Protein AF-A0AA36IZS8-F1 (afdb_monomer_lite)

Radius of gyration: 39.95 Å; chains: 1; bounding box: 108×77×142 Å

Structure (mmCIF, N/CA/C/O backbone):
data_AF-A0AA36IZS8-F1
#
_entry.id   AF-A0AA36IZS8-F1
#
loop_
_atom_site.group_PDB
_atom_site.id
_atom_site.type_symbol
_atom_site.label_atom_id
_atom_site.label_alt_id
_atom_site.label_comp_id
_atom_site.label_asym_id
_atom_site.label_entity_id
_atom_site.label_seq_id
_atom_site.pdbx_PDB_ins_code
_atom_site.Cartn_x
_atom_site.Cartn_y
_atom_site.Cartn_z
_atom_site.occupancy
_atom_site.B_iso_or_equiv
_atom_site.auth_seq_id
_atom_site.auth_comp_id
_atom_site.auth_asym_id
_atom_site.auth_atom_id
_atom_site.pdbx_PDB_model_num
ATOM 1 N N . MET A 1 1 ? 31.706 15.001 -74.867 1.00 32.16 1 MET A N 1
ATOM 2 C CA . MET A 1 1 ? 33.181 14.890 -74.951 1.00 32.16 1 MET A CA 1
ATOM 3 C C . MET A 1 1 ? 33.645 14.423 -73.574 1.00 32.16 1 MET A C 1
ATOM 5 O O . MET A 1 1 ? 33.332 15.117 -72.627 1.00 32.16 1 MET A O 1
ATOM 9 N N . GLY A 1 2 ? 34.191 13.241 -73.301 1.00 31.08 2 GLY A N 1
ATOM 10 C CA . GLY A 1 2 ? 35.023 12.336 -74.088 1.00 31.08 2 GLY A CA 1
ATOM 11 C C . GLY A 1 2 ? 36.421 12.265 -73.445 1.00 31.08 2 GLY A C 1
ATOM 12 O O . GLY A 1 2 ? 37.133 13.256 -73.522 1.00 31.08 2 GLY A O 1
ATOM 13 N N . ALA A 1 3 ? 36.779 11.087 -72.896 1.00 32.62 3 ALA A N 1
ATOM 14 C CA . ALA A 1 3 ? 38.117 10.622 -72.456 1.00 32.62 3 ALA A CA 1
ATOM 15 C C . ALA A 1 3 ? 38.653 11.139 -71.087 1.00 32.62 3 ALA A C 1
ATOM 17 O O . ALA A 1 3 ? 38.407 12.273 -70.712 1.00 32.62 3 ALA A O 1
ATOM 18 N N . ASN A 1 4 ? 39.419 10.398 -70.271 1.00 30.56 4 ASN A N 1
ATOM 19 C CA . ASN A 1 4 ? 39.889 9.011 -70.324 1.00 30.56 4 ASN A CA 1
ATOM 20 C C . ASN A 1 4 ? 40.361 8.542 -68.929 1.00 30.56 4 ASN A C 1
ATOM 22 O O . ASN A 1 4 ? 40.730 9.344 -68.073 1.00 30.56 4 ASN A O 1
ATOM 26 N N . CYS A 1 5 ? 40.387 7.224 -68.744 1.00 33.47 5 CYS A N 1
ATOM 27 C CA . CYS A 1 5 ? 40.813 6.503 -67.546 1.00 33.47 5 CYS A CA 1
ATOM 28 C C . CYS A 1 5 ? 42.289 6.703 -67.147 1.00 33.47 5 CYS A C 1
ATOM 30 O O . CYS A 1 5 ? 43.181 6.692 -67.989 1.00 33.47 5 CYS A O 1
ATOM 32 N N . GLY A 1 6 ? 42.549 6.674 -65.834 1.00 26.92 6 GLY A N 1
ATOM 33 C CA . GLY A 1 6 ? 43.857 6.374 -65.249 1.00 26.92 6 GLY A CA 1
ATOM 34 C C . GLY A 1 6 ? 43.703 5.468 -64.026 1.00 26.92 6 GLY A C 1
ATOM 35 O O . GLY A 1 6 ? 43.386 5.934 -62.935 1.00 26.92 6 GLY A O 1
ATOM 36 N N . ARG A 1 7 ? 43.907 4.157 -64.212 1.00 37.50 7 ARG A N 1
ATOM 37 C CA . ARG A 1 7 ? 43.951 3.149 -63.141 1.00 37.50 7 ARG A CA 1
ATOM 38 C C . ARG A 1 7 ? 45.074 3.490 -62.150 1.00 37.50 7 ARG A C 1
ATOM 40 O O . ARG A 1 7 ? 46.242 3.477 -62.527 1.00 37.50 7 ARG A O 1
ATOM 47 N N . ARG A 1 8 ? 44.749 3.706 -60.872 1.00 28.70 8 ARG A N 1
ATOM 48 C CA . ARG A 1 8 ? 45.696 3.545 -59.755 1.00 28.70 8 ARG A CA 1
ATOM 49 C C . ARG A 1 8 ? 45.214 2.400 -58.873 1.00 28.70 8 ARG A C 1
ATOM 51 O O . ARG A 1 8 ? 44.081 2.410 -58.408 1.00 28.70 8 ARG A O 1
ATOM 58 N N . ALA A 1 9 ? 46.081 1.406 -58.691 1.00 29.70 9 ALA A N 1
ATOM 59 C CA . ALA A 1 9 ? 45.880 0.298 -57.766 1.00 29.70 9 ALA A CA 1
ATOM 60 C C . ALA A 1 9 ? 45.554 0.818 -56.350 1.00 29.70 9 ALA A C 1
ATOM 62 O O . ALA A 1 9 ? 46.098 1.859 -55.959 1.00 29.70 9 ALA A O 1
ATOM 63 N N . PRO A 1 10 ? 44.723 0.115 -55.558 1.00 32.25 10 PRO A N 1
ATOM 64 C CA . PRO A 1 10 ? 44.497 0.498 -54.174 1.00 32.25 10 PRO A CA 1
ATOM 65 C C . PRO A 1 10 ? 45.826 0.381 -53.419 1.00 32.25 10 PRO A C 1
ATOM 67 O O . PRO A 1 10 ? 46.424 -0.694 -53.327 1.00 32.25 10 PRO A O 1
ATOM 70 N N . ARG A 1 11 ? 46.316 1.514 -52.901 1.00 31.38 11 ARG A N 1
ATOM 71 C CA . ARG A 1 11 ? 47.393 1.529 -51.908 1.00 31.38 11 ARG A CA 1
ATOM 72 C C . ARG A 1 11 ? 46.936 0.640 -50.753 1.00 31.38 11 ARG A C 1
ATOM 74 O O . ARG A 1 11 ? 45.888 0.899 -50.174 1.00 31.38 11 ARG A O 1
ATOM 81 N N . ARG A 1 12 ? 47.711 -0.402 -50.435 1.00 34.09 12 ARG A N 1
ATOM 82 C CA . ARG A 1 12 ? 47.542 -1.177 -49.200 1.00 34.09 12 ARG A CA 1
ATOM 83 C C . ARG A 1 12 ? 47.548 -0.194 -48.029 1.00 34.09 12 ARG A C 1
ATOM 85 O O . ARG A 1 12 ? 48.597 0.370 -47.720 1.00 34.09 12 ARG A O 1
ATOM 92 N N . GLU A 1 13 ? 46.388 0.023 -47.417 1.00 34.03 13 GLU A N 1
ATOM 93 C CA . GLU A 1 13 ? 46.297 0.712 -46.136 1.00 34.03 13 GLU A CA 1
ATOM 94 C C . GLU A 1 13 ? 47.170 -0.032 -45.116 1.00 34.03 13 GLU A C 1
ATOM 96 O O . GLU A 1 13 ? 47.173 -1.272 -45.086 1.00 34.03 13 GLU A O 1
ATOM 101 N N . PRO A 1 14 ? 47.942 0.678 -44.280 1.00 32.94 14 PRO A N 1
ATOM 102 C CA . PRO A 1 14 ? 48.601 0.034 -43.161 1.00 32.94 14 PRO A CA 1
ATOM 103 C C . PRO A 1 14 ? 47.511 -0.551 -42.257 1.00 32.94 14 PRO A C 1
ATOM 105 O O . PRO A 1 14 ? 46.580 0.152 -41.874 1.00 32.94 14 PRO A O 1
ATOM 108 N N . ARG A 1 15 ? 47.608 -1.851 -41.933 1.00 38.50 15 ARG A N 1
ATOM 109 C CA . ARG A 1 15 ? 46.692 -2.528 -41.000 1.00 38.50 15 ARG A CA 1
ATOM 110 C C . ARG A 1 15 ? 46.533 -1.655 -39.750 1.00 38.50 15 ARG A C 1
ATOM 112 O O . ARG A 1 15 ? 47.497 -1.514 -38.999 1.00 38.50 15 ARG A O 1
ATOM 119 N N . LEU A 1 16 ? 45.334 -1.099 -39.540 1.00 36.84 16 LEU A N 1
ATOM 120 C CA . LEU A 1 16 ? 44.967 -0.263 -38.385 1.00 36.84 16 LEU A CA 1
ATOM 121 C C . LEU A 1 16 ? 45.429 -0.883 -37.051 1.00 36.84 16 LEU A C 1
ATOM 123 O O . LEU A 1 16 ? 45.872 -0.170 -36.160 1.00 36.84 16 LEU A O 1
ATOM 127 N N . GLU A 1 17 ? 45.465 -2.215 -36.960 1.00 34.28 17 GLU A N 1
ATOM 128 C CA . GLU A 1 17 ? 46.008 -2.979 -35.825 1.00 34.28 17 GLU A CA 1
ATOM 129 C C . GLU A 1 17 ? 47.439 -2.591 -35.407 1.00 34.28 17 GLU A C 1
ATOM 131 O O . GLU A 1 17 ? 47.755 -2.653 -34.222 1.00 34.28 17 GLU A O 1
ATOM 136 N N . LYS A 1 18 ? 48.306 -2.165 -36.338 1.00 33.09 18 LYS A N 1
ATOM 137 C CA . LYS A 1 18 ? 49.697 -1.777 -36.032 1.00 33.09 18 LYS A CA 1
ATOM 138 C C . LYS A 1 18 ? 49.861 -0.306 -35.653 1.00 33.09 18 LYS A C 1
ATOM 140 O O . LYS A 1 18 ? 50.819 0.020 -34.962 1.00 33.09 18 LYS A O 1
ATOM 145 N N . VAL A 1 19 ? 48.946 0.567 -36.076 1.00 36.81 19 VAL A N 1
ATOM 146 C CA . VAL A 1 19 ? 48.970 1.996 -35.705 1.00 36.81 19 VAL A CA 1
ATOM 147 C C . VAL A 1 19 ? 48.491 2.179 -34.264 1.00 36.81 19 VAL A C 1
ATOM 149 O O . VAL A 1 19 ? 49.001 3.030 -33.547 1.00 36.81 19 VAL A O 1
ATOM 152 N N . PHE A 1 20 ? 47.585 1.316 -33.805 1.00 37.41 20 PHE A N 1
ATOM 153 C CA . PHE A 1 20 ? 47.040 1.387 -32.453 1.00 37.41 20 PHE A CA 1
ATOM 154 C C . PHE A 1 20 ? 47.960 0.813 -31.366 1.00 37.41 20 PHE A C 1
ATOM 156 O O . PHE A 1 20 ? 47.842 1.219 -30.224 1.00 37.41 20 PHE A O 1
ATOM 163 N N . GLN A 1 21 ? 48.915 -0.074 -31.668 1.00 34.69 21 GLN A N 1
ATOM 164 C CA . GLN A 1 21 ? 49.734 -0.731 -30.632 1.00 34.69 21 GLN A CA 1
ATOM 165 C C . GLN A 1 21 ? 50.731 0.178 -29.893 1.00 34.69 21 GLN A C 1
ATOM 167 O O . GLN A 1 21 ? 51.247 -0.244 -28.858 1.00 34.69 21 GLN A O 1
ATOM 172 N N . ARG A 1 22 ? 51.034 1.381 -30.402 1.00 33.78 22 ARG A N 1
ATOM 173 C CA . ARG A 1 22 ? 52.177 2.165 -29.906 1.00 33.78 22 ARG A CA 1
ATOM 174 C C . ARG A 1 22 ? 51.836 3.261 -28.896 1.00 33.78 22 ARG A C 1
ATOM 176 O O . ARG A 1 22 ? 52.710 3.591 -28.108 1.00 33.78 22 ARG A O 1
ATOM 183 N N . ASP A 1 23 ? 50.596 3.744 -28.849 1.00 37.88 23 ASP A N 1
ATOM 184 C CA . ASP A 1 23 ? 50.209 4.876 -27.999 1.00 37.88 23 ASP A CA 1
ATOM 185 C C . ASP A 1 23 ? 48.797 4.665 -27.421 1.00 37.88 23 ASP A C 1
ATOM 187 O O . ASP A 1 23 ? 47.795 4.961 -28.068 1.00 37.88 23 ASP A O 1
ATOM 191 N N . PHE A 1 24 ? 48.688 4.153 -26.191 1.00 38.44 24 PHE A N 1
ATOM 192 C CA . PHE A 1 24 ? 47.400 4.056 -25.488 1.00 38.44 24 PHE A CA 1
ATOM 193 C C . PHE A 1 24 ? 47.429 4.819 -24.152 1.00 38.44 24 PHE A C 1
ATOM 195 O O . PHE A 1 24 ? 47.865 4.268 -23.138 1.00 38.44 24 PHE A O 1
ATOM 202 N N . PRO A 1 25 ? 46.930 6.069 -24.107 1.00 35.88 25 PRO A N 1
ATOM 203 C CA . PRO A 1 25 ? 46.651 6.764 -22.858 1.00 35.88 25 PRO A CA 1
ATOM 204 C C . PRO A 1 25 ? 45.385 6.209 -22.182 1.00 35.88 25 PRO A C 1
ATOM 206 O O . PRO A 1 25 ? 44.412 5.837 -22.837 1.00 35.88 25 PRO A O 1
ATOM 209 N N . LYS A 1 26 ? 45.378 6.205 -20.843 1.00 38.06 26 LYS A N 1
ATOM 210 C CA . LYS A 1 26 ? 44.315 5.693 -19.949 1.00 38.06 26 LYS A CA 1
ATOM 211 C C . LYS A 1 26 ? 42.982 6.479 -19.978 1.00 38.06 26 LYS A C 1
ATOM 213 O O . LYS A 1 26 ? 42.130 6.247 -19.125 1.00 38.06 26 LYS A O 1
ATOM 218 N N . GLU A 1 27 ? 42.771 7.385 -20.930 1.00 39.78 27 GLU A N 1
ATOM 219 C CA . GLU A 1 27 ? 41.760 8.456 -20.842 1.00 39.78 27 GLU A CA 1
ATOM 220 C C . GLU A 1 27 ? 40.675 8.429 -21.931 1.00 39.78 27 GLU A C 1
ATOM 222 O O . GLU A 1 27 ? 40.246 9.470 -22.417 1.00 39.78 27 GLU A O 1
ATOM 227 N N . TRP A 1 28 ? 40.159 7.261 -22.311 1.00 43.78 28 TRP A N 1
ATOM 228 C CA . TRP A 1 28 ? 38.992 7.217 -23.204 1.00 43.78 28 TRP A CA 1
ATOM 229 C C . TRP A 1 28 ? 37.712 6.984 -22.395 1.00 43.78 28 TRP A C 1
ATOM 231 O O . TRP A 1 28 ? 37.311 5.854 -22.123 1.00 43.78 28 TRP A O 1
ATOM 241 N N . SER A 1 29 ? 37.067 8.081 -21.988 1.00 43.88 29 SER A N 1
ATOM 242 C CA . SER A 1 29 ? 35.691 8.088 -21.462 1.00 43.88 29 SER A CA 1
ATOM 243 C C . SER A 1 29 ? 34.650 7.987 -22.583 1.00 43.88 29 SER A C 1
ATOM 245 O O . SER A 1 29 ? 33.541 7.498 -22.358 1.00 43.88 29 SER A O 1
ATOM 247 N N . THR A 1 30 ? 35.027 8.399 -23.797 1.00 42.28 30 THR A N 1
ATOM 248 C CA . THR A 1 30 ? 34.149 8.476 -24.964 1.00 42.28 30 THR A CA 1
ATOM 249 C C . THR A 1 30 ? 34.961 8.224 -26.235 1.00 42.28 30 THR A C 1
ATOM 251 O O . THR A 1 30 ? 36.016 8.831 -26.398 1.00 42.28 30 THR A O 1
ATOM 254 N N . VAL A 1 31 ? 34.503 7.344 -27.129 1.00 50.31 31 VAL A N 1
ATOM 255 C CA . VAL A 1 31 ? 35.154 7.100 -28.430 1.00 50.31 31 VAL A CA 1
ATOM 256 C C . VAL A 1 31 ? 34.247 7.593 -29.551 1.00 50.31 31 VAL A C 1
ATOM 258 O O . VAL A 1 31 ? 33.058 7.274 -29.563 1.00 50.31 31 VAL A O 1
ATOM 261 N N . SER A 1 32 ? 34.803 8.388 -30.463 1.00 43.22 32 SER A N 1
ATOM 262 C CA . SER A 1 32 ? 34.081 8.936 -31.612 1.00 43.22 32 SER A CA 1
ATOM 263 C C . SER A 1 32 ? 34.189 7.994 -32.807 1.00 43.22 32 SER A C 1
ATOM 265 O O . SER A 1 32 ? 35.280 7.573 -33.194 1.00 43.22 32 SER A O 1
ATOM 267 N N . THR A 1 33 ? 33.048 7.664 -33.389 1.00 48.00 33 THR A N 1
ATOM 268 C CA . THR A 1 33 ? 32.937 6.926 -34.649 1.00 48.00 33 THR A CA 1
ATOM 269 C C . THR A 1 33 ? 33.244 7.845 -35.848 1.00 48.00 33 THR A C 1
ATOM 271 O O . THR A 1 33 ? 33.152 9.069 -35.710 1.00 48.00 33 THR A O 1
ATOM 274 N N . PRO A 1 34 ? 33.605 7.301 -37.029 1.00 38.28 34 PRO A N 1
ATOM 275 C CA . PRO A 1 34 ? 33.823 8.098 -38.246 1.00 38.28 34 PRO A CA 1
ATOM 276 C C . PRO A 1 34 ? 32.603 8.930 -38.679 1.00 38.28 34 PRO A C 1
ATOM 278 O O . PRO A 1 34 ? 32.760 9.953 -39.336 1.00 38.28 34 PRO A O 1
ATOM 281 N N . ASP A 1 35 ? 31.399 8.511 -38.284 1.00 40.25 35 ASP A N 1
ATOM 282 C CA . ASP A 1 35 ? 30.113 9.187 -38.484 1.00 40.25 35 ASP A CA 1
ATOM 283 C C . ASP A 1 35 ? 29.749 10.178 -37.357 1.00 40.25 35 ASP A C 1
ATOM 285 O O . ASP A 1 35 ? 28.647 10.722 -37.335 1.00 40.25 35 ASP A O 1
ATOM 289 N N . GLY A 1 36 ? 30.666 10.449 -36.421 1.00 40.22 36 GLY A N 1
ATOM 290 C CA . GLY A 1 36 ? 30.502 11.472 -35.383 1.00 40.22 36 GLY A CA 1
ATOM 291 C C . GLY A 1 36 ? 29.693 11.038 -34.154 1.00 40.22 36 GLY A C 1
ATOM 292 O O . GLY A 1 36 ? 29.443 11.853 -33.269 1.00 40.22 36 GLY A O 1
ATOM 293 N N . GLN A 1 37 ? 29.300 9.765 -34.041 1.00 44.38 37 GLN A N 1
ATOM 294 C CA . GLN A 1 37 ? 28.669 9.228 -32.827 1.00 44.38 37 GLN A CA 1
ATOM 295 C C . GLN A 1 37 ? 29.697 9.014 -31.716 1.00 44.38 37 GLN A C 1
ATOM 297 O O . GLN A 1 37 ? 30.767 8.456 -31.954 1.00 44.38 37 GLN A O 1
ATOM 302 N N . HIS A 1 38 ? 29.337 9.393 -30.493 1.00 48.69 38 HIS A N 1
ATOM 303 C CA . HIS A 1 38 ? 30.169 9.279 -29.300 1.00 48.69 38 HIS A CA 1
ATOM 304 C C . HIS A 1 38 ? 29.701 8.113 -28.421 1.00 48.69 38 HIS A C 1
ATOM 306 O O . HIS A 1 38 ? 28.565 8.111 -27.949 1.00 48.69 38 HIS A O 1
ATOM 312 N N . ILE A 1 39 ? 30.567 7.129 -28.172 1.00 50.41 39 ILE A N 1
ATOM 313 C CA . ILE A 1 39 ? 30.231 5.923 -27.399 1.00 50.41 39 ILE A CA 1
ATOM 314 C C . ILE A 1 39 ? 30.945 5.952 -26.056 1.00 50.41 39 ILE A C 1
ATOM 316 O O . ILE A 1 39 ? 32.174 6.031 -25.997 1.00 50.41 39 ILE A O 1
ATOM 320 N N . GLN A 1 40 ? 30.184 5.828 -24.969 1.00 53.88 40 GLN A N 1
ATOM 321 C CA . GLN A 1 40 ? 30.744 5.721 -23.625 1.00 53.88 40 GLN A CA 1
ATOM 322 C C . GLN A 1 40 ? 31.152 4.279 -23.315 1.00 53.88 40 GLN A C 1
ATOM 324 O O . GLN A 1 40 ? 30.314 3.419 -23.040 1.00 53.88 40 GLN A O 1
ATOM 329 N N . VAL A 1 41 ? 32.461 4.022 -23.290 1.00 53.22 41 VAL A N 1
ATOM 330 C CA . VAL A 1 41 ? 33.046 2.687 -23.046 1.00 53.22 41 VAL A CA 1
ATOM 331 C C . VAL A 1 41 ? 32.582 2.091 -21.709 1.00 53.22 41 VAL A C 1
ATOM 333 O O . VAL A 1 41 ? 32.346 0.888 -21.608 1.00 53.22 41 VAL A O 1
ATOM 336 N N . ARG A 1 42 ? 32.367 2.933 -20.691 1.00 51.94 42 ARG A N 1
ATOM 337 C CA . ARG A 1 42 ? 31.856 2.505 -19.378 1.00 51.94 42 ARG A CA 1
ATOM 338 C C . ARG A 1 42 ? 30.401 2.030 -19.414 1.00 51.94 42 ARG A C 1
ATOM 340 O O . ARG A 1 42 ? 30.081 1.071 -18.725 1.00 51.94 42 ARG A O 1
ATOM 347 N N . ALA A 1 43 ? 29.530 2.652 -20.212 1.00 49.62 43 ALA A N 1
ATOM 348 C CA . ALA A 1 43 ? 28.119 2.259 -20.298 1.00 49.62 43 ALA A CA 1
ATOM 349 C C . ALA A 1 43 ? 27.969 0.848 -20.890 1.00 49.62 43 ALA A C 1
ATOM 351 O O . ALA A 1 43 ? 27.213 0.020 -20.383 1.00 49.62 43 ALA A O 1
ATOM 352 N N . LEU A 1 44 ? 28.777 0.554 -21.907 1.00 51.47 44 LEU A N 1
ATOM 353 C CA . LEU A 1 44 ? 28.880 -0.755 -22.539 1.00 51.47 44 LEU A CA 1
ATOM 354 C C . LEU A 1 44 ? 29.411 -1.826 -21.564 1.00 51.47 44 LEU A C 1
ATOM 356 O O . LEU A 1 44 ? 28.835 -2.906 -21.452 1.00 51.47 44 LEU A O 1
ATOM 360 N N . GLN A 1 45 ? 30.465 -1.509 -20.803 1.00 54.94 45 GLN A N 1
ATOM 361 C CA . GLN A 1 45 ? 31.016 -2.396 -19.768 1.00 54.94 45 GLN A CA 1
ATOM 362 C C . GLN A 1 45 ? 30.012 -2.682 -18.642 1.00 54.94 45 GLN A C 1
ATOM 364 O O . GLN A 1 45 ? 29.893 -3.825 -18.199 1.00 54.94 45 GLN A O 1
ATOM 369 N N . SER A 1 46 ? 29.267 -1.671 -18.192 1.00 51.47 46 SER A N 1
ATOM 370 C CA . SER A 1 46 ? 28.218 -1.832 -17.181 1.00 51.47 46 SER A CA 1
ATOM 371 C C . SER A 1 46 ? 27.076 -2.719 -17.677 1.00 51.47 46 SER A C 1
ATOM 373 O O . SER A 1 46 ? 26.633 -3.603 -16.947 1.00 51.47 46 SER A O 1
ATOM 375 N N . GLN A 1 47 ? 26.634 -2.555 -18.929 1.00 49.06 47 GLN A N 1
ATOM 376 C CA . GLN A 1 47 ? 25.591 -3.410 -19.504 1.00 49.06 47 GLN A CA 1
ATOM 377 C C . GLN A 1 47 ? 26.034 -4.867 -19.682 1.00 49.06 47 GLN A C 1
ATOM 379 O O . GLN A 1 47 ? 25.253 -5.773 -19.394 1.00 49.06 47 GLN A O 1
ATOM 384 N N . LEU A 1 48 ? 27.282 -5.107 -20.100 1.00 51.75 48 LEU A N 1
ATOM 385 C CA . LEU A 1 48 ? 27.847 -6.459 -20.189 1.00 51.75 48 LEU A CA 1
ATOM 386 C C . LEU A 1 48 ? 27.863 -7.148 -18.815 1.00 51.75 48 LEU A C 1
ATOM 388 O O . LEU A 1 48 ? 27.444 -8.300 -18.698 1.00 51.75 48 LEU A O 1
ATOM 392 N N . ARG A 1 49 ? 28.243 -6.428 -17.750 1.00 51.44 49 ARG A N 1
ATOM 393 C CA . ARG A 1 49 ? 28.204 -6.951 -16.371 1.00 51.44 49 ARG A CA 1
ATOM 394 C C . ARG A 1 49 ? 26.786 -7.255 -15.888 1.00 51.44 49 ARG A C 1
ATOM 396 O O . ARG A 1 49 ? 26.560 -8.340 -15.363 1.00 51.44 49 ARG A O 1
ATOM 403 N N . LEU A 1 50 ? 25.833 -6.343 -16.097 1.00 44.84 50 LEU A N 1
ATOM 404 C CA . LEU A 1 50 ? 24.426 -6.527 -15.698 1.00 44.84 50 LEU A CA 1
ATOM 405 C C . LEU A 1 50 ? 23.772 -7.747 -16.360 1.00 44.84 50 LEU A C 1
ATOM 407 O O . LEU A 1 50 ? 22.840 -8.326 -15.815 1.00 44.84 50 LEU A O 1
ATOM 411 N N . GLN A 1 51 ? 24.264 -8.143 -17.531 1.00 44.31 51 GLN A N 1
ATOM 412 C CA . GLN A 1 51 ? 23.746 -9.266 -18.308 1.00 44.31 51 GLN A CA 1
ATOM 413 C C . GLN A 1 51 ? 24.507 -10.573 -18.039 1.00 44.31 51 GLN A C 1
ATOM 415 O O . GLN A 1 51 ? 24.382 -11.519 -18.816 1.00 44.31 51 GLN A O 1
ATOM 420 N N . GLY A 1 52 ? 25.320 -10.642 -16.979 1.00 39.88 52 GLY A N 1
ATOM 421 C CA . GLY A 1 52 ? 26.093 -11.839 -16.630 1.00 39.88 52 GLY A CA 1
ATOM 422 C C . GLY A 1 52 ? 27.191 -12.182 -17.642 1.00 39.88 52 GLY A C 1
ATOM 423 O O . GLY A 1 52 ? 27.658 -13.311 -17.679 1.00 39.88 52 GLY A O 1
ATOM 424 N N . LEU A 1 53 ? 27.595 -11.223 -18.481 1.00 45.28 53 LEU A N 1
ATOM 425 C CA . LEU A 1 53 ? 28.673 -11.355 -19.466 1.00 45.28 53 LEU A CA 1
ATOM 426 C C . LEU A 1 53 ? 29.959 -10.671 -18.979 1.00 45.28 53 LEU A C 1
ATOM 428 O O . LEU A 1 53 ? 30.715 -10.099 -19.760 1.00 45.28 53 LEU A O 1
ATOM 432 N N . ALA A 1 54 ? 30.211 -10.691 -17.669 1.00 46.16 54 ALA A N 1
ATOM 433 C CA . ALA A 1 54 ? 31.395 -10.062 -17.084 1.00 46.16 54 ALA A CA 1
ATOM 434 C C . ALA A 1 54 ? 32.714 -10.706 -17.564 1.00 46.16 54 ALA A C 1
ATOM 436 O O . ALA A 1 54 ? 33.748 -10.044 -17.562 1.00 46.16 54 ALA A O 1
ATOM 437 N N . GLU A 1 55 ? 32.667 -11.958 -18.031 1.00 43.81 55 GLU A N 1
ATOM 438 C CA . GLU A 1 55 ? 33.813 -12.700 -18.576 1.00 43.81 55 GLU A CA 1
ATOM 439 C C . GLU A 1 55 ? 34.200 -12.290 -20.007 1.00 43.81 55 GLU A C 1
ATOM 441 O O . GLU A 1 55 ? 35.218 -12.751 -20.523 1.00 43.81 55 GLU A O 1
ATOM 446 N N . VAL A 1 56 ? 33.451 -11.371 -20.637 1.00 46.78 56 VAL A N 1
ATOM 447 C CA . VAL A 1 56 ? 33.767 -10.775 -21.948 1.00 46.78 56 VAL A CA 1
ATOM 448 C C . VAL A 1 56 ? 34.946 -9.812 -21.810 1.00 46.78 56 VAL A C 1
ATOM 450 O O . VAL A 1 56 ? 34.817 -8.593 -21.851 1.00 46.78 56 VAL A O 1
ATOM 453 N N . SER A 1 57 ? 36.122 -10.393 -21.575 1.00 49.00 57 SER A N 1
ATOM 454 C CA . SER A 1 57 ? 37.452 -9.790 -21.610 1.00 49.00 57 SER A CA 1
ATOM 455 C C . SER A 1 57 ? 37.580 -8.432 -20.902 1.00 49.00 57 SER A C 1
ATOM 457 O O . SER A 1 57 ? 37.983 -7.433 -21.503 1.00 49.00 57 SER A O 1
ATOM 459 N N . THR A 1 58 ? 37.351 -8.382 -19.590 1.00 44.44 58 THR A N 1
ATOM 460 C CA . THR A 1 58 ? 37.667 -7.185 -18.786 1.00 44.44 58 THR A CA 1
ATOM 461 C C . THR A 1 58 ? 39.090 -7.156 -18.208 1.00 44.44 58 THR A C 1
ATOM 463 O O . THR A 1 58 ? 39.340 -6.384 -17.287 1.00 44.44 58 THR A O 1
ATOM 466 N N . ALA A 1 59 ? 40.044 -7.929 -18.747 1.00 41.88 59 ALA A N 1
ATOM 467 C CA . ALA A 1 59 ? 41.451 -7.869 -18.317 1.00 41.88 59 ALA A CA 1
ATOM 468 C C . ALA A 1 59 ? 42.453 -7.427 -19.405 1.00 41.88 59 ALA A C 1
ATOM 470 O O . ALA A 1 59 ? 43.506 -6.896 -19.057 1.00 41.88 59 ALA A O 1
ATOM 471 N N . HIS A 1 60 ? 42.151 -7.576 -20.705 1.00 45.66 60 HIS A N 1
ATOM 472 C CA . HIS A 1 60 ? 43.137 -7.331 -21.768 1.00 45.66 60 HIS A CA 1
ATOM 473 C C . HIS A 1 60 ? 42.707 -6.206 -22.740 1.00 45.66 60 HIS A C 1
ATOM 475 O O . HIS A 1 60 ? 41.660 -6.323 -23.381 1.00 45.66 60 HIS A O 1
ATOM 481 N N . PRO A 1 61 ? 43.524 -5.145 -22.938 1.00 45.22 61 PRO A N 1
ATOM 482 C CA . PRO A 1 61 ? 43.246 -4.045 -23.878 1.00 45.22 61 PRO A CA 1
ATOM 483 C C . PRO A 1 61 ? 42.949 -4.479 -25.323 1.00 45.22 61 PRO A C 1
ATOM 485 O O . PRO A 1 61 ? 42.207 -3.809 -26.035 1.00 45.22 61 PRO A O 1
ATOM 488 N N . GLN A 1 62 ? 43.490 -5.625 -25.747 1.00 46.66 62 GLN A N 1
ATOM 489 C CA . GLN A 1 62 ? 43.283 -6.189 -27.082 1.00 46.66 62 GLN A CA 1
ATOM 490 C C . GLN A 1 62 ? 41.854 -6.713 -27.284 1.00 46.66 62 GLN A C 1
ATOM 492 O O . GLN A 1 62 ? 41.306 -6.551 -28.370 1.00 46.66 62 GLN A O 1
ATOM 497 N N . GLY A 1 63 ? 41.222 -7.271 -26.245 1.00 55.50 63 GLY A N 1
ATOM 498 C CA . GLY A 1 63 ? 39.838 -7.748 -26.320 1.00 55.50 63 GLY A CA 1
ATOM 499 C C . GLY A 1 63 ? 38.829 -6.603 -26.402 1.00 55.50 63 GLY A C 1
ATOM 500 O O . GLY A 1 63 ? 37.893 -6.667 -27.194 1.00 55.50 63 GLY A O 1
ATOM 501 N N . LEU A 1 64 ? 39.065 -5.505 -25.673 1.00 55.62 64 LEU A N 1
ATOM 502 C CA . LEU A 1 64 ? 38.263 -4.279 -25.791 1.00 55.62 64 LEU A CA 1
ATOM 503 C C . LEU A 1 64 ? 38.442 -3.602 -27.154 1.00 55.62 64 LEU A C 1
ATOM 505 O O . LEU A 1 64 ? 37.461 -3.149 -27.739 1.00 55.62 64 LEU A O 1
ATOM 509 N N . LEU A 1 65 ? 39.670 -3.564 -27.681 1.00 52.25 65 LEU A N 1
ATOM 510 C CA . LEU A 1 65 ? 39.935 -3.050 -29.024 1.00 52.25 65 LEU A CA 1
ATOM 511 C C . LEU A 1 65 ? 39.253 -3.909 -30.095 1.00 52.25 65 LEU A C 1
ATOM 513 O O . LEU A 1 65 ? 38.638 -3.360 -31.001 1.00 52.25 65 LEU A O 1
ATOM 517 N N . HIS A 1 66 ? 39.318 -5.238 -29.981 1.00 58.06 66 HIS A N 1
ATOM 518 C CA . HIS A 1 66 ? 38.642 -6.149 -30.903 1.00 58.06 66 HIS A CA 1
ATOM 519 C C . HIS A 1 66 ? 37.122 -5.971 -30.844 1.00 58.06 66 HIS A C 1
ATOM 521 O O . HIS A 1 66 ? 36.495 -5.756 -31.875 1.00 58.06 66 HIS A O 1
ATOM 527 N N . PHE A 1 67 ? 36.540 -5.937 -29.642 1.00 64.25 67 PHE A N 1
ATOM 528 C CA . PHE A 1 67 ? 35.120 -5.645 -29.437 1.00 64.25 67 PHE A CA 1
ATOM 529 C C . PHE A 1 67 ? 34.721 -4.304 -30.068 1.00 64.25 67 PHE A C 1
ATOM 531 O O . PHE A 1 67 ? 33.701 -4.209 -30.749 1.00 64.25 67 PHE A O 1
ATOM 538 N N . TYR A 1 68 ? 35.534 -3.265 -29.875 1.00 60.22 68 TYR A N 1
ATOM 539 C CA . TYR A 1 68 ? 35.281 -1.934 -30.418 1.00 60.22 68 TYR A CA 1
ATOM 540 C C . TYR A 1 68 ? 35.381 -1.889 -31.948 1.00 60.22 68 TYR A C 1
ATOM 542 O O . TYR A 1 68 ? 34.505 -1.337 -32.610 1.00 60.22 68 TYR A O 1
ATOM 550 N N . LEU A 1 69 ? 36.412 -2.504 -32.531 1.00 59.06 69 LEU A N 1
ATOM 551 C CA . LEU A 1 69 ? 36.568 -2.595 -33.984 1.00 59.06 69 LEU A CA 1
ATOM 552 C C . LEU A 1 69 ? 35.426 -3.391 -34.617 1.00 59.06 69 LEU A C 1
ATOM 554 O O . LEU A 1 69 ? 34.906 -2.977 -35.650 1.00 59.06 69 LEU A O 1
ATOM 558 N N . THR A 1 70 ? 34.998 -4.479 -33.981 1.00 66.25 70 THR A N 1
ATOM 559 C CA . THR A 1 70 ? 33.813 -5.251 -34.370 1.00 66.25 70 THR A CA 1
ATOM 560 C C . THR A 1 70 ? 32.547 -4.402 -34.301 1.00 66.25 70 THR A C 1
ATOM 562 O O . THR A 1 70 ? 31.757 -4.395 -35.241 1.00 66.25 70 THR A O 1
ATOM 565 N N . TYR A 1 71 ? 32.361 -3.632 -33.227 1.00 67.69 71 TYR A N 1
ATOM 566 C CA . TYR A 1 71 ? 31.228 -2.718 -33.093 1.00 67.69 71 TYR A CA 1
ATOM 567 C C . TYR A 1 71 ? 31.196 -1.671 -34.220 1.00 67.69 71 TYR A C 1
ATOM 569 O O . TYR A 1 71 ? 30.136 -1.410 -34.789 1.00 67.69 71 TYR A O 1
ATOM 577 N N . LEU A 1 72 ? 32.351 -1.083 -34.556 1.00 62.09 72 LEU A N 1
ATOM 578 C CA . LEU A 1 72 ? 32.475 -0.089 -35.627 1.00 62.09 72 LEU A CA 1
ATOM 579 C C . LEU A 1 72 ? 32.225 -0.685 -37.014 1.00 62.09 72 LEU A C 1
ATOM 581 O O . LEU A 1 72 ? 31.496 -0.101 -37.815 1.00 62.09 72 LEU A O 1
ATOM 585 N N . ARG A 1 73 ? 32.833 -1.841 -37.301 1.00 69.81 73 ARG A N 1
ATOM 586 C CA . ARG A 1 73 ? 32.683 -2.541 -38.586 1.00 69.81 73 ARG A CA 1
ATOM 587 C C . ARG A 1 73 ? 31.256 -3.056 -38.774 1.00 69.81 73 ARG A C 1
ATOM 589 O O . ARG A 1 73 ? 30.727 -3.003 -39.878 1.00 69.81 73 ARG A O 1
ATOM 596 N N . GLY A 1 74 ? 30.615 -3.465 -37.682 1.00 71.44 74 GLY A N 1
ATOM 597 C CA . GLY A 1 74 ? 29.295 -4.089 -37.665 1.00 71.44 74 GLY A CA 1
ATOM 598 C C . GLY A 1 74 ? 29.357 -5.613 -37.545 1.00 71.44 74 GLY A C 1
ATOM 599 O O . GLY A 1 74 ? 28.343 -6.225 -37.214 1.00 71.44 74 GLY A O 1
ATOM 600 N N . ASP A 1 75 ? 30.528 -6.220 -37.739 1.00 82.00 75 ASP A N 1
ATOM 601 C CA . ASP A 1 75 ? 30.779 -7.648 -37.560 1.00 82.00 75 ASP A CA 1
ATOM 602 C C . ASP A 1 75 ? 32.250 -7.948 -37.225 1.00 82.00 75 ASP A C 1
ATOM 604 O O . ASP A 1 75 ? 33.150 -7.128 -37.436 1.00 82.00 75 ASP A O 1
ATOM 608 N N . ALA A 1 76 ? 32.481 -9.128 -36.651 1.00 79.75 76 ALA A N 1
ATOM 609 C CA . ALA A 1 76 ? 33.782 -9.576 -36.158 1.00 79.75 76 ALA A CA 1
ATOM 610 C C . ALA A 1 76 ? 34.595 -10.351 -37.204 1.00 79.75 76 ALA A C 1
ATOM 612 O O . ALA A 1 76 ? 35.659 -10.894 -36.881 1.00 79.75 76 ALA A O 1
ATOM 613 N N . GLY A 1 77 ? 34.089 -10.462 -38.434 1.00 82.06 77 GLY A N 1
ATOM 614 C CA . GLY A 1 77 ? 34.573 -11.386 -39.445 1.00 82.06 77 GLY A CA 1
ATOM 615 C C . GLY A 1 77 ? 34.331 -12.851 -39.074 1.00 82.06 77 GLY A C 1
ATOM 616 O O . GLY A 1 77 ? 34.208 -13.231 -37.908 1.00 82.06 77 GLY A O 1
ATOM 617 N N . GLY A 1 78 ? 34.307 -13.716 -40.086 1.00 89.25 78 GLY A N 1
ATOM 618 C CA . GLY A 1 78 ? 34.104 -15.149 -39.874 1.00 89.25 78 GLY A CA 1
ATOM 619 C C . GLY A 1 78 ? 32.633 -15.550 -39.713 1.00 89.25 78 GLY A C 1
ATOM 620 O O . GLY A 1 78 ? 32.319 -16.485 -38.977 1.00 89.25 78 GLY A O 1
ATOM 621 N N . LEU A 1 79 ? 31.743 -14.832 -40.396 1.00 93.81 79 LEU A N 1
ATOM 622 C CA . LEU A 1 79 ? 30.311 -15.098 -40.486 1.00 93.81 79 LEU A CA 1
ATOM 623 C C . LEU A 1 79 ? 29.915 -15.226 -41.960 1.00 93.81 79 LEU A C 1
ATOM 625 O O . LEU A 1 79 ? 30.498 -14.561 -42.817 1.00 93.81 79 LEU A O 1
ATOM 629 N N . ALA A 1 80 ? 28.940 -16.075 -42.266 1.00 94.19 80 ALA A N 1
ATOM 630 C CA . ALA A 1 80 ? 28.408 -16.235 -43.616 1.00 94.19 80 ALA A CA 1
ATOM 631 C C . ALA A 1 80 ? 26.897 -16.458 -43.587 1.00 94.19 80 ALA A C 1
ATOM 633 O O . ALA A 1 80 ? 26.395 -17.240 -42.782 1.00 94.19 80 ALA A O 1
ATOM 634 N N . VAL A 1 81 ? 26.184 -15.806 -44.502 1.00 95.31 81 VAL A N 1
ATOM 635 C CA . VAL A 1 81 ? 24.749 -16.029 -44.708 1.00 95.31 81 VAL A CA 1
ATOM 636 C C . VAL A 1 81 ? 24.569 -17.229 -45.635 1.00 95.31 81 VAL A C 1
ATOM 638 O O . VAL A 1 81 ? 25.221 -17.314 -46.677 1.00 95.31 81 VAL A O 1
ATOM 641 N N . ARG A 1 82 ? 23.725 -18.183 -45.244 1.00 95.00 82 ARG A N 1
ATOM 642 C CA . ARG A 1 82 ? 23.397 -19.403 -46.008 1.00 95.00 82 ARG A CA 1
ATOM 643 C C . ARG A 1 82 ? 21.920 -19.752 -45.794 1.00 95.00 82 ARG A C 1
ATOM 645 O O . ARG A 1 82 ? 21.318 -19.173 -44.896 1.00 95.00 82 ARG A O 1
ATOM 652 N N . PRO A 1 83 ? 21.321 -20.685 -46.553 1.00 94.75 83 PRO A N 1
ATOM 653 C CA . PRO A 1 83 ? 19.985 -21.187 -46.231 1.00 94.75 83 PRO A CA 1
ATOM 654 C C . PRO A 1 83 ? 19.908 -21.680 -44.779 1.00 94.75 83 PRO A C 1
ATOM 656 O O . PRO A 1 83 ? 20.796 -22.407 -44.324 1.00 94.75 83 PRO A O 1
ATOM 659 N N . SER A 1 84 ? 18.883 -21.234 -44.053 1.00 92.75 84 SER A N 1
ATOM 660 C CA . SER A 1 84 ? 18.667 -21.585 -42.649 1.00 92.75 84 SER A CA 1
ATOM 661 C C . SER A 1 84 ? 18.359 -23.075 -42.499 1.00 92.75 84 SER A C 1
ATOM 663 O O . SER A 1 84 ? 17.726 -23.684 -43.363 1.00 92.75 84 SER A O 1
ATOM 665 N N . LYS A 1 85 ? 18.778 -23.670 -41.380 1.00 90.00 85 LYS A N 1
ATOM 666 C CA . LYS A 1 85 ? 18.342 -25.008 -40.955 1.00 90.00 85 LYS A CA 1
ATOM 667 C C . LYS A 1 85 ? 16.969 -24.975 -40.279 1.00 90.00 85 LYS A C 1
ATOM 669 O O . LYS A 1 85 ? 16.409 -26.040 -40.029 1.00 90.00 85 LYS A O 1
ATOM 674 N N . VAL A 1 86 ? 16.434 -23.792 -39.974 1.00 85.56 86 VAL A N 1
ATOM 675 C CA . VAL A 1 86 ? 15.066 -23.625 -39.475 1.00 85.56 86 VAL A CA 1
ATOM 676 C C . VAL A 1 86 ? 14.108 -23.655 -40.672 1.00 85.56 86 VAL A C 1
ATOM 678 O O . VAL A 1 86 ? 14.278 -22.858 -41.599 1.00 85.56 86 VAL A O 1
ATOM 681 N N . PRO A 1 87 ? 13.106 -24.556 -40.683 1.00 81.50 87 PRO A N 1
ATOM 682 C CA . PRO A 1 87 ? 12.127 -24.625 -41.766 1.00 81.50 87 PRO A CA 1
ATOM 683 C C . PRO A 1 87 ? 11.430 -23.279 -41.990 1.00 81.50 87 PRO A C 1
ATOM 685 O O . PRO A 1 87 ? 11.089 -22.590 -41.031 1.00 81.50 87 PRO A O 1
ATOM 688 N N . ASP A 1 88 ? 11.228 -22.911 -43.256 1.00 81.94 88 ASP A N 1
ATOM 689 C CA . ASP A 1 88 ? 10.565 -21.674 -43.699 1.00 81.94 88 ASP A CA 1
ATOM 690 C C . ASP A 1 88 ? 11.199 -20.347 -43.224 1.00 81.94 88 ASP A C 1
ATOM 692 O O . ASP A 1 88 ? 10.637 -19.281 -43.469 1.00 81.94 88 ASP A O 1
ATOM 696 N N . ALA A 1 89 ? 12.370 -20.366 -42.576 1.00 79.62 89 ALA A N 1
ATOM 697 C CA . ALA A 1 89 ? 13.029 -19.151 -42.078 1.00 79.62 89 ALA A CA 1
ATOM 698 C C . ALA A 1 89 ? 13.843 -18.400 -43.151 1.00 79.62 89 ALA A C 1
ATOM 700 O O . ALA A 1 89 ? 14.339 -17.300 -42.912 1.00 79.62 89 ALA A O 1
ATOM 701 N N . GLY A 1 90 ? 13.998 -18.981 -44.345 1.00 89.38 90 GLY A N 1
ATOM 702 C CA . GLY A 1 90 ? 14.787 -18.400 -45.428 1.00 89.38 90 GLY A CA 1
ATOM 703 C C . GLY A 1 90 ? 16.290 -18.503 -45.162 1.00 89.38 90 GLY A C 1
ATOM 704 O O . GLY A 1 90 ? 16.863 -19.591 -45.218 1.00 89.38 90 GLY A O 1
ATOM 705 N N . SER A 1 91 ? 16.945 -17.372 -44.906 1.00 92.62 91 SER A N 1
ATOM 706 C CA . SER A 1 91 ? 18.397 -17.295 -44.694 1.00 92.62 91 SER A CA 1
ATOM 707 C C . SER A 1 91 ? 18.762 -17.331 -43.208 1.00 92.62 91 SER A C 1
ATOM 709 O O . SER A 1 91 ? 18.097 -16.719 -42.379 1.00 92.62 91 SER A O 1
ATOM 711 N N . GLY A 1 92 ? 19.852 -18.018 -42.880 1.00 93.50 92 GLY A N 1
ATOM 712 C CA . GLY A 1 92 ? 20.454 -18.103 -41.553 1.00 93.50 92 GLY A CA 1
ATOM 713 C C . GLY A 1 92 ? 21.894 -17.594 -41.537 1.00 93.50 92 GLY A C 1
ATOM 714 O O . GLY A 1 92 ? 22.588 -17.585 -42.561 1.00 93.50 92 GLY A O 1
ATOM 715 N N . LEU A 1 93 ? 22.358 -17.173 -40.362 1.00 96.56 93 LEU A N 1
ATOM 716 C CA . LEU A 1 93 ? 23.734 -16.737 -40.141 1.00 96.56 93 LEU A CA 1
ATOM 717 C C . LEU A 1 93 ? 24.581 -17.883 -39.576 1.00 96.56 93 LEU A C 1
ATOM 719 O O . LEU A 1 93 ? 24.235 -18.467 -38.556 1.00 96.56 93 LEU A O 1
ATOM 723 N N . PHE A 1 94 ? 25.716 -18.178 -40.206 1.00 96.88 94 PHE A N 1
ATOM 724 C CA . PHE A 1 94 ? 26.600 -19.281 -39.829 1.00 96.88 94 PHE A CA 1
ATOM 725 C C . PHE A 1 94 ? 27.989 -18.789 -39.445 1.00 96.88 94 PHE A C 1
ATOM 727 O O . PHE A 1 94 ? 28.547 -17.898 -40.090 1.00 96.88 94 PHE A O 1
ATOM 734 N N . ALA A 1 95 ? 28.588 -19.430 -38.447 1.00 95.75 95 ALA A N 1
ATOM 735 C CA . ALA A 1 95 ? 29.985 -19.219 -38.100 1.00 95.75 95 ALA A CA 1
ATOM 736 C C . ALA A 1 95 ? 30.906 -19.880 -39.141 1.00 95.75 95 ALA A C 1
ATOM 738 O O . ALA A 1 95 ? 30.711 -21.034 -39.519 1.00 95.75 95 ALA A O 1
ATOM 739 N N . THR A 1 96 ? 31.939 -19.183 -39.609 1.00 94.25 96 THR A N 1
ATOM 740 C CA . THR A 1 96 ? 33.020 -19.757 -40.441 1.00 94.25 96 THR A CA 1
ATOM 741 C C . THR A 1 96 ? 34.349 -19.850 -39.695 1.00 94.25 96 THR A C 1
ATOM 743 O O . THR A 1 96 ? 35.294 -20.464 -40.186 1.00 94.25 96 THR A O 1
ATOM 746 N N . ARG A 1 97 ? 34.399 -19.307 -38.476 1.00 93.31 97 ARG A N 1
ATOM 747 C CA . ARG A 1 97 ? 35.478 -19.481 -37.501 1.00 93.31 97 ARG A CA 1
ATOM 748 C C . ARG A 1 97 ? 34.900 -19.821 -36.128 1.00 93.31 97 ARG A C 1
ATOM 750 O O . ARG A 1 97 ? 33.691 -19.779 -35.932 1.00 93.31 97 ARG A O 1
ATOM 757 N N . ARG A 1 98 ? 35.778 -20.143 -35.181 1.00 91.19 98 ARG A N 1
ATOM 758 C CA . ARG A 1 98 ? 35.406 -20.334 -33.777 1.00 91.19 98 ARG A CA 1
ATOM 759 C C . ARG A 1 98 ? 35.163 -18.974 -33.104 1.00 91.19 98 ARG A C 1
ATOM 761 O O . ARG A 1 98 ? 35.941 -18.045 -33.341 1.00 91.19 98 ARG A O 1
ATOM 768 N N . PHE A 1 99 ? 34.120 -18.883 -32.282 1.00 88.44 99 PHE A N 1
ATOM 769 C CA . PHE A 1 99 ? 33.835 -17.742 -31.404 1.00 88.44 99 PHE A CA 1
ATOM 770 C C . PHE A 1 99 ? 33.837 -18.201 -29.948 1.00 88.44 99 PHE A C 1
ATOM 772 O O . PHE A 1 99 ? 33.235 -19.228 -29.620 1.00 88.44 99 PHE A O 1
ATOM 779 N N . ALA A 1 100 ? 34.517 -17.453 -29.084 1.00 83.31 100 ALA A N 1
ATOM 780 C CA . ALA A 1 100 ? 34.575 -17.743 -27.656 1.00 83.31 100 ALA A CA 1
ATOM 781 C C . ALA A 1 100 ? 33.268 -17.333 -26.946 1.00 83.31 100 ALA A C 1
ATOM 783 O O . ALA A 1 100 ? 32.582 -16.418 -27.415 1.00 83.31 100 ALA A O 1
ATOM 784 N N . PRO A 1 101 ? 32.923 -17.953 -25.798 1.00 81.38 101 PRO A N 1
ATOM 785 C CA . PRO A 1 101 ? 31.831 -17.479 -24.956 1.00 81.38 101 PRO A CA 1
ATOM 786 C C . PRO A 1 101 ? 31.967 -15.981 -24.679 1.00 81.38 101 PRO A C 1
ATOM 788 O O . PRO A 1 101 ? 33.023 -15.498 -24.270 1.00 81.38 101 PRO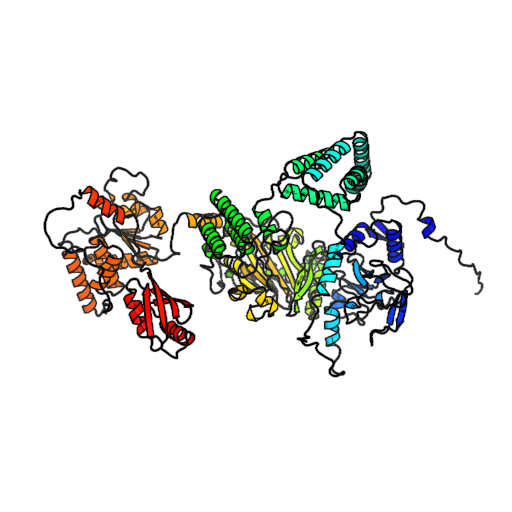 A O 1
ATOM 791 N N . GLY A 1 102 ? 30.892 -15.243 -24.936 1.00 72.69 102 GLY A N 1
ATOM 792 C CA . GLY A 1 102 ? 30.837 -13.816 -24.700 1.00 72.69 102 GLY A CA 1
ATOM 793 C C . GLY A 1 102 ? 31.509 -12.930 -25.766 1.00 72.69 102 GLY A C 1
ATOM 794 O O . GLY A 1 102 ? 31.449 -11.705 -25.675 1.00 72.69 102 GLY A O 1
ATOM 795 N N . GLU A 1 103 ? 32.097 -13.494 -26.820 1.00 80.81 103 GLU A N 1
ATOM 796 C CA . GLU A 1 103 ? 32.603 -12.711 -27.954 1.00 80.81 103 GLU A CA 1
ATOM 797 C C . GLU A 1 103 ? 31.459 -11.976 -28.687 1.00 80.81 103 GLU A C 1
ATOM 799 O O . GLU A 1 103 ? 30.345 -12.493 -28.802 1.00 80.81 103 GLU A O 1
ATOM 804 N N . LEU A 1 104 ? 31.716 -10.757 -29.181 1.00 82.12 104 LEU A N 1
ATOM 805 C CA . LEU A 1 104 ? 30.779 -10.008 -30.029 1.00 82.12 104 LEU A CA 1
ATOM 806 C C . LEU A 1 104 ? 30.883 -10.517 -31.468 1.00 82.12 104 LEU A C 1
ATOM 808 O O . LEU A 1 104 ? 31.956 -10.431 -32.054 1.00 82.12 104 LEU A O 1
ATOM 812 N N . LEU A 1 105 ? 29.780 -10.993 -32.048 1.00 90.12 105 LEU A N 1
ATOM 813 C CA . LEU A 1 105 ? 29.751 -11.502 -33.423 1.00 90.12 105 LEU A CA 1
ATOM 814 C C . LEU A 1 105 ? 29.437 -10.392 -34.426 1.00 90.12 105 LEU A C 1
ATOM 816 O O . LEU A 1 105 ? 30.172 -10.189 -35.388 1.00 90.12 105 LEU A O 1
ATOM 820 N N . CYS A 1 106 ? 28.325 -9.689 -34.217 1.00 90.38 106 CYS A N 1
ATOM 821 C CA . CYS A 1 106 ? 27.842 -8.645 -35.116 1.00 90.38 106 CYS A CA 1
ATOM 822 C C . CYS A 1 106 ? 26.847 -7.703 -34.430 1.00 90.38 106 CYS A C 1
ATOM 824 O O . CYS A 1 106 ? 26.353 -7.968 -33.331 1.00 90.38 106 CYS A O 1
ATOM 826 N N . VAL A 1 107 ? 26.555 -6.583 -35.085 1.00 87.31 107 VAL A N 1
ATOM 827 C CA . VAL A 1 107 ? 25.684 -5.519 -34.585 1.00 87.31 107 VAL A CA 1
ATOM 828 C C . VAL A 1 107 ? 24.424 -5.436 -35.438 1.00 87.31 107 VAL A C 1
ATOM 830 O O . VAL A 1 107 ? 24.487 -5.246 -36.648 1.00 87.31 107 VAL A O 1
ATOM 833 N N . TYR A 1 108 ? 23.271 -5.528 -34.788 1.00 91.19 108 TYR A N 1
ATOM 834 C CA . TYR A 1 108 ? 21.971 -5.220 -35.363 1.00 91.19 108 TYR A CA 1
ATOM 835 C C . TYR A 1 108 ? 21.758 -3.706 -35.379 1.00 91.19 108 TYR A C 1
ATOM 837 O O . TYR A 1 108 ? 21.780 -3.049 -34.332 1.00 91.19 108 TYR A O 1
ATOM 845 N N . ARG A 1 109 ? 21.554 -3.154 -36.573 1.00 88.62 109 ARG A N 1
ATOM 846 C CA . ARG A 1 109 ? 21.329 -1.729 -36.844 1.00 88.62 109 ARG A CA 1
ATOM 847 C C . ARG A 1 109 ? 20.405 -1.582 -38.052 1.00 88.62 109 ARG A C 1
ATOM 849 O O . ARG A 1 109 ? 20.208 -2.543 -38.784 1.00 88.62 109 ARG A O 1
ATOM 856 N N . GLY A 1 110 ? 19.866 -0.389 -38.257 1.00 88.19 110 GLY A N 1
ATOM 857 C CA . GLY A 1 110 ? 18.948 -0.117 -39.356 1.00 88.19 110 GLY A CA 1
ATOM 858 C C . GLY A 1 110 ? 18.225 1.209 -39.167 1.00 88.19 110 GLY A C 1
ATOM 859 O O . GLY A 1 110 ? 18.657 2.063 -38.383 1.00 88.19 110 GLY A O 1
ATOM 860 N N . LYS A 1 111 ? 17.107 1.379 -39.865 1.00 88.00 111 LYS A N 1
ATOM 861 C CA . LYS A 1 111 ? 16.271 2.573 -39.786 1.00 88.00 111 LYS A CA 1
ATOM 862 C C . LYS A 1 111 ? 15.564 2.615 -38.435 1.00 88.00 111 LYS A C 1
ATOM 864 O O . LYS A 1 111 ? 14.887 1.678 -38.028 1.00 88.00 111 LYS A O 1
ATOM 869 N N . SER A 1 112 ? 15.718 3.726 -37.726 1.00 84.94 112 SER A N 1
ATOM 870 C CA . SER A 1 112 ? 15.029 3.949 -36.457 1.00 84.94 112 SER A CA 1
ATOM 871 C C . SER A 1 112 ? 13.572 4.325 -36.718 1.00 84.94 112 SER A C 1
ATOM 873 O O . SER A 1 112 ? 13.299 5.443 -37.152 1.00 84.94 112 SER A O 1
ATOM 875 N N . ILE A 1 113 ? 12.643 3.434 -36.390 1.00 83.06 113 ILE A N 1
ATOM 876 C CA . ILE A 1 113 ? 11.203 3.652 -36.539 1.00 83.06 113 ILE A CA 1
ATOM 877 C C . ILE A 1 113 ? 10.600 4.015 -35.176 1.00 83.06 113 ILE A C 1
ATOM 879 O O . ILE A 1 113 ? 10.760 3.249 -34.220 1.00 83.06 113 ILE A O 1
ATOM 883 N N . PRO A 1 114 ? 9.910 5.161 -35.037 1.00 79.94 114 PRO A N 1
ATOM 884 C CA . PRO A 1 114 ? 9.165 5.480 -33.826 1.00 79.94 114 PRO A CA 1
ATOM 885 C C . PRO A 1 114 ? 8.125 4.400 -33.516 1.00 79.94 114 PRO A C 1
ATOM 887 O O . PRO A 1 114 ? 7.383 3.960 -34.392 1.00 79.94 114 PRO A O 1
ATOM 890 N N . LEU A 1 115 ? 8.031 4.002 -32.252 1.00 74.19 115 LEU A N 1
ATOM 891 C CA . LEU A 1 115 ? 7.105 2.980 -31.779 1.00 74.19 115 LEU A CA 1
ATOM 892 C C . LEU A 1 115 ? 5.653 3.318 -32.141 1.00 74.19 115 LEU A C 1
ATOM 894 O O . LEU A 1 115 ? 4.928 2.424 -32.553 1.00 74.19 115 LEU A O 1
ATOM 898 N N . ALA A 1 116 ? 5.245 4.587 -32.059 1.00 71.44 116 ALA A N 1
ATOM 899 C CA . ALA A 1 116 ? 3.908 5.015 -32.470 1.00 71.44 116 ALA A CA 1
ATOM 900 C C . ALA A 1 116 ? 3.597 4.627 -33.932 1.00 71.44 116 ALA A C 1
ATOM 902 O O . ALA A 1 116 ? 2.519 4.118 -34.217 1.00 71.44 116 ALA A O 1
ATOM 903 N N . GLN A 1 117 ? 4.560 4.760 -34.853 1.00 78.31 117 GLN A N 1
ATOM 904 C CA . GLN A 1 117 ? 4.379 4.342 -36.251 1.00 78.31 117 GLN A CA 1
ATOM 905 C C . GLN A 1 117 ? 4.281 2.817 -36.387 1.00 78.31 117 GLN A C 1
ATOM 907 O O . GLN A 1 117 ? 3.459 2.315 -37.154 1.00 78.31 117 GLN A O 1
ATOM 912 N N . VAL A 1 118 ? 5.078 2.076 -35.607 1.00 75.00 118 VAL A N 1
ATOM 913 C CA . VAL A 1 118 ? 4.982 0.609 -35.538 1.00 75.00 118 VAL A CA 1
ATOM 914 C C . VAL A 1 118 ? 3.589 0.195 -35.061 1.00 75.00 118 VAL A C 1
ATOM 916 O O . VAL A 1 118 ? 2.968 -0.678 -35.672 1.00 75.00 118 VAL A O 1
ATOM 919 N N . LEU A 1 119 ? 3.082 0.833 -34.002 1.00 68.94 119 LEU A N 1
ATOM 920 C CA . LEU A 1 119 ? 1.779 0.567 -33.390 1.00 68.94 119 LEU A CA 1
ATOM 921 C C . LEU A 1 119 ? 0.609 0.893 -34.326 1.00 68.94 119 LEU A C 1
ATOM 923 O O . LEU A 1 119 ? -0.296 0.072 -34.437 1.00 68.94 119 LEU A O 1
ATOM 927 N N . LYS A 1 120 ? 0.678 1.985 -35.098 1.00 69.31 120 LYS A N 1
ATOM 928 C CA . LYS A 1 120 ? -0.324 2.311 -36.134 1.00 69.31 120 LYS A CA 1
ATOM 929 C C . LYS A 1 120 ? -0.307 1.355 -37.335 1.00 69.31 120 LYS A C 1
ATOM 931 O O . LYS A 1 120 ? -1.214 1.370 -38.152 1.00 69.31 120 LYS A O 1
ATOM 936 N N . GLY A 1 121 ? 0.691 0.469 -37.430 1.00 65.88 121 GLY A N 1
ATOM 937 C CA . GLY A 1 121 ? 0.785 -0.513 -38.513 1.00 65.88 121 GLY A CA 1
ATOM 938 C C . GLY A 1 121 ? 1.427 0.014 -39.795 1.00 65.88 121 GLY A C 1
ATOM 939 O O . GLY A 1 121 ? 1.379 -0.677 -40.803 1.00 65.88 121 GLY A O 1
ATOM 940 N N . ASN A 1 122 ? 2.110 1.159 -39.744 1.00 64.56 122 ASN A N 1
ATOM 941 C CA . ASN A 1 122 ? 2.757 1.795 -40.900 1.00 64.56 122 ASN A CA 1
ATOM 942 C C . ASN A 1 122 ? 4.067 1.105 -41.341 1.00 64.56 122 ASN A C 1
ATOM 944 O O . ASN A 1 122 ? 4.866 1.696 -42.062 1.00 64.56 122 ASN A O 1
ATOM 948 N N . VAL A 1 123 ? 4.315 -0.123 -40.878 1.00 67.06 123 VAL A N 1
ATOM 949 C CA . VAL A 1 123 ? 5.482 -0.940 -41.229 1.00 67.06 123 VAL A CA 1
ATOM 950 C C . VAL A 1 123 ? 4.969 -2.192 -41.933 1.00 67.06 123 VAL A C 1
ATOM 952 O O . VAL A 1 123 ? 4.316 -3.029 -41.302 1.00 67.06 123 VAL A O 1
ATOM 955 N N . THR A 1 124 ? 5.233 -2.270 -43.237 1.00 54.44 124 THR A N 1
ATOM 956 C CA . THR A 1 124 ? 4.712 -3.281 -44.170 1.00 54.44 124 THR A CA 1
ATOM 957 C C . THR A 1 124 ? 5.398 -4.641 -44.032 1.00 54.44 124 THR A C 1
ATOM 959 O O . THR A 1 124 ? 4.720 -5.659 -44.125 1.00 54.44 124 THR A O 1
ATOM 962 N N . GLU A 1 125 ? 6.699 -4.680 -43.725 1.00 66.62 125 GLU A N 1
ATOM 963 C CA . GLU A 1 125 ? 7.459 -5.909 -43.448 1.00 66.62 125 GLU A CA 1
ATOM 964 C C . GLU A 1 125 ? 8.008 -5.886 -42.017 1.00 66.62 125 GLU A C 1
ATOM 966 O O . GLU A 1 125 ? 8.794 -5.019 -41.648 1.00 66.62 125 GLU A O 1
ATOM 971 N N . ARG A 1 126 ? 7.582 -6.835 -41.175 1.00 72.94 126 ARG A N 1
ATOM 972 C CA . ARG A 1 126 ? 7.980 -6.885 -39.751 1.00 72.94 126 ARG A CA 1
ATOM 973 C C . ARG A 1 126 ? 9.099 -7.876 -39.455 1.00 72.94 126 ARG A C 1
ATOM 975 O O . ARG A 1 126 ? 9.564 -7.941 -38.320 1.00 72.94 126 ARG A O 1
ATOM 982 N N . ASP A 1 127 ? 9.534 -8.627 -40.459 1.00 77.81 127 ASP A N 1
ATOM 983 C CA . ASP A 1 127 ? 10.472 -9.740 -40.297 1.00 77.81 127 ASP A CA 1
ATOM 984 C C . ASP A 1 127 ? 11.871 -9.278 -39.868 1.00 77.81 127 ASP A C 1
ATOM 986 O O . ASP A 1 127 ? 12.601 -10.022 -39.218 1.00 77.81 127 ASP A O 1
ATOM 990 N N . TYR A 1 128 ? 12.206 -8.016 -40.150 1.00 84.94 128 TYR A N 1
ATOM 991 C CA . TYR A 1 128 ? 13.463 -7.374 -39.767 1.00 84.94 128 TYR A CA 1
ATOM 992 C C . TYR A 1 128 ? 13.264 -6.223 -38.773 1.00 84.94 128 TYR A C 1
ATOM 994 O O . TYR A 1 128 ? 14.121 -5.348 -38.648 1.00 84.94 128 TYR A O 1
ATOM 1002 N N . LEU A 1 129 ? 12.135 -6.208 -38.058 1.00 84.56 129 LEU A N 1
ATOM 1003 C CA . LEU A 1 129 ? 11.839 -5.189 -37.060 1.00 84.56 129 LEU A CA 1
ATOM 1004 C C . LEU A 1 129 ? 12.216 -5.677 -35.656 1.00 84.56 129 LEU A C 1
ATOM 1006 O O . LEU A 1 129 ? 11.584 -6.570 -35.092 1.00 84.56 129 LEU A O 1
ATOM 1010 N N . MET A 1 130 ? 13.203 -5.033 -35.038 1.00 83.69 130 MET A N 1
ATOM 1011 C CA . MET A 1 130 ? 13.610 -5.309 -33.662 1.00 83.69 130 MET A CA 1
ATOM 1012 C C . MET A 1 130 ? 13.080 -4.245 -32.694 1.00 83.69 130 MET A C 1
ATOM 1014 O O . MET A 1 130 ? 13.474 -3.078 -32.740 1.00 83.69 130 MET A O 1
ATOM 1018 N N . GLY A 1 131 ? 12.218 -4.662 -31.763 1.00 77.00 131 GLY A N 1
ATOM 1019 C CA . GLY A 1 131 ? 11.712 -3.814 -30.677 1.00 77.00 131 GLY A CA 1
ATOM 1020 C C . GLY A 1 131 ? 12.631 -3.758 -29.448 1.00 77.00 131 GLY A C 1
ATOM 1021 O O . GLY A 1 131 ? 13.629 -4.474 -29.350 1.00 77.00 131 GLY A O 1
ATOM 1022 N N . GLY A 1 132 ? 12.263 -2.953 -28.446 1.00 71.31 132 GLY A N 1
ATOM 1023 C CA . GLY A 1 132 ? 12.946 -2.897 -27.142 1.00 71.31 132 GLY A CA 1
ATOM 1024 C C . GLY A 1 132 ? 14.018 -1.809 -26.992 1.00 71.31 132 GLY A C 1
ATOM 1025 O O . GLY A 1 132 ? 14.873 -1.929 -26.113 1.00 71.31 132 GLY A O 1
ATOM 1026 N N . PHE A 1 133 ? 13.969 -0.747 -27.805 1.00 72.94 133 PHE A N 1
ATOM 1027 C CA . PHE A 1 133 ? 14.875 0.413 -27.740 1.00 72.94 133 PHE A CA 1
ATOM 1028 C C . PHE A 1 133 ? 14.178 1.685 -27.222 1.00 72.94 133 PHE A C 1
ATOM 1030 O O . PHE A 1 133 ? 14.381 2.779 -27.745 1.00 72.94 133 PHE A O 1
ATOM 1037 N N . GLY A 1 134 ? 13.324 1.574 -26.199 1.00 70.38 134 GLY A N 1
ATOM 1038 C CA . GLY A 1 134 ? 12.491 2.708 -25.778 1.00 70.38 134 GLY A CA 1
ATOM 1039 C C . GLY A 1 134 ? 11.300 2.897 -26.728 1.00 70.38 134 GLY A C 1
ATOM 1040 O O . GLY A 1 134 ? 10.720 1.921 -27.208 1.00 70.38 134 GLY A O 1
ATOM 1041 N N . LEU A 1 135 ? 10.952 4.147 -27.042 1.00 69.56 135 LEU A N 1
ATOM 1042 C CA . LEU A 1 135 ? 9.911 4.495 -28.025 1.00 69.56 135 LEU A CA 1
ATOM 1043 C C . LEU A 1 135 ? 10.351 4.296 -29.481 1.00 69.56 135 LEU A C 1
ATOM 1045 O O . LEU A 1 135 ? 9.821 4.943 -30.378 1.00 69.56 135 LEU A O 1
ATOM 1049 N N . TYR A 1 136 ? 11.333 3.438 -29.731 1.00 77.44 136 TYR A N 1
ATOM 1050 C CA . TYR A 1 136 ? 11.840 3.171 -31.066 1.00 77.44 136 TYR A CA 1
ATOM 1051 C C . TYR A 1 136 ? 12.023 1.670 -31.266 1.00 77.44 136 TYR A C 1
ATOM 1053 O O . TYR A 1 136 ? 12.354 0.926 -30.337 1.00 77.44 136 TYR A O 1
ATOM 1061 N N . SER A 1 137 ? 11.811 1.248 -32.504 1.00 84.12 137 SER A N 1
ATOM 1062 C CA . SER A 1 137 ? 12.235 -0.041 -33.038 1.00 84.12 137 SER A CA 1
ATOM 1063 C C . SER A 1 137 ? 13.273 0.203 -34.130 1.00 84.12 137 SER A C 1
ATOM 1065 O O . SER A 1 137 ? 13.345 1.298 -34.692 1.00 84.12 137 SER A O 1
ATOM 1067 N N . ILE A 1 138 ? 14.099 -0.794 -34.410 1.00 86.12 138 ILE A N 1
ATOM 1068 C CA . ILE A 1 138 ? 15.074 -0.744 -35.500 1.00 86.12 138 ILE A CA 1
ATOM 1069 C C . ILE A 1 138 ? 14.573 -1.661 -36.599 1.00 86.12 138 ILE A C 1
ATOM 1071 O O . ILE A 1 138 ? 14.362 -2.842 -36.341 1.00 86.12 138 ILE A O 1
ATOM 1075 N N . ASP A 1 139 ? 14.414 -1.123 -37.796 1.00 88.94 139 ASP A N 1
ATOM 1076 C CA . ASP A 1 139 ? 14.080 -1.888 -38.988 1.00 88.94 139 ASP A CA 1
ATOM 1077 C C . ASP A 1 139 ? 15.327 -2.077 -39.858 1.00 88.94 139 ASP A C 1
ATOM 1079 O O . ASP A 1 139 ? 15.927 -1.104 -40.327 1.00 88.94 139 ASP A O 1
ATOM 1083 N N . ALA A 1 140 ? 15.744 -3.328 -40.034 1.00 89.56 140 ALA A N 1
ATOM 1084 C CA . ALA A 1 140 ? 16.892 -3.701 -40.852 1.00 89.56 140 ALA A CA 1
ATOM 1085 C C . ALA A 1 140 ? 16.506 -4.191 -42.263 1.00 89.56 140 ALA A C 1
ATOM 1087 O O . ALA A 1 140 ? 17.382 -4.689 -42.972 1.00 89.56 140 ALA A O 1
ATOM 1088 N N . ALA A 1 141 ? 15.241 -4.063 -42.691 1.00 86.69 141 ALA A N 1
ATOM 1089 C CA . ALA A 1 141 ? 14.750 -4.587 -43.972 1.00 86.69 141 ALA A CA 1
ATOM 1090 C C . ALA A 1 141 ? 15.576 -4.107 -45.181 1.00 86.69 141 ALA A C 1
ATOM 1092 O O . ALA A 1 141 ? 16.041 -4.924 -45.982 1.00 86.69 141 ALA A O 1
ATOM 1093 N N . ASP A 1 142 ? 15.877 -2.809 -45.237 1.00 86.12 142 ASP A N 1
ATOM 1094 C CA . ASP A 1 142 ? 16.638 -2.180 -46.328 1.00 86.12 142 ASP A CA 1
ATOM 1095 C C . ASP A 1 142 ? 18.169 -2.310 -46.185 1.00 86.12 142 ASP A C 1
ATOM 1097 O O . ASP A 1 142 ? 18.915 -1.751 -46.986 1.00 86.12 142 ASP A O 1
ATOM 1101 N N . PHE A 1 143 ? 18.658 -3.037 -45.172 1.00 88.25 143 PHE A N 1
ATOM 1102 C CA . PHE A 1 143 ? 20.085 -3.120 -44.825 1.00 88.25 143 PHE A CA 1
ATOM 1103 C C . PHE A 1 143 ? 20.600 -4.568 -44.934 1.00 88.25 143 PHE A C 1
ATOM 1105 O O . PHE A 1 143 ? 20.804 -5.241 -43.916 1.00 88.25 143 PHE A O 1
ATOM 1112 N N . PRO A 1 144 ? 20.732 -5.140 -46.147 1.00 88.06 144 PRO A N 1
ATOM 1113 C CA . PRO A 1 144 ? 21.147 -6.536 -46.349 1.00 88.06 144 PRO A CA 1
ATOM 1114 C C . PRO A 1 144 ? 22.558 -6.843 -45.837 1.00 88.06 144 PRO A C 1
ATOM 1116 O O . PRO A 1 144 ? 22.857 -8.001 -45.542 1.00 88.06 144 PRO A O 1
ATOM 1119 N N . GLU A 1 145 ? 23.403 -5.828 -45.685 1.00 86.31 145 GLU A N 1
ATOM 1120 C CA . GLU A 1 145 ? 24.746 -5.912 -45.114 1.00 86.31 145 GLU A CA 1
ATOM 1121 C C . GLU A 1 145 ? 24.760 -6.123 -43.591 1.00 86.31 145 GLU A C 1
ATOM 1123 O O . GLU A 1 145 ? 25.788 -6.495 -43.024 1.00 86.31 145 GLU A O 1
ATOM 1128 N N . VAL A 1 146 ? 23.637 -5.907 -42.899 1.00 90.25 146 VAL A N 1
ATOM 1129 C CA . VAL A 1 146 ? 23.532 -6.106 -41.447 1.00 90.25 146 VAL A CA 1
ATOM 1130 C C . VAL A 1 146 ? 23.379 -7.593 -41.154 1.00 90.25 146 VAL A C 1
ATOM 1132 O O . VAL A 1 146 ? 22.273 -8.106 -41.041 1.00 90.25 146 VAL A O 1
ATOM 1135 N N . LEU A 1 147 ? 24.500 -8.297 -40.985 1.00 92.50 147 LEU A N 1
ATOM 1136 C CA . LEU A 1 147 ? 24.524 -9.755 -40.785 1.00 92.50 147 LEU A CA 1
ATOM 1137 C C . LEU A 1 147 ? 23.625 -10.246 -39.640 1.00 92.50 147 LEU A C 1
ATOM 1139 O O . LEU A 1 147 ? 23.022 -11.313 -39.735 1.00 92.50 147 LEU A O 1
ATOM 1143 N N . ALA A 1 148 ? 23.484 -9.444 -38.581 1.00 92.44 148 ALA A N 1
ATOM 1144 C CA . ALA A 1 148 ? 22.643 -9.766 -37.433 1.00 92.44 148 ALA A CA 1
ATOM 1145 C C . ALA A 1 148 ? 21.154 -9.960 -37.790 1.00 92.44 148 ALA A C 1
ATOM 1147 O O . ALA A 1 148 ? 20.434 -10.589 -37.017 1.00 92.44 148 ALA A O 1
ATOM 1148 N N . ARG A 1 149 ? 20.688 -9.451 -38.943 1.00 91.69 149 ARG A N 1
ATOM 1149 C CA . ARG A 1 149 ? 19.304 -9.614 -39.420 1.00 91.69 149 ARG A CA 1
ATOM 1150 C C . ARG A 1 149 ? 18.956 -11.044 -39.835 1.00 91.69 149 ARG A C 1
ATOM 1152 O O . ARG A 1 149 ? 17.779 -11.358 -39.933 1.00 91.69 149 ARG A O 1
ATOM 1159 N N . TYR A 1 150 ? 19.966 -11.877 -40.089 1.00 93.38 150 TYR A N 1
ATOM 1160 C CA . TYR A 1 150 ? 19.809 -13.278 -40.494 1.00 93.38 150 TYR A CA 1
ATOM 1161 C C . TYR A 1 150 ? 19.979 -14.257 -39.319 1.00 93.38 150 TYR A C 1
ATOM 1163 O O . TYR A 1 150 ? 20.044 -15.465 -39.524 1.00 93.38 150 TYR A O 1
ATOM 1171 N N . ILE A 1 151 ? 20.122 -13.759 -38.085 1.00 94.12 151 ILE A N 1
ATOM 1172 C CA . ILE A 1 151 ? 20.137 -14.607 -36.887 1.00 94.12 151 ILE A CA 1
ATOM 1173 C C . ILE A 1 151 ? 18.701 -15.006 -36.591 1.00 94.12 151 ILE A C 1
ATOM 1175 O O . ILE A 1 151 ? 17.923 -14.131 -36.228 1.00 94.12 151 ILE A O 1
ATOM 1179 N N . ASN A 1 152 ? 18.373 -16.290 -36.698 1.00 91.00 152 ASN A N 1
ATOM 1180 C CA . ASN A 1 152 ? 17.023 -16.807 -36.471 1.00 91.00 152 ASN A CA 1
ATOM 1181 C C . ASN A 1 152 ? 16.774 -17.166 -35.001 1.00 91.00 152 ASN A C 1
ATOM 1183 O O . ASN A 1 152 ? 17.710 -17.360 -34.222 1.00 91.00 152 ASN A O 1
ATOM 1187 N N . ASP A 1 153 ? 15.504 -17.301 -34.633 1.00 86.88 153 ASP A N 1
ATOM 1188 C CA . ASP A 1 153 ? 15.109 -17.980 -33.399 1.00 86.88 153 ASP A CA 1
ATOM 1189 C C . ASP A 1 153 ? 14.856 -19.469 -33.681 1.00 86.88 153 ASP A C 1
ATOM 1191 O O . ASP A 1 153 ? 14.388 -19.848 -34.755 1.00 86.88 153 ASP A O 1
ATOM 1195 N N . HIS A 1 154 ? 15.187 -20.315 -32.712 1.00 83.81 154 HIS A N 1
ATOM 1196 C CA . HIS A 1 154 ? 15.015 -21.758 -32.764 1.00 83.81 154 HIS A CA 1
ATOM 1197 C C . HIS A 1 154 ? 14.051 -22.203 -31.656 1.00 83.81 154 HIS A C 1
ATOM 1199 O O . HIS A 1 154 ? 14.211 -21.815 -30.502 1.00 83.81 154 HIS A O 1
ATOM 1205 N N . ALA A 1 155 ? 13.076 -23.058 -31.987 1.00 73.25 155 ALA A N 1
ATOM 1206 C CA . ALA A 1 155 ? 12.047 -23.517 -31.041 1.00 73.25 155 ALA A CA 1
ATOM 1207 C C . ALA A 1 155 ? 12.626 -24.240 -29.807 1.00 73.25 155 ALA A C 1
ATOM 1209 O O . ALA A 1 155 ? 12.086 -24.164 -28.706 1.00 73.25 155 ALA A O 1
ATOM 1210 N N . GLU A 1 156 ? 13.743 -24.941 -29.989 1.00 76.50 156 GLU A N 1
ATOM 1211 C CA . GLU A 1 156 ? 14.477 -25.594 -28.907 1.00 76.50 156 GLU A CA 1
ATOM 1212 C C . GLU A 1 156 ? 15.451 -24.612 -28.225 1.00 76.50 156 GLU A C 1
ATOM 1214 O O . GLU A 1 156 ? 16.489 -24.271 -28.796 1.00 76.50 156 GLU A O 1
ATOM 1219 N N . ALA A 1 157 ? 15.144 -24.196 -26.991 1.00 73.56 157 ALA A N 1
ATOM 1220 C CA . ALA A 1 157 ? 15.937 -23.211 -26.240 1.00 73.56 157 ALA A CA 1
ATOM 1221 C C . ALA A 1 157 ? 17.398 -23.635 -25.985 1.00 73.56 157 ALA A C 1
ATOM 1223 O O . ALA A 1 157 ? 18.284 -22.794 -25.858 1.00 73.56 157 ALA A O 1
ATOM 1224 N N . SER A 1 158 ? 17.674 -24.943 -25.953 1.00 79.00 158 SER A N 1
ATOM 1225 C CA . SER A 1 158 ? 19.032 -25.498 -25.819 1.00 79.00 158 SER A CA 1
ATOM 1226 C C . SER A 1 158 ? 19.950 -25.127 -26.994 1.00 79.00 158 SER A C 1
ATOM 1228 O O . SER A 1 158 ? 21.175 -25.173 -26.862 1.00 79.00 158 SER A O 1
ATOM 1230 N N . ARG A 1 159 ? 19.376 -24.754 -28.148 1.00 84.81 159 ARG A N 1
ATOM 1231 C CA . ARG A 1 159 ? 20.128 -24.405 -29.359 1.00 84.81 159 ARG A CA 1
ATOM 1232 C C . ARG A 1 159 ? 20.513 -22.939 -29.446 1.00 84.81 159 ARG A C 1
ATOM 1234 O O . ARG A 1 159 ? 21.370 -22.612 -30.267 1.00 84.81 159 ARG A O 1
ATOM 1241 N N . HIS A 1 160 ? 19.938 -22.069 -28.616 1.00 88.50 160 HIS A N 1
ATOM 1242 C CA . HIS A 1 160 ? 20.334 -20.664 -28.562 1.00 88.50 160 HIS A CA 1
ATOM 1243 C C . HIS A 1 160 ? 21.803 -20.557 -28.156 1.00 88.50 160 HIS A C 1
ATOM 1245 O O . HIS A 1 160 ? 22.216 -21.001 -27.087 1.00 88.50 160 HIS A O 1
ATOM 1251 N N . ASN A 1 161 ? 22.610 -19.975 -29.035 1.00 92.31 161 ASN A N 1
ATOM 1252 C CA . ASN A 1 161 ? 24.049 -19.820 -28.839 1.00 92.31 161 ASN A CA 1
ATOM 1253 C C . ASN A 1 161 ? 24.478 -18.349 -28.821 1.00 92.31 161 ASN A C 1
ATOM 1255 O O . ASN A 1 161 ? 25.624 -18.058 -28.482 1.00 92.31 161 ASN A O 1
ATOM 1259 N N . VAL A 1 162 ? 23.554 -17.424 -29.089 1.00 91.50 162 VAL A N 1
ATOM 1260 C CA . VAL A 1 162 ? 23.749 -15.975 -29.024 1.00 91.50 162 VAL A CA 1
ATOM 1261 C C . VAL A 1 162 ? 22.610 -15.308 -28.255 1.00 91.50 162 VAL A C 1
ATOM 1263 O O . VAL A 1 162 ? 21.471 -15.771 -28.259 1.00 91.50 162 VAL A O 1
ATOM 1266 N N . LYS A 1 163 ? 22.905 -14.166 -27.626 1.00 86.12 163 LYS A N 1
ATOM 1267 C CA . LYS A 1 163 ? 21.893 -13.225 -27.132 1.00 86.12 163 LYS A CA 1
ATOM 1268 C C . LYS A 1 163 ? 22.102 -11.816 -27.668 1.00 86.12 163 LYS A C 1
ATOM 1270 O O . LYS A 1 163 ? 23.231 -11.394 -27.913 1.00 86.12 163 LYS A O 1
ATOM 1275 N N . PHE A 1 164 ? 21.005 -11.071 -27.779 1.00 85.31 164 PHE A N 1
ATOM 1276 C CA . PHE A 1 164 ? 21.033 -9.657 -28.135 1.00 85.31 164 PHE A CA 1
ATOM 1277 C C . PHE A 1 164 ? 21.146 -8.762 -26.899 1.00 85.31 164 PHE A C 1
ATOM 1279 O O . PHE A 1 164 ? 20.275 -8.771 -26.030 1.00 85.31 164 PHE A O 1
ATOM 1286 N N . LEU A 1 165 ? 22.181 -7.925 -26.853 1.00 71.69 165 LEU A N 1
ATOM 1287 C CA . LEU A 1 165 ? 22.309 -6.839 -25.879 1.00 71.69 165 LEU A CA 1
ATOM 1288 C C . LEU A 1 165 ? 21.841 -5.532 -26.508 1.00 71.69 165 LEU A C 1
ATOM 1290 O O . LEU A 1 165 ? 22.448 -5.052 -27.463 1.00 71.69 165 LEU A O 1
ATOM 1294 N N . LYS A 1 166 ? 20.757 -4.954 -25.992 1.00 75.56 166 LYS A N 1
ATOM 1295 C CA . LYS A 1 166 ? 20.139 -3.757 -26.576 1.00 75.56 166 LYS A CA 1
ATOM 1296 C C . LYS A 1 166 ? 20.752 -2.480 -26.002 1.00 75.56 166 LYS A C 1
ATOM 1298 O O . LYS A 1 166 ? 20.510 -2.119 -24.850 1.00 75.56 166 LYS A O 1
ATOM 1303 N N . LEU A 1 167 ? 21.471 -1.749 -26.847 1.00 68.81 167 LEU A N 1
ATOM 1304 C CA . LEU A 1 167 ? 21.959 -0.402 -26.574 1.00 68.81 167 LEU A CA 1
ATOM 1305 C C . LEU A 1 167 ? 20.834 0.599 -26.872 1.00 68.81 167 LEU A C 1
ATOM 1307 O O . LEU A 1 167 ? 20.675 1.080 -27.996 1.00 68.81 167 LEU A O 1
ATOM 1311 N N . LYS A 1 168 ? 19.979 0.852 -25.871 1.00 68.19 168 LYS A N 1
ATOM 1312 C CA . LYS A 1 168 ? 18.741 1.642 -26.026 1.00 68.19 168 LYS A CA 1
ATOM 1313 C C . LYS A 1 168 ? 18.991 3.069 -26.542 1.00 68.19 168 LYS A C 1
ATOM 1315 O O . LYS A 1 168 ? 18.190 3.564 -27.329 1.00 68.19 168 LYS A O 1
ATOM 1320 N N . ARG A 1 169 ? 20.075 3.735 -26.115 1.00 63.19 169 ARG A N 1
ATOM 1321 C CA . ARG A 1 169 ? 20.385 5.124 -26.519 1.00 63.19 169 ARG A CA 1
ATOM 1322 C C . ARG A 1 169 ? 20.922 5.190 -27.945 1.00 63.19 169 ARG A C 1
ATOM 1324 O O . ARG A 1 169 ? 20.525 6.061 -28.711 1.00 63.19 169 ARG A O 1
ATOM 1331 N N . GLU A 1 170 ? 21.779 4.242 -28.290 1.00 68.62 170 GLU A N 1
ATOM 1332 C CA . GLU A 1 170 ? 22.456 4.121 -29.578 1.00 68.62 170 GLU A CA 1
ATOM 1333 C C . GLU A 1 170 ? 21.560 3.500 -30.654 1.00 68.62 170 GLU A C 1
ATOM 1335 O O . GLU A 1 170 ? 21.923 3.530 -31.827 1.00 68.62 170 GLU A O 1
ATOM 1340 N N . ARG A 1 171 ? 20.406 2.936 -30.261 1.00 76.94 171 ARG A N 1
ATOM 1341 C CA . ARG A 1 171 ? 19.458 2.230 -31.138 1.00 76.94 171 ARG A CA 1
ATOM 1342 C C . ARG A 1 171 ? 20.184 1.175 -31.973 1.00 76.94 171 ARG A C 1
ATOM 1344 O O . ARG A 1 171 ? 20.108 1.173 -33.198 1.00 76.94 171 ARG A O 1
ATOM 1351 N N . LYS A 1 172 ? 20.916 0.293 -31.283 1.00 83.06 172 LYS A N 1
ATOM 1352 C CA . LYS A 1 172 ? 21.646 -0.856 -31.848 1.00 83.06 172 LYS A CA 1
ATOM 1353 C C . LYS A 1 172 ? 21.553 -2.048 -30.897 1.00 83.06 172 LYS A C 1
ATOM 1355 O O . LYS A 1 172 ? 21.540 -1.849 -29.683 1.00 83.06 172 LYS A O 1
ATOM 1360 N N . ALA A 1 173 ? 21.543 -3.277 -31.407 1.00 84.81 173 ALA A N 1
ATOM 1361 C CA . ALA A 1 173 ? 21.704 -4.473 -30.574 1.00 84.81 173 ALA A CA 1
ATOM 1362 C C . ALA A 1 173 ? 22.975 -5.244 -30.920 1.00 84.81 173 ALA A C 1
ATOM 1364 O O . ALA A 1 173 ? 23.373 -5.325 -32.073 1.00 84.81 173 ALA A O 1
ATOM 1365 N N . LEU A 1 174 ? 23.614 -5.817 -29.910 1.00 86.06 174 LEU A N 1
ATOM 1366 C CA . LEU A 1 174 ? 24.859 -6.562 -30.046 1.00 86.06 174 LEU A CA 1
ATOM 1367 C C . LEU A 1 174 ? 24.569 -8.057 -29.953 1.00 86.06 174 LEU A C 1
ATOM 1369 O O . LEU A 1 174 ? 24.009 -8.491 -28.950 1.00 86.06 174 LEU A O 1
ATOM 1373 N N . ALA A 1 175 ? 24.949 -8.831 -30.964 1.00 89.31 175 ALA A N 1
ATOM 1374 C CA . ALA A 1 175 ? 24.859 -10.287 -30.950 1.00 89.31 175 ALA A CA 1
ATOM 1375 C C . ALA A 1 175 ? 26.095 -10.866 -30.249 1.00 89.31 175 ALA A C 1
ATOM 1377 O O . ALA A 1 175 ? 27.193 -10.837 -30.807 1.00 89.31 175 ALA A O 1
ATOM 1378 N N . VAL A 1 176 ? 25.925 -11.358 -29.023 1.00 85.88 176 VAL A N 1
ATOM 1379 C CA . VAL A 1 176 ? 27.021 -11.858 -28.181 1.00 85.88 176 VAL A CA 1
ATOM 1380 C C . VAL A 1 176 ? 26.874 -13.355 -27.927 1.00 85.88 176 VAL A C 1
ATOM 1382 O O . VAL A 1 176 ? 25.784 -13.812 -27.577 1.00 85.88 176 VAL A O 1
ATOM 1385 N N . ALA A 1 177 ? 27.965 -14.108 -28.086 1.00 87.25 177 ALA A N 1
ATOM 1386 C CA . ALA A 1 177 ? 28.001 -15.551 -27.856 1.00 87.25 177 ALA A CA 1
ATOM 1387 C C . ALA A 1 177 ? 27.642 -15.904 -26.402 1.00 87.25 177 ALA A C 1
ATOM 1389 O O . ALA A 1 177 ? 28.153 -15.306 -25.459 1.00 87.25 177 ALA A O 1
ATOM 1390 N N . LEU A 1 178 ? 26.787 -16.904 -26.202 1.00 82.31 178 LEU A N 1
ATOM 1391 C CA . LEU A 1 178 ? 26.454 -17.459 -24.882 1.00 82.31 178 LEU A CA 1
ATOM 1392 C C . LEU A 1 178 ? 27.397 -18.589 -24.470 1.00 82.31 178 LEU A C 1
ATOM 1394 O O . LEU A 1 178 ? 27.642 -18.810 -23.289 1.00 82.31 178 LEU A O 1
ATOM 1398 N N . ARG A 1 179 ? 27.908 -19.306 -25.465 1.00 86.31 179 ARG A N 1
ATOM 1399 C CA . ARG A 1 179 ? 28.833 -20.428 -25.344 1.00 86.31 179 ARG A CA 1
ATOM 1400 C C . ARG A 1 179 ? 29.805 -20.384 -26.512 1.00 86.31 179 ARG A C 1
ATOM 1402 O O . ARG A 1 179 ? 29.672 -19.550 -27.402 1.00 86.31 179 ARG A O 1
ATOM 1409 N N . GLU A 1 180 ? 30.754 -21.304 -26.524 1.00 90.31 180 GLU A N 1
ATOM 1410 C CA . GLU A 1 180 ? 31.609 -21.494 -27.685 1.00 90.31 180 GLU A CA 1
ATOM 1411 C C . GLU A 1 180 ? 30.771 -21.880 -28.918 1.00 90.31 180 GLU A C 1
ATOM 1413 O O . GLU A 1 180 ? 29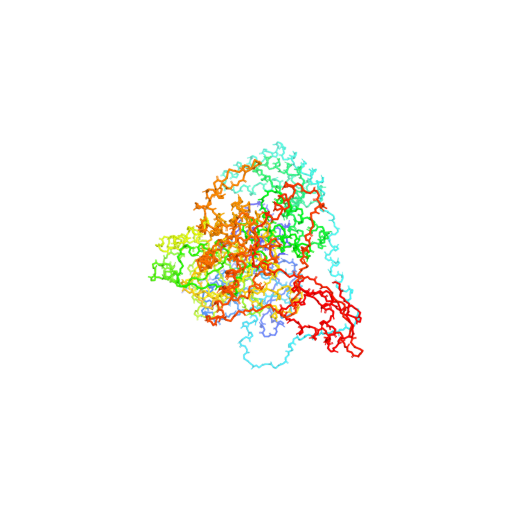.865 -22.715 -28.818 1.00 90.31 180 GLU A O 1
ATOM 1418 N N . ILE A 1 181 ? 31.068 -21.259 -30.064 1.00 93.38 181 ILE A N 1
ATOM 1419 C CA . ILE A 1 181 ? 30.424 -21.524 -31.361 1.00 93.38 181 ILE A CA 1
ATOM 1420 C C . ILE A 1 181 ? 31.507 -21.983 -32.332 1.00 93.38 181 ILE A C 1
ATOM 1422 O O . ILE A 1 181 ? 32.488 -21.264 -32.543 1.00 93.38 181 ILE A O 1
ATOM 1426 N N . VAL A 1 182 ? 31.350 -23.167 -32.928 1.00 94.12 182 VAL A N 1
ATOM 1427 C CA . VAL A 1 182 ? 32.346 -23.718 -33.861 1.00 94.12 182 VAL A CA 1
ATOM 1428 C C . VAL A 1 182 ? 32.002 -23.414 -35.330 1.00 94.12 182 VAL A C 1
ATOM 1430 O O . VAL A 1 182 ? 30.844 -23.135 -35.653 1.00 94.12 182 VAL A O 1
ATOM 1433 N N . PRO A 1 183 ? 32.982 -23.472 -36.256 1.00 95.38 183 PRO A N 1
ATOM 1434 C CA . PRO A 1 183 ? 32.717 -23.289 -37.681 1.00 95.38 183 PRO A CA 1
ATOM 1435 C C . PRO A 1 183 ? 31.641 -24.254 -38.204 1.00 95.38 183 PRO A C 1
ATOM 1437 O O . PRO A 1 183 ? 31.693 -25.454 -37.948 1.00 95.38 183 PRO A O 1
ATOM 1440 N N . GLY A 1 184 ? 30.688 -23.739 -38.977 1.00 91.75 184 GLY A N 1
ATOM 1441 C CA . GLY A 1 184 ? 29.567 -24.485 -39.551 1.00 91.75 184 GLY A CA 1
ATOM 1442 C C . GLY A 1 184 ? 28.302 -24.522 -38.685 1.00 91.75 184 GLY A C 1
ATOM 1443 O O . GLY A 1 184 ? 27.249 -24.928 -39.189 1.00 91.75 184 GLY A O 1
ATOM 1444 N N . GLU A 1 185 ? 28.364 -24.080 -37.423 1.00 94.56 185 GLU A N 1
ATOM 1445 C CA . GLU A 1 185 ? 27.166 -23.871 -36.601 1.00 94.56 185 GLU A CA 1
ATOM 1446 C C . GLU A 1 185 ? 26.339 -22.682 -37.117 1.00 94.56 185 GLU A C 1
ATOM 1448 O O . GLU A 1 185 ? 26.889 -21.656 -37.525 1.00 94.56 185 GLU A O 1
ATOM 1453 N N . GLU A 1 186 ? 25.011 -22.833 -37.091 1.00 95.81 186 GLU A N 1
ATOM 1454 C CA . GLU A 1 186 ? 24.078 -21.718 -37.297 1.00 95.81 186 GLU A CA 1
ATOM 1455 C C . GLU A 1 186 ? 23.913 -20.955 -35.986 1.00 95.81 186 GLU A C 1
ATOM 1457 O O . GLU A 1 186 ? 23.962 -21.535 -34.897 1.00 95.81 186 GLU A O 1
ATOM 1462 N N . ILE A 1 187 ? 23.740 -19.647 -36.095 1.00 96.31 187 ILE A N 1
ATOM 1463 C CA . ILE A 1 187 ? 23.609 -18.739 -34.972 1.00 96.31 187 ILE A CA 1
ATOM 1464 C C . ILE A 1 187 ? 22.129 -18.530 -34.682 1.00 96.31 187 ILE A C 1
ATOM 1466 O O . ILE A 1 187 ? 21.380 -18.057 -35.539 1.00 96.31 187 ILE A O 1
ATOM 1470 N N . TYR A 1 188 ? 21.742 -18.841 -33.448 1.00 94.38 188 TYR A N 1
ATOM 1471 C CA . TYR A 1 188 ? 20.379 -18.727 -32.956 1.00 94.38 188 TYR A CA 1
ATOM 1472 C C . TYR A 1 188 ? 20.305 -17.829 -31.730 1.00 94.38 188 TYR A C 1
ATOM 1474 O O . TYR A 1 188 ? 21.113 -17.956 -30.802 1.00 94.38 188 TYR A O 1
ATOM 1482 N N . ALA A 1 189 ? 19.287 -16.974 -31.699 1.00 89.31 189 ALA A N 1
ATOM 1483 C CA . ALA A 1 189 ? 18.985 -16.112 -30.567 1.00 89.31 189 ALA A CA 1
ATOM 1484 C C . ALA A 1 189 ? 17.497 -16.160 -30.228 1.00 89.31 189 ALA A C 1
ATOM 1486 O O . ALA A 1 189 ? 16.651 -16.206 -31.114 1.00 89.31 189 ALA A O 1
ATOM 1487 N N . PHE A 1 190 ? 17.180 -16.081 -28.939 1.00 81.50 190 PHE A N 1
ATOM 1488 C CA . PHE A 1 190 ? 15.797 -16.008 -28.490 1.00 81.50 190 PHE A CA 1
ATOM 1489 C C . PHE A 1 190 ? 15.179 -14.645 -28.829 1.00 81.50 190 PHE A C 1
ATOM 1491 O O . PHE A 1 190 ? 15.690 -13.603 -28.402 1.00 81.50 190 PHE A O 1
ATOM 1498 N N . TYR A 1 191 ? 14.065 -14.637 -29.560 1.00 76.25 191 TYR A N 1
ATOM 1499 C CA . TYR A 1 191 ? 13.342 -13.413 -29.924 1.00 76.25 191 TYR A CA 1
ATOM 1500 C C . TYR A 1 191 ? 12.352 -12.955 -28.845 1.00 76.25 191 TYR A C 1
ATOM 1502 O O . TYR A 1 191 ? 11.909 -11.803 -28.863 1.00 76.25 191 TYR A O 1
ATOM 1510 N N . GLY A 1 192 ? 12.034 -13.818 -27.876 1.00 63.03 192 GLY A N 1
ATOM 1511 C CA . GLY A 1 192 ? 11.039 -13.557 -26.836 1.00 63.03 192 GLY A CA 1
ATOM 1512 C C . GLY A 1 192 ? 9.692 -14.220 -27.125 1.00 63.03 192 GLY A C 1
ATOM 1513 O O . GLY A 1 192 ? 9.272 -14.343 -28.273 1.00 63.03 192 GLY A O 1
ATOM 1514 N N . GLU A 1 193 ? 8.965 -14.600 -26.070 1.00 55.00 193 GLU A N 1
ATOM 1515 C CA . GLU A 1 193 ? 7.659 -15.274 -26.196 1.00 55.00 193 GLU A CA 1
ATOM 1516 C C . GLU A 1 193 ? 6.621 -14.455 -26.982 1.00 55.00 193 GLU A C 1
ATOM 1518 O O . GLU A 1 193 ? 5.790 -15.012 -27.698 1.00 55.00 193 GLU A O 1
ATOM 1523 N N . GLY A 1 194 ? 6.680 -13.122 -26.886 1.00 50.00 194 GLY A N 1
ATOM 1524 C CA . GLY A 1 194 ? 5.751 -12.225 -27.577 1.00 50.00 194 GLY A CA 1
ATOM 1525 C C . GLY A 1 194 ? 5.846 -12.283 -29.107 1.00 50.00 194 GLY A C 1
ATOM 1526 O O . GLY A 1 194 ? 4.827 -12.138 -29.778 1.00 50.00 194 GLY A O 1
ATOM 1527 N N . PHE A 1 195 ? 7.034 -12.546 -29.665 1.00 62.00 195 PHE A N 1
ATOM 1528 C CA . PHE A 1 195 ? 7.226 -12.684 -31.114 1.00 62.00 195 PHE A CA 1
ATOM 1529 C C . PHE A 1 195 ? 6.476 -13.906 -31.662 1.00 62.00 195 PHE A C 1
ATOM 1531 O O . PHE A 1 195 ? 5.729 -13.804 -32.637 1.00 62.00 195 PHE A O 1
ATOM 1538 N N . TRP A 1 196 ? 6.617 -15.051 -30.989 1.00 58.50 196 TRP A N 1
ATOM 1539 C CA . TRP A 1 196 ? 5.970 -16.301 -31.388 1.00 58.50 196 TRP A CA 1
ATOM 1540 C C . TRP A 1 196 ? 4.449 -16.253 -31.223 1.00 58.50 196 TRP A C 1
ATOM 1542 O O . TRP A 1 196 ? 3.727 -16.725 -32.101 1.00 58.50 196 TRP A O 1
ATOM 1552 N N . ARG A 1 197 ? 3.945 -15.599 -30.165 1.00 51.41 197 ARG A N 1
ATOM 1553 C CA . ARG A 1 197 ? 2.498 -15.377 -29.983 1.00 51.41 197 ARG A CA 1
ATOM 1554 C C . ARG A 1 197 ? 1.895 -14.526 -31.106 1.00 51.41 197 ARG A C 1
ATOM 1556 O O . ARG A 1 197 ? 0.826 -14.859 -31.606 1.00 51.41 197 ARG A O 1
ATOM 1563 N N . ALA A 1 198 ? 2.587 -13.474 -31.548 1.00 50.12 198 ALA A N 1
ATOM 1564 C CA . ALA A 1 198 ? 2.104 -12.597 -32.618 1.00 50.12 198 ALA A CA 1
ATOM 1565 C C . ALA A 1 198 ? 2.033 -13.286 -33.997 1.00 50.12 198 ALA A C 1
ATOM 1567 O O . ALA A 1 198 ? 1.178 -12.936 -34.808 1.00 50.12 198 ALA A O 1
ATOM 1568 N N . ARG A 1 199 ? 2.900 -14.273 -34.269 1.00 50.66 199 ARG A N 1
ATOM 1569 C CA . ARG A 1 199 ? 2.898 -15.042 -35.530 1.00 50.66 199 ARG A CA 1
ATOM 1570 C C . ARG A 1 199 ? 1.951 -16.245 -35.523 1.00 50.66 199 ARG A C 1
ATOM 1572 O O . ARG A 1 199 ? 1.460 -16.609 -36.589 1.00 50.66 199 ARG A O 1
ATOM 1579 N N . ALA A 1 200 ? 1.645 -16.824 -34.361 1.00 44.00 200 ALA A N 1
ATOM 1580 C CA . ALA A 1 200 ? 0.656 -17.900 -34.246 1.00 44.00 200 ALA A CA 1
ATOM 1581 C C . ALA A 1 200 ? -0.759 -17.453 -34.669 1.00 44.00 200 ALA A C 1
ATOM 1583 O O . ALA A 1 200 ? -1.510 -18.251 -35.215 1.00 44.00 200 ALA A O 1
ATOM 1584 N N . GLY A 1 201 ? -1.097 -16.169 -34.496 1.00 34.72 201 GLY A N 1
ATOM 1585 C CA . GLY A 1 201 ? -2.379 -15.601 -34.930 1.00 34.72 201 GLY A CA 1
ATOM 1586 C C . GLY A 1 201 ? -2.506 -15.303 -36.434 1.00 34.72 201 GLY A C 1
ATOM 1587 O O . GLY A 1 201 ? -3.585 -14.919 -36.868 1.00 34.72 201 GLY A O 1
ATOM 1588 N N . LEU A 1 202 ? -1.436 -15.449 -37.231 1.00 34.16 202 LEU A N 1
ATOM 1589 C CA . LEU A 1 202 ? -1.418 -15.102 -38.665 1.00 34.16 202 LEU A CA 1
ATOM 1590 C C . LEU A 1 202 ? -1.518 -16.311 -39.610 1.00 34.16 202 LEU A C 1
ATOM 1592 O O . LEU A 1 202 ? -1.741 -16.123 -40.805 1.00 34.16 202 LEU A O 1
ATOM 1596 N N . ARG A 1 203 ? -1.371 -17.547 -39.115 1.00 28.06 203 ARG A N 1
ATOM 1597 C CA . ARG A 1 203 ? -1.596 -18.757 -39.921 1.00 28.06 203 ARG A CA 1
ATOM 1598 C C . ARG A 1 203 ? -2.994 -19.296 -39.631 1.00 28.06 203 ARG A C 1
ATOM 1600 O O . ARG A 1 203 ? -3.184 -20.052 -38.687 1.00 28.06 203 ARG A O 1
ATOM 1607 N N . GLY A 1 204 ? -3.956 -18.882 -40.454 1.00 28.22 204 GLY A N 1
ATOM 1608 C CA . GLY A 1 204 ? -5.213 -19.610 -40.600 1.00 28.22 204 GLY A CA 1
ATOM 1609 C C . GLY A 1 204 ? -4.930 -21.054 -41.023 1.00 28.22 204 GLY A C 1
ATOM 1610 O O . GLY A 1 204 ? -4.033 -21.303 -41.827 1.00 28.22 204 GLY A O 1
ATOM 1611 N N . ASP A 1 205 ? -5.660 -21.974 -40.405 1.00 31.12 205 ASP A N 1
ATOM 1612 C CA . ASP A 1 205 ? -5.680 -23.423 -40.599 1.00 31.12 205 ASP A CA 1
ATOM 1613 C C . ASP A 1 205 ? -5.094 -23.957 -41.919 1.00 31.12 205 ASP A C 1
ATOM 1615 O O . ASP A 1 205 ? -5.703 -23.813 -42.975 1.00 31.12 205 ASP A O 1
ATOM 1619 N N . ALA A 1 206 ? -3.950 -24.653 -41.828 1.00 28.52 206 ALA A N 1
ATOM 1620 C CA . ALA A 1 206 ? -3.602 -25.836 -42.632 1.00 28.52 206 ALA A CA 1
ATOM 1621 C C . ALA A 1 206 ? -2.192 -26.362 -42.282 1.00 28.52 206 ALA A C 1
ATOM 1623 O O . ALA A 1 206 ? -1.244 -26.200 -43.044 1.00 28.52 206 ALA A O 1
ATOM 1624 N N . CYS A 1 207 ? -2.037 -27.027 -41.134 1.00 25.16 207 CYS A N 1
ATOM 1625 C CA . CYS A 1 207 ? -1.160 -28.201 -41.021 1.00 25.16 207 CYS A CA 1
ATOM 1626 C C . CYS A 1 207 ? -1.562 -28.995 -39.774 1.00 25.16 207 CYS A C 1
ATOM 1628 O O . CYS A 1 207 ? -1.586 -28.466 -38.664 1.00 25.16 207 CYS A O 1
ATOM 1630 N N . GLY A 1 208 ? -1.974 -30.243 -39.983 1.00 25.31 208 GLY A N 1
ATOM 1631 C CA . GLY A 1 208 ? -2.585 -31.086 -38.966 1.00 25.31 208 GLY A CA 1
ATOM 1632 C C . GLY A 1 208 ? -1.653 -31.443 -37.806 1.00 25.31 208 GLY A C 1
ATOM 1633 O O . GLY A 1 208 ? -0.452 -31.607 -37.977 1.00 25.31 208 GLY A O 1
ATOM 1634 N N . LYS A 1 209 ? -2.275 -31.586 -36.629 1.00 34.09 209 LYS A N 1
ATOM 1635 C CA . LYS A 1 209 ? -1.859 -32.363 -35.447 1.00 34.09 209 LYS A CA 1
ATOM 1636 C C . LYS A 1 209 ? -0.372 -32.786 -35.393 1.00 34.09 209 LYS A C 1
ATOM 1638 O O . LYS A 1 209 ? 0.008 -33.814 -35.942 1.00 34.09 209 LYS A O 1
ATOM 1643 N N . GLY A 1 210 ? 0.406 -32.068 -34.582 1.00 21.47 210 GLY A N 1
ATOM 1644 C CA . GLY A 1 210 ? 1.680 -32.491 -33.979 1.00 21.47 210 GLY A CA 1
ATOM 1645 C C . GLY A 1 210 ? 1.803 -31.846 -32.587 1.00 21.47 210 GLY A C 1
ATOM 1646 O O . GLY A 1 210 ? 1.257 -30.763 -32.396 1.00 21.47 210 GLY A O 1
ATOM 1647 N N . PRO A 1 211 ? 2.368 -32.524 -31.575 1.00 23.78 211 PRO A N 1
ATOM 1648 C CA . PRO A 1 211 ? 1.751 -32.632 -30.257 1.00 23.78 211 PRO A CA 1
ATOM 1649 C C . PRO A 1 211 ? 1.870 -31.366 -29.404 1.00 23.78 211 PRO A C 1
ATOM 1651 O O . PRO A 1 211 ? 2.950 -30.812 -29.216 1.00 23.78 211 PRO A O 1
ATOM 1654 N N . MET A 1 212 ? 0.751 -31.010 -28.766 1.00 24.30 212 MET A N 1
ATOM 1655 C CA . MET A 1 212 ? 0.784 -30.462 -27.413 1.00 24.30 212 MET A CA 1
ATOM 1656 C C . MET A 1 212 ? 1.665 -31.393 -26.576 1.00 24.30 212 MET A C 1
ATOM 1658 O O . MET A 1 212 ? 1.310 -32.558 -26.387 1.00 24.30 212 MET A O 1
ATOM 1662 N N . LEU A 1 213 ? 2.820 -30.913 -26.114 1.00 25.09 213 LEU A N 1
ATOM 1663 C CA . LEU A 1 213 ? 3.617 -31.624 -25.117 1.00 25.09 213 LEU A CA 1
ATOM 1664 C C . LEU A 1 213 ? 2.835 -31.624 -23.802 1.00 25.09 213 LEU A C 1
ATOM 1666 O O . LEU A 1 213 ? 2.987 -30.756 -22.945 1.00 25.09 213 LEU A O 1
ATOM 1670 N N . GLY A 1 214 ? 1.945 -32.607 -23.701 1.00 21.67 214 GLY A N 1
ATOM 1671 C CA . GLY A 1 214 ? 1.373 -33.076 -22.463 1.00 21.67 214 GLY A CA 1
ATOM 1672 C C . GLY A 1 214 ? 2.447 -33.708 -21.585 1.00 21.67 214 GLY A C 1
ATOM 1673 O O . GLY A 1 214 ? 3.466 -34.223 -22.044 1.00 21.67 214 GLY A O 1
ATOM 1674 N N . THR A 1 215 ? 2.163 -33.642 -20.294 1.00 27.30 215 THR A N 1
ATOM 1675 C CA . THR A 1 215 ? 2.628 -34.538 -19.238 1.00 27.30 215 THR A CA 1
ATOM 1676 C C . THR A 1 215 ? 3.168 -35.884 -19.740 1.00 27.30 215 THR A C 1
ATOM 1678 O O . THR A 1 215 ? 2.415 -36.668 -20.315 1.00 27.30 215 THR A O 1
ATOM 1681 N N . CYS A 1 216 ? 4.422 -36.211 -19.420 1.00 21.72 216 CYS A N 1
ATOM 1682 C CA . CYS A 1 216 ? 4.850 -37.604 -19.307 1.00 21.72 216 CYS A CA 1
ATOM 1683 C C . CYS A 1 216 ? 5.278 -37.861 -17.863 1.00 21.72 216 CYS A C 1
ATOM 1685 O O . CYS A 1 216 ? 6.283 -37.328 -17.391 1.00 21.72 216 CYS A O 1
ATOM 1687 N N . GLY A 1 217 ? 4.461 -38.643 -17.159 1.00 21.75 217 GLY A N 1
ATOM 1688 C CA . GLY A 1 217 ? 4.847 -39.308 -15.927 1.00 21.75 217 GLY A CA 1
ATOM 1689 C C . GLY A 1 217 ? 5.710 -40.542 -16.203 1.00 21.75 217 GLY A C 1
ATOM 1690 O O . GLY A 1 217 ? 5.724 -41.068 -17.311 1.00 21.75 217 GLY A O 1
ATOM 1691 N N . GLN A 1 218 ? 6.395 -40.968 -15.141 1.00 24.16 218 GLN A N 1
ATOM 1692 C CA . GLN A 1 218 ? 6.909 -42.313 -14.866 1.00 24.16 218 GLN A CA 1
ATOM 1693 C C . GLN A 1 218 ? 7.753 -42.998 -15.957 1.00 24.16 218 GLN A C 1
ATOM 1695 O O . GLN A 1 218 ? 7.265 -43.791 -16.755 1.00 24.16 218 GLN A O 1
ATOM 1700 N N . LEU A 1 219 ? 9.073 -42.819 -15.844 1.00 22.91 219 LEU A N 1
ATOM 1701 C CA . LEU A 1 219 ? 10.018 -43.918 -16.031 1.00 22.91 219 LEU A CA 1
ATOM 1702 C C . LEU A 1 219 ? 10.630 -44.253 -14.669 1.00 22.91 219 LEU A C 1
ATOM 1704 O O . LEU A 1 219 ? 11.229 -43.418 -13.994 1.00 22.91 219 LEU A O 1
ATOM 1708 N N . SER A 1 220 ? 10.376 -45.486 -14.257 1.00 25.80 220 SER A N 1
ATOM 1709 C CA . SER A 1 220 ? 11.017 -46.212 -13.173 1.00 25.80 220 SER A CA 1
ATOM 1710 C C . SER A 1 220 ? 12.524 -46.347 -13.404 1.00 25.80 220 SER A C 1
ATOM 1712 O O . SER A 1 220 ? 12.936 -46.700 -14.505 1.00 25.80 220 SER A O 1
ATOM 1714 N N . GLY A 1 221 ? 13.310 -46.200 -12.336 1.00 27.17 221 GLY A N 1
ATOM 1715 C CA . GLY A 1 221 ? 14.682 -46.706 -12.268 1.00 27.17 221 GLY A CA 1
ATOM 1716 C C . GLY A 1 221 ? 15.772 -45.672 -12.549 1.00 27.17 221 GLY A C 1
ATOM 1717 O O . GLY A 1 221 ? 15.997 -45.279 -13.684 1.00 27.17 221 GLY A O 1
ATOM 1718 N N . SER A 1 222 ? 16.481 -45.311 -11.473 1.00 30.59 222 SER A N 1
ATOM 1719 C CA . SER A 1 222 ? 17.843 -44.754 -11.445 1.00 30.59 222 SER A CA 1
ATOM 1720 C C . SER A 1 222 ? 18.121 -43.508 -12.294 1.00 30.59 222 SER A C 1
ATOM 1722 O O . SER A 1 222 ? 18.744 -43.602 -13.344 1.00 30.59 222 SER A O 1
ATOM 1724 N N . ASP A 1 223 ? 17.780 -42.325 -11.772 1.00 25.03 223 ASP A N 1
ATOM 1725 C CA . ASP A 1 223 ? 18.358 -41.066 -12.275 1.00 25.03 223 ASP A CA 1
ATOM 1726 C C . ASP A 1 223 ? 18.575 -40.000 -11.175 1.00 25.03 223 ASP A C 1
ATOM 1728 O O . ASP A 1 223 ? 18.489 -38.789 -11.388 1.00 25.03 223 ASP A O 1
ATOM 1732 N N . GLU A 1 224 ? 18.904 -40.456 -9.957 1.00 27.47 224 GLU A N 1
ATOM 1733 C CA . GLU A 1 224 ? 19.422 -39.599 -8.873 1.00 27.47 224 GLU A CA 1
ATOM 1734 C C . GLU A 1 224 ? 20.907 -39.222 -9.055 1.00 27.47 224 GLU A C 1
ATOM 1736 O O . GLU A 1 224 ? 21.409 -38.315 -8.390 1.00 27.47 224 GLU A O 1
ATOM 1741 N N . ALA A 1 225 ? 21.619 -39.843 -10.001 1.00 27.62 225 ALA A N 1
ATOM 1742 C CA . ALA A 1 225 ? 23.044 -39.591 -10.210 1.00 27.62 225 ALA A CA 1
ATOM 1743 C C . ALA A 1 225 ? 23.323 -38.320 -11.041 1.00 27.62 225 ALA A C 1
ATOM 1745 O O . ALA A 1 225 ? 24.198 -37.532 -10.678 1.00 27.62 225 ALA A O 1
ATOM 1746 N N . CYS A 1 226 ? 22.544 -38.036 -12.094 1.00 26.06 226 CYS A N 1
ATOM 1747 C CA . CYS A 1 226 ? 22.895 -36.987 -13.065 1.00 26.06 226 CYS A CA 1
ATOM 1748 C C . CYS A 1 226 ? 22.566 -35.548 -12.597 1.00 26.06 226 CYS A C 1
ATOM 1750 O O . CYS A 1 226 ? 23.275 -34.596 -12.926 1.00 26.06 226 CYS A O 1
ATOM 1752 N N . LYS A 1 227 ? 21.560 -35.357 -11.727 1.00 28.50 227 LYS A N 1
ATOM 1753 C CA . LYS A 1 227 ? 21.244 -34.033 -11.137 1.00 28.50 227 LYS A CA 1
ATOM 1754 C C . LYS A 1 227 ? 22.186 -33.631 -9.993 1.00 28.50 227 LYS A C 1
ATOM 1756 O O . LYS A 1 227 ? 22.246 -32.453 -9.628 1.00 28.50 227 LYS A O 1
ATOM 1761 N N . SER A 1 228 ? 22.952 -34.584 -9.459 1.00 33.66 228 SER A N 1
ATOM 1762 C CA . SER A 1 228 ? 23.952 -34.344 -8.412 1.00 33.66 228 SER A CA 1
ATOM 1763 C C . SER A 1 228 ? 25.296 -33.847 -8.971 1.00 33.66 228 SER A C 1
ATOM 1765 O O . SER A 1 228 ? 26.041 -33.165 -8.266 1.00 33.66 228 SER A O 1
ATOM 1767 N N . GLU A 1 229 ? 25.586 -34.083 -10.255 1.00 28.00 229 GLU A N 1
ATOM 1768 C CA . GLU A 1 229 ? 26.902 -33.812 -10.847 1.00 28.00 229 GLU A CA 1
ATOM 1769 C C . GLU A 1 229 ? 26.999 -32.421 -11.498 1.00 28.00 229 GLU A C 1
ATOM 1771 O O . GLU A 1 229 ? 28.037 -31.765 -11.409 1.00 28.00 229 GLU A O 1
ATOM 1776 N N . SER A 1 230 ? 25.896 -31.882 -12.034 1.00 28.39 230 SER A N 1
ATOM 1777 C CA . SER A 1 230 ? 25.842 -30.496 -12.537 1.00 28.39 230 SER A CA 1
ATOM 1778 C C . SER A 1 230 ? 25.816 -29.460 -11.406 1.00 28.39 230 SER A C 1
ATOM 1780 O O . SER A 1 230 ? 26.400 -28.386 -11.540 1.00 28.39 230 SER A O 1
ATOM 1782 N N . ARG A 1 231 ? 25.212 -29.793 -10.252 1.00 30.78 231 ARG A N 1
ATOM 1783 C CA . ARG A 1 231 ? 25.319 -28.978 -9.026 1.00 30.78 231 ARG A CA 1
ATOM 1784 C C . ARG A 1 231 ? 26.690 -29.119 -8.366 1.00 30.78 231 ARG A C 1
ATOM 1786 O O . ARG A 1 231 ? 27.225 -28.114 -7.908 1.00 30.78 231 ARG A O 1
ATOM 1793 N N . ARG A 1 232 ? 27.307 -30.310 -8.386 1.00 27.45 232 ARG A N 1
ATOM 1794 C CA . ARG A 1 232 ? 28.685 -30.494 -7.898 1.00 27.45 232 ARG A CA 1
ATOM 1795 C C . ARG A 1 232 ? 29.728 -29.814 -8.784 1.00 27.45 232 ARG A C 1
ATOM 1797 O O . ARG A 1 232 ? 30.665 -29.280 -8.221 1.00 27.45 232 ARG A O 1
ATOM 1804 N N . ARG A 1 233 ? 29.576 -29.720 -10.112 1.00 27.30 233 ARG A N 1
ATOM 1805 C CA . ARG A 1 233 ? 30.546 -28.993 -10.966 1.00 27.30 233 ARG A CA 1
ATOM 1806 C C . ARG A 1 233 ? 30.490 -27.469 -10.823 1.00 27.30 233 ARG A C 1
ATOM 1808 O O . ARG A 1 233 ? 31.528 -26.834 -10.944 1.00 27.30 233 ARG A O 1
ATOM 1815 N N . VAL A 1 234 ? 29.327 -26.897 -10.497 1.00 30.00 234 VAL A N 1
ATOM 1816 C CA . VAL A 1 234 ? 29.196 -25.451 -10.213 1.00 30.00 234 VAL A CA 1
ATOM 1817 C C . VAL A 1 234 ? 29.606 -25.108 -8.771 1.00 30.00 234 VAL A C 1
ATOM 1819 O O . VAL A 1 234 ? 30.082 -24.008 -8.518 1.00 30.00 234 VAL A O 1
ATOM 1822 N N . LEU A 1 235 ? 29.507 -26.056 -7.831 1.00 26.83 235 LEU A N 1
ATOM 1823 C CA . LEU A 1 235 ? 29.988 -25.886 -6.450 1.00 26.83 235 LEU A CA 1
ATOM 1824 C C . LEU A 1 235 ? 31.450 -26.331 -6.238 1.00 26.83 235 LEU A C 1
ATOM 1826 O O . LEU A 1 235 ? 32.078 -25.899 -5.278 1.00 26.83 235 LEU A O 1
ATOM 1830 N N . ALA A 1 236 ? 32.030 -27.139 -7.131 1.00 25.42 236 ALA A N 1
ATOM 1831 C CA . ALA A 1 236 ? 33.417 -27.605 -7.029 1.00 25.42 236 ALA A CA 1
ATOM 1832 C C . ALA A 1 236 ? 34.445 -26.678 -7.702 1.00 25.42 236 ALA A C 1
ATOM 1834 O O . ALA A 1 236 ? 35.639 -26.865 -7.485 1.00 25.42 236 ALA A O 1
ATOM 1835 N N . SER A 1 237 ? 34.028 -25.652 -8.458 1.00 28.38 237 SER A N 1
ATOM 1836 C CA . SER A 1 237 ? 34.951 -24.620 -8.969 1.00 28.38 237 SER A CA 1
ATOM 1837 C C . SER A 1 237 ? 35.150 -23.437 -8.008 1.00 28.38 237 SER A C 1
ATOM 1839 O O . SER A 1 237 ? 35.832 -22.481 -8.361 1.00 28.38 237 SER A O 1
ATOM 1841 N N . GLN A 1 238 ? 34.571 -23.486 -6.801 1.00 33.72 238 GLN A N 1
ATOM 1842 C CA . GLN A 1 238 ? 34.717 -22.459 -5.757 1.00 33.72 238 GLN A CA 1
ATOM 1843 C C . GLN A 1 238 ? 35.466 -22.949 -4.508 1.00 33.72 238 GLN A C 1
ATOM 1845 O O . GLN A 1 238 ? 35.358 -22.345 -3.446 1.00 33.72 238 GLN A O 1
ATOM 1850 N N . ASN A 1 239 ? 36.288 -23.994 -4.620 1.00 32.00 239 ASN A N 1
ATOM 1851 C CA . ASN A 1 239 ? 37.287 -24.279 -3.588 1.00 32.00 239 ASN A CA 1
ATOM 1852 C C . ASN A 1 239 ? 38.614 -23.591 -3.913 1.00 32.00 239 ASN A C 1
ATOM 1854 O O . ASN A 1 239 ? 39.596 -24.203 -4.320 1.00 32.00 239 ASN A O 1
ATOM 1858 N N . GLY A 1 240 ? 38.602 -22.286 -3.664 1.00 30.05 240 GLY A N 1
ATOM 1859 C CA . GLY A 1 240 ? 39.761 -21.467 -3.348 1.00 30.05 240 GLY A CA 1
ATOM 1860 C C . GLY A 1 240 ? 39.297 -20.405 -2.355 1.00 30.05 240 GLY A C 1
ATOM 1861 O O . GLY A 1 240 ? 38.813 -19.365 -2.775 1.00 30.05 240 GLY A O 1
ATOM 1862 N N . ARG A 1 241 ? 39.345 -20.750 -1.061 1.00 36.66 241 ARG A N 1
ATOM 1863 C CA . ARG A 1 241 ? 39.205 -19.911 0.154 1.00 36.66 241 ARG A CA 1
ATOM 1864 C C . ARG A 1 241 ? 39.432 -18.395 -0.070 1.00 36.66 241 ARG A C 1
ATOM 1866 O O . ARG A 1 241 ? 40.328 -18.037 -0.818 1.00 36.66 241 ARG A O 1
ATOM 1873 N N . GLN A 1 242 ? 38.779 -17.456 0.617 1.00 46.75 242 GLN A N 1
ATOM 1874 C CA . GLN A 1 242 ? 37.960 -17.499 1.834 1.00 46.75 242 GLN A CA 1
ATOM 1875 C C . GLN A 1 242 ? 37.241 -16.145 1.966 1.00 46.75 242 GLN A C 1
ATOM 1877 O O . GLN A 1 242 ? 37.780 -15.111 1.578 1.00 46.75 242 GLN A O 1
ATOM 1882 N N . ASP A 1 243 ? 36.048 -16.139 2.547 1.00 54.16 243 ASP A N 1
ATOM 1883 C CA . ASP A 1 243 ? 35.503 -14.927 3.159 1.00 54.16 243 ASP A CA 1
ATOM 1884 C C . ASP A 1 243 ? 36.473 -14.529 4.286 1.00 54.16 243 ASP A C 1
ATOM 1886 O O . ASP A 1 243 ? 36.648 -15.308 5.226 1.00 54.16 243 ASP A O 1
ATOM 1890 N N . LEU A 1 244 ? 37.171 -13.396 4.154 1.00 68.44 244 LEU A N 1
ATOM 1891 C CA . LEU A 1 244 ? 38.193 -12.988 5.124 1.00 68.44 244 LEU A CA 1
ATOM 1892 C C . LEU A 1 244 ? 37.586 -12.861 6.531 1.00 68.44 244 LEU A C 1
ATOM 1894 O O . LEU A 1 244 ? 36.436 -12.416 6.702 1.00 68.44 244 LEU A O 1
ATOM 1898 N N . SER A 1 245 ? 38.346 -13.265 7.549 1.00 77.88 245 SER A N 1
ATOM 1899 C CA . SER A 1 245 ? 37.943 -13.086 8.945 1.00 77.88 245 SER A CA 1
ATOM 1900 C C . SER A 1 245 ? 37.877 -11.597 9.300 1.00 77.88 245 SER A C 1
ATOM 1902 O O . SER A 1 245 ? 38.418 -10.737 8.596 1.00 77.88 245 SER A O 1
ATOM 1904 N N . ALA A 1 246 ? 37.186 -11.270 10.395 1.00 72.69 246 ALA A N 1
ATOM 1905 C CA . ALA A 1 246 ? 37.179 -9.900 10.896 1.00 72.69 246 ALA A CA 1
ATOM 1906 C C . ALA A 1 246 ? 38.606 -9.438 11.244 1.00 72.69 246 ALA A C 1
ATOM 1908 O O . ALA A 1 246 ? 38.986 -8.336 10.855 1.00 72.69 246 ALA A O 1
ATOM 1909 N N . GLU A 1 247 ? 39.430 -10.295 11.862 1.00 81.31 247 GLU A N 1
ATOM 1910 C CA . GLU A 1 247 ? 40.823 -9.962 12.187 1.00 81.31 247 GLU A CA 1
ATOM 1911 C C . GLU A 1 247 ? 41.690 -9.758 10.935 1.00 81.31 247 GLU A C 1
ATOM 1913 O O . GLU A 1 247 ? 42.521 -8.849 10.892 1.00 81.31 247 GLU A O 1
ATOM 1918 N N . GLU A 1 248 ? 41.488 -10.565 9.890 1.00 82.62 248 GLU A N 1
ATOM 1919 C CA . GLU A 1 248 ? 42.216 -10.438 8.622 1.00 82.62 248 GLU A CA 1
ATOM 1920 C C . GLU A 1 248 ? 41.860 -9.138 7.893 1.00 82.62 248 GLU A C 1
ATOM 1922 O O . GLU A 1 248 ? 42.746 -8.439 7.398 1.00 82.62 248 GLU A O 1
ATOM 1927 N N . LEU A 1 249 ? 40.574 -8.775 7.871 1.00 79.06 249 LEU A N 1
ATOM 1928 C CA . LEU A 1 249 ? 40.115 -7.503 7.315 1.00 79.06 249 LEU A CA 1
ATOM 1929 C C . LEU A 1 249 ? 40.634 -6.312 8.127 1.00 79.06 249 LEU A C 1
ATOM 1931 O O . LEU A 1 249 ? 41.015 -5.303 7.534 1.00 79.06 249 LEU A O 1
ATOM 1935 N N . GLU A 1 250 ? 40.684 -6.415 9.457 1.00 84.31 250 GLU A N 1
ATOM 1936 C CA . GLU A 1 250 ? 41.219 -5.358 10.326 1.00 84.31 250 GLU A CA 1
ATOM 1937 C C . GLU A 1 250 ? 42.705 -5.125 10.073 1.00 84.31 250 GLU A C 1
ATOM 1939 O O . GLU A 1 250 ? 43.128 -3.981 9.888 1.00 84.31 250 GLU A O 1
ATOM 1944 N N . ALA A 1 251 ? 43.490 -6.200 9.995 1.00 86.19 251 ALA A N 1
ATOM 1945 C CA . ALA A 1 251 ? 44.909 -6.126 9.674 1.00 86.19 251 ALA A CA 1
ATOM 1946 C C . ALA A 1 251 ? 45.134 -5.529 8.273 1.00 86.19 251 ALA A C 1
ATOM 1948 O O . ALA A 1 251 ? 45.925 -4.597 8.110 1.00 86.19 251 ALA A O 1
ATOM 1949 N N . MET A 1 252 ? 44.364 -5.982 7.279 1.00 86.19 252 MET A N 1
ATOM 1950 C CA . MET A 1 252 ? 44.430 -5.467 5.911 1.00 86.19 252 MET A CA 1
ATOM 1951 C C . MET A 1 252 ? 44.089 -3.969 5.836 1.00 86.19 252 MET A C 1
ATOM 1953 O O . MET A 1 252 ? 44.756 -3.208 5.129 1.00 86.19 252 MET A O 1
ATOM 1957 N N . MET A 1 253 ? 43.069 -3.521 6.575 1.00 81.69 253 MET A N 1
ATOM 1958 C CA . MET A 1 253 ? 42.693 -2.107 6.671 1.00 81.69 253 MET A CA 1
ATOM 1959 C C . MET A 1 253 ? 43.763 -1.268 7.380 1.00 81.69 253 MET A C 1
ATOM 1961 O O . MET A 1 253 ? 44.045 -0.153 6.937 1.00 81.69 253 MET A O 1
ATOM 1965 N N . GLY A 1 254 ? 44.393 -1.803 8.428 1.00 85.00 254 GLY A N 1
ATOM 1966 C CA . GLY A 1 254 ? 45.533 -1.177 9.104 1.00 85.00 254 GLY A CA 1
ATOM 1967 C C . GLY A 1 254 ? 46.715 -0.928 8.162 1.00 85.00 254 GLY A C 1
ATOM 1968 O O . GLY A 1 254 ? 47.237 0.185 8.096 1.00 85.00 254 GLY A O 1
ATOM 1969 N N . GLU A 1 255 ? 47.082 -1.918 7.349 1.00 86.50 255 GLU A N 1
ATOM 1970 C CA . GLU A 1 255 ? 48.174 -1.788 6.371 1.00 86.50 255 GLU A CA 1
ATOM 1971 C C . GLU A 1 255 ? 47.855 -0.785 5.252 1.00 86.50 255 GLU A C 1
ATOM 1973 O O . GLU A 1 255 ? 48.722 -0.026 4.802 1.00 86.50 255 GLU A O 1
ATOM 1978 N N . LEU A 1 256 ? 46.594 -0.741 4.810 1.00 82.44 256 LEU A N 1
ATOM 1979 C CA . LEU A 1 256 ? 46.121 0.248 3.839 1.00 82.44 256 LEU A CA 1
ATOM 1980 C C . LEU A 1 256 ? 46.248 1.672 4.377 1.00 82.44 256 LEU A C 1
ATOM 1982 O O . LEU A 1 256 ? 46.715 2.561 3.665 1.00 82.44 256 LEU A O 1
ATOM 1986 N N . LEU A 1 257 ? 45.861 1.886 5.632 1.00 81.00 257 LEU A N 1
ATOM 1987 C CA . LEU A 1 257 ? 45.953 3.179 6.305 1.00 81.00 257 LEU A CA 1
ATOM 1988 C C . LEU A 1 257 ? 47.383 3.706 6.362 1.00 81.00 257 LEU A C 1
ATOM 1990 O O . LEU A 1 257 ? 47.624 4.863 6.013 1.00 81.00 257 LEU A O 1
ATOM 1994 N N . GLU A 1 258 ? 48.339 2.869 6.760 1.00 85.38 258 GLU A N 1
ATOM 1995 C CA . GLU A 1 258 ? 49.754 3.250 6.796 1.00 85.38 258 GLU A CA 1
ATOM 1996 C C . GLU A 1 258 ? 50.266 3.649 5.411 1.00 85.38 258 GLU A C 1
ATOM 1998 O O . GLU A 1 258 ? 50.956 4.660 5.249 1.00 85.38 258 GLU A O 1
ATOM 2003 N N . ARG A 1 259 ? 49.873 2.901 4.378 1.00 81.94 259 ARG A N 1
ATOM 2004 C CA . ARG A 1 259 ? 50.287 3.170 2.999 1.00 81.94 259 ARG A CA 1
ATOM 2005 C C . ARG A 1 259 ? 49.650 4.426 2.421 1.00 81.94 259 ARG A C 1
ATOM 2007 O O . ARG A 1 259 ? 50.325 5.151 1.693 1.00 81.94 259 ARG A O 1
ATOM 2014 N N . TYR A 1 260 ? 48.404 4.732 2.772 1.00 78.69 260 TYR A N 1
ATOM 2015 C CA . TYR A 1 260 ? 47.780 5.998 2.389 1.00 78.69 260 TYR A CA 1
ATOM 2016 C C . TYR A 1 260 ? 48.384 7.199 3.112 1.00 78.69 260 TYR A C 1
ATOM 2018 O O . TYR A 1 260 ? 48.406 8.289 2.546 1.00 78.69 260 TYR A O 1
ATOM 2026 N N . ARG A 1 261 ? 48.933 7.026 4.319 1.00 80.69 261 ARG A N 1
ATOM 2027 C CA . ARG A 1 261 ? 49.657 8.087 5.046 1.00 80.69 261 ARG A CA 1
ATOM 2028 C C . ARG A 1 261 ? 51.057 8.373 4.487 1.00 80.69 261 ARG A C 1
ATOM 2030 O O . ARG A 1 261 ? 51.689 9.339 4.907 1.00 80.69 261 ARG A O 1
ATOM 2037 N N . ASN A 1 262 ? 51.540 7.586 3.524 1.00 83.75 262 ASN A N 1
ATOM 2038 C CA . ASN A 1 262 ? 52.835 7.800 2.886 1.00 83.75 262 ASN A CA 1
ATOM 2039 C C . ASN A 1 262 ? 52.909 9.178 2.194 1.00 83.75 262 ASN A C 1
ATOM 2041 O O . ASN A 1 262 ? 52.067 9.527 1.364 1.00 83.75 262 ASN A O 1
ATOM 2045 N N . SER A 1 263 ? 53.957 9.947 2.498 1.00 80.00 263 SER A N 1
ATOM 2046 C CA . SER A 1 263 ? 54.146 11.319 2.010 1.00 80.00 263 SER A CA 1
ATOM 2047 C C . SER A 1 263 ? 54.258 11.424 0.484 1.00 80.00 263 SER A C 1
ATOM 2049 O O . SER A 1 263 ? 53.760 12.386 -0.102 1.00 80.00 263 SER A O 1
ATOM 2051 N N . THR A 1 264 ? 54.842 10.426 -0.183 1.00 84.00 264 THR A N 1
ATOM 2052 C CA . THR A 1 264 ? 54.933 10.352 -1.649 1.00 84.00 264 THR A CA 1
ATOM 2053 C C . THR A 1 264 ? 53.561 10.122 -2.278 1.00 84.00 264 THR A C 1
ATOM 2055 O O . THR A 1 264 ? 53.214 10.783 -3.258 1.00 84.00 264 THR A O 1
ATOM 2058 N N . PHE A 1 265 ? 52.746 9.241 -1.690 1.00 81.38 265 PHE A N 1
ATOM 2059 C CA . PHE A 1 265 ? 51.369 9.026 -2.137 1.00 81.38 265 PHE A CA 1
ATOM 2060 C C . PHE A 1 265 ? 50.509 10.275 -1.913 1.00 81.38 265 PHE A C 1
ATOM 2062 O O . PHE A 1 265 ? 49.792 10.696 -2.816 1.00 81.38 265 PHE A O 1
ATOM 2069 N N . GLN A 1 266 ? 50.640 10.927 -0.756 1.00 81.62 266 GLN A N 1
ATOM 2070 C CA . GLN A 1 266 ? 49.934 12.172 -0.438 1.00 81.62 266 GLN A CA 1
ATOM 2071 C C . GLN A 1 266 ? 50.314 13.322 -1.383 1.00 81.62 266 GLN A C 1
ATOM 2073 O O . GLN A 1 266 ? 49.455 14.103 -1.798 1.00 81.62 266 GLN A O 1
ATOM 2078 N N . ALA A 1 267 ? 51.583 13.414 -1.790 1.00 83.00 267 ALA A N 1
ATOM 2079 C CA . ALA A 1 267 ? 52.022 14.374 -2.800 1.00 83.00 267 ALA A CA 1
ATOM 2080 C C . ALA A 1 267 ? 51.418 14.073 -4.185 1.00 83.00 267 ALA A C 1
ATOM 2082 O O . ALA A 1 267 ? 50.899 14.983 -4.835 1.00 83.00 267 ALA A O 1
ATOM 2083 N N . ALA A 1 268 ? 51.419 12.805 -4.613 1.00 79.38 268 ALA A N 1
ATOM 2084 C CA . ALA A 1 268 ? 50.803 12.376 -5.872 1.00 79.38 268 ALA A CA 1
ATOM 2085 C C . ALA A 1 268 ? 49.282 12.606 -5.880 1.00 79.38 268 ALA A C 1
ATOM 2087 O O . ALA A 1 268 ? 48.719 13.058 -6.878 1.00 79.38 268 ALA A O 1
ATOM 2088 N N . LEU A 1 269 ? 48.624 12.373 -4.743 1.00 75.88 269 LEU A N 1
ATOM 2089 C CA . LEU A 1 269 ? 47.204 12.623 -4.538 1.00 75.88 269 LEU A CA 1
ATOM 2090 C C . LEU A 1 269 ? 46.886 14.118 -4.681 1.00 75.88 269 LEU A C 1
ATOM 2092 O O . LEU A 1 269 ? 46.021 14.485 -5.474 1.00 75.88 269 LEU A O 1
ATOM 2096 N N . LYS A 1 270 ? 47.637 14.998 -4.003 1.00 80.44 270 LYS A N 1
ATOM 2097 C CA . LYS A 1 270 ? 47.494 16.464 -4.130 1.00 80.44 270 LYS A CA 1
ATOM 2098 C C . LYS A 1 270 ? 47.708 16.951 -5.565 1.00 80.44 270 LYS A C 1
ATOM 2100 O O . LYS A 1 270 ? 46.961 17.806 -6.040 1.00 80.44 270 LYS A O 1
ATOM 2105 N N . GLN A 1 271 ? 48.687 16.393 -6.277 1.00 81.25 271 GLN A N 1
ATOM 2106 C CA . GLN A 1 271 ? 48.915 16.711 -7.690 1.00 81.25 271 GLN A CA 1
ATOM 2107 C C . GLN A 1 271 ? 47.746 16.260 -8.577 1.00 81.25 271 GLN A C 1
ATOM 2109 O O . GLN A 1 271 ? 47.323 17.025 -9.446 1.00 81.25 271 GLN A O 1
ATOM 2114 N N . ALA A 1 272 ? 47.180 15.075 -8.331 1.00 72.00 272 ALA A N 1
ATOM 2115 C CA . ALA A 1 272 ? 46.006 14.575 -9.046 1.00 72.00 272 ALA A CA 1
ATOM 2116 C C . ALA A 1 272 ? 44.761 15.446 -8.795 1.00 72.00 272 ALA A C 1
ATOM 2118 O O . ALA A 1 272 ? 44.059 15.789 -9.749 1.00 72.00 272 ALA A O 1
ATOM 2119 N N . TYR A 1 273 ? 44.530 15.885 -7.551 1.00 68.56 273 TYR A N 1
ATOM 2120 C CA . TYR A 1 273 ? 43.479 16.852 -7.201 1.00 68.56 273 TYR A CA 1
ATOM 2121 C C . TYR A 1 273 ? 43.657 18.181 -7.954 1.00 68.56 273 TYR A C 1
ATOM 2123 O O . TYR A 1 273 ? 42.728 18.659 -8.607 1.00 68.56 273 TYR A O 1
ATOM 2131 N N . ALA A 1 274 ? 44.865 18.752 -7.931 1.00 76.50 274 ALA A N 1
ATOM 2132 C CA . ALA A 1 274 ? 45.172 20.010 -8.614 1.00 76.50 274 ALA A CA 1
ATOM 2133 C C . ALA A 1 274 ? 45.088 19.902 -10.149 1.00 76.50 274 ALA A C 1
ATOM 2135 O O . ALA A 1 274 ? 44.776 20.882 -10.830 1.00 76.50 274 ALA A O 1
ATOM 2136 N N . ALA A 1 275 ? 45.381 18.733 -10.722 1.00 70.25 275 ALA A N 1
ATOM 2137 C CA . ALA A 1 275 ? 45.213 18.467 -12.149 1.00 70.25 275 ALA A CA 1
ATOM 2138 C C . ALA A 1 275 ? 43.729 18.354 -12.534 1.00 70.25 275 ALA A C 1
ATOM 2140 O O . ALA A 1 275 ? 43.301 19.015 -13.480 1.00 70.25 275 ALA A O 1
ATOM 2141 N N . CYS A 1 276 ? 42.925 17.615 -11.759 1.00 66.19 276 CYS A N 1
ATOM 2142 C CA . CYS A 1 276 ? 41.481 17.492 -11.989 1.00 66.19 276 CYS A CA 1
ATOM 2143 C C . CYS A 1 276 ? 40.761 18.840 -11.874 1.00 66.19 276 CYS A C 1
ATOM 2145 O O . CYS A 1 276 ? 39.928 19.155 -12.721 1.00 66.19 276 CYS A O 1
ATOM 2147 N N . ALA A 1 277 ? 41.122 19.662 -10.881 1.00 64.06 277 ALA A N 1
ATOM 2148 C CA . ALA A 1 277 ? 40.562 21.002 -10.701 1.00 64.06 277 ALA A CA 1
ATOM 2149 C C . ALA A 1 277 ? 40.881 21.932 -11.886 1.00 64.06 277 ALA A C 1
ATOM 2151 O O . ALA A 1 277 ? 39.998 22.637 -12.373 1.00 64.06 277 ALA A O 1
ATOM 2152 N N . ARG A 1 278 ? 42.118 21.892 -12.405 1.00 71.25 278 ARG A N 1
ATOM 2153 C CA . ARG A 1 278 ? 42.526 22.673 -13.589 1.00 71.25 278 ARG A CA 1
ATOM 2154 C C . ARG A 1 278 ? 41.837 22.216 -14.874 1.00 71.25 278 ARG A C 1
ATOM 2156 O O . ARG A 1 278 ? 41.530 23.046 -15.720 1.00 71.25 278 ARG A O 1
ATOM 2163 N N . GLN A 1 279 ? 41.593 20.916 -15.017 1.00 66.75 279 GLN A N 1
ATOM 2164 C CA . GLN A 1 279 ? 41.021 20.319 -16.228 1.00 66.75 279 GLN A CA 1
ATOM 2165 C C . GLN A 1 279 ? 39.495 20.133 -16.163 1.00 66.75 279 GLN A C 1
ATOM 2167 O O . GLN A 1 279 ? 38.903 19.648 -17.123 1.00 66.75 279 GLN A O 1
ATOM 2172 N N . ARG A 1 280 ? 38.847 20.512 -15.049 1.00 66.56 280 ARG A N 1
ATOM 2173 C CA . ARG A 1 280 ? 37.412 20.286 -14.774 1.00 66.56 280 ARG A CA 1
ATOM 2174 C C . ARG A 1 280 ? 36.975 18.828 -14.980 1.00 66.56 280 ARG A C 1
ATOM 2176 O O . ARG A 1 280 ? 35.847 18.559 -15.389 1.00 66.56 280 ARG A O 1
ATOM 2183 N N . LEU A 1 281 ? 37.870 17.882 -14.701 1.00 54.72 281 LEU A N 1
ATOM 2184 C CA . LEU A 1 281 ? 37.580 16.455 -14.811 1.00 54.72 281 LEU A CA 1
ATOM 2185 C C . LEU A 1 281 ? 36.983 15.924 -13.502 1.00 54.72 281 LEU A C 1
ATOM 2187 O O . LEU A 1 281 ? 37.378 16.371 -12.420 1.00 54.72 281 LEU A O 1
ATOM 2191 N N . PRO A 1 282 ? 36.059 14.948 -13.570 1.00 47.97 282 PRO A N 1
ATOM 2192 C CA . PRO A 1 282 ? 35.526 14.312 -12.376 1.00 47.97 282 PRO A CA 1
ATOM 2193 C C . PRO A 1 282 ? 36.651 13.608 -11.615 1.00 47.97 282 PRO A C 1
ATOM 2195 O O . PRO A 1 282 ? 37.382 12.785 -12.168 1.00 47.97 282 PRO A O 1
ATOM 2198 N N . LEU A 1 283 ? 36.750 13.908 -10.321 1.00 47.47 283 LEU A N 1
ATOM 2199 C CA . LEU A 1 283 ? 37.821 13.456 -9.433 1.00 47.47 283 LEU A CA 1
ATOM 2200 C C . LEU A 1 283 ? 38.036 11.930 -9.455 1.00 47.47 283 LEU A C 1
ATOM 2202 O O . LEU A 1 283 ? 39.166 11.446 -9.384 1.00 47.47 283 LEU A O 1
ATOM 2206 N N . GLN A 1 284 ? 36.955 11.158 -9.625 1.00 48.97 284 GLN A N 1
ATOM 2207 C CA . GLN A 1 284 ? 37.014 9.694 -9.678 1.00 48.97 284 GLN A CA 1
ATOM 2208 C C . GLN A 1 284 ? 37.828 9.151 -10.868 1.00 48.97 284 GLN A C 1
ATOM 2210 O O . GLN A 1 284 ? 38.255 7.997 -10.830 1.00 48.97 284 GLN A O 1
ATOM 2215 N N . ALA A 1 285 ? 38.051 9.944 -11.924 1.00 50.56 285 ALA A N 1
ATOM 2216 C CA . ALA A 1 285 ? 38.808 9.523 -13.102 1.00 50.56 285 ALA A CA 1
ATOM 2217 C C . ALA A 1 285 ? 40.320 9.412 -12.837 1.00 50.56 285 ALA A C 1
ATOM 2219 O O . ALA A 1 285 ? 40.947 8.478 -13.335 1.00 50.56 285 ALA A O 1
ATOM 2220 N N . ALA A 1 286 ? 40.886 10.302 -12.015 1.00 56.94 286 ALA A N 1
ATOM 2221 C CA . ALA A 1 286 ? 42.308 10.282 -11.656 1.00 56.94 286 ALA A CA 1
ATOM 2222 C C . ALA A 1 286 ? 42.586 9.530 -10.344 1.00 56.94 286 ALA A C 1
ATOM 2224 O O . ALA A 1 286 ? 43.642 8.917 -10.189 1.00 56.94 286 ALA A O 1
ATOM 2225 N N . LEU A 1 287 ? 41.626 9.536 -9.412 1.00 58.19 287 LEU A N 1
ATOM 2226 C CA . LEU A 1 287 ? 41.784 8.950 -8.080 1.00 58.19 287 LEU A CA 1
ATOM 2227 C C . LEU A 1 287 ? 41.835 7.413 -8.109 1.00 58.19 287 LEU A C 1
ATOM 2229 O O . LEU A 1 287 ? 42.685 6.811 -7.461 1.00 58.19 287 LEU A O 1
ATOM 2233 N N . GLY A 1 288 ? 40.961 6.768 -8.891 1.00 63.50 288 GLY A N 1
ATOM 2234 C CA . GLY A 1 288 ? 40.836 5.304 -8.927 1.00 63.50 288 GLY A CA 1
ATOM 2235 C C . GLY A 1 288 ? 42.139 4.562 -9.274 1.00 63.50 288 GLY A C 1
ATOM 2236 O O . GLY A 1 288 ? 42.538 3.673 -8.523 1.00 63.50 288 GLY A O 1
ATOM 2237 N N . PRO A 1 289 ? 42.841 4.920 -10.368 1.00 70.81 289 PRO A N 1
ATOM 2238 C CA . PRO A 1 289 ? 44.112 4.291 -10.728 1.00 70.81 289 PRO A CA 1
ATOM 2239 C C . PRO A 1 289 ? 45.233 4.512 -9.707 1.00 70.81 289 PRO A C 1
ATOM 2241 O O . PRO A 1 289 ? 46.048 3.614 -9.521 1.00 70.81 289 PRO A O 1
ATOM 2244 N N . LEU A 1 290 ? 45.284 5.685 -9.067 1.00 71.75 290 LEU A N 1
ATOM 2245 C CA . LEU A 1 290 ? 46.298 6.026 -8.066 1.00 71.75 290 LEU A CA 1
ATOM 2246 C C . LEU A 1 290 ? 46.073 5.238 -6.768 1.00 71.75 290 LEU A C 1
ATOM 2248 O O . LEU A 1 290 ? 46.992 4.618 -6.245 1.00 71.75 290 LEU A O 1
ATOM 2252 N N . VAL A 1 291 ? 44.830 5.197 -6.287 1.00 71.19 291 VAL A N 1
ATOM 2253 C CA . VAL A 1 291 ? 44.432 4.462 -5.077 1.00 71.19 291 VAL A CA 1
ATOM 2254 C C . VAL A 1 291 ? 44.619 2.950 -5.262 1.00 71.19 291 VAL A C 1
ATOM 2256 O O . VAL A 1 291 ? 45.156 2.282 -4.379 1.00 71.19 291 VAL A O 1
ATOM 2259 N N . LEU A 1 292 ? 44.288 2.406 -6.440 1.00 78.75 292 LEU A N 1
ATOM 2260 C CA . LEU A 1 292 ? 44.468 0.980 -6.726 1.00 78.75 292 LEU A CA 1
ATOM 2261 C C . LEU A 1 292 ? 45.946 0.545 -6.702 1.00 78.75 292 LEU A C 1
ATOM 2263 O O . LEU A 1 292 ? 46.220 -0.609 -6.390 1.00 78.75 292 LEU A O 1
ATOM 2267 N N . GLN A 1 293 ? 46.907 1.438 -6.976 1.00 80.31 293 GLN A N 1
ATOM 2268 C CA . GLN A 1 293 ? 48.340 1.118 -6.844 1.00 80.31 293 GLN A CA 1
ATOM 2269 C C . GLN A 1 293 ? 48.743 0.830 -5.396 1.00 80.31 293 GLN A C 1
ATOM 2271 O O . GLN A 1 293 ? 49.616 -0.002 -5.163 1.00 80.31 293 GLN A O 1
ATOM 2276 N N . VAL A 1 294 ? 48.096 1.494 -4.436 1.00 80.19 294 VAL A N 1
ATOM 2277 C CA . VAL A 1 294 ? 48.293 1.238 -3.006 1.00 80.19 294 VAL A CA 1
ATOM 2278 C C . VAL A 1 294 ? 47.531 -0.009 -2.564 1.00 80.19 294 VAL A C 1
ATOM 2280 O O . VAL A 1 294 ? 48.065 -0.807 -1.800 1.00 80.19 294 VAL A O 1
ATOM 2283 N N . GLN A 1 295 ? 46.310 -0.209 -3.070 1.00 78.50 295 GLN A N 1
ATOM 2284 C CA . GLN A 1 295 ? 45.459 -1.335 -2.671 1.00 78.50 295 GLN A CA 1
ATOM 2285 C C . GLN A 1 295 ? 45.938 -2.674 -3.214 1.00 78.50 295 GLN A C 1
ATOM 2287 O O . GLN A 1 295 ? 45.894 -3.670 -2.501 1.00 78.50 295 GLN A O 1
ATOM 2292 N N . LYS A 1 296 ? 46.391 -2.708 -4.468 1.00 85.44 296 LYS A N 1
ATOM 2293 C CA . LYS A 1 296 ? 46.697 -3.943 -5.191 1.00 85.44 296 LYS A CA 1
ATOM 2294 C C . LYS A 1 296 ? 47.658 -4.882 -4.437 1.00 85.44 296 LYS A C 1
ATOM 2296 O O . LYS A 1 296 ? 47.274 -6.033 -4.255 1.00 85.44 296 LYS A O 1
ATOM 2301 N N . PRO A 1 297 ? 48.836 -4.436 -3.955 1.00 86.88 297 PRO A N 1
ATOM 2302 C CA . PRO A 1 297 ? 49.778 -5.329 -3.275 1.00 86.88 297 PRO A CA 1
ATOM 2303 C C . PRO A 1 297 ? 49.225 -5.897 -1.964 1.00 86.88 297 PRO A C 1
ATOM 2305 O O . PRO A 1 297 ? 49.570 -7.005 -1.571 1.00 86.88 297 PRO A O 1
ATOM 2308 N N . ILE A 1 298 ? 48.371 -5.130 -1.283 1.00 84.50 298 ILE A N 1
ATOM 2309 C CA . ILE A 1 298 ? 47.767 -5.524 -0.010 1.00 84.50 298 ILE A CA 1
ATOM 2310 C C . ILE A 1 298 ? 46.617 -6.498 -0.266 1.00 84.50 298 ILE A C 1
ATOM 2312 O O . ILE A 1 298 ? 46.555 -7.542 0.362 1.00 84.50 298 ILE A O 1
ATOM 2316 N N . LEU A 1 299 ? 45.756 -6.224 -1.245 1.00 80.12 299 LEU A N 1
ATOM 2317 C CA . LEU A 1 299 ? 44.693 -7.150 -1.641 1.00 80.12 299 LEU A CA 1
ATOM 2318 C C . LEU A 1 299 ? 45.253 -8.521 -2.024 1.00 80.12 299 LEU A C 1
ATOM 2320 O O . LEU A 1 299 ? 44.786 -9.533 -1.511 1.00 80.12 299 LEU A O 1
ATOM 2324 N N . GLU A 1 300 ? 46.299 -8.544 -2.851 1.00 84.88 300 GLU A N 1
ATOM 2325 C CA . GLU A 1 300 ? 46.958 -9.785 -3.273 1.00 84.88 300 GLU A CA 1
ATOM 2326 C C . GLU A 1 300 ? 47.576 -10.541 -2.084 1.00 84.88 300 GLU A C 1
ATOM 2328 O O . GLU A 1 300 ? 47.504 -11.768 -2.040 1.00 84.88 300 GLU A O 1
ATOM 2333 N N . LYS A 1 301 ? 48.113 -9.827 -1.081 1.00 87.50 301 LYS A N 1
ATOM 2334 C CA . LYS A 1 301 ? 48.642 -10.418 0.161 1.00 87.50 301 LYS A CA 1
ATOM 2335 C C . LYS A 1 301 ? 47.568 -11.161 0.963 1.00 87.50 301 LYS A C 1
ATOM 2337 O O . LYS A 1 301 ? 47.862 -12.213 1.522 1.00 87.50 301 LYS A O 1
ATOM 2342 N N . TYR A 1 302 ? 46.344 -10.640 1.000 1.00 82.56 302 TYR A N 1
ATOM 2343 C CA . TYR A 1 302 ? 45.206 -11.252 1.696 1.00 82.56 302 TYR A CA 1
ATOM 2344 C C . TYR A 1 302 ? 44.368 -12.160 0.779 1.00 82.56 302 TYR A C 1
ATOM 2346 O O . TYR A 1 302 ? 43.214 -12.449 1.069 1.00 82.56 302 TYR A O 1
ATOM 2354 N N . GLY A 1 303 ? 44.914 -12.611 -0.355 1.00 75.94 303 GLY A N 1
ATOM 2355 C CA . GLY A 1 303 ? 44.224 -13.546 -1.250 1.00 75.94 303 GLY A CA 1
ATOM 2356 C C . GLY A 1 303 ? 43.047 -12.945 -2.028 1.00 75.94 303 GLY A C 1
ATOM 2357 O O . GLY A 1 303 ? 42.301 -13.680 -2.673 1.00 75.94 303 GLY A O 1
ATOM 2358 N N . LEU A 1 304 ? 42.882 -11.619 -2.016 1.00 74.12 304 LEU A N 1
ATOM 2359 C CA . LEU A 1 304 ? 41.898 -10.914 -2.834 1.00 74.12 304 LEU A CA 1
ATOM 2360 C C . LEU A 1 304 ? 42.492 -10.520 -4.199 1.00 74.12 304 LEU A C 1
ATOM 2362 O O . LEU A 1 304 ? 43.688 -10.246 -4.313 1.00 74.12 304 LEU A O 1
ATOM 2366 N N . PRO A 1 305 ? 41.671 -10.415 -5.262 1.00 72.88 305 PRO A N 1
ATOM 2367 C CA . PRO A 1 305 ? 42.153 -9.966 -6.564 1.00 72.88 305 PRO A CA 1
ATOM 2368 C C . PRO A 1 305 ? 42.757 -8.553 -6.504 1.00 72.88 305 PRO A C 1
ATOM 2370 O O . PRO A 1 305 ? 42.105 -7.613 -6.059 1.00 72.88 305 PRO A O 1
ATOM 2373 N N . GLY A 1 306 ? 43.958 -8.351 -7.050 1.00 76.69 306 GLY A N 1
ATOM 2374 C CA . GLY A 1 306 ? 44.620 -7.043 -7.182 1.00 76.69 306 GLY A CA 1
ATOM 2375 C C . GLY A 1 306 ? 43.981 -6.090 -8.207 1.00 76.69 306 GLY A C 1
ATOM 2376 O O . GLY A 1 306 ? 44.668 -5.446 -9.002 1.00 76.69 306 GLY A O 1
ATOM 2377 N N . SER A 1 307 ? 42.653 -6.051 -8.259 1.00 75.44 307 SER A N 1
ATOM 2378 C CA . SER A 1 307 ? 41.835 -5.389 -9.270 1.00 75.44 307 SER A CA 1
ATOM 2379 C C . SER A 1 307 ? 40.682 -4.624 -8.606 1.00 75.44 307 SER A C 1
ATOM 2381 O O . SER A 1 307 ? 40.412 -4.824 -7.419 1.00 75.44 307 SER A O 1
ATOM 2383 N N . PRO A 1 308 ? 39.937 -3.780 -9.347 1.00 66.75 308 PRO A N 1
ATOM 2384 C CA . PRO A 1 308 ? 38.728 -3.157 -8.812 1.00 66.75 308 PRO A CA 1
ATOM 2385 C C . PRO A 1 308 ? 37.740 -4.175 -8.227 1.00 66.75 308 PRO A C 1
ATOM 2387 O O . PRO A 1 308 ? 37.035 -3.859 -7.280 1.00 66.75 308 PRO A O 1
ATOM 2390 N N . GLN A 1 309 ? 37.721 -5.409 -8.742 1.00 57.19 309 GLN A N 1
ATOM 2391 C CA . GLN A 1 309 ? 36.893 -6.480 -8.198 1.00 57.19 309 GLN A CA 1
ATOM 2392 C C . GLN A 1 309 ? 37.322 -6.882 -6.782 1.00 57.19 309 GLN A C 1
ATOM 2394 O O . GLN A 1 309 ? 36.456 -7.043 -5.933 1.00 57.19 309 GLN A O 1
ATOM 2399 N N . GLY A 1 310 ? 38.621 -6.997 -6.486 1.00 65.44 310 GLY A N 1
ATOM 2400 C CA . GLY A 1 310 ? 39.062 -7.273 -5.114 1.00 65.44 310 GLY A CA 1
ATOM 2401 C C . GLY A 1 310 ? 38.885 -6.088 -4.175 1.00 65.44 310 GLY A C 1
ATOM 2402 O O . GLY A 1 310 ? 38.628 -6.291 -2.995 1.00 65.44 310 GLY A O 1
ATOM 2403 N N . VAL A 1 311 ? 38.903 -4.856 -4.697 1.00 60.38 311 VAL A N 1
ATOM 2404 C CA . VAL A 1 311 ? 38.489 -3.673 -3.927 1.00 60.38 311 VAL A CA 1
ATOM 2405 C C . VAL A 1 311 ? 37.013 -3.760 -3.544 1.00 60.38 311 VAL A C 1
ATOM 2407 O O . VAL A 1 311 ? 36.670 -3.475 -2.401 1.00 60.38 311 VAL A O 1
ATOM 2410 N N . GLU A 1 312 ? 36.140 -4.166 -4.466 1.00 52.34 312 GLU A N 1
ATOM 2411 C CA . GLU A 1 312 ? 34.716 -4.366 -4.175 1.00 52.34 312 GLU A CA 1
ATOM 2412 C C . GLU A 1 312 ? 34.476 -5.548 -3.229 1.00 52.34 312 GLU A C 1
ATOM 2414 O O . GLU A 1 312 ? 33.666 -5.429 -2.317 1.00 52.34 312 GLU A O 1
ATOM 2419 N N . LEU A 1 313 ? 35.222 -6.649 -3.367 1.00 57.78 313 LEU A N 1
ATOM 2420 C CA . LEU A 1 313 ? 35.159 -7.781 -2.435 1.00 57.78 313 LEU A CA 1
ATOM 2421 C C . LEU A 1 313 ? 35.615 -7.384 -1.026 1.00 57.78 313 LEU A C 1
ATOM 2423 O O . LEU A 1 313 ? 34.932 -7.701 -0.058 1.00 57.78 313 LEU A O 1
ATOM 2427 N N . MET A 1 314 ? 36.708 -6.626 -0.910 1.00 75.00 314 MET A N 1
ATOM 2428 C CA . MET A 1 314 ? 37.147 -6.031 0.354 1.00 75.00 314 MET A CA 1
ATOM 2429 C C . MET A 1 314 ? 36.073 -5.104 0.926 1.00 75.00 314 MET A C 1
ATOM 2431 O O . MET A 1 314 ? 35.747 -5.226 2.098 1.00 75.00 314 MET A O 1
ATOM 2435 N N . LYS A 1 315 ? 35.520 -4.174 0.135 1.00 60.75 315 LYS A N 1
ATOM 2436 C CA . LYS A 1 315 ? 34.472 -3.249 0.602 1.00 60.75 315 LYS A CA 1
ATOM 2437 C C . LYS A 1 315 ? 33.250 -4.004 1.100 1.00 60.75 315 LYS A C 1
ATOM 2439 O O . LYS A 1 315 ? 32.736 -3.675 2.160 1.00 60.75 315 LYS A O 1
ATOM 2444 N N . HIS A 1 316 ? 32.815 -5.013 0.352 1.00 51.78 316 HIS A N 1
ATOM 2445 C CA . HIS A 1 316 ? 31.708 -5.875 0.733 1.00 51.78 316 HIS A CA 1
ATOM 2446 C C . HIS A 1 316 ? 32.021 -6.637 2.025 1.00 51.78 316 HIS A C 1
ATOM 2448 O O . HIS A 1 316 ? 31.184 -6.666 2.918 1.00 51.78 316 HIS A O 1
ATOM 2454 N N . GLY A 1 317 ? 33.231 -7.191 2.163 1.00 63.00 317 GLY A N 1
ATOM 2455 C CA . GLY A 1 317 ? 33.693 -7.856 3.384 1.00 63.00 317 GLY A CA 1
ATOM 2456 C C . GLY A 1 317 ? 33.728 -6.915 4.590 1.00 63.00 317 GLY A C 1
ATOM 2457 O O . GLY A 1 317 ? 33.125 -7.213 5.613 1.00 63.00 317 GLY A O 1
ATOM 2458 N N . VAL A 1 318 ? 34.353 -5.742 4.455 1.00 61.94 318 VAL A N 1
ATOM 2459 C CA . VAL A 1 318 ? 34.415 -4.702 5.497 1.00 61.94 318 VAL A CA 1
ATOM 2460 C C . VAL A 1 318 ? 33.012 -4.245 5.887 1.00 61.94 318 VAL A C 1
ATOM 2462 O O . VAL A 1 318 ? 32.679 -4.241 7.067 1.00 61.94 318 VAL A O 1
ATOM 2465 N N . GLN A 1 319 ? 32.161 -3.914 4.914 1.00 54.38 319 GLN A N 1
ATOM 2466 C CA . GLN A 1 319 ? 30.794 -3.465 5.170 1.00 54.38 319 GLN A CA 1
ATOM 2467 C C . GLN A 1 319 ? 29.967 -4.559 5.843 1.00 54.38 319 GLN A C 1
ATOM 2469 O O . GLN A 1 319 ? 29.268 -4.281 6.810 1.00 54.38 319 GLN A O 1
ATOM 2474 N N . ARG A 1 320 ? 30.096 -5.808 5.394 1.00 54.91 320 ARG A N 1
ATOM 2475 C CA . ARG A 1 320 ? 29.454 -6.958 6.025 1.00 54.91 320 ARG A CA 1
ATOM 2476 C C . ARG A 1 320 ? 29.903 -7.140 7.474 1.00 54.91 320 ARG A C 1
ATOM 2478 O O . ARG A 1 320 ? 29.045 -7.264 8.337 1.00 54.91 320 ARG A O 1
ATOM 2485 N N . ARG A 1 321 ? 31.208 -7.109 7.767 1.00 67.31 321 ARG A N 1
ATOM 2486 C CA . ARG A 1 321 ? 31.714 -7.262 9.144 1.00 67.31 321 ARG A CA 1
ATOM 2487 C C . ARG A 1 321 ? 31.335 -6.089 10.049 1.00 67.31 321 ARG A C 1
ATOM 2489 O O . ARG A 1 321 ? 31.027 -6.302 11.215 1.00 67.31 321 ARG A O 1
ATOM 2496 N N . ILE A 1 322 ? 31.286 -4.867 9.516 1.00 60.62 322 ILE A N 1
ATOM 2497 C CA . ILE A 1 322 ? 30.725 -3.704 10.223 1.00 60.62 322 ILE A CA 1
ATOM 2498 C C . ILE A 1 322 ? 29.249 -3.958 10.563 1.00 60.62 322 ILE A C 1
ATOM 2500 O O . ILE A 1 322 ? 28.841 -3.740 11.701 1.00 60.62 322 ILE A O 1
ATOM 2504 N N . CYS A 1 323 ? 28.461 -4.479 9.614 1.00 50.72 323 CYS A N 1
ATOM 2505 C CA . CYS A 1 323 ? 27.064 -4.859 9.843 1.00 50.72 323 CYS A CA 1
ATOM 2506 C C . CYS A 1 323 ? 26.899 -6.001 10.864 1.00 50.72 323 CYS A C 1
ATOM 2508 O O . CYS A 1 323 ? 25.863 -6.071 11.523 1.00 50.72 323 CYS A O 1
ATOM 2510 N N . GLU A 1 324 ? 27.903 -6.869 10.998 1.00 55.97 324 GLU A N 1
ATOM 2511 C CA . GLU A 1 324 ? 27.997 -7.933 12.010 1.00 55.97 324 GLU A CA 1
ATOM 2512 C C . GLU A 1 324 ? 28.538 -7.422 13.369 1.00 55.97 324 GLU A C 1
ATOM 2514 O O . GLU A 1 324 ? 28.649 -8.200 14.312 1.00 55.97 324 GLU A O 1
ATOM 2519 N N . GLY A 1 325 ? 28.846 -6.123 13.507 1.00 54.88 325 GLY A N 1
ATOM 2520 C CA . GLY A 1 325 ? 29.219 -5.488 14.780 1.00 54.88 325 GLY A CA 1
ATOM 2521 C C . GLY A 1 325 ? 30.714 -5.205 14.986 1.00 54.88 325 GLY A C 1
ATOM 2522 O O . GLY A 1 325 ? 31.108 -4.799 16.082 1.00 54.88 325 GLY A O 1
ATOM 2523 N N . ALA A 1 326 ? 31.563 -5.364 13.965 1.00 66.75 326 ALA A N 1
ATOM 2524 C CA . ALA A 1 326 ? 33.002 -5.090 14.056 1.00 66.75 326 ALA A CA 1
ATOM 2525 C C . ALA A 1 326 ? 33.312 -3.575 14.090 1.00 66.75 326 ALA A C 1
ATOM 2527 O O . ALA A 1 326 ? 33.650 -2.961 13.074 1.00 66.75 326 ALA A O 1
ATOM 2528 N N . ARG A 1 327 ? 33.211 -2.958 15.277 1.00 70.25 327 ARG A N 1
ATOM 2529 C CA . ARG A 1 327 ? 33.394 -1.502 15.488 1.00 70.25 327 ARG A CA 1
ATOM 2530 C C . ARG A 1 327 ? 34.760 -0.987 15.024 1.00 70.25 327 ARG A C 1
ATOM 2532 O O . ARG A 1 327 ? 34.848 0.074 14.417 1.00 70.25 327 ARG A O 1
ATOM 2539 N N . ARG A 1 328 ? 35.820 -1.773 15.218 1.00 77.69 328 ARG A N 1
ATOM 2540 C CA . ARG A 1 328 ? 37.185 -1.385 14.838 1.00 77.69 328 ARG A CA 1
ATOM 2541 C C . ARG A 1 328 ? 37.375 -1.275 13.319 1.00 77.69 328 ARG A C 1
ATOM 2543 O O . ARG A 1 328 ? 38.115 -0.406 12.868 1.00 77.69 328 ARG A O 1
ATOM 2550 N N . LEU A 1 329 ? 36.663 -2.070 12.515 1.00 75.12 329 LEU A N 1
ATOM 2551 C CA . LEU A 1 329 ? 36.656 -1.920 11.052 1.00 75.12 329 LEU A CA 1
ATOM 2552 C C . LEU A 1 329 ? 35.996 -0.617 10.598 1.00 75.12 329 LEU A C 1
ATOM 2554 O O . LEU A 1 329 ? 36.459 -0.009 9.634 1.00 75.12 329 LEU A O 1
ATOM 2558 N N . GLN A 1 330 ? 34.953 -0.166 11.296 1.00 72.94 330 GLN A N 1
ATOM 2559 C CA . GLN A 1 330 ? 34.298 1.115 11.024 1.00 72.94 330 GLN A CA 1
ATOM 2560 C C . GLN A 1 330 ? 35.253 2.289 11.286 1.00 72.94 330 GLN A C 1
ATOM 2562 O O . GLN A 1 330 ? 35.345 3.200 10.458 1.00 72.94 330 GLN A O 1
ATOM 2567 N N . ASP A 1 331 ? 36.013 2.233 12.380 1.00 78.38 331 ASP A N 1
ATOM 2568 C CA . ASP A 1 331 ? 37.016 3.247 12.724 1.00 78.38 331 ASP A CA 1
ATOM 2569 C C . ASP A 1 331 ? 38.158 3.281 11.701 1.00 78.38 331 ASP A C 1
ATOM 2571 O O . ASP A 1 331 ? 38.523 4.347 11.198 1.00 78.38 331 ASP A O 1
ATOM 2575 N N . LEU A 1 332 ? 38.684 2.112 11.317 1.00 78.44 332 LEU A N 1
ATOM 2576 C CA . LEU A 1 332 ? 39.738 2.001 10.305 1.00 78.44 332 LEU A CA 1
ATOM 2577 C C . LEU A 1 332 ? 39.248 2.464 8.919 1.00 78.44 332 LEU A C 1
ATOM 2579 O O . LEU A 1 332 ? 39.977 3.147 8.195 1.00 78.44 332 LEU A O 1
ATOM 2583 N N . ALA A 1 333 ? 38.001 2.156 8.552 1.00 72.94 333 ALA A N 1
ATOM 2584 C CA . ALA A 1 333 ? 37.388 2.631 7.315 1.00 72.94 333 ALA A CA 1
ATOM 2585 C C . ALA A 1 333 ? 37.216 4.156 7.304 1.00 72.94 333 ALA A C 1
ATOM 2587 O O . ALA A 1 333 ? 37.519 4.798 6.295 1.00 72.94 333 ALA A O 1
ATOM 2588 N N . ASN A 1 334 ? 36.790 4.752 8.418 1.00 72.25 334 ASN A N 1
ATOM 2589 C CA . ASN A 1 334 ? 36.661 6.203 8.550 1.00 72.25 334 ASN A CA 1
ATOM 2590 C C . ASN A 1 334 ? 38.021 6.910 8.525 1.00 72.25 334 ASN A C 1
ATOM 2592 O O . ASN A 1 334 ? 38.170 7.890 7.796 1.00 72.25 334 ASN A O 1
ATOM 2596 N N . ALA A 1 335 ? 39.039 6.358 9.188 1.00 76.12 335 ALA A N 1
ATOM 2597 C CA . ALA A 1 335 ? 40.407 6.871 9.122 1.00 76.12 335 ALA A CA 1
ATOM 2598 C C . ALA A 1 335 ? 40.994 6.807 7.695 1.00 76.12 335 ALA A C 1
ATOM 2600 O O . ALA A 1 335 ? 41.777 7.671 7.293 1.00 76.12 335 ALA A O 1
ATOM 2601 N N . ALA A 1 336 ? 40.610 5.804 6.895 1.00 73.56 336 ALA A N 1
ATOM 2602 C CA . ALA A 1 336 ? 41.103 5.650 5.525 1.00 73.56 336 ALA A CA 1
ATOM 2603 C C . ALA A 1 336 ? 40.444 6.666 4.592 1.00 73.56 336 ALA A C 1
ATOM 2605 O O . ALA A 1 336 ? 41.086 7.197 3.688 1.00 73.56 336 ALA A O 1
ATOM 2606 N N . ARG A 1 337 ? 39.167 6.968 4.837 1.00 73.19 337 ARG A N 1
ATOM 2607 C CA . ARG A 1 337 ? 38.421 8.015 4.131 1.00 73.19 337 ARG A CA 1
ATOM 2608 C C . ARG A 1 337 ? 38.947 9.401 4.474 1.00 73.19 337 ARG A C 1
ATOM 2610 O O . ARG A 1 337 ? 39.161 10.194 3.561 1.00 73.19 337 ARG A O 1
ATOM 2617 N N . GLU A 1 338 ? 39.258 9.648 5.742 1.00 75.38 338 GLU A N 1
ATOM 2618 C CA . GLU A 1 338 ? 39.895 10.884 6.198 1.00 75.38 338 GLU A CA 1
ATOM 2619 C C . GLU A 1 338 ? 41.256 11.105 5.517 1.00 75.38 338 GLU A C 1
ATOM 2621 O O . GLU A 1 338 ? 41.494 12.168 4.947 1.00 75.38 338 GLU A O 1
ATOM 2626 N N . ALA A 1 339 ? 42.106 10.072 5.446 1.00 68.94 339 ALA A N 1
ATOM 2627 C CA . ALA A 1 339 ? 43.396 10.135 4.744 1.00 68.94 339 ALA A CA 1
ATOM 2628 C C . ALA A 1 339 ? 43.274 10.416 3.230 1.00 68.94 339 ALA A C 1
ATOM 2630 O O . ALA A 1 339 ? 44.247 10.836 2.597 1.00 68.94 339 ALA A O 1
ATOM 2631 N N . LEU A 1 340 ? 42.094 10.182 2.647 1.00 68.00 340 LEU A N 1
ATOM 2632 C CA . LEU A 1 340 ? 41.773 10.435 1.240 1.00 68.00 340 LEU A CA 1
ATOM 2633 C C . LEU A 1 340 ? 40.970 11.733 1.021 1.00 68.00 340 LEU A C 1
ATOM 2635 O O . LEU A 1 340 ? 40.694 12.079 -0.133 1.00 68.00 340 LEU A O 1
ATOM 2639 N N . GLY A 1 341 ? 40.615 12.456 2.092 1.00 61.28 341 GLY A N 1
ATOM 2640 C CA . GLY A 1 341 ? 39.798 13.674 2.042 1.00 61.28 341 GLY A CA 1
ATOM 2641 C C . GLY A 1 341 ? 38.327 13.422 1.694 1.00 61.28 341 GLY A C 1
ATOM 2642 O O . GLY A 1 341 ? 37.692 14.265 1.066 1.00 61.28 341 GLY A O 1
ATOM 2643 N N . ILE A 1 342 ? 37.801 12.245 2.036 1.00 60.19 342 ILE A N 1
ATOM 2644 C CA . ILE A 1 342 ? 36.422 11.822 1.769 1.00 60.19 342 ILE A CA 1
ATOM 2645 C C . ILE A 1 342 ? 35.619 11.923 3.070 1.00 60.19 342 ILE A C 1
ATOM 2647 O O . ILE A 1 342 ? 36.115 11.529 4.125 1.00 60.19 342 ILE A O 1
ATOM 2651 N N . GLU A 1 343 ? 34.370 12.394 2.991 1.00 53.69 343 GLU A N 1
ATOM 2652 C CA . GLU A 1 343 ? 33.450 12.410 4.136 1.00 53.69 343 GLU A CA 1
ATOM 2653 C C . GLU A 1 343 ? 33.376 11.035 4.808 1.00 53.69 343 GLU A C 1
ATOM 2655 O O . GLU A 1 343 ? 33.321 9.996 4.136 1.00 53.69 343 GLU A O 1
ATOM 2660 N N . GLN A 1 344 ? 33.388 11.021 6.139 1.00 57.03 344 GLN A N 1
ATOM 2661 C CA . GLN A 1 344 ? 33.310 9.793 6.925 1.00 57.03 344 GLN A CA 1
ATOM 2662 C C . GLN A 1 344 ? 32.015 9.035 6.613 1.00 57.03 344 GLN A C 1
ATOM 2664 O O . GLN A 1 344 ? 31.009 9.619 6.206 1.00 57.03 344 GLN A O 1
ATOM 2669 N N . LEU A 1 345 ? 32.041 7.709 6.758 1.00 50.72 345 LEU A N 1
ATOM 2670 C CA . LEU A 1 345 ? 30.799 6.950 6.706 1.00 50.72 345 LEU A CA 1
ATOM 2671 C C . LEU A 1 345 ? 29.947 7.372 7.909 1.00 50.72 345 LEU A C 1
ATOM 2673 O O . LEU A 1 345 ? 30.484 7.437 9.020 1.00 50.72 345 LEU A O 1
ATOM 2677 N N . PRO A 1 346 ? 28.644 7.642 7.711 1.00 46.91 346 PRO A N 1
ATOM 2678 C CA . PRO A 1 346 ? 27.750 7.883 8.830 1.00 46.91 346 PRO A CA 1
ATOM 2679 C C . PRO A 1 346 ? 27.838 6.683 9.773 1.00 46.91 346 PRO A C 1
ATOM 2681 O O . PRO A 1 346 ? 27.801 5.538 9.315 1.00 46.91 346 PRO A O 1
ATOM 2684 N N . SER A 1 347 ? 28.000 6.940 11.073 1.00 49.38 347 SER A N 1
ATOM 2685 C CA . SER A 1 347 ? 27.989 5.905 12.106 1.00 49.38 347 SER A CA 1
ATOM 2686 C C . SER A 1 347 ? 26.655 5.176 12.023 1.00 49.38 347 SER A C 1
ATOM 2688 O O . SER A 1 347 ? 25.632 5.699 12.464 1.00 49.38 347 SER A O 1
ATOM 2690 N N . ARG A 1 348 ? 26.636 4.010 11.383 1.00 50.50 348 ARG A N 1
ATOM 2691 C CA . ARG A 1 348 ? 25.405 3.262 11.198 1.00 50.50 348 ARG A CA 1
ATOM 2692 C C . ARG A 1 348 ? 25.531 1.908 11.857 1.00 50.50 348 ARG A C 1
ATOM 2694 O O . ARG A 1 348 ? 26.029 0.956 11.264 1.00 50.50 348 ARG A O 1
ATOM 2701 N N . GLU A 1 349 ? 25.029 1.843 13.079 1.00 51.88 349 GLU A N 1
ATOM 2702 C CA . GLU A 1 349 ? 24.623 0.578 13.668 1.00 51.88 349 GLU A CA 1
ATOM 2703 C C . GLU A 1 349 ? 23.494 0.002 12.802 1.00 51.88 349 GLU A C 1
ATOM 2705 O O . GLU A 1 349 ? 22.488 0.664 12.531 1.00 51.88 349 GLU A O 1
ATOM 2710 N N . VAL A 1 350 ? 23.698 -1.210 12.287 1.00 50.88 350 VAL A N 1
ATOM 2711 C CA . VAL A 1 350 ? 22.623 -1.986 11.663 1.00 50.88 350 VAL A CA 1
ATOM 2712 C C . VAL A 1 350 ? 21.665 -2.363 12.780 1.00 50.88 350 VAL A C 1
ATOM 2714 O O . VAL A 1 350 ? 22.086 -2.942 13.780 1.00 50.88 350 VAL A O 1
ATOM 2717 N N . SER A 1 351 ? 20.392 -2.000 12.643 1.00 53.97 351 SER A N 1
ATOM 2718 C CA . SER A 1 351 ? 19.405 -2.327 13.671 1.00 53.97 351 SER A CA 1
ATOM 2719 C C . SER A 1 351 ? 19.208 -3.847 13.761 1.00 53.97 351 SER A C 1
ATOM 2721 O O . SER A 1 351 ? 19.318 -4.553 12.757 1.00 53.97 351 SER A O 1
ATOM 2723 N N . ALA A 1 352 ? 18.883 -4.365 14.948 1.00 58.03 352 ALA A N 1
ATOM 2724 C CA . ALA A 1 352 ? 18.559 -5.786 15.137 1.00 58.03 352 ALA A CA 1
ATOM 2725 C C . ALA A 1 352 ? 17.457 -6.262 14.165 1.00 58.03 352 ALA A C 1
ATOM 2727 O O . ALA A 1 352 ? 17.492 -7.370 13.639 1.00 58.03 352 ALA A O 1
ATOM 2728 N N . GLU A 1 353 ? 16.529 -5.368 13.835 1.00 56.41 353 GLU A N 1
ATOM 2729 C CA . GLU A 1 353 ? 15.475 -5.586 12.852 1.00 56.41 353 GLU A CA 1
ATOM 2730 C C . GLU A 1 353 ? 15.991 -5.767 11.413 1.00 56.41 353 GLU A C 1
ATOM 2732 O O . GLU A 1 353 ? 15.475 -6.597 10.662 1.00 56.41 353 GLU A O 1
ATOM 2737 N N . GLU A 1 354 ? 17.027 -5.018 11.022 1.00 57.22 354 GLU A N 1
ATOM 2738 C CA . GLU A 1 354 ? 17.698 -5.176 9.728 1.00 57.22 354 GLU A CA 1
ATOM 2739 C C . GLU A 1 354 ? 18.427 -6.512 9.600 1.00 57.22 354 GLU A C 1
ATOM 2741 O O . GLU A 1 354 ? 18.453 -7.100 8.516 1.00 57.22 354 GLU A O 1
ATOM 2746 N N . GLN A 1 355 ? 18.997 -7.009 10.696 1.00 60.03 355 GLN A N 1
ATOM 2747 C CA . GLN A 1 355 ? 19.644 -8.321 10.739 1.00 60.03 355 GLN A CA 1
ATOM 2748 C C . GLN A 1 355 ? 18.610 -9.454 10.678 1.00 60.03 355 GLN A C 1
ATOM 2750 O O . GLN A 1 355 ? 18.786 -10.422 9.931 1.00 60.03 355 GLN A O 1
ATOM 2755 N N . LEU A 1 356 ? 17.504 -9.309 11.408 1.00 61.31 356 LEU A N 1
ATOM 2756 C CA . LEU A 1 356 ? 16.455 -10.320 11.490 1.00 61.31 356 LEU A CA 1
ATOM 2757 C C . LEU A 1 356 ? 15.712 -10.506 10.161 1.00 61.31 356 LEU A C 1
ATOM 2759 O O . LEU A 1 356 ? 15.540 -11.636 9.708 1.00 61.31 356 LEU A O 1
ATOM 2763 N N . ALA A 1 357 ? 15.338 -9.422 9.478 1.00 59.12 357 ALA A N 1
ATOM 2764 C CA . ALA A 1 357 ? 14.666 -9.515 8.178 1.00 59.12 357 ALA A CA 1
ATOM 2765 C C . ALA A 1 357 ? 15.521 -10.212 7.109 1.00 59.12 357 ALA A C 1
ATOM 2767 O O . ALA A 1 357 ? 15.014 -11.046 6.361 1.00 59.12 357 ALA A O 1
ATOM 2768 N N . LYS A 1 358 ? 16.831 -9.925 7.078 1.00 58.25 358 LYS A N 1
ATOM 2769 C CA . LYS A 1 358 ? 17.788 -10.592 6.178 1.00 58.25 358 LYS A CA 1
ATOM 2770 C C . LYS A 1 358 ? 17.916 -12.087 6.452 1.00 58.25 358 LYS A C 1
ATOM 2772 O O . LYS A 1 358 ? 18.216 -12.855 5.543 1.00 58.25 358 LYS A O 1
ATOM 2777 N N . SER A 1 359 ? 17.701 -12.486 7.702 1.00 54.44 359 SER A N 1
ATOM 2778 C CA . SER A 1 359 ? 17.779 -13.879 8.142 1.00 54.44 359 SER A CA 1
ATOM 2779 C C . SER A 1 359 ? 16.451 -14.627 7.933 1.00 54.44 359 SER A C 1
ATOM 2781 O O . SER A 1 359 ? 16.455 -15.851 7.800 1.00 54.44 359 SER A O 1
ATOM 2783 N N . ALA A 1 360 ? 15.331 -13.894 7.862 1.00 54.84 360 ALA A N 1
ATOM 2784 C CA . ALA A 1 360 ? 13.971 -14.407 7.693 1.00 54.84 360 ALA A CA 1
ATOM 2785 C C . ALA A 1 360 ? 13.512 -14.549 6.225 1.00 54.84 360 ALA A C 1
ATOM 2787 O O . ALA A 1 360 ? 12.702 -15.432 5.939 1.00 54.84 360 ALA A O 1
ATOM 2788 N N . ASP A 1 361 ? 14.016 -13.734 5.286 1.00 53.50 361 ASP A N 1
ATOM 2789 C CA . ASP A 1 361 ? 13.839 -13.979 3.843 1.00 53.50 361 ASP A CA 1
ATOM 2790 C C . ASP A 1 361 ? 14.477 -15.328 3.499 1.00 53.50 361 ASP A C 1
ATOM 2792 O O . ASP A 1 361 ? 15.645 -15.482 3.831 1.00 53.50 361 ASP A O 1
ATOM 2796 N N . ASP A 1 362 ? 13.729 -16.246 2.855 1.00 45.97 362 ASP A N 1
ATOM 2797 C CA . ASP A 1 362 ? 13.915 -17.686 2.485 1.00 45.97 362 ASP A CA 1
ATOM 2798 C C . ASP A 1 362 ? 15.355 -18.220 2.214 1.00 45.97 362 ASP A C 1
ATOM 2800 O O . ASP A 1 362 ? 15.674 -18.958 1.280 1.00 45.97 362 ASP A O 1
ATOM 2804 N N . THR A 1 363 ? 16.253 -17.830 3.098 1.00 41.06 363 THR A N 1
ATOM 2805 C CA . THR A 1 363 ? 17.713 -17.903 3.095 1.00 41.06 363 THR A CA 1
ATOM 2806 C C . THR A 1 363 ? 18.176 -18.378 4.477 1.00 41.06 363 THR A C 1
ATOM 2808 O O . THR A 1 363 ? 19.367 -18.587 4.682 1.00 41.06 363 THR A O 1
ATOM 2811 N N . ALA A 1 364 ? 17.247 -18.656 5.404 1.00 39.75 364 ALA A N 1
ATOM 2812 C CA . ALA A 1 364 ? 17.500 -19.338 6.674 1.00 39.75 364 ALA A CA 1
ATOM 2813 C C . ALA A 1 364 ? 18.208 -20.692 6.457 1.00 39.75 364 ALA A C 1
ATOM 2815 O O . ALA A 1 364 ? 19.135 -21.041 7.184 1.00 39.75 364 ALA A O 1
ATOM 2816 N N . ALA A 1 365 ? 17.892 -21.393 5.358 1.00 38.19 365 ALA A N 1
ATOM 2817 C CA . ALA A 1 365 ? 18.599 -22.611 4.952 1.00 38.19 365 ALA A CA 1
ATOM 2818 C C . ALA A 1 365 ? 20.066 -22.376 4.528 1.00 38.19 365 ALA A C 1
ATOM 2820 O O . ALA A 1 365 ? 20.866 -23.307 4.567 1.00 38.19 365 ALA A O 1
ATOM 2821 N N . ARG A 1 366 ? 20.440 -21.157 4.108 1.00 37.97 366 ARG A N 1
ATOM 2822 C CA . ARG A 1 366 ? 21.816 -20.809 3.698 1.00 37.97 366 ARG A CA 1
ATOM 2823 C C . ARG A 1 366 ? 22.656 -20.221 4.834 1.00 37.97 366 ARG A C 1
ATOM 2825 O O . ARG A 1 366 ? 23.875 -20.319 4.759 1.00 37.97 366 ARG A O 1
ATOM 2832 N N . PHE A 1 367 ? 22.030 -19.632 5.854 1.00 40.94 367 PHE A N 1
ATOM 2833 C CA . PHE A 1 367 ? 22.719 -18.974 6.974 1.00 40.94 367 PHE A CA 1
ATOM 2834 C C . PHE A 1 367 ? 22.713 -19.778 8.282 1.00 40.94 367 PHE A C 1
ATOM 2836 O O . PHE A 1 367 ? 23.253 -19.315 9.280 1.00 40.94 367 PHE A O 1
ATOM 2843 N N . GLY A 1 368 ? 22.145 -20.989 8.289 1.00 38.56 368 GLY A N 1
ATOM 2844 C CA . GLY A 1 368 ? 22.230 -21.907 9.431 1.00 38.56 368 GLY A CA 1
ATOM 2845 C C . GLY A 1 368 ? 21.383 -21.511 10.646 1.00 38.56 368 GLY A C 1
ATOM 2846 O O . GLY A 1 368 ? 21.507 -22.150 11.687 1.00 38.56 368 GLY A O 1
ATOM 2847 N N . ALA A 1 369 ? 20.521 -20.496 10.522 1.00 49.59 369 ALA A N 1
ATOM 2848 C CA . ALA A 1 369 ? 19.576 -20.120 11.566 1.00 49.59 369 ALA A CA 1
ATOM 2849 C C . ALA A 1 369 ? 18.382 -21.087 11.576 1.00 49.59 369 ALA A C 1
ATOM 2851 O O . ALA A 1 369 ? 17.727 -21.317 10.556 1.00 49.59 369 ALA A O 1
ATOM 2852 N N . THR A 1 370 ? 18.095 -21.659 12.740 1.00 60.78 370 THR A N 1
ATOM 2853 C CA . THR A 1 370 ? 16.907 -22.490 12.965 1.00 60.78 370 THR A CA 1
ATOM 2854 C C . THR A 1 370 ? 15.655 -21.615 13.089 1.00 60.78 370 THR A C 1
ATOM 2856 O O . THR A 1 370 ? 15.736 -20.449 13.478 1.00 60.78 370 THR A O 1
ATOM 2859 N N . LYS A 1 371 ? 14.471 -22.172 12.793 1.00 66.88 371 LYS A N 1
ATOM 2860 C CA . LYS A 1 371 ? 13.186 -21.464 12.973 1.00 66.88 371 LYS A CA 1
ATOM 2861 C C . LYS A 1 371 ? 13.019 -20.913 14.397 1.00 66.88 371 LYS A C 1
ATOM 2863 O O . LYS A 1 371 ? 12.528 -19.803 14.561 1.00 66.88 371 LYS A O 1
ATOM 2868 N N . THR A 1 372 ? 13.479 -21.663 15.399 1.00 73.38 372 THR A N 1
ATOM 2869 C CA . THR A 1 372 ? 13.458 -21.273 16.814 1.00 73.38 372 THR A CA 1
ATOM 2870 C C . THR A 1 372 ? 14.332 -20.049 17.080 1.00 73.38 372 THR A C 1
ATOM 2872 O O . THR A 1 372 ? 13.855 -19.083 17.654 1.00 73.38 372 THR A O 1
ATOM 2875 N N . GLN A 1 373 ? 15.563 -20.022 16.560 1.00 72.00 373 GLN A N 1
ATOM 2876 C CA . GLN A 1 373 ? 16.456 -18.866 16.725 1.00 72.00 373 GLN A CA 1
ATOM 2877 C C . GLN A 1 373 ? 15.875 -17.577 16.130 1.00 72.00 373 GLN A C 1
ATOM 2879 O O . GLN A 1 373 ? 16.013 -16.513 16.725 1.00 72.00 373 GLN A O 1
ATOM 2884 N N . LEU A 1 374 ? 15.211 -17.658 14.972 1.00 71.75 374 LEU A N 1
ATOM 2885 C CA . LEU A 1 374 ? 14.558 -16.493 14.361 1.00 71.75 374 LEU A CA 1
ATOM 2886 C C . LEU A 1 374 ? 13.338 -16.026 15.164 1.00 71.75 374 LEU A C 1
ATOM 2888 O O . LEU A 1 374 ? 13.106 -14.823 15.266 1.00 71.75 374 LEU A O 1
ATOM 2892 N N . ARG A 1 375 ? 12.572 -16.960 15.740 1.00 82.56 375 ARG A N 1
ATOM 2893 C CA . ARG A 1 375 ? 11.470 -16.641 16.658 1.00 82.56 375 ARG A CA 1
ATOM 2894 C C . ARG A 1 375 ? 11.991 -15.910 17.892 1.00 82.56 375 ARG A C 1
ATOM 2896 O O . ARG A 1 375 ? 11.478 -14.840 18.196 1.00 82.56 375 ARG A O 1
ATOM 2903 N N . ASP A 1 376 ? 13.026 -16.436 18.542 1.00 83.00 376 ASP A N 1
ATOM 2904 C CA . ASP A 1 376 ? 13.588 -15.863 19.772 1.00 83.00 376 ASP A CA 1
ATOM 2905 C C . ASP A 1 376 ? 14.141 -14.449 19.537 1.00 83.00 376 ASP A C 1
ATOM 2907 O O . ASP A 1 376 ? 13.849 -13.529 20.296 1.00 83.00 376 ASP A O 1
ATOM 2911 N N . GLN A 1 377 ? 14.861 -14.239 18.429 1.00 80.75 377 GLN A N 1
ATOM 2912 C CA . GLN A 1 377 ? 15.334 -12.907 18.033 1.00 80.75 377 GLN A CA 1
ATOM 2913 C C . GLN A 1 377 ? 14.181 -11.940 17.730 1.00 80.75 377 GLN A C 1
ATOM 2915 O O . GLN A 1 377 ? 14.283 -10.744 18.003 1.00 80.75 377 GLN A O 1
ATOM 2920 N N . CYS A 1 378 ? 13.081 -12.437 17.156 1.00 85.00 378 CYS A N 1
ATOM 2921 C CA . CYS A 1 378 ? 11.891 -11.627 16.921 1.00 85.00 378 CYS A CA 1
ATOM 2922 C C . CYS A 1 378 ? 11.213 -11.238 18.237 1.00 85.00 378 CYS A C 1
ATOM 2924 O O . CYS A 1 378 ? 10.848 -10.078 18.390 1.00 85.00 378 CYS A O 1
ATOM 2926 N N . LEU A 1 379 ? 11.085 -12.167 19.189 1.00 87.25 379 LEU A N 1
ATOM 2927 C CA . LEU A 1 379 ? 10.546 -11.890 20.524 1.00 87.25 379 LEU A CA 1
ATOM 2928 C C . LEU A 1 379 ? 11.379 -10.826 21.241 1.00 87.25 379 LEU A C 1
ATOM 2930 O O . LEU A 1 379 ? 10.828 -9.833 21.705 1.00 87.25 379 LEU A O 1
ATOM 2934 N N . GLU A 1 380 ? 12.706 -10.962 21.228 1.00 87.44 380 GLU A N 1
ATOM 2935 C CA . GLU A 1 380 ? 13.599 -9.977 21.842 1.00 87.44 380 GLU A CA 1
ATOM 2936 C C . GLU A 1 380 ? 13.425 -8.580 21.218 1.00 87.44 380 GLU A C 1
ATOM 2938 O O . GLU A 1 380 ? 13.386 -7.571 21.925 1.00 87.44 380 GLU A O 1
ATOM 2943 N N . LEU A 1 381 ? 13.265 -8.502 19.891 1.00 87.25 381 LEU A N 1
ATOM 2944 C CA . LEU A 1 381 ? 13.001 -7.242 19.194 1.00 87.25 381 LEU A CA 1
ATOM 2945 C C . LEU A 1 381 ? 11.668 -6.608 19.630 1.00 87.25 381 LEU A C 1
ATOM 2947 O O . LEU A 1 381 ? 11.613 -5.391 19.838 1.00 87.25 381 LEU A O 1
ATOM 2951 N N . LEU A 1 382 ? 10.608 -7.413 19.759 1.00 89.38 382 LEU A N 1
ATOM 2952 C CA . LEU A 1 382 ? 9.291 -6.958 20.215 1.00 89.38 382 LEU A CA 1
ATOM 2953 C C . LEU A 1 382 ? 9.368 -6.436 21.653 1.00 89.38 382 LEU A C 1
ATOM 2955 O O . LEU A 1 382 ? 8.967 -5.298 21.900 1.00 89.38 382 LEU A O 1
ATOM 2959 N N . ASP A 1 383 ? 9.975 -7.202 22.559 1.00 89.69 383 ASP A N 1
ATOM 2960 C CA . ASP A 1 383 ? 10.152 -6.837 23.967 1.00 89.69 383 ASP A CA 1
ATOM 2961 C C . ASP A 1 383 ? 10.941 -5.531 24.117 1.00 89.69 383 ASP A C 1
ATOM 2963 O O . ASP A 1 383 ? 10.538 -4.623 24.853 1.00 89.69 383 ASP A O 1
ATOM 2967 N N . GLN A 1 384 ? 12.036 -5.376 23.364 1.00 87.44 384 GLN A N 1
ATOM 2968 C CA . GLN A 1 384 ? 12.828 -4.144 23.356 1.00 87.44 384 GLN A CA 1
ATOM 2969 C C . GLN A 1 384 ? 12.024 -2.938 22.849 1.00 87.44 384 GLN A C 1
ATOM 2971 O O . GLN A 1 384 ? 12.162 -1.835 23.386 1.00 87.44 384 GLN A O 1
ATOM 2976 N N . ALA A 1 385 ? 11.203 -3.109 21.810 1.00 86.44 385 ALA A N 1
ATOM 2977 C CA . ALA A 1 385 ? 10.373 -2.036 21.265 1.00 86.44 385 ALA A CA 1
ATOM 2978 C C . ALA A 1 385 ? 9.238 -1.643 22.225 1.00 86.44 385 ALA A C 1
ATOM 2980 O O . ALA A 1 385 ? 8.975 -0.453 22.423 1.00 86.44 385 ALA A O 1
ATOM 2981 N N . THR A 1 386 ? 8.610 -2.622 22.878 1.00 87.81 386 THR A N 1
ATOM 2982 C CA . THR A 1 386 ? 7.602 -2.389 23.919 1.00 87.81 386 THR A CA 1
ATOM 2983 C C . THR A 1 386 ? 8.206 -1.680 25.127 1.00 87.81 386 THR A C 1
ATOM 2985 O O . THR A 1 386 ? 7.641 -0.691 25.592 1.00 87.81 386 THR A O 1
ATOM 2988 N N . ALA A 1 387 ? 9.387 -2.099 25.594 1.00 85.25 387 ALA A N 1
ATOM 2989 C CA . ALA A 1 387 ? 10.091 -1.449 26.701 1.00 85.25 387 ALA A CA 1
ATOM 2990 C C . ALA A 1 387 ? 10.480 0.008 26.386 1.00 85.25 387 ALA A C 1
ATOM 2992 O O . ALA A 1 387 ? 10.427 0.869 27.262 1.00 85.25 387 ALA A O 1
ATOM 2993 N N . LYS A 1 388 ? 10.826 0.306 25.126 1.00 86.38 388 LYS A N 1
ATOM 2994 C CA . LYS A 1 388 ? 11.119 1.668 24.641 1.00 86.38 388 LYS A CA 1
ATOM 2995 C C . LYS A 1 388 ? 9.867 2.520 24.392 1.00 86.38 388 LYS A C 1
ATOM 2997 O O . LYS A 1 388 ? 10.007 3.692 24.051 1.00 86.38 388 LYS A O 1
ATOM 3002 N N . GLY A 1 389 ? 8.664 1.954 24.516 1.00 81.06 389 GLY A N 1
ATOM 3003 C CA . GLY A 1 389 ? 7.405 2.647 24.229 1.00 81.06 389 GLY A CA 1
ATOM 3004 C C . GLY A 1 389 ? 7.197 2.971 22.746 1.00 81.06 389 GLY A C 1
ATOM 3005 O O . GLY A 1 389 ? 6.420 3.863 22.419 1.00 81.06 389 GLY A O 1
ATOM 3006 N N . THR A 1 390 ? 7.897 2.284 21.837 1.00 84.62 390 THR A N 1
ATOM 3007 C CA . THR A 1 390 ? 7.764 2.484 20.381 1.00 84.62 390 THR A CA 1
ATOM 3008 C C . THR A 1 390 ? 6.794 1.502 19.727 1.00 84.62 390 THR A C 1
ATOM 3010 O O . THR A 1 390 ? 6.422 1.700 18.570 1.00 84.62 390 THR A O 1
ATOM 3013 N N . LEU A 1 391 ? 6.356 0.479 20.465 1.00 87.00 391 LEU A N 1
ATOM 3014 C CA . LEU A 1 391 ? 5.343 -0.492 20.064 1.00 87.00 391 LEU A CA 1
ATOM 3015 C C . LEU A 1 391 ? 4.205 -0.513 21.100 1.00 87.00 391 LEU A C 1
ATOM 3017 O O . LEU A 1 391 ? 4.498 -0.729 22.281 1.00 87.00 391 LEU A O 1
ATOM 3021 N N . PRO A 1 392 ? 2.932 -0.350 20.690 1.00 85.12 392 PRO A N 1
ATOM 3022 C CA . PRO A 1 392 ? 1.807 -0.505 21.604 1.00 85.12 392 PRO A CA 1
ATOM 3023 C C . PRO A 1 392 ? 1.744 -1.916 22.220 1.00 85.12 392 PRO A C 1
ATOM 3025 O O . PRO A 1 392 ? 1.911 -2.908 21.511 1.00 85.12 392 PRO A O 1
ATOM 3028 N N . LYS A 1 393 ? 1.473 -2.046 23.521 1.00 83.50 393 LYS A N 1
ATOM 3029 C CA . LYS A 1 393 ? 1.365 -3.307 24.282 1.00 83.50 393 LYS A CA 1
ATOM 3030 C C . LYS A 1 393 ? 0.305 -4.270 23.736 1.00 83.50 393 LYS A C 1
ATOM 3032 O O . LYS A 1 393 ? 0.484 -5.479 23.820 1.00 83.50 393 LYS A O 1
ATOM 3037 N N . ALA A 1 394 ? -0.822 -3.784 23.229 1.00 81.94 394 ALA A N 1
ATOM 3038 C CA . ALA A 1 394 ? -1.893 -4.568 22.621 1.00 81.94 394 ALA A CA 1
ATOM 3039 C C . ALA A 1 394 ? -1.434 -5.161 21.286 1.00 81.94 394 ALA A C 1
ATOM 3041 O O . ALA A 1 394 ? -1.696 -6.333 21.009 1.00 81.94 394 ALA A O 1
ATOM 3042 N N . SER A 1 395 ? -0.675 -4.376 20.512 1.00 90.25 395 SER A N 1
ATOM 3043 C CA . SER A 1 395 ? 0.003 -4.850 19.304 1.00 90.25 395 SER A CA 1
ATOM 3044 C C . SER A 1 395 ? 1.112 -5.844 19.649 1.00 90.25 395 SER A C 1
ATOM 3046 O O . SER A 1 395 ? 1.196 -6.891 19.023 1.00 90.25 395 SER A O 1
ATOM 3048 N N . ALA A 1 396 ? 1.915 -5.577 20.683 1.00 89.19 396 ALA A N 1
ATOM 3049 C CA . ALA A 1 396 ? 2.950 -6.494 21.154 1.00 89.19 396 ALA A CA 1
ATOM 3050 C C . ALA A 1 396 ? 2.360 -7.849 21.565 1.00 89.19 396 ALA A C 1
ATOM 3052 O O . ALA A 1 396 ? 2.778 -8.870 21.035 1.00 89.19 396 ALA A O 1
ATOM 3053 N N . ARG A 1 397 ? 1.316 -7.860 22.407 1.00 88.31 397 ARG A N 1
ATOM 3054 C CA . ARG A 1 397 ? 0.592 -9.086 22.794 1.00 88.31 397 ARG A CA 1
ATOM 3055 C C . ARG A 1 397 ? 0.133 -9.893 21.579 1.00 88.31 397 ARG A C 1
ATOM 3057 O O . ARG A 1 397 ? 0.413 -11.080 21.504 1.00 88.31 397 ARG A O 1
ATOM 3064 N N . PHE A 1 398 ? -0.482 -9.235 20.596 1.00 89.94 398 PHE A N 1
ATOM 3065 C CA . PHE A 1 398 ? -0.894 -9.890 19.353 1.00 89.94 398 PHE A CA 1
ATOM 3066 C C . PHE A 1 398 ? 0.284 -10.488 18.565 1.00 89.94 398 PHE A C 1
ATOM 3068 O O . PHE A 1 398 ? 0.192 -11.597 18.049 1.00 89.94 398 PHE A O 1
ATOM 3075 N N . LEU A 1 399 ? 1.396 -9.762 18.454 1.00 91.50 399 LEU A N 1
ATOM 3076 C CA . LEU A 1 399 ? 2.574 -10.236 17.725 1.00 91.50 399 LEU A CA 1
ATOM 3077 C C . LEU A 1 399 ? 3.260 -11.409 18.445 1.00 91.50 399 LEU A C 1
ATOM 3079 O O . LEU A 1 399 ? 3.769 -12.300 17.769 1.00 91.50 399 LEU A O 1
ATOM 3083 N N . HIS A 1 400 ? 3.226 -11.444 19.783 1.00 89.94 400 HIS A N 1
ATOM 3084 C CA . HIS A 1 400 ? 3.645 -12.608 20.571 1.00 89.94 400 HIS A CA 1
ATOM 3085 C C . HIS A 1 400 ? 2.734 -13.814 20.310 1.00 89.94 400 HIS A C 1
ATOM 3087 O O . HIS A 1 400 ? 3.249 -14.871 19.962 1.00 89.94 400 HIS A O 1
ATOM 3093 N N . GLU A 1 401 ? 1.406 -13.640 20.376 1.00 89.25 401 GLU A N 1
ATOM 3094 C CA . GLU A 1 401 ? 0.426 -14.696 20.056 1.00 89.25 401 GLU A CA 1
ATOM 3095 C C . GLU A 1 401 ? 0.698 -15.303 18.665 1.00 89.25 401 GLU A C 1
ATOM 3097 O O . GLU A 1 401 ? 0.749 -16.519 18.511 1.00 89.25 401 GLU A O 1
ATOM 3102 N N . LEU A 1 402 ? 0.972 -14.466 17.655 1.00 86.44 402 LEU A N 1
ATOM 3103 C CA . LEU A 1 402 ? 1.315 -14.944 16.312 1.00 86.44 402 LEU A CA 1
ATOM 3104 C C . LEU A 1 402 ? 2.617 -15.755 16.269 1.00 86.44 402 LEU A C 1
ATOM 3106 O O . LEU A 1 402 ? 2.701 -16.732 15.528 1.00 86.44 402 LEU A O 1
ATOM 3110 N N . LEU A 1 403 ? 3.649 -15.344 17.008 1.00 85.62 403 LEU A N 1
ATOM 3111 C CA . LEU A 1 403 ? 4.908 -16.094 17.080 1.00 85.62 403 LEU A CA 1
ATOM 3112 C C . LEU A 1 403 ? 4.735 -17.428 17.814 1.00 85.62 403 LEU A C 1
ATOM 3114 O O . LEU A 1 403 ? 5.398 -18.405 17.455 1.00 85.62 403 LEU A O 1
ATOM 3118 N N . ASP A 1 404 ? 3.851 -17.473 18.810 1.00 84.38 404 ASP A N 1
ATOM 3119 C CA . ASP A 1 404 ? 3.492 -18.688 19.540 1.00 84.38 404 ASP A CA 1
ATOM 3120 C C . ASP A 1 404 ? 2.710 -19.671 18.656 1.00 84.38 404 ASP A C 1
ATOM 3122 O O . ASP A 1 404 ? 3.002 -20.867 18.688 1.00 84.38 404 ASP A O 1
ATOM 3126 N N . ASP A 1 405 ? 1.845 -19.160 17.777 1.00 80.81 405 ASP A N 1
ATOM 3127 C CA . ASP A 1 405 ? 1.119 -19.913 16.738 1.00 80.81 405 ASP A CA 1
ATOM 3128 C C . ASP A 1 405 ? 1.989 -20.275 15.510 1.00 80.81 405 ASP A C 1
ATOM 3130 O O . ASP A 1 405 ? 1.482 -20.640 14.446 1.00 80.81 405 ASP A O 1
ATOM 3134 N N . GLU A 1 406 ? 3.316 -20.162 15.627 1.00 81.06 406 GLU A N 1
ATOM 3135 C CA . GLU A 1 406 ? 4.298 -20.448 14.571 1.00 81.06 406 GLU A CA 1
ATOM 3136 C C . GLU A 1 406 ? 4.096 -19.648 13.266 1.00 81.06 406 GLU A C 1
ATOM 3138 O O . GLU A 1 406 ? 4.473 -20.098 12.174 1.00 81.06 406 GLU A O 1
ATOM 3143 N N . ALA A 1 407 ? 3.538 -18.434 13.345 1.00 81.62 407 ALA A N 1
ATOM 3144 C CA . ALA A 1 407 ? 3.401 -17.570 12.180 1.00 81.62 407 ALA A CA 1
ATOM 3145 C C . ALA A 1 407 ? 4.767 -17.261 11.545 1.00 81.62 407 ALA A C 1
ATOM 3147 O O . ALA A 1 407 ? 5.802 -17.128 12.205 1.00 81.62 407 ALA A O 1
ATOM 3148 N N . ALA A 1 408 ? 4.773 -17.101 10.221 1.00 80.62 408 ALA A N 1
ATOM 3149 C CA . ALA A 1 408 ? 5.996 -16.812 9.487 1.00 80.62 408 ALA A CA 1
ATOM 3150 C C . ALA A 1 408 ? 6.600 -15.465 9.929 1.00 80.62 408 ALA A C 1
ATOM 3152 O O . ALA A 1 408 ? 5.953 -14.422 9.807 1.00 80.62 408 ALA A O 1
ATOM 3153 N N . VAL A 1 409 ? 7.870 -15.477 10.349 1.00 80.38 409 VAL A N 1
ATOM 3154 C CA . VAL A 1 409 ? 8.610 -14.292 10.826 1.00 80.38 409 VAL A CA 1
ATOM 3155 C C . VAL A 1 409 ? 8.509 -13.080 9.881 1.00 80.38 409 VAL A C 1
ATOM 3157 O O . VAL A 1 409 ? 8.261 -11.985 10.382 1.00 80.38 409 VAL A O 1
ATOM 3160 N N . PRO A 1 410 ? 8.588 -13.209 8.535 1.00 79.44 410 PRO A N 1
ATOM 3161 C CA . PRO A 1 410 ? 8.375 -12.067 7.635 1.00 79.44 410 PRO A CA 1
ATOM 3162 C C . PRO A 1 410 ? 7.007 -11.387 7.793 1.00 79.44 410 PRO A C 1
ATOM 3164 O O . PRO A 1 410 ? 6.903 -10.169 7.670 1.00 79.44 410 PRO A O 1
ATOM 3167 N N . SER A 1 411 ? 5.957 -12.156 8.099 1.00 85.88 411 SER A N 1
ATOM 3168 C CA . SER A 1 411 ? 4.614 -11.612 8.338 1.00 85.88 411 SER A CA 1
ATOM 3169 C C . SER A 1 411 ? 4.548 -10.876 9.674 1.00 85.88 411 SER A C 1
ATOM 3171 O O . SER A 1 411 ? 3.982 -9.788 9.743 1.00 85.88 411 SER A O 1
ATOM 3173 N N . VAL A 1 412 ? 5.180 -11.427 10.715 1.00 88.62 412 VAL A N 1
ATOM 3174 C CA . VAL A 1 412 ? 5.264 -10.789 12.039 1.00 88.62 412 VAL A CA 1
ATOM 3175 C C . VAL A 1 412 ? 6.054 -9.483 11.964 1.00 88.62 412 VAL A C 1
ATOM 3177 O O . VAL A 1 412 ? 5.578 -8.465 12.454 1.00 88.62 412 VAL A O 1
ATOM 3180 N N . LEU A 1 413 ? 7.206 -9.463 11.285 1.00 86.25 413 LEU A N 1
ATOM 3181 C CA . LEU A 1 413 ? 7.999 -8.241 11.093 1.00 86.25 413 LEU A CA 1
ATOM 3182 C C . LEU A 1 413 ? 7.255 -7.186 10.272 1.00 86.25 413 LEU A C 1
ATOM 3184 O O . LEU A 1 413 ? 7.349 -5.991 10.550 1.00 86.25 413 LEU A O 1
ATOM 3188 N N . CYS A 1 414 ? 6.485 -7.620 9.276 1.00 88.19 414 CYS A N 1
ATOM 3189 C CA . CYS A 1 414 ? 5.628 -6.731 8.509 1.00 88.19 414 CYS A CA 1
ATOM 3190 C C . CYS A 1 414 ? 4.558 -6.069 9.398 1.00 88.19 414 CYS A C 1
ATOM 3192 O O . CYS A 1 414 ? 4.435 -4.843 9.401 1.00 88.19 414 CYS A O 1
ATOM 3194 N N . LEU A 1 415 ? 3.843 -6.852 10.211 1.00 92.12 415 LEU A N 1
ATOM 3195 C CA . LEU A 1 415 ? 2.830 -6.341 11.143 1.00 92.12 415 LEU A CA 1
ATOM 3196 C C . LEU A 1 415 ? 3.444 -5.486 12.263 1.00 92.12 415 LEU A C 1
ATOM 3198 O O . LEU A 1 415 ? 2.880 -4.456 12.627 1.00 92.12 415 LEU A O 1
ATOM 3202 N N . PHE A 1 416 ? 4.628 -5.851 12.756 1.00 91.69 416 PHE A N 1
ATOM 3203 C CA . PHE A 1 416 ? 5.415 -5.050 13.693 1.00 91.69 416 PHE A CA 1
ATOM 3204 C C . PHE A 1 416 ? 5.700 -3.652 13.137 1.00 91.69 416 PHE A C 1
ATOM 3206 O O . PHE A 1 416 ? 5.452 -2.652 13.813 1.00 91.69 416 PHE A O 1
ATOM 3213 N N . ARG A 1 417 ? 6.132 -3.555 11.873 1.00 88.25 417 ARG A N 1
ATOM 3214 C CA . ARG A 1 417 ? 6.335 -2.266 11.195 1.00 88.25 417 ARG A CA 1
ATOM 3215 C C . ARG A 1 417 ? 5.051 -1.450 11.090 1.00 88.25 417 ARG A C 1
ATOM 3217 O O . ARG A 1 417 ? 5.077 -0.246 11.338 1.00 88.25 417 ARG A O 1
ATOM 3224 N N . MET A 1 418 ? 3.933 -2.082 10.745 1.00 92.00 418 MET A N 1
ATOM 3225 C CA . MET A 1 418 ? 2.628 -1.410 10.693 1.00 92.00 418 MET A CA 1
ATOM 3226 C C . MET A 1 418 ? 2.219 -0.870 12.072 1.00 92.00 418 MET A C 1
ATOM 3228 O O . MET A 1 418 ? 1.790 0.279 12.182 1.00 92.00 418 MET A O 1
ATOM 3232 N N . ALA A 1 419 ? 2.434 -1.646 13.136 1.00 91.31 419 ALA A N 1
ATOM 3233 C CA . ALA A 1 419 ? 2.172 -1.220 14.509 1.00 91.31 419 ALA A CA 1
ATOM 3234 C C . ALA A 1 419 ? 3.034 -0.009 14.914 1.00 91.31 419 ALA A C 1
ATOM 3236 O O . ALA A 1 419 ? 2.516 0.966 15.455 1.00 91.31 419 ALA A O 1
ATOM 3237 N N . GLN A 1 420 ? 4.330 -0.005 14.574 1.00 87.38 420 GLN A N 1
ATOM 3238 C CA . GLN A 1 420 ? 5.230 1.137 14.820 1.00 87.38 420 GLN A CA 1
ATOM 3239 C C . GLN A 1 420 ? 4.815 2.417 14.072 1.00 87.38 420 GLN A C 1
ATOM 3241 O O . GLN A 1 420 ? 5.086 3.539 14.524 1.00 87.38 420 GLN A O 1
ATOM 3246 N N . LEU A 1 421 ? 4.164 2.273 12.915 1.00 87.38 421 LEU A N 1
ATOM 3247 C CA . LEU A 1 421 ? 3.601 3.401 12.172 1.00 87.38 421 LEU A CA 1
ATOM 3248 C C . LEU A 1 421 ? 2.354 3.975 12.862 1.00 87.38 421 LEU A C 1
ATOM 3250 O O . LEU A 1 421 ? 2.089 5.164 12.708 1.00 87.38 421 LEU A O 1
ATOM 3254 N N . GLY A 1 422 ? 1.665 3.197 13.698 1.00 85.81 422 GLY A N 1
ATOM 3255 C CA . GLY A 1 422 ? 0.447 3.606 14.402 1.00 85.81 422 GLY A CA 1
ATOM 3256 C C . GLY A 1 422 ? -0.826 2.984 13.834 1.00 85.81 422 GLY A C 1
ATOM 3257 O O . GLY A 1 422 ? -1.888 3.592 13.942 1.00 85.81 422 GLY A O 1
ATOM 3258 N N . VAL A 1 423 ? -0.727 1.814 13.195 1.00 89.94 423 VAL A N 1
ATOM 3259 C CA . VAL A 1 423 ? -1.902 0.993 12.871 1.00 89.94 423 VAL A CA 1
ATOM 3260 C C . VAL A 1 423 ? -2.420 0.349 14.160 1.00 89.94 423 VAL A C 1
ATOM 3262 O O . VAL A 1 423 ? -1.652 -0.275 14.888 1.00 89.94 423 VAL A O 1
ATOM 3265 N N . GLU A 1 424 ? -3.714 0.521 14.438 1.00 87.12 424 GLU A N 1
ATOM 3266 C CA . GLU A 1 424 ? -4.387 0.018 15.646 1.00 87.12 424 GLU A CA 1
ATOM 3267 C C . GLU A 1 424 ? -4.399 -1.517 15.709 1.00 87.12 424 GLU A C 1
ATOM 3269 O O . GLU A 1 424 ? -4.503 -2.197 14.678 1.00 87.12 424 GLU A O 1
ATOM 3274 N N . ALA A 1 425 ? -4.345 -2.079 16.921 1.00 85.62 425 ALA A N 1
ATOM 3275 C CA . ALA A 1 425 ? -4.223 -3.524 17.116 1.00 85.62 425 ALA A CA 1
ATOM 3276 C C . ALA A 1 425 ? -5.434 -4.283 16.551 1.00 85.62 425 ALA A C 1
ATOM 3278 O O . ALA A 1 425 ? -5.276 -5.388 16.027 1.00 85.62 425 ALA A O 1
ATOM 3279 N N . ARG A 1 426 ? -6.628 -3.674 16.580 1.00 86.75 426 ARG A N 1
ATOM 3280 C CA . ARG A 1 426 ? -7.844 -4.237 15.968 1.00 86.75 426 ARG A CA 1
ATOM 3281 C C . ARG A 1 426 ? -7.671 -4.523 14.468 1.00 86.75 426 ARG A C 1
ATOM 3283 O O . ARG A 1 426 ? -7.932 -5.634 14.012 1.00 86.75 426 ARG A O 1
ATOM 3290 N N . LEU A 1 427 ? -7.097 -3.586 13.708 1.00 89.12 427 LEU A N 1
ATOM 3291 C CA . LEU A 1 427 ? -6.874 -3.755 12.266 1.00 89.12 427 LEU A CA 1
ATOM 3292 C C . LEU A 1 427 ? -5.783 -4.789 11.970 1.00 89.12 427 LEU A C 1
ATOM 3294 O O . LEU A 1 427 ? -5.872 -5.503 10.970 1.00 89.12 427 LEU A O 1
ATOM 3298 N N . LEU A 1 428 ? -4.772 -4.898 12.839 1.00 90.75 428 LEU A N 1
ATOM 3299 C CA . LEU A 1 428 ? -3.737 -5.936 12.744 1.00 90.75 428 LEU A CA 1
ATOM 3300 C C . LEU A 1 428 ? -4.308 -7.336 13.020 1.00 90.75 428 LEU A C 1
ATOM 3302 O O . LEU A 1 428 ? -3.896 -8.303 12.383 1.00 90.75 428 LEU A O 1
ATOM 3306 N N . ARG A 1 429 ? -5.292 -7.452 13.922 1.00 88.19 429 ARG A N 1
ATOM 3307 C CA . ARG A 1 429 ? -6.025 -8.704 14.189 1.00 88.19 429 ARG A CA 1
ATOM 3308 C C . ARG A 1 429 ? -7.005 -9.062 13.063 1.00 88.19 429 ARG A C 1
ATOM 3310 O O . ARG A 1 429 ? -7.317 -10.242 12.872 1.00 88.19 429 ARG A O 1
ATOM 3317 N N . GLY A 1 430 ? -7.434 -8.063 12.291 1.00 83.31 430 GLY A N 1
ATOM 3318 C CA . GLY A 1 430 ? -8.465 -8.169 11.257 1.00 83.31 430 GLY A CA 1
ATOM 3319 C C . GLY A 1 430 ? -9.876 -7.855 11.768 1.00 83.31 430 GLY A C 1
ATOM 3320 O O . GLY A 1 430 ? -10.846 -8.134 11.066 1.00 83.31 430 GLY A O 1
ATOM 3321 N N . SER A 1 431 ? -10.015 -7.287 12.971 1.00 79.62 431 SER A N 1
ATOM 3322 C CA . SER A 1 431 ? -11.290 -6.787 13.493 1.00 79.62 431 SER A CA 1
ATOM 3323 C C . SER A 1 431 ? -11.562 -5.352 13.026 1.00 79.62 431 SER A C 1
ATOM 3325 O O . SER A 1 431 ? -10.651 -4.580 12.719 1.00 79.62 431 SER A O 1
ATOM 3327 N N . GLY A 1 432 ? -12.845 -5.003 12.899 1.00 74.19 432 GLY A N 1
ATOM 3328 C CA . GLY A 1 432 ? -13.275 -3.705 12.367 1.00 74.19 432 GLY A CA 1
ATOM 3329 C C . GLY A 1 432 ? -13.028 -3.508 10.864 1.00 74.19 432 GLY A C 1
ATOM 3330 O O . GLY A 1 432 ? -13.149 -2.388 10.374 1.00 74.19 432 GLY A O 1
ATOM 3331 N N . VAL A 1 433 ? -12.685 -4.572 10.128 1.00 85.62 433 VAL A N 1
ATOM 3332 C CA . VAL A 1 433 ? -12.590 -4.553 8.662 1.00 85.62 433 VAL A CA 1
ATOM 3333 C C . VAL A 1 433 ? -14.007 -4.630 8.083 1.00 85.62 433 VAL A C 1
ATOM 3335 O O . VAL A 1 433 ? -14.750 -5.557 8.422 1.00 85.62 433 VAL A O 1
ATOM 3338 N N . PRO A 1 434 ? -14.425 -3.682 7.227 1.00 86.38 434 PRO A N 1
ATOM 3339 C CA . PRO A 1 434 ? -15.760 -3.720 6.649 1.00 86.38 434 PRO A CA 1
ATOM 3340 C C . PRO A 1 434 ? -15.877 -4.873 5.640 1.00 86.38 434 PRO A C 1
ATOM 3342 O O . PRO A 1 434 ? -14.903 -5.243 4.988 1.00 86.38 434 PRO A O 1
ATOM 3345 N N . LYS A 1 435 ? -17.084 -5.432 5.484 1.00 87.44 435 LYS A N 1
ATOM 3346 C CA . LYS A 1 435 ? -17.344 -6.509 4.507 1.00 87.44 435 LYS A CA 1
ATOM 3347 C C . LYS A 1 435 ? -17.194 -6.046 3.056 1.00 87.44 435 LYS A C 1
ATOM 3349 O O . LYS A 1 435 ? -16.866 -6.848 2.191 1.00 87.44 435 LYS A O 1
ATOM 3354 N N . GLU A 1 436 ? -17.455 -4.767 2.811 1.00 92.56 436 GLU A N 1
ATOM 3355 C CA . GLU A 1 436 ? -17.336 -4.087 1.523 1.00 92.56 436 GLU A CA 1
ATOM 3356 C C . GLU A 1 436 ? -16.836 -2.664 1.778 1.00 92.56 436 GLU A C 1
ATOM 3358 O O . GLU A 1 436 ? -17.050 -2.120 2.861 1.00 92.56 436 GLU A O 1
ATOM 3363 N N . VAL A 1 437 ? -16.169 -2.045 0.804 1.00 96.00 437 VAL A N 1
ATOM 3364 C CA . VAL A 1 437 ? -15.693 -0.662 0.959 1.00 96.00 437 VAL A CA 1
ATOM 3365 C C . VAL A 1 437 ? -16.890 0.295 0.915 1.00 96.00 437 VAL A C 1
ATOM 3367 O O . VAL A 1 437 ? -17.597 0.306 -0.096 1.00 96.00 437 VAL A O 1
ATOM 3370 N N . PRO A 1 438 ? -17.115 1.117 1.958 1.00 95.19 438 PRO A N 1
ATOM 3371 C CA . PRO A 1 438 ? -18.185 2.107 1.967 1.00 95.19 438 PRO A CA 1
ATOM 3372 C C . PRO A 1 438 ? -18.105 3.065 0.773 1.00 95.19 438 PRO A C 1
ATOM 3374 O O . PRO A 1 438 ? -17.019 3.463 0.338 1.00 95.19 438 PRO A O 1
ATOM 3377 N N . VAL A 1 439 ? -19.273 3.446 0.254 1.00 96.50 439 VAL A N 1
ATOM 3378 C CA . VAL A 1 439 ? -19.412 4.365 -0.880 1.00 96.50 439 VAL A CA 1
ATOM 3379 C C . VAL A 1 439 ? -20.281 5.545 -0.463 1.00 96.50 439 VAL A C 1
ATOM 3381 O O . VAL A 1 439 ? -21.444 5.369 -0.106 1.00 96.50 439 VAL A O 1
ATOM 3384 N N . LEU A 1 440 ? -19.720 6.744 -0.552 1.00 94.19 440 LEU A N 1
ATOM 3385 C CA . LEU A 1 440 ? -20.367 8.011 -0.246 1.00 94.19 440 LEU A CA 1
ATOM 3386 C C . LEU A 1 440 ? -20.663 8.778 -1.539 1.00 94.19 440 LEU A C 1
ATOM 3388 O O . LEU A 1 440 ? -19.938 8.657 -2.528 1.00 94.19 440 LEU A O 1
ATOM 3392 N N . GLN A 1 441 ? -21.727 9.579 -1.532 1.00 91.94 441 GLN A N 1
ATOM 3393 C CA . GLN A 1 441 ? -22.017 10.527 -2.620 1.00 91.94 441 GLN A CA 1
ATOM 3394 C C . GLN A 1 441 ? -21.326 11.873 -2.385 1.00 91.94 441 GLN A C 1
ATOM 3396 O O . GLN A 1 441 ? -20.861 12.517 -3.319 1.00 91.94 441 GLN A O 1
ATOM 3401 N N . GLU A 1 442 ? -21.218 12.263 -1.120 1.00 87.00 442 GLU A N 1
ATOM 3402 C CA . GLU A 1 442 ? -20.486 13.430 -0.648 1.00 87.00 442 GLU A CA 1
ATOM 3403 C C . GLU A 1 442 ? -19.794 13.051 0.657 1.00 87.00 442 GLU A C 1
ATOM 3405 O O . GLU A 1 442 ? -20.271 12.174 1.375 1.00 87.00 442 GLU A O 1
ATOM 3410 N N . ALA A 1 443 ? -18.666 13.687 0.952 1.00 89.06 443 ALA A N 1
ATOM 3411 C CA . ALA A 1 443 ? -17.926 13.445 2.181 1.00 89.06 443 ALA A CA 1
ATOM 3412 C C . ALA A 1 443 ? -17.458 14.788 2.748 1.00 89.06 443 ALA A C 1
ATOM 3414 O O . ALA A 1 443 ? -16.456 15.327 2.271 1.00 89.06 443 ALA A O 1
ATOM 3415 N N . PRO A 1 444 ? -18.161 15.360 3.739 1.00 90.69 444 PRO A N 1
ATOM 3416 C CA . PRO A 1 444 ? -17.636 16.468 4.534 1.00 90.69 444 PRO A CA 1
ATOM 3417 C C . PRO A 1 444 ? -16.298 16.071 5.186 1.00 90.69 444 PRO A C 1
ATOM 3419 O O . PRO A 1 444 ? -16.126 14.903 5.537 1.00 90.69 444 PRO A O 1
ATOM 3422 N N . CYS A 1 445 ? -15.352 17.007 5.399 1.00 88.69 445 CYS A N 1
ATOM 3423 C CA . CYS A 1 445 ? -14.033 16.623 5.950 1.00 88.69 445 CYS A CA 1
ATOM 3424 C C . CYS A 1 445 ? -14.182 15.906 7.302 1.00 88.69 445 CYS A C 1
ATOM 3426 O O . CYS A 1 445 ? -13.550 14.883 7.488 1.00 88.69 445 CYS A O 1
ATOM 3428 N N . GLU A 1 446 ? -15.065 16.324 8.216 1.00 86.12 446 GLU A N 1
ATOM 3429 C CA . GLU A 1 446 ? -15.237 15.602 9.496 1.00 86.12 446 GLU A CA 1
ATOM 3430 C C . GLU A 1 446 ? -15.672 14.137 9.318 1.00 86.12 446 GLU A C 1
ATOM 3432 O O . GLU A 1 446 ? -15.182 13.249 10.021 1.00 86.12 446 GLU A O 1
ATOM 3437 N N . GLU A 1 447 ? -16.526 13.856 8.331 1.00 91.00 447 GLU A N 1
ATOM 3438 C CA . GLU A 1 447 ? -16.904 12.484 8.003 1.00 91.00 447 GLU A CA 1
ATOM 3439 C C . GLU A 1 447 ? -15.703 11.717 7.438 1.00 91.00 447 GLU A C 1
ATOM 3441 O O . GLU A 1 447 ? -15.357 10.659 7.965 1.00 91.00 447 GLU A O 1
ATOM 3446 N N . LEU A 1 448 ? -14.994 12.273 6.445 1.00 92.19 448 LEU A N 1
ATOM 3447 C CA . LEU A 1 448 ? -13.787 11.651 5.889 1.00 92.19 448 LEU A CA 1
ATOM 3448 C C . LEU A 1 448 ? -12.722 11.423 6.971 1.00 92.19 448 LEU A C 1
ATOM 3450 O O . LEU A 1 448 ? -12.101 10.363 7.016 1.00 92.19 448 LEU A O 1
ATOM 3454 N N . ARG A 1 449 ? -12.547 12.373 7.892 1.00 92.56 449 ARG A N 1
ATOM 3455 C CA . ARG A 1 449 ? -11.611 12.296 9.017 1.00 92.56 449 ARG A CA 1
ATOM 3456 C C . ARG A 1 449 ? -11.893 11.091 9.901 1.00 92.56 449 ARG A C 1
ATOM 3458 O O . ARG A 1 449 ? -10.950 10.462 10.373 1.00 92.56 449 ARG A O 1
ATOM 3465 N N . SER A 1 450 ? -13.159 10.729 10.103 1.00 90.44 450 SER A N 1
ATOM 3466 C CA . SER A 1 450 ? -13.521 9.528 10.864 1.00 90.44 450 SER A CA 1
ATOM 3467 C C . SER A 1 450 ? -13.031 8.238 10.183 1.00 90.44 450 SER A C 1
ATOM 3469 O O . SER A 1 450 ? -12.467 7.362 10.849 1.00 90.44 450 SER A O 1
ATOM 3471 N N . TYR A 1 451 ? -13.129 8.151 8.850 1.00 93.56 451 TYR A N 1
ATOM 3472 C CA . TYR A 1 451 ? -12.556 7.056 8.058 1.00 93.56 451 TYR A CA 1
ATOM 3473 C C . TYR A 1 451 ? -11.030 7.065 8.124 1.00 93.56 451 TYR A C 1
ATOM 3475 O O . TYR A 1 451 ? -10.419 6.012 8.317 1.00 93.56 451 TYR A O 1
ATOM 3483 N N . VAL A 1 452 ? -10.414 8.252 8.057 1.00 92.69 452 VAL A N 1
ATOM 3484 C CA . VAL A 1 452 ? -8.964 8.397 8.210 1.00 92.69 452 VAL A CA 1
ATOM 3485 C C . VAL A 1 452 ? -8.519 7.857 9.553 1.00 92.69 452 VAL A C 1
ATOM 3487 O O . VAL A 1 452 ? -7.704 6.942 9.589 1.00 92.69 452 VAL A O 1
ATOM 3490 N N . LEU A 1 453 ? -9.075 8.357 10.655 1.00 89.31 453 LEU A N 1
ATOM 3491 C CA . LEU A 1 453 ? -8.684 7.957 12.007 1.00 89.31 453 LEU A CA 1
ATOM 3492 C C . LEU A 1 453 ? -8.950 6.477 12.285 1.00 89.31 453 LEU A C 1
ATOM 3494 O O . LEU A 1 453 ? -8.134 5.847 12.945 1.00 89.31 453 LEU A O 1
ATOM 3498 N N . SER A 1 454 ? -10.036 5.913 11.751 1.00 86.62 454 SER A N 1
ATOM 3499 C CA . SER A 1 454 ? -10.325 4.478 11.869 1.00 86.62 454 SER A CA 1
ATOM 3500 C C . SER A 1 454 ? -9.510 3.600 10.912 1.00 86.62 454 SER A C 1
ATOM 3502 O O . SER A 1 454 ? -9.572 2.378 11.017 1.00 86.62 454 SER A O 1
ATOM 3504 N N . GLY A 1 455 ? -8.754 4.180 9.977 1.00 91.56 455 GLY A N 1
ATOM 3505 C CA . GLY A 1 455 ? -7.995 3.424 8.981 1.00 91.56 455 GLY A CA 1
ATOM 3506 C C . GLY A 1 455 ? -8.880 2.590 8.053 1.00 91.56 455 GLY A C 1
ATOM 3507 O O . GLY A 1 455 ? -8.455 1.520 7.619 1.00 91.56 455 GLY A O 1
ATOM 3508 N N . THR A 1 456 ? -10.092 3.068 7.763 1.00 93.81 456 THR A N 1
ATOM 3509 C CA . THR A 1 456 ? -11.083 2.376 6.928 1.00 93.81 456 THR A CA 1
ATOM 3510 C C . THR A 1 456 ? -11.110 2.999 5.528 1.00 93.81 456 THR A C 1
ATOM 3512 O O . THR A 1 456 ? -11.262 4.218 5.428 1.00 93.81 456 THR A O 1
ATOM 3515 N N . PRO A 1 457 ? -10.961 2.223 4.436 1.00 97.31 457 PRO A N 1
ATOM 3516 C CA . PRO A 1 457 ? -11.039 2.761 3.081 1.00 97.31 457 PRO A CA 1
ATOM 3517 C C . PRO A 1 457 ? -12.458 3.233 2.769 1.00 97.31 457 PRO A C 1
ATOM 3519 O O . PRO A 1 457 ? -13.422 2.637 3.240 1.00 97.31 457 PRO A O 1
ATOM 3522 N N . VAL A 1 458 ? -12.594 4.269 1.941 1.00 97.69 458 VAL A N 1
ATOM 3523 C CA . VAL A 1 458 ? -13.902 4.780 1.498 1.00 97.69 458 VAL A CA 1
ATOM 3524 C C . VAL A 1 458 ? -13.806 5.367 0.093 1.00 97.69 458 VAL A C 1
ATOM 3526 O O . VAL A 1 458 ? -12.798 5.980 -0.265 1.00 97.69 458 VAL A O 1
ATOM 3529 N N . VAL A 1 459 ? -14.852 5.174 -0.711 1.00 98.25 459 VAL A N 1
ATOM 3530 C CA . VAL A 1 459 ? -14.987 5.781 -2.043 1.00 98.25 459 VAL A CA 1
ATOM 3531 C C . VAL A 1 459 ? -16.002 6.916 -1.982 1.00 98.25 459 VAL A C 1
ATOM 3533 O O . VAL A 1 459 ? -17.109 6.714 -1.501 1.00 98.25 459 VAL A O 1
ATOM 3536 N N . VAL A 1 460 ? -15.665 8.082 -2.526 1.00 97.06 460 VAL A N 1
ATOM 3537 C CA . VAL A 1 460 ? -16.584 9.216 -2.700 1.00 97.06 460 VAL A CA 1
ATOM 3538 C C . VAL A 1 460 ? -16.838 9.403 -4.192 1.00 97.06 460 VAL A C 1
ATOM 3540 O O . VAL A 1 460 ? -15.910 9.675 -4.962 1.00 97.06 460 VAL A O 1
ATOM 3543 N N . ARG A 1 461 ? -18.085 9.204 -4.621 1.00 96.06 461 ARG A N 1
ATOM 3544 C CA . ARG A 1 461 ? -18.459 9.214 -6.040 1.00 96.06 461 ARG A CA 1
ATOM 3545 C C . ARG A 1 461 ? -18.533 10.632 -6.587 1.00 96.06 461 ARG A C 1
ATOM 3547 O O . ARG A 1 461 ? -19.129 11.507 -5.970 1.00 96.06 461 ARG A O 1
ATOM 3554 N N . GLY A 1 462 ? -17.938 10.856 -7.759 1.00 91.88 462 GLY A N 1
ATOM 3555 C CA . GLY A 1 462 ? -18.005 12.150 -8.451 1.00 91.88 462 GLY A CA 1
ATOM 3556 C C . GLY A 1 462 ? -17.567 13.348 -7.595 1.00 91.88 462 GLY A C 1
ATOM 3557 O O . GLY A 1 462 ? -18.136 14.438 -7.720 1.00 91.88 462 GLY A O 1
ATOM 3558 N N . ALA A 1 463 ? -16.599 13.147 -6.696 1.00 90.94 463 ALA A N 1
ATOM 3559 C CA . ALA A 1 463 ? -16.065 14.192 -5.828 1.00 90.94 463 ALA A CA 1
ATOM 3560 C C . ALA A 1 463 ? -15.303 15.255 -6.637 1.00 90.94 463 ALA A C 1
ATOM 3562 O O . ALA A 1 463 ? -15.520 16.449 -6.460 1.00 90.94 463 ALA A O 1
ATOM 3563 N N . PHE A 1 464 ? -14.485 14.824 -7.603 1.00 91.75 464 PHE A N 1
ATOM 3564 C CA . PHE A 1 464 ? -13.569 15.687 -8.353 1.00 91.75 464 PHE A CA 1
ATOM 3565 C C . PHE A 1 464 ? -13.849 15.651 -9.855 1.00 91.75 464 PHE A C 1
ATOM 3567 O O . PHE A 1 464 ? -13.046 15.173 -10.658 1.00 91.75 464 PHE A O 1
ATOM 3574 N N . VAL A 1 465 ? -15.011 16.178 -10.239 1.00 85.88 465 VAL A N 1
ATOM 3575 C CA . VAL A 1 465 ? -15.401 16.394 -11.642 1.00 85.88 465 VAL A CA 1
ATOM 3576 C C . VAL A 1 465 ? -15.179 17.848 -12.064 1.00 85.88 465 VAL A C 1
ATOM 3578 O O . VAL A 1 465 ? -15.165 18.757 -11.232 1.00 85.88 465 VAL A O 1
ATOM 3581 N N . ALA A 1 466 ? -15.033 18.083 -13.372 1.00 78.38 466 ALA A N 1
ATOM 3582 C CA . ALA A 1 466 ? -14.770 19.417 -13.918 1.00 78.38 466 ALA A CA 1
ATOM 3583 C C . ALA A 1 466 ? -15.850 20.443 -13.525 1.00 78.38 466 ALA A C 1
ATOM 3585 O O . ALA A 1 466 ? -15.522 21.572 -13.161 1.00 78.38 466 ALA A O 1
ATOM 3586 N N . ASP A 1 467 ? -17.117 20.024 -13.514 1.00 79.19 467 ASP A N 1
ATOM 3587 C CA . ASP A 1 467 ? -18.265 20.883 -13.193 1.00 79.19 467 ASP A CA 1
ATOM 3588 C C . ASP A 1 467 ? -18.323 21.292 -11.708 1.00 79.19 467 ASP A C 1
ATOM 3590 O O . ASP A 1 467 ? -18.983 22.268 -11.361 1.00 79.19 467 ASP A O 1
ATOM 3594 N N . LYS A 1 468 ? -17.578 20.601 -10.832 1.00 78.06 468 LYS A N 1
ATOM 3595 C CA . LYS A 1 468 ? -17.400 20.941 -9.407 1.00 78.06 468 LYS A CA 1
ATOM 3596 C C . LYS A 1 468 ? -16.135 21.779 -9.150 1.00 78.06 468 LYS A C 1
ATOM 3598 O O . LYS A 1 468 ? -15.611 21.819 -8.040 1.00 78.06 468 LYS A O 1
ATOM 3603 N N . GLY A 1 469 ? -15.601 22.440 -10.178 1.00 78.88 469 GLY A N 1
ATOM 3604 C CA . GLY A 1 469 ? -14.464 23.359 -10.052 1.00 78.88 469 GLY A CA 1
ATOM 3605 C C . GLY A 1 469 ? -13.082 22.700 -10.112 1.00 78.88 469 GLY A C 1
ATOM 3606 O O . GLY A 1 469 ? -12.074 23.408 -10.076 1.00 78.88 469 GLY A O 1
ATOM 3607 N N . PHE A 1 470 ? -13.000 21.372 -10.267 1.00 91.81 470 PHE A N 1
ATOM 3608 C CA . PHE A 1 470 ? -11.725 20.673 -10.431 1.00 91.81 470 PHE A CA 1
ATOM 3609 C C . PHE A 1 470 ? -11.330 20.602 -11.915 1.00 91.81 470 PHE A C 1
ATOM 3611 O O . PHE A 1 470 ? -11.413 19.561 -12.570 1.00 91.81 470 PHE A O 1
ATOM 3618 N N . GLY A 1 471 ? -10.875 21.739 -12.453 1.00 88.62 471 GLY A N 1
ATOM 3619 C CA . GLY A 1 471 ? -10.415 21.892 -13.844 1.00 88.62 471 GLY A CA 1
ATOM 3620 C C . GLY A 1 471 ? -9.460 20.800 -14.372 1.00 88.62 471 GLY A C 1
ATOM 3621 O O . GLY A 1 471 ? -9.631 20.380 -15.525 1.00 88.62 471 GLY A O 1
ATOM 3622 N N . PRO A 1 472 ? -8.521 20.255 -13.566 1.00 92.44 472 PRO A N 1
ATOM 3623 C CA . PRO A 1 472 ? -7.644 19.166 -13.996 1.00 92.44 472 PRO A CA 1
ATOM 3624 C C . PRO A 1 472 ? -8.369 17.914 -14.511 1.00 92.44 472 PRO A C 1
ATOM 3626 O O . PRO A 1 472 ? -7.821 17.226 -15.374 1.00 92.44 472 PRO A O 1
ATOM 3629 N N . ALA A 1 473 ? -9.600 17.635 -14.059 1.00 90.94 473 ALA A N 1
ATOM 3630 C CA . ALA A 1 473 ? -10.399 16.511 -14.559 1.00 90.94 473 ALA A CA 1
ATOM 3631 C C . ALA A 1 473 ? -10.723 16.616 -16.056 1.00 90.94 473 ALA A C 1
ATOM 3633 O O . ALA A 1 473 ? -10.882 15.593 -16.715 1.00 90.94 473 ALA A O 1
ATOM 3634 N N . LYS A 1 474 ? -10.780 17.833 -16.610 1.00 90.25 474 LYS A N 1
ATOM 3635 C CA . LYS A 1 474 ? -10.939 18.063 -18.053 1.00 90.25 474 LYS A CA 1
ATOM 3636 C C . LYS A 1 474 ? -9.596 18.229 -18.762 1.00 90.25 474 LYS A C 1
ATOM 3638 O O . LYS A 1 474 ? -9.434 17.748 -19.877 1.00 90.25 474 LYS A O 1
ATOM 3643 N N . ALA A 1 475 ? -8.642 18.905 -18.122 1.00 89.94 475 ALA A N 1
ATOM 3644 C CA . ALA A 1 475 ? -7.381 19.288 -18.752 1.00 89.94 475 ALA A CA 1
ATOM 3645 C C . ALA A 1 475 ? -6.406 18.114 -18.950 1.00 89.94 475 ALA A C 1
ATOM 3647 O O . ALA A 1 475 ? -5.785 18.000 -20.000 1.00 89.94 475 ALA A O 1
ATOM 3648 N N . LEU A 1 476 ? -6.254 17.225 -17.963 1.00 91.38 476 LEU A N 1
ATOM 3649 C CA . LEU A 1 476 ? -5.266 16.138 -18.037 1.00 91.38 476 LEU A CA 1
ATOM 3650 C C . LEU A 1 476 ? -5.635 15.028 -19.035 1.00 91.38 476 LEU A C 1
ATOM 3652 O O . LEU A 1 476 ? -4.722 14.472 -19.643 1.00 91.38 476 LEU A O 1
ATOM 3656 N N . PRO A 1 477 ? -6.918 14.680 -19.239 1.00 92.19 477 PRO A N 1
ATOM 3657 C CA . PRO A 1 477 ? -7.295 13.764 -20.314 1.00 92.19 477 PRO A CA 1
ATOM 3658 C C . PRO A 1 477 ? -7.109 14.329 -21.732 1.00 92.19 477 PRO A C 1
ATOM 3660 O O . PRO A 1 477 ? -7.057 13.539 -22.674 1.00 92.19 477 PRO A O 1
ATOM 3663 N N . ASP A 1 478 ? -6.983 15.650 -21.901 1.00 93.38 478 ASP A N 1
ATOM 3664 C CA . ASP A 1 478 ? -6.796 16.321 -23.193 1.00 93.38 478 ASP A CA 1
ATOM 3665 C C . ASP A 1 478 ? -5.313 16.329 -23.618 1.00 93.38 478 ASP A C 1
ATOM 3667 O O . ASP A 1 478 ? -4.461 17.005 -23.036 1.00 93.38 478 ASP A O 1
ATOM 3671 N N . PHE A 1 479 ? -4.978 15.573 -24.666 1.00 93.50 479 PHE A N 1
ATOM 3672 C CA . PHE A 1 479 ? -3.593 15.460 -25.128 1.00 93.50 479 PHE A CA 1
ATOM 3673 C C . PHE A 1 479 ? -3.096 16.709 -25.848 1.00 93.50 479 PHE A C 1
ATOM 3675 O O . PHE A 1 479 ? -1.892 16.969 -25.810 1.00 93.50 479 PHE A O 1
ATOM 3682 N N . ASP A 1 480 ? -3.971 17.514 -26.443 1.00 93.81 480 ASP A N 1
ATOM 3683 C CA . ASP A 1 480 ? -3.561 18.774 -27.062 1.00 93.81 480 ASP A CA 1
ATOM 3684 C C . ASP A 1 480 ? -3.172 19.786 -25.989 1.00 93.81 480 ASP A C 1
ATOM 3686 O O . ASP A 1 480 ? -2.138 20.458 -26.104 1.00 93.81 480 ASP A O 1
ATOM 3690 N N . PHE A 1 481 ? -3.918 19.812 -24.882 1.00 94.56 481 PHE A N 1
ATOM 3691 C CA . PHE A 1 481 ? -3.517 20.533 -23.679 1.00 94.56 481 PHE A CA 1
ATOM 3692 C C . PHE A 1 481 ? -2.152 20.051 -23.160 1.00 94.56 481 PHE A C 1
ATOM 3694 O O . PHE A 1 481 ? -1.240 20.866 -22.972 1.00 94.56 481 PHE A O 1
ATOM 3701 N N . LEU A 1 482 ? -1.961 18.737 -22.987 1.00 94.88 482 LEU A N 1
ATOM 3702 C CA . LEU A 1 482 ? -0.697 18.172 -22.494 1.00 94.88 482 LEU A CA 1
ATOM 3703 C C . LEU A 1 482 ? 0.488 18.457 -23.429 1.00 94.88 482 LEU A C 1
ATOM 3705 O O . LEU A 1 482 ? 1.582 18.783 -22.958 1.00 94.88 482 LEU A O 1
ATOM 3709 N N . ARG A 1 483 ? 0.292 18.381 -24.749 1.00 93.62 483 ARG A N 1
ATOM 3710 C CA . ARG A 1 483 ? 1.309 18.734 -25.752 1.00 93.62 483 ARG A CA 1
ATOM 3711 C C . ARG A 1 483 ? 1.671 20.207 -25.659 1.00 93.62 483 ARG A C 1
ATOM 3713 O O . ARG A 1 483 ? 2.856 20.542 -25.616 1.00 93.62 483 ARG A O 1
ATOM 3720 N N . LYS A 1 484 ? 0.675 21.088 -25.584 1.00 94.12 484 LYS A N 1
ATOM 3721 C CA . LYS A 1 484 ? 0.898 22.532 -25.474 1.00 94.12 484 LYS A CA 1
ATOM 3722 C C . LYS A 1 484 ? 1.669 22.888 -24.204 1.00 94.12 484 LYS A C 1
ATOM 3724 O O . LYS A 1 484 ? 2.556 23.735 -24.257 1.00 94.12 484 LYS A O 1
ATOM 3729 N N . LYS A 1 485 ? 1.354 22.238 -23.081 1.00 93.00 485 LYS A N 1
ATOM 3730 C CA . LYS A 1 485 ? 1.910 22.584 -21.767 1.00 93.00 485 LYS A CA 1
ATOM 3731 C C . LYS A 1 485 ? 3.256 21.908 -21.477 1.00 93.00 485 LYS A C 1
ATOM 3733 O O . LYS A 1 485 ? 4.172 22.563 -20.991 1.00 93.00 485 LYS A O 1
ATOM 3738 N N . CYS A 1 486 ? 3.418 20.630 -21.831 1.00 92.81 486 CYS A N 1
ATOM 3739 C CA . CYS A 1 486 ? 4.534 19.803 -21.351 1.00 92.81 486 CYS A CA 1
ATOM 3740 C C . CYS A 1 486 ? 5.287 19.009 -22.436 1.00 92.81 486 CYS A C 1
ATOM 3742 O O . CYS A 1 486 ? 6.142 18.194 -22.092 1.00 92.81 486 CYS A O 1
ATOM 3744 N N . SER A 1 487 ? 5.042 19.218 -23.737 1.00 87.00 487 SER A N 1
ATOM 3745 C CA . SER A 1 487 ? 5.725 18.458 -24.816 1.00 87.00 487 SER A CA 1
ATOM 3746 C C . SER A 1 487 ? 7.257 18.504 -24.758 1.00 87.00 487 SER A C 1
ATOM 3748 O O . SER A 1 487 ? 7.919 17.533 -25.127 1.00 87.00 487 SER A O 1
ATOM 3750 N N . HIS A 1 488 ? 7.813 19.612 -24.269 1.00 86.31 488 HIS A N 1
ATOM 3751 C CA . HIS A 1 488 ? 9.248 19.837 -24.121 1.00 86.31 488 HIS A CA 1
ATOM 3752 C C . HIS A 1 488 ? 9.886 19.020 -22.977 1.00 86.31 488 HIS A C 1
ATOM 3754 O O . HIS A 1 488 ? 11.113 18.915 -22.900 1.00 86.31 488 HIS A O 1
ATOM 3760 N N . ARG A 1 489 ? 9.077 18.437 -22.081 1.00 89.44 489 ARG A N 1
ATOM 3761 C CA . ARG A 1 489 ? 9.543 17.659 -20.927 1.00 89.44 489 ARG A CA 1
ATOM 3762 C C . ARG A 1 489 ? 9.909 16.230 -21.314 1.00 89.44 489 ARG A C 1
ATOM 3764 O O . ARG A 1 489 ? 9.503 15.688 -22.346 1.00 89.44 489 ARG A O 1
ATOM 3771 N N . ARG A 1 490 ? 10.683 15.590 -20.438 1.00 87.31 490 ARG A N 1
ATOM 3772 C CA . ARG A 1 490 ? 10.953 14.152 -20.487 1.00 87.31 490 ARG A CA 1
ATOM 3773 C C . ARG A 1 490 ? 10.444 13.518 -19.208 1.00 87.31 490 ARG A C 1
ATOM 3775 O O . ARG A 1 490 ? 10.785 13.994 -18.135 1.00 87.31 490 ARG A O 1
ATOM 3782 N N . VAL A 1 491 ? 9.692 12.436 -19.343 1.00 85.88 491 VAL A N 1
ATOM 3783 C CA . VAL A 1 491 ? 9.038 11.747 -18.232 1.00 85.88 491 VAL A CA 1
ATOM 3784 C C . VAL A 1 491 ? 9.685 10.400 -17.970 1.00 85.88 491 VAL A C 1
ATOM 3786 O O . VAL A 1 491 ? 10.082 9.689 -18.900 1.00 85.88 491 VAL A O 1
ATOM 3789 N N . LEU A 1 492 ? 9.790 10.047 -16.693 1.00 82.06 492 LEU A N 1
ATOM 3790 C CA . LEU A 1 492 ? 10.161 8.706 -16.265 1.00 82.06 492 LEU A CA 1
ATOM 3791 C C . LEU A 1 492 ? 9.058 7.709 -16.639 1.00 82.06 492 LEU A C 1
ATOM 3793 O O . LEU A 1 492 ? 7.882 7.937 -16.354 1.00 82.06 492 LEU A O 1
ATOM 3797 N N . VAL A 1 493 ? 9.443 6.580 -17.231 1.00 81.06 493 VAL A N 1
ATOM 3798 C CA . VAL A 1 493 ? 8.514 5.489 -17.544 1.00 81.06 493 VAL A CA 1
ATOM 3799 C C . VAL A 1 493 ? 9.029 4.150 -17.040 1.00 81.06 493 VAL A C 1
ATOM 3801 O O . VAL A 1 493 ? 10.229 3.926 -16.895 1.00 81.06 493 VAL A O 1
ATOM 3804 N N . LYS A 1 494 ? 8.105 3.221 -16.822 1.00 77.44 494 LYS A N 1
ATOM 3805 C CA . LYS A 1 494 ? 8.395 1.822 -16.515 1.00 77.44 494 LYS A CA 1
ATOM 3806 C C . LYS A 1 494 ? 8.178 0.983 -17.766 1.00 77.44 494 LYS A C 1
ATOM 3808 O O . LYS A 1 494 ? 7.204 1.207 -18.479 1.00 77.44 494 LYS A O 1
ATOM 3813 N N . SER A 1 495 ? 9.071 0.038 -18.047 1.00 69.00 495 SER A N 1
ATOM 3814 C CA . SER A 1 495 ? 8.930 -0.885 -19.182 1.00 69.00 495 SER A CA 1
ATOM 3815 C C . SER A 1 495 ? 8.158 -2.137 -18.780 1.00 69.00 495 SER A C 1
ATOM 3817 O O . SER A 1 495 ? 8.222 -2.549 -17.619 1.00 69.00 495 SER A O 1
ATOM 3819 N N . LEU A 1 496 ? 7.481 -2.778 -19.733 1.00 62.50 496 LEU A N 1
ATOM 3820 C CA . LEU A 1 496 ? 6.910 -4.112 -19.524 1.00 62.50 496 LEU A CA 1
ATOM 3821 C C . LEU A 1 496 ? 8.003 -5.083 -19.059 1.00 62.50 496 LEU A C 1
ATOM 3823 O O . LEU A 1 496 ? 9.003 -5.275 -19.749 1.00 62.50 496 LEU A O 1
ATOM 3827 N N . GLY A 1 497 ? 7.826 -5.649 -17.866 1.00 52.62 497 GLY A N 1
ATOM 3828 C CA . GLY A 1 497 ? 8.730 -6.645 -17.300 1.00 52.62 497 GLY A CA 1
ATOM 3829 C C . GLY A 1 497 ? 8.390 -8.048 -17.787 1.00 52.62 497 GLY A C 1
ATOM 3830 O O . GLY A 1 497 ? 9.256 -8.748 -18.301 1.00 52.62 497 GLY A O 1
ATOM 3831 N N . PHE A 1 498 ? 7.121 -8.439 -17.644 1.00 51.44 498 PHE A N 1
ATOM 3832 C CA . PHE A 1 498 ? 6.567 -9.716 -18.101 1.00 51.44 498 PHE A CA 1
ATOM 3833 C C . PHE A 1 498 ? 5.029 -9.656 -18.125 1.00 51.44 498 PHE A C 1
ATOM 3835 O O . PHE A 1 498 ? 4.424 -8.781 -17.498 1.00 51.44 498 PHE A O 1
ATOM 3842 N N . GLN A 1 499 ? 4.401 -10.575 -18.865 1.00 54.38 499 GLN A N 1
ATOM 3843 C CA . GLN A 1 499 ? 2.958 -10.810 -18.801 1.00 54.38 499 GLN A CA 1
ATOM 3844 C C . GLN A 1 499 ? 2.665 -11.972 -17.852 1.00 54.38 499 GLN A C 1
ATOM 3846 O O . GLN A 1 499 ? 3.383 -12.971 -17.870 1.00 54.38 499 GLN A O 1
ATOM 3851 N N . ASP A 1 500 ? 1.627 -11.855 -17.029 1.00 54.34 500 ASP A N 1
ATOM 3852 C CA . ASP A 1 500 ? 1.192 -12.965 -16.183 1.00 54.34 500 ASP A CA 1
ATOM 3853 C C . ASP A 1 500 ? 0.427 -14.047 -16.969 1.00 54.34 500 ASP A C 1
ATOM 3855 O O . ASP A 1 500 ? 0.223 -13.942 -18.180 1.00 54.34 500 ASP A O 1
ATOM 3859 N N . ALA A 1 501 ? -0.020 -15.099 -16.275 1.00 44.06 501 ALA A N 1
ATOM 3860 C CA . ALA A 1 501 ? -0.736 -16.226 -16.878 1.00 44.06 501 ALA A CA 1
ATOM 3861 C C . ALA A 1 501 ? -2.073 -15.849 -17.560 1.00 44.06 501 ALA A C 1
ATOM 3863 O O . ALA A 1 501 ? -2.583 -16.631 -18.353 1.00 44.06 501 ALA A O 1
ATOM 3864 N N . SER A 1 502 ? -2.636 -14.664 -17.287 1.00 50.09 502 SER A N 1
ATOM 3865 C CA . SER A 1 502 ? -3.800 -14.108 -18.011 1.00 50.09 502 SER A CA 1
ATOM 3866 C C . SER A 1 502 ? -3.426 -13.135 -19.129 1.00 50.09 502 SER A C 1
ATOM 3868 O O . SER A 1 502 ? -4.304 -12.499 -19.702 1.00 50.09 502 SER A O 1
ATOM 3870 N N . GLY A 1 503 ? -2.138 -12.971 -19.426 1.00 56.09 503 GLY A N 1
ATOM 3871 C CA . GLY A 1 503 ? -1.666 -12.000 -20.410 1.00 56.09 503 GLY A CA 1
ATOM 3872 C C . GLY A 1 503 ? -1.588 -10.564 -19.885 1.00 56.09 503 GLY A C 1
ATOM 3873 O O . GLY A 1 503 ? -1.385 -9.648 -20.681 1.00 56.09 503 GLY A O 1
ATOM 3874 N N . ARG A 1 504 ? -1.718 -10.331 -18.570 1.00 62.56 504 ARG A N 1
ATOM 3875 C CA . ARG A 1 504 ? -1.686 -8.972 -18.006 1.00 62.56 504 ARG A CA 1
ATOM 3876 C C . ARG A 1 504 ? -0.273 -8.454 -17.860 1.00 62.56 504 ARG A C 1
ATOM 3878 O O . ARG A 1 504 ? 0.612 -9.159 -17.385 1.00 62.56 504 ARG A O 1
ATOM 3885 N N . ALA A 1 505 ? -0.088 -7.193 -18.221 1.00 60.41 505 ALA A N 1
ATOM 3886 C CA . ALA A 1 505 ? 1.185 -6.498 -18.177 1.00 60.41 505 ALA A CA 1
ATOM 3887 C C . ALA A 1 505 ? 1.585 -6.107 -16.744 1.00 60.41 505 ALA A C 1
ATOM 3889 O O . ALA A 1 505 ? 0.911 -5.290 -16.112 1.00 60.41 505 ALA A O 1
ATOM 3890 N N . GLN A 1 506 ? 2.723 -6.623 -16.262 1.00 60.97 506 GLN A N 1
ATOM 3891 C CA . GLN A 1 506 ? 3.389 -6.104 -15.065 1.00 60.97 506 GLN A CA 1
ATOM 3892 C C . GLN A 1 506 ? 4.621 -5.281 -15.444 1.00 60.97 506 GLN A C 1
ATOM 3894 O O . GLN A 1 506 ? 5.486 -5.711 -16.213 1.00 60.97 506 GLN A O 1
ATOM 3899 N N . PHE A 1 507 ? 4.714 -4.078 -14.881 1.00 62.69 507 PHE A N 1
ATOM 3900 C CA . PHE A 1 507 ? 5.786 -3.139 -15.195 1.00 62.69 507 PHE A CA 1
ATOM 3901 C C . PHE A 1 507 ? 6.983 -3.302 -14.267 1.00 62.69 507 PHE A C 1
ATOM 3903 O O . PHE A 1 507 ? 6.857 -3.305 -13.041 1.00 62.69 507 PHE A O 1
ATOM 3910 N N . MET A 1 508 ? 8.171 -3.345 -14.862 1.00 55.97 508 MET A N 1
ATOM 3911 C CA . MET A 1 508 ? 9.434 -3.247 -14.145 1.00 55.97 508 MET A CA 1
ATOM 3912 C C . MET A 1 508 ? 9.938 -1.807 -14.158 1.00 55.97 508 MET A C 1
ATOM 3914 O O . MET A 1 508 ? 9.950 -1.130 -15.188 1.00 55.97 508 MET A O 1
ATOM 3918 N N . THR A 1 509 ? 10.372 -1.334 -12.992 1.00 52.34 509 THR A N 1
ATOM 3919 C CA . THR A 1 509 ? 10.991 -0.015 -12.863 1.00 52.34 509 THR A CA 1
ATOM 3920 C C . THR A 1 509 ? 12.398 -0.049 -13.456 1.00 52.34 509 THR A C 1
ATOM 3922 O O . THR A 1 509 ? 13.285 -0.673 -12.879 1.00 52.34 509 THR A O 1
ATOM 3925 N N . ASP A 1 510 ? 12.597 0.652 -14.571 1.00 53.72 510 ASP A N 1
ATOM 3926 C CA . ASP A 1 510 ? 13.912 1.022 -15.101 1.00 53.72 510 ASP A CA 1
ATOM 3927 C C . ASP A 1 510 ? 14.155 2.500 -14.733 1.00 53.72 510 ASP A C 1
ATOM 3929 O O . ASP A 1 510 ? 13.631 3.390 -15.407 1.00 53.72 510 ASP A O 1
ATOM 3933 N N . PRO A 1 511 ? 14.851 2.793 -13.616 1.00 48.09 511 PRO A N 1
ATOM 3934 C CA . PRO A 1 511 ? 14.971 4.154 -13.090 1.00 48.09 511 PRO A CA 1
ATOM 3935 C C . PRO A 1 511 ? 15.747 5.110 -14.012 1.00 48.09 511 PRO A C 1
ATOM 3937 O O . PRO A 1 511 ? 15.673 6.321 -13.823 1.00 48.09 511 PRO A O 1
ATOM 3940 N N . GLU A 1 512 ? 16.460 4.603 -15.022 1.00 49.84 512 GLU A N 1
ATOM 3941 C CA . GLU A 1 512 ? 17.216 5.428 -15.974 1.00 49.84 512 GLU A CA 1
ATOM 3942 C C . GLU A 1 512 ? 16.439 5.740 -17.267 1.00 49.84 512 GLU A C 1
ATOM 3944 O O . GLU A 1 512 ? 16.929 6.475 -18.136 1.00 49.84 512 GLU A O 1
ATOM 3949 N N . LEU A 1 513 ? 15.222 5.205 -17.425 1.00 67.56 513 LEU A N 1
ATOM 3950 C CA . LEU A 1 513 ? 14.455 5.320 -18.662 1.00 67.56 513 LEU A CA 1
ATOM 3951 C C . LEU A 1 513 ? 13.521 6.542 -18.657 1.00 67.56 513 LEU A C 1
ATOM 3953 O O . LEU A 1 513 ? 12.375 6.475 -18.214 1.00 67.56 513 LEU A O 1
ATOM 3957 N N . LYS A 1 514 ? 13.999 7.659 -19.227 1.00 78.75 514 LYS A N 1
ATOM 3958 C CA . LYS A 1 514 ? 13.189 8.865 -19.491 1.00 78.75 514 LYS A CA 1
ATOM 3959 C C . LYS A 1 514 ? 12.887 9.079 -20.977 1.00 78.75 514 LYS A C 1
ATOM 3961 O O . LYS A 1 514 ? 13.803 9.140 -21.810 1.00 78.75 514 LYS A O 1
ATOM 3966 N N . LEU A 1 515 ? 11.617 9.295 -21.307 1.00 78.69 515 LEU A N 1
ATOM 3967 C CA . LEU A 1 515 ? 11.117 9.494 -22.672 1.00 78.69 515 LEU A CA 1
ATOM 3968 C C . LEU A 1 515 ? 10.638 10.934 -22.896 1.00 78.69 515 LEU A C 1
ATOM 3970 O O . LEU A 1 515 ? 10.103 11.520 -21.961 1.00 78.69 515 LEU A O 1
ATOM 3974 N N . PRO A 1 516 ? 10.796 11.522 -24.099 1.00 86.75 516 PRO A N 1
ATOM 3975 C CA . PRO A 1 516 ? 10.105 12.765 -24.447 1.00 86.75 516 PRO A CA 1
ATOM 3976 C C . PRO A 1 516 ? 8.597 12.610 -24.246 1.00 86.75 516 PRO A C 1
ATOM 3978 O O . PRO A 1 516 ? 8.022 11.632 -24.728 1.00 86.75 516 PRO A O 1
ATOM 3981 N N . PHE A 1 517 ? 7.965 13.550 -23.542 1.00 90.50 517 PHE A N 1
ATOM 3982 C CA . PHE A 1 517 ? 6.561 13.415 -23.160 1.00 90.50 517 PHE A CA 1
ATOM 3983 C C . PHE A 1 517 ? 5.639 13.400 -24.381 1.00 90.50 517 PHE A C 1
ATOM 3985 O O . PHE A 1 517 ? 4.776 12.539 -24.468 1.00 90.50 517 PHE A O 1
ATOM 3992 N N . ALA A 1 518 ? 5.898 14.242 -25.386 1.00 88.75 518 ALA A N 1
ATOM 3993 C CA . ALA A 1 518 ? 5.147 14.222 -26.646 1.00 88.75 518 ALA A CA 1
ATOM 3994 C C . ALA A 1 518 ? 5.155 12.836 -27.318 1.00 88.75 518 ALA A C 1
ATOM 3996 O O . ALA A 1 518 ? 4.108 12.298 -27.654 1.00 88.75 518 ALA A O 1
ATOM 3997 N N . ALA A 1 519 ? 6.328 12.206 -27.413 1.00 84.00 519 ALA A N 1
ATOM 3998 C CA . ALA A 1 519 ? 6.448 10.883 -28.017 1.00 84.00 519 ALA A CA 1
ATOM 3999 C C . ALA A 1 519 ? 5.768 9.783 -27.176 1.00 84.00 519 ALA A C 1
ATOM 4001 O O . ALA A 1 519 ? 5.376 8.748 -27.713 1.00 84.00 519 ALA A O 1
ATOM 4002 N N . TYR A 1 520 ? 5.648 9.988 -25.860 1.00 88.31 520 TYR A N 1
ATOM 4003 C CA . TYR A 1 520 ? 4.864 9.114 -24.992 1.00 88.31 520 TYR A CA 1
ATOM 4004 C C . TYR A 1 520 ? 3.363 9.247 -25.280 1.00 88.31 520 TYR A C 1
ATOM 4006 O O . TYR A 1 520 ? 2.703 8.227 -25.456 1.00 88.31 520 TYR A O 1
ATOM 4014 N N . LEU A 1 521 ? 2.851 10.477 -25.402 1.00 91.25 521 LEU A N 1
ATOM 4015 C CA . LEU A 1 521 ? 1.453 10.748 -25.765 1.00 91.25 521 LEU A CA 1
ATOM 4016 C C . LEU A 1 521 ? 1.092 10.122 -27.117 1.00 91.25 521 LEU A C 1
ATOM 4018 O O . LEU A 1 521 ? 0.108 9.393 -27.208 1.00 91.25 521 LEU A O 1
ATOM 4022 N N . ASP A 1 522 ? 1.941 10.306 -28.132 1.00 87.19 522 ASP A N 1
ATOM 4023 C CA . ASP A 1 522 ? 1.725 9.733 -29.469 1.00 87.19 522 ASP A CA 1
ATOM 4024 C C . ASP A 1 522 ? 1.671 8.196 -29.441 1.00 87.19 522 ASP A C 1
ATOM 4026 O O . ASP A 1 522 ? 0.949 7.566 -30.214 1.00 87.19 522 ASP A O 1
ATOM 4030 N N . ALA A 1 523 ? 2.452 7.567 -28.556 1.00 83.38 523 ALA A N 1
ATOM 4031 C CA . ALA A 1 523 ? 2.434 6.120 -28.381 1.00 83.38 523 ALA A CA 1
ATOM 4032 C C . ALA A 1 523 ? 1.167 5.633 -27.661 1.00 83.38 523 ALA A C 1
ATOM 4034 O O . ALA A 1 523 ? 0.665 4.565 -28.012 1.00 83.38 523 ALA A O 1
ATOM 4035 N N . VAL A 1 524 ? 0.641 6.405 -26.703 1.00 87.88 524 VAL A N 1
ATOM 4036 C CA . VAL A 1 524 ? -0.631 6.105 -26.026 1.00 87.88 524 VAL A CA 1
ATOM 4037 C C . VAL A 1 524 ? -1.799 6.187 -27.012 1.00 87.88 524 VAL A C 1
ATOM 4039 O O . VAL A 1 524 ? -2.526 5.205 -27.143 1.00 87.88 524 VAL A O 1
ATOM 4042 N N . GLU A 1 525 ? -1.918 7.276 -27.780 1.00 88.12 525 GLU A N 1
ATOM 4043 C CA . GLU A 1 525 ? -2.946 7.419 -28.831 1.00 88.12 525 GLU A CA 1
ATOM 4044 C C . GLU A 1 525 ? -2.856 6.301 -29.875 1.00 88.12 525 GLU A C 1
ATOM 4046 O O . GLU A 1 525 ? -3.858 5.688 -30.228 1.00 88.12 525 GLU A O 1
ATOM 4051 N N . ALA A 1 526 ? -1.647 5.974 -30.343 1.00 82.88 526 ALA A N 1
ATOM 4052 C CA . ALA A 1 526 ? -1.458 4.891 -31.308 1.00 82.88 526 ALA A CA 1
ATOM 4053 C C . ALA A 1 526 ? -1.891 3.516 -30.766 1.00 82.88 526 ALA A C 1
ATOM 4055 O O . ALA A 1 526 ? -2.328 2.661 -31.538 1.00 82.88 526 ALA A O 1
ATOM 4056 N N . CYS A 1 527 ? -1.734 3.273 -29.462 1.00 81.50 527 CYS A N 1
ATOM 4057 C CA . CYS A 1 527 ? -2.206 2.043 -28.826 1.00 81.50 527 CYS A CA 1
ATOM 4058 C C . CYS A 1 527 ? -3.733 2.010 -28.716 1.00 81.50 527 CYS A C 1
ATOM 4060 O O . CYS A 1 527 ? -4.312 0.958 -28.973 1.00 81.50 527 CYS A O 1
ATOM 4062 N N . GLU A 1 528 ? -4.357 3.139 -28.372 1.00 82.31 528 GLU A N 1
ATOM 4063 C CA . GLU A 1 528 ? -5.817 3.289 -28.291 1.00 82.31 528 GLU A CA 1
ATOM 4064 C C . GLU A 1 528 ? -6.472 3.081 -29.662 1.00 82.31 528 GLU A C 1
ATOM 4066 O O . GLU A 1 528 ? -7.384 2.271 -29.791 1.00 82.31 528 GLU A O 1
ATOM 4071 N N . GLU A 1 529 ? -5.947 3.723 -30.711 1.00 80.69 529 GLU A N 1
ATOM 4072 C CA . GLU A 1 529 ? -6.423 3.555 -32.093 1.00 80.69 529 GLU A CA 1
ATOM 4073 C C . GLU A 1 529 ? -6.209 2.124 -32.618 1.00 80.69 529 GLU A C 1
ATOM 4075 O O . GLU A 1 529 ? -7.023 1.592 -33.371 1.00 80.69 529 GLU A O 1
ATOM 4080 N N . GLY A 1 530 ? -5.075 1.509 -32.265 1.00 69.25 530 GLY A N 1
ATOM 4081 C CA . GLY A 1 530 ? -4.634 0.231 -32.825 1.00 69.25 530 GLY A CA 1
ATOM 4082 C C . GLY A 1 530 ? -5.033 -1.014 -32.027 1.00 69.25 530 GLY A C 1
ATOM 4083 O O . GLY A 1 530 ? -4.719 -2.119 -32.478 1.00 69.25 530 GLY A O 1
ATOM 4084 N N . GLY A 1 531 ? -5.635 -0.864 -30.841 1.00 64.25 531 GLY A N 1
ATOM 4085 C CA . GLY A 1 531 ? -5.951 -1.966 -29.920 1.00 64.25 531 GLY A CA 1
ATOM 4086 C C . GLY A 1 531 ? -4.717 -2.738 -29.430 1.00 64.25 531 GLY A C 1
ATOM 4087 O O . GLY A 1 531 ? -4.782 -3.948 -29.208 1.00 64.25 531 GLY A O 1
ATOM 4088 N N . ARG A 1 532 ? -3.553 -2.081 -29.335 1.00 64.81 532 ARG A N 1
ATOM 4089 C CA . ARG A 1 532 ? -2.264 -2.734 -29.027 1.00 64.81 532 ARG A CA 1
ATOM 4090 C C . ARG A 1 532 ? -1.806 -2.455 -27.601 1.00 64.81 532 ARG A C 1
ATOM 4092 O O . ARG A 1 532 ? -2.052 -1.391 -27.051 1.00 64.81 532 ARG A O 1
ATOM 4099 N N . ALA A 1 533 ? -1.071 -3.405 -27.022 1.00 65.44 533 ALA A N 1
ATOM 4100 C CA . ALA A 1 533 ? -0.524 -3.264 -25.676 1.00 65.44 533 ALA A CA 1
ATOM 4101 C C . ALA A 1 533 ? 0.600 -2.214 -25.621 1.00 65.44 533 ALA A C 1
ATOM 4103 O O . ALA A 1 533 ? 1.593 -2.306 -26.351 1.00 65.44 533 ALA A O 1
ATOM 4104 N N . MET A 1 534 ? 0.464 -1.255 -24.704 1.00 74.25 534 MET A N 1
ATOM 4105 C CA . MET A 1 534 ? 1.451 -0.206 -24.473 1.00 74.25 534 MET A CA 1
ATOM 4106 C C . MET A 1 534 ? 2.708 -0.767 -23.784 1.00 74.25 534 MET A C 1
ATOM 4108 O O . MET A 1 534 ? 2.610 -1.381 -22.720 1.00 74.25 534 MET A O 1
ATOM 4112 N N . PRO A 1 535 ? 3.919 -0.545 -24.330 1.00 68.56 535 PRO A N 1
ATOM 4113 C CA . PRO A 1 535 ? 5.144 -1.089 -23.745 1.00 68.56 535 PRO A CA 1
ATOM 4114 C C . PRO A 1 535 ? 5.705 -0.283 -22.569 1.00 68.56 535 PRO A C 1
ATOM 4116 O O . PRO A 1 535 ? 6.631 -0.752 -21.898 1.00 68.56 535 PRO A O 1
ATOM 4119 N N . TYR A 1 536 ? 5.167 0.914 -22.323 1.00 78.06 536 TYR A N 1
ATOM 4120 C CA . TYR A 1 536 ? 5.611 1.814 -21.263 1.00 78.06 536 TYR A CA 1
ATOM 4121 C C . TYR A 1 536 ? 4.445 2.333 -20.435 1.00 78.06 536 TYR A C 1
ATOM 4123 O O . TYR A 1 536 ? 3.388 2.640 -20.969 1.00 78.06 536 TYR A O 1
ATOM 4131 N N . TYR A 1 537 ? 4.675 2.503 -19.141 1.00 84.31 537 TYR A N 1
ATOM 4132 C CA . TYR A 1 537 ? 3.691 3.065 -18.226 1.00 84.31 537 TYR A CA 1
ATOM 4133 C C . TYR A 1 537 ? 4.338 4.125 -17.348 1.00 84.31 537 TYR A C 1
ATOM 4135 O O . TYR A 1 537 ? 5.361 3.872 -16.701 1.00 84.31 537 TYR A O 1
ATOM 4143 N N . MET A 1 538 ? 3.748 5.314 -17.303 1.00 89.00 538 MET A N 1
ATOM 4144 C CA . MET A 1 538 ? 4.074 6.302 -16.282 1.00 89.00 538 MET A CA 1
ATOM 4145 C C . MET A 1 538 ? 3.409 5.843 -14.990 1.00 89.00 538 MET A C 1
ATOM 4147 O O . MET A 1 538 ? 2.193 5.895 -14.869 1.00 89.00 538 MET A O 1
ATOM 4151 N N . GLY A 1 539 ? 4.188 5.359 -14.025 1.00 86.69 539 GLY A N 1
ATOM 4152 C CA . GLY A 1 539 ? 3.637 4.919 -12.745 1.00 86.69 539 GLY A CA 1
ATOM 4153 C C . GLY A 1 539 ? 4.441 5.444 -11.573 1.00 86.69 539 GLY A C 1
ATOM 4154 O O . GLY A 1 539 ? 5.643 5.177 -11.512 1.00 86.69 539 GLY A O 1
ATOM 4155 N N . LYS A 1 540 ? 3.773 6.098 -10.615 1.00 87.38 540 LYS A N 1
ATOM 4156 C CA . LYS A 1 540 ? 4.400 6.802 -9.481 1.00 87.38 540 LYS A CA 1
ATOM 4157 C C . LYS A 1 540 ? 5.311 7.937 -9.971 1.00 87.38 540 LYS A C 1
ATOM 4159 O O . LYS A 1 540 ? 6.456 8.037 -9.546 1.00 87.38 540 LYS A O 1
ATOM 4164 N N . VAL A 1 541 ? 4.823 8.752 -10.910 1.00 90.00 541 VAL A N 1
ATOM 4165 C CA . VAL A 1 541 ? 5.563 9.910 -11.442 1.00 90.00 541 VAL A CA 1
ATOM 4166 C C . VAL A 1 541 ? 5.237 11.147 -10.595 1.00 90.00 541 VAL A C 1
ATOM 4168 O O . VAL A 1 541 ? 4.083 11.571 -10.621 1.00 90.00 541 VAL A O 1
ATOM 4171 N N . PRO A 1 542 ? 6.198 11.724 -9.849 1.00 91.56 542 PRO A N 1
ATOM 4172 C CA . PRO A 1 542 ? 5.969 12.944 -9.073 1.00 91.56 542 PRO A CA 1
ATOM 4173 C C . PRO A 1 542 ? 5.827 14.153 -10.005 1.00 91.56 542 PRO A C 1
ATOM 4175 O O . PRO A 1 542 ? 6.755 14.473 -10.756 1.00 91.56 542 PRO A O 1
ATOM 4178 N N . LEU A 1 543 ? 4.683 14.839 -9.960 1.00 93.06 543 LEU A N 1
ATOM 4179 C CA . LEU A 1 543 ? 4.405 15.961 -10.858 1.00 93.06 543 LEU A CA 1
ATOM 4180 C C . LEU A 1 543 ? 5.373 17.120 -10.622 1.00 93.06 543 LEU A C 1
ATOM 4182 O O . LEU A 1 543 ? 5.939 17.615 -11.588 1.00 93.06 543 LEU A O 1
ATOM 4186 N N . ARG A 1 544 ? 5.659 17.510 -9.372 1.00 91.94 544 ARG A N 1
ATOM 4187 C CA . ARG A 1 544 ? 6.557 18.651 -9.090 1.00 91.94 544 ARG A CA 1
ATOM 4188 C C . ARG A 1 544 ? 7.951 18.494 -9.703 1.00 91.94 544 ARG A C 1
ATOM 4190 O O . ARG A 1 544 ? 8.539 19.475 -10.146 1.00 91.94 544 ARG A O 1
ATOM 4197 N N . ALA A 1 545 ? 8.477 17.269 -9.740 1.00 87.75 545 ALA A N 1
ATOM 4198 C CA . ALA A 1 545 ? 9.817 17.000 -10.256 1.00 87.75 545 ALA A CA 1
ATOM 4199 C C . ALA A 1 545 ? 9.845 16.761 -11.775 1.00 87.75 545 ALA A C 1
ATOM 4201 O O . ALA A 1 545 ? 10.790 17.175 -12.446 1.00 87.75 545 ALA A O 1
ATOM 4202 N N . GLU A 1 546 ? 8.837 16.077 -12.325 1.00 87.50 546 GLU A N 1
ATOM 4203 C CA . GLU A 1 546 ? 8.860 15.625 -13.723 1.00 87.50 546 GLU A CA 1
ATOM 4204 C C . GLU A 1 546 ? 7.999 16.496 -14.658 1.00 87.50 546 GLU A C 1
ATOM 4206 O O . GLU A 1 546 ? 8.335 16.647 -15.834 1.00 87.50 546 GLU A O 1
ATOM 4211 N N . LEU A 1 547 ? 6.908 17.076 -14.148 1.00 92.88 547 LEU A N 1
ATOM 4212 C CA . LEU A 1 547 ? 5.895 17.849 -14.884 1.00 92.88 547 LEU A CA 1
ATOM 4213 C C . LEU A 1 547 ? 5.388 19.043 -14.034 1.00 92.88 547 LEU A C 1
ATOM 4215 O O . LEU A 1 547 ? 4.201 19.092 -13.691 1.00 92.88 547 LEU A O 1
ATOM 4219 N N . PRO A 1 548 ? 6.264 19.993 -13.645 1.00 93.50 548 PRO A N 1
ATOM 4220 C CA . PRO A 1 548 ? 5.925 21.063 -12.701 1.00 93.50 548 PRO A CA 1
ATOM 4221 C C . PRO A 1 548 ? 4.775 21.958 -13.179 1.00 93.50 548 PRO A C 1
ATOM 4223 O O . PRO A 1 548 ? 3.998 22.439 -12.363 1.00 93.50 548 PRO A O 1
ATOM 4226 N N . GLU A 1 549 ? 4.604 22.128 -14.491 1.00 93.75 549 GLU A N 1
ATOM 4227 C CA . GLU A 1 549 ? 3.499 22.901 -15.065 1.00 93.75 549 GLU A CA 1
ATOM 4228 C C . GLU A 1 549 ? 2.137 22.235 -14.813 1.00 93.75 549 GLU A C 1
ATOM 4230 O O . GLU A 1 549 ? 1.124 22.918 -14.671 1.00 93.75 549 GLU A O 1
ATOM 4235 N N . LEU A 1 550 ? 2.097 20.897 -14.764 1.00 93.56 550 LEU A N 1
ATOM 4236 C CA . LEU A 1 550 ? 0.891 20.163 -14.371 1.00 93.56 550 LEU A CA 1
ATOM 4237 C C . LEU A 1 550 ? 0.720 20.145 -12.856 1.00 93.56 550 LEU A C 1
ATOM 4239 O O . LEU A 1 550 ? -0.414 20.157 -12.390 1.00 93.56 550 LEU A O 1
ATOM 4243 N N . ALA A 1 551 ? 1.814 20.129 -12.089 1.00 94.06 551 ALA A N 1
ATOM 4244 C CA . ALA A 1 551 ? 1.736 20.263 -10.637 1.00 94.06 551 ALA A CA 1
ATOM 4245 C C . ALA A 1 551 ? 1.071 21.592 -10.251 1.00 94.06 551 ALA A C 1
ATOM 4247 O O . ALA A 1 551 ? 0.173 21.594 -9.420 1.00 94.06 551 ALA A O 1
ATOM 4248 N N . GLU A 1 552 ? 1.441 22.696 -10.906 1.00 93.00 552 GLU A N 1
ATOM 4249 C CA . GLU A 1 552 ? 0.814 24.006 -10.695 1.00 93.00 552 GLU A CA 1
ATOM 4250 C C . GLU A 1 552 ? -0.684 23.995 -11.040 1.00 93.00 552 GLU A C 1
ATOM 4252 O O . GLU A 1 552 ? -1.491 24.506 -10.270 1.00 93.00 552 GLU A O 1
ATOM 4257 N N . GLU A 1 553 ? -1.076 23.353 -12.145 1.00 92.31 553 GLU A N 1
ATOM 4258 C CA . GLU A 1 553 ? -2.488 23.211 -12.536 1.00 92.31 553 GLU A CA 1
ATOM 4259 C C . GLU A 1 553 ? -3.295 22.418 -11.496 1.00 92.31 553 GLU A C 1
ATOM 4261 O O . GLU A 1 553 ? -4.375 22.827 -11.071 1.00 92.31 553 GLU A O 1
ATOM 4266 N N . VAL A 1 554 ? -2.761 21.269 -11.078 1.00 94.44 554 VAL A N 1
ATOM 4267 C CA . VAL A 1 554 ? -3.433 20.342 -10.164 1.00 94.44 554 VAL A CA 1
ATOM 4268 C C . VAL A 1 554 ? -3.489 20.910 -8.753 1.00 94.44 554 VAL A C 1
ATOM 4270 O O . VAL A 1 554 ? -4.530 20.862 -8.100 1.00 94.44 554 VAL A O 1
ATOM 4273 N N . GLU A 1 555 ? -2.372 21.441 -8.264 1.00 93.12 555 GLU A N 1
ATOM 4274 C CA . GLU A 1 555 ? -2.277 21.929 -6.896 1.00 93.12 555 GLU A CA 1
ATOM 4275 C C . GLU A 1 555 ? -2.872 23.329 -6.725 1.00 93.12 555 GLU A C 1
ATOM 4277 O O . GLU A 1 555 ? -3.434 23.647 -5.670 1.00 93.12 555 GLU A O 1
ATOM 4282 N N . GLY A 1 556 ? -2.800 24.143 -7.779 1.00 90.12 556 GLY A N 1
ATOM 4283 C CA . GLY A 1 556 ? -3.372 25.480 -7.848 1.00 90.12 556 GLY A CA 1
ATOM 4284 C C . GLY A 1 556 ? -4.895 25.496 -7.954 1.00 90.12 556 GLY A C 1
ATOM 4285 O O . GLY A 1 556 ? -5.495 26.480 -7.515 1.00 90.12 556 GLY A O 1
ATOM 4286 N N . ALA A 1 557 ? -5.529 24.417 -8.433 1.00 90.81 557 ALA A N 1
ATOM 4287 C CA . ALA A 1 557 ? -6.984 24.315 -8.571 1.00 90.81 557 ALA A CA 1
ATOM 4288 C C . ALA A 1 557 ? -7.727 24.718 -7.282 1.00 90.81 557 ALA A C 1
ATOM 4290 O O . ALA A 1 557 ? -7.279 24.426 -6.169 1.00 90.81 557 ALA A O 1
ATOM 4291 N N . SER A 1 558 ? -8.854 25.423 -7.420 1.00 84.88 558 SER A N 1
ATOM 4292 C CA . SER A 1 558 ? -9.625 25.949 -6.283 1.00 84.88 558 SER A CA 1
ATOM 4293 C C . SER A 1 558 ? -10.158 24.843 -5.373 1.00 84.88 558 SER A C 1
ATOM 4295 O O . SER A 1 558 ? -10.139 25.007 -4.158 1.00 84.88 558 SER A O 1
ATOM 4297 N N . THR A 1 559 ? -10.563 23.713 -5.956 1.00 87.25 559 THR A N 1
ATOM 4298 C CA . THR A 1 559 ? -11.119 22.537 -5.267 1.00 87.25 559 THR A CA 1
ATOM 4299 C C . THR A 1 559 ? -10.181 21.335 -5.382 1.00 87.25 559 THR A C 1
ATOM 4301 O O . THR A 1 559 ? -10.569 20.247 -5.793 1.00 87.25 559 THR A O 1
ATOM 4304 N N . SER A 1 560 ? -8.890 21.526 -5.102 1.00 91.12 560 SER A N 1
ATOM 4305 C CA . SER A 1 560 ? -7.949 20.404 -5.105 1.00 91.12 560 SER A CA 1
ATOM 4306 C C . SER A 1 560 ? -8.114 19.532 -3.846 1.00 91.12 560 SER A C 1
ATOM 4308 O O . SER A 1 560 ? -8.355 20.079 -2.764 1.00 91.12 560 SER A O 1
ATOM 4310 N N . PRO A 1 561 ? -7.937 18.196 -3.931 1.00 92.38 561 PRO A N 1
ATOM 4311 C CA . PRO A 1 561 ? -8.118 17.296 -2.788 1.00 92.38 561 PRO A CA 1
ATOM 4312 C C . PRO A 1 561 ? -7.318 17.685 -1.543 1.00 92.38 561 PRO A C 1
ATOM 4314 O O . PRO A 1 561 ? -7.808 17.543 -0.427 1.00 92.38 561 PRO A O 1
ATOM 4317 N N . GLN A 1 562 ? -6.106 18.227 -1.700 1.00 92.81 562 GLN A N 1
ATOM 4318 C CA . GLN A 1 562 ? -5.319 18.685 -0.554 1.00 92.81 562 GLN A CA 1
ATOM 4319 C C . GLN A 1 562 ? -5.869 19.955 0.103 1.00 92.81 562 GLN A C 1
ATOM 4321 O O . GLN A 1 562 ? -5.619 20.167 1.284 1.00 92.81 562 GLN A O 1
ATOM 4326 N N . LYS A 1 563 ? -6.583 20.816 -0.632 1.00 91.94 563 LYS A N 1
ATOM 4327 C CA . LYS A 1 563 ? -7.217 22.010 -0.055 1.00 91.94 563 LYS A CA 1
ATOM 4328 C C . LYS A 1 563 ? -8.510 21.645 0.662 1.00 91.94 563 LYS A C 1
ATOM 4330 O O . LYS A 1 563 ? -8.776 22.184 1.727 1.00 91.94 563 LYS A O 1
ATOM 4335 N N . GLU A 1 564 ? -9.280 20.727 0.086 1.00 92.12 564 GLU A N 1
ATOM 4336 C CA . GLU A 1 564 ? -10.569 20.300 0.634 1.00 92.12 564 GLU A CA 1
ATOM 4337 C C . GLU A 1 564 ? -10.413 19.372 1.843 1.00 92.12 564 GLU A C 1
ATOM 4339 O O . GLU A 1 564 ? -11.099 19.540 2.849 1.00 92.12 564 GLU A O 1
ATOM 4344 N N . TYR A 1 565 ? -9.461 18.438 1.775 1.00 94.75 565 TYR A N 1
ATOM 4345 C CA . TYR A 1 565 ? -9.302 17.384 2.774 1.00 94.75 565 TYR A CA 1
ATOM 4346 C C . TYR A 1 565 ? -7.957 17.391 3.499 1.00 94.75 565 TYR A C 1
ATOM 4348 O O . TYR A 1 565 ? -7.735 16.541 4.353 1.00 94.75 565 TYR A O 1
ATOM 4356 N N . GLY A 1 566 ? -7.040 18.320 3.214 1.00 91.00 566 GLY A N 1
ATOM 4357 C CA . GLY A 1 566 ? -5.689 18.296 3.794 1.00 91.00 566 GLY A CA 1
ATOM 4358 C C . GLY A 1 566 ? -5.656 18.299 5.326 1.00 91.00 566 GLY A C 1
ATOM 4359 O O . GLY A 1 566 ? -4.800 17.647 5.915 1.00 91.00 566 GLY A O 1
ATOM 4360 N N . SER A 1 567 ? -6.620 18.956 5.981 1.00 92.25 567 SER A N 1
ATOM 4361 C CA . SER A 1 567 ? -6.750 18.976 7.449 1.00 92.25 567 SER A CA 1
ATOM 4362 C C . SER A 1 567 ? -7.135 17.624 8.056 1.00 92.25 567 SER A C 1
ATOM 4364 O O . SER A 1 567 ? -6.944 17.406 9.252 1.00 92.25 567 SER A O 1
ATOM 4366 N N . CYS A 1 568 ? -7.661 16.709 7.242 1.00 93.56 568 CYS A N 1
ATOM 4367 C CA . CYS A 1 568 ? -8.013 15.361 7.648 1.00 93.56 568 CYS A CA 1
ATOM 4368 C C . CYS A 1 568 ? -6.770 14.437 7.767 1.00 93.56 568 CYS A C 1
ATOM 4370 O O . CYS A 1 568 ? -6.889 13.333 8.301 1.00 93.56 568 CYS A O 1
ATOM 4372 N N . PHE A 1 569 ? -5.574 14.874 7.337 1.00 94.44 569 PHE A N 1
ATOM 4373 C CA . PHE A 1 569 ? -4.337 14.075 7.278 1.00 94.44 569 PHE A CA 1
ATOM 4374 C C . PHE A 1 569 ? -3.146 14.738 7.996 1.00 94.44 569 PHE A C 1
ATOM 4376 O O . PHE A 1 569 ? -3.273 15.804 8.596 1.00 94.44 569 PHE A O 1
ATOM 4383 N N . GLY A 1 570 ? -1.978 14.083 7.966 1.00 91.75 570 GLY A N 1
ATOM 4384 C CA . GLY A 1 570 ? -0.698 14.727 8.265 1.00 91.75 570 GLY A CA 1
ATOM 4385 C C . GLY A 1 570 ? -0.190 15.577 7.092 1.00 91.75 570 GLY A C 1
ATOM 4386 O O . GLY A 1 570 ? -0.922 15.889 6.155 1.00 91.75 570 GLY A O 1
ATOM 4387 N N . GLU A 1 571 ? 1.090 15.945 7.121 1.00 92.62 571 GLU A N 1
ATOM 4388 C CA . GLU A 1 571 ? 1.691 16.764 6.062 1.00 92.62 571 GLU A CA 1
ATOM 4389 C C . GLU A 1 571 ? 1.700 16.045 4.703 1.00 92.62 571 GLU A C 1
ATOM 4391 O O . GLU A 1 571 ? 2.008 14.854 4.612 1.00 92.62 571 GLU A O 1
ATOM 4396 N N . LEU A 1 572 ? 1.385 16.781 3.632 1.00 93.12 572 LEU A N 1
ATOM 4397 C CA . LEU A 1 572 ? 1.553 16.302 2.258 1.00 93.12 572 LEU A CA 1
ATOM 4398 C C . LEU A 1 572 ? 3.044 16.075 1.978 1.00 93.12 572 LEU A C 1
ATOM 4400 O O . LEU A 1 572 ? 3.877 16.906 2.344 1.00 93.12 572 LEU A O 1
ATOM 4404 N N . LEU A 1 573 ? 3.378 14.987 1.282 1.00 90.06 573 LEU A N 1
ATOM 4405 C CA . LEU A 1 573 ? 4.768 14.710 0.929 1.00 90.06 573 LEU A CA 1
ATOM 4406 C C . LEU A 1 573 ? 5.403 15.843 0.090 1.00 90.06 573 LEU A C 1
ATOM 4408 O O . LEU A 1 573 ? 4.724 16.443 -0.754 1.00 90.06 573 LEU A O 1
ATOM 4412 N N . PRO A 1 574 ? 6.715 16.119 0.253 1.00 86.44 574 PRO A N 1
ATOM 4413 C CA . PRO A 1 574 ? 7.410 17.185 -0.477 1.00 86.44 574 PRO A CA 1
ATOM 4414 C C . PRO A 1 574 ? 7.319 17.065 -2.004 1.00 86.44 574 PRO A C 1
ATOM 4416 O O . PRO A 1 574 ? 7.271 18.076 -2.711 1.00 86.44 574 PRO A O 1
ATOM 4419 N N . GLU A 1 575 ? 7.255 15.838 -2.522 1.00 86.19 575 GLU A N 1
ATOM 4420 C CA . GLU A 1 575 ? 7.106 15.530 -3.945 1.00 86.19 575 GLU A CA 1
ATOM 4421 C C . GLU A 1 575 ? 5.751 15.963 -4.531 1.00 86.19 575 GLU A C 1
ATOM 4423 O O . GLU A 1 575 ? 5.621 16.052 -5.756 1.00 86.19 575 GLU A O 1
ATOM 4428 N N . GLY A 1 576 ? 4.770 16.277 -3.679 1.00 91.12 576 GLY A N 1
ATOM 4429 C CA . GLY A 1 576 ? 3.437 16.724 -4.068 1.00 91.12 576 GLY A CA 1
ATOM 4430 C C . GLY A 1 576 ? 2.586 15.592 -4.636 1.00 91.12 576 GLY A C 1
ATOM 4431 O O . GLY A 1 576 ? 2.508 14.499 -4.073 1.00 91.12 576 GLY A O 1
ATOM 4432 N N . VAL A 1 577 ? 1.918 15.866 -5.755 1.00 95.25 577 VAL A N 1
ATOM 4433 C CA . VAL A 1 577 ? 0.998 14.917 -6.399 1.00 95.25 577 VAL A CA 1
ATOM 4434 C C . VAL A 1 577 ? 1.744 13.940 -7.303 1.00 95.25 577 VAL A C 1
ATOM 4436 O O . VAL A 1 577 ? 2.610 14.327 -8.089 1.00 95.25 577 VAL A O 1
ATOM 4439 N N . PHE A 1 578 ? 1.362 12.666 -7.251 1.00 94.94 578 PHE A N 1
ATOM 4440 C CA . PHE A 1 578 ? 1.874 11.627 -8.139 1.00 94.94 578 PHE A CA 1
ATOM 4441 C C . PHE A 1 578 ? 0.843 11.270 -9.199 1.00 94.94 578 PHE A C 1
ATOM 4443 O O . PHE A 1 578 ? -0.336 11.129 -8.897 1.00 94.94 578 PHE A O 1
ATOM 4450 N N . THR A 1 579 ? 1.283 11.042 -10.433 1.00 94.75 579 THR A N 1
ATOM 4451 C CA . THR A 1 579 ? 0.412 10.536 -11.496 1.00 94.75 579 THR A CA 1
ATOM 4452 C C . THR A 1 579 ? 0.763 9.112 -11.897 1.00 94.75 579 THR A C 1
ATOM 4454 O O . THR A 1 579 ? 1.930 8.687 -11.875 1.00 94.75 579 THR A O 1
ATOM 4457 N N . TYR A 1 580 ? -0.275 8.377 -12.288 1.00 93.00 580 TYR A N 1
ATOM 4458 C CA . TYR A 1 580 ? -0.131 7.183 -13.096 1.00 93.00 580 TYR A CA 1
ATOM 4459 C C . TYR A 1 580 ? -0.942 7.350 -14.375 1.00 93.00 580 TYR A C 1
ATOM 4461 O O . TYR A 1 580 ? -2.124 7.689 -14.329 1.00 93.00 580 TYR A O 1
ATOM 4469 N N . PHE A 1 581 ? -0.292 7.106 -15.505 1.00 91.50 581 PHE A N 1
ATOM 4470 C CA . PHE A 1 581 ? -0.818 7.414 -16.821 1.00 91.50 581 PHE A CA 1
ATOM 4471 C C . PHE A 1 581 ? -0.347 6.371 -17.837 1.00 91.50 581 PHE A C 1
ATOM 4473 O O . PHE A 1 581 ? 0.845 6.091 -17.941 1.00 91.50 581 PHE A O 1
ATOM 4480 N N . GLY A 1 582 ? -1.272 5.805 -18.606 1.00 88.50 582 GLY A N 1
ATOM 4481 C CA . GLY A 1 582 ? -1.000 4.984 -19.787 1.00 88.50 582 GLY A CA 1
ATOM 4482 C C . GLY A 1 582 ? -2.297 4.524 -20.449 1.00 88.50 582 GLY A C 1
ATOM 4483 O O . GLY A 1 582 ? -3.351 5.106 -20.204 1.00 88.50 582 GLY A O 1
ATOM 4484 N N . CYS A 1 583 ? -2.231 3.455 -21.239 1.00 85.00 583 CYS A N 1
ATOM 4485 C CA . CYS A 1 583 ? -3.395 2.752 -21.788 1.00 85.00 583 CYS A CA 1
ATOM 4486 C C . CYS A 1 583 ? -3.218 1.230 -21.664 1.00 85.00 583 CYS A C 1
ATOM 4488 O O . CYS A 1 583 ? -2.096 0.753 -21.450 1.00 85.00 583 CYS A O 1
ATOM 4490 N N . GLY A 1 584 ? -4.315 0.477 -21.746 1.00 78.69 584 GLY A N 1
ATOM 4491 C CA . GLY A 1 584 ? -4.344 -0.972 -21.538 1.00 78.69 584 GLY A CA 1
ATOM 4492 C C . GLY A 1 584 ? -4.475 -1.399 -20.071 1.00 78.69 584 GLY A C 1
ATOM 4493 O O . GLY A 1 584 ? -4.271 -0.608 -19.143 1.00 78.69 584 GLY A O 1
ATOM 4494 N N . ARG A 1 585 ? -4.753 -2.699 -19.865 1.00 80.44 585 ARG A N 1
ATOM 4495 C CA . ARG A 1 585 ? -4.863 -3.365 -18.547 1.00 80.44 585 ARG A CA 1
ATOM 4496 C C . ARG A 1 585 ? -3.523 -3.478 -17.823 1.00 80.44 585 ARG A C 1
ATOM 4498 O O . ARG A 1 585 ? -2.935 -4.551 -17.670 1.00 80.44 585 ARG A O 1
ATOM 4505 N N . ASN A 1 586 ? -3.038 -2.332 -17.377 1.00 80.25 586 ASN A N 1
ATOM 4506 C CA . ASN A 1 586 ? -1.825 -2.187 -16.593 1.00 80.25 586 ASN A CA 1
ATOM 4507 C C . ASN A 1 586 ? -2.113 -2.602 -15.150 1.00 80.25 586 ASN A C 1
ATOM 4509 O O . ASN A 1 586 ? -2.996 -2.013 -14.525 1.00 80.25 586 ASN A O 1
ATOM 4513 N N . SER A 1 587 ? -1.367 -3.582 -14.625 1.00 81.50 587 SER A N 1
ATOM 4514 C CA . SER A 1 587 ? -1.545 -4.078 -13.256 1.00 81.50 587 SER A CA 1
ATOM 4515 C C . SER A 1 587 ? -0.343 -3.762 -12.370 1.00 81.50 587 SER A C 1
ATOM 4517 O O . SER A 1 587 ? 0.814 -3.913 -12.773 1.00 81.50 587 SER A O 1
ATOM 4519 N N . THR A 1 588 ? -0.610 -3.388 -11.120 1.00 83.88 588 THR A N 1
ATOM 4520 C CA . THR A 1 588 ? 0.392 -3.377 -10.046 1.00 83.88 588 THR A CA 1
ATOM 4521 C C . THR A 1 588 ? 0.416 -4.723 -9.318 1.00 83.88 588 THR A C 1
ATOM 4523 O O . THR A 1 588 ? -0.582 -5.444 -9.289 1.00 83.88 588 THR A O 1
ATOM 4526 N N . SER A 1 589 ? 1.573 -5.096 -8.763 1.00 82.94 589 SER A N 1
ATOM 4527 C CA . SER A 1 589 ? 1.684 -6.234 -7.839 1.00 82.94 589 SER A CA 1
ATOM 4528 C C . SER A 1 589 ? 0.969 -5.926 -6.522 1.00 82.94 589 SER A C 1
ATOM 4530 O O . SER A 1 589 ? 0.774 -4.755 -6.198 1.00 82.94 589 SER A O 1
ATOM 4532 N N . VAL A 1 590 ? 0.652 -6.947 -5.725 1.00 89.62 590 VAL A N 1
ATOM 4533 C CA . VAL A 1 590 ? 0.133 -6.740 -4.365 1.00 89.62 590 VAL A CA 1
ATOM 4534 C C . VAL A 1 590 ? 1.219 -6.088 -3.497 1.00 89.62 590 VAL A C 1
ATOM 4536 O O . VAL A 1 590 ? 2.352 -6.574 -3.427 1.00 89.62 590 VAL A O 1
ATOM 4539 N N . HIS A 1 591 ? 0.898 -4.940 -2.905 1.00 90.94 591 HIS A N 1
ATOM 4540 C CA . HIS A 1 591 ? 1.798 -4.147 -2.062 1.00 90.94 591 HIS A CA 1
ATOM 4541 C C . HIS A 1 591 ? 1.004 -3.234 -1.122 1.00 90.94 591 HIS A C 1
ATOM 4543 O O . HIS A 1 591 ? -0.186 -3.051 -1.340 1.00 90.94 591 HIS A O 1
ATOM 4549 N N . TYR A 1 592 ? 1.635 -2.635 -0.115 1.00 93.81 592 TYR A N 1
ATOM 4550 C CA . TYR A 1 592 ? 1.050 -1.535 0.661 1.00 93.81 592 TYR A CA 1
ATOM 4551 C C . TYR A 1 592 ? 1.949 -0.296 0.615 1.00 93.81 592 TYR A C 1
ATOM 4553 O O . TYR A 1 592 ? 3.145 -0.393 0.347 1.00 93.81 592 TYR A O 1
ATOM 4561 N N . ASP A 1 593 ? 1.383 0.875 0.900 1.00 91.81 593 ASP A N 1
ATOM 4562 C CA . ASP A 1 593 ? 2.137 2.114 1.110 1.00 91.81 593 ASP A CA 1
ATOM 4563 C C . ASP A 1 593 ? 2.056 2.524 2.589 1.00 91.81 593 ASP A C 1
ATOM 4565 O O . ASP A 1 593 ? 1.048 2.296 3.252 1.00 91.81 593 ASP A O 1
ATOM 4569 N N . CYS A 1 594 ? 3.099 3.164 3.119 1.00 90.62 594 CYS A N 1
ATOM 4570 C CA . CYS A 1 594 ? 3.119 3.709 4.484 1.00 90.62 594 CYS A CA 1
ATOM 4571 C C . CYS A 1 594 ? 2.544 5.136 4.589 1.00 90.62 594 CYS A C 1
ATOM 4573 O O . CYS A 1 594 ? 2.838 5.843 5.549 1.00 90.62 594 CYS A O 1
ATOM 4575 N N . HIS A 1 595 ? 1.752 5.567 3.606 1.00 93.25 595 HIS A N 1
ATOM 4576 C CA . HIS A 1 595 ? 1.200 6.920 3.510 1.00 93.25 595 HIS A CA 1
ATOM 4577 C C . HIS A 1 595 ? -0.318 6.864 3.387 1.00 93.25 595 HIS A C 1
ATOM 4579 O O . HIS A 1 595 ? -0.855 5.927 2.796 1.00 93.25 595 HIS A O 1
ATOM 4585 N N . GLU A 1 596 ? -0.998 7.888 3.895 1.00 95.31 596 GLU A N 1
ATOM 4586 C CA . GLU A 1 596 ? -2.420 8.084 3.617 1.00 95.31 596 GLU A CA 1
ATOM 4587 C C . GLU A 1 596 ? -2.564 8.526 2.166 1.00 95.31 596 GLU A C 1
ATOM 4589 O O . GLU A 1 596 ? -1.903 9.477 1.744 1.00 95.31 596 GLU A O 1
ATOM 4594 N N . ASN A 1 597 ? -3.380 7.824 1.386 1.00 97.00 597 ASN A N 1
ATOM 4595 C CA . ASN A 1 597 ? -3.456 8.032 -0.051 1.00 97.00 597 ASN A CA 1
ATOM 4596 C C . ASN A 1 597 ? -4.862 8.467 -0.462 1.00 97.00 597 ASN A C 1
ATOM 4598 O O . ASN A 1 597 ? -5.817 7.701 -0.342 1.00 97.00 597 ASN A O 1
ATOM 4602 N N . LEU A 1 598 ? -4.978 9.680 -0.994 1.00 97.50 598 LEU A N 1
ATOM 4603 C CA . LEU A 1 598 ? -6.150 10.091 -1.756 1.00 97.50 598 LEU A CA 1
ATOM 4604 C C . LEU A 1 598 ? -5.884 9.827 -3.234 1.00 97.50 598 LEU A C 1
ATOM 4606 O O . LEU A 1 598 ? -5.028 10.474 -3.830 1.00 97.50 598 LEU A O 1
ATOM 4610 N N . MET A 1 599 ? -6.622 8.893 -3.827 1.00 97.75 599 MET A N 1
ATOM 4611 C CA . MET A 1 599 ? -6.530 8.551 -5.244 1.00 97.75 599 MET A CA 1
ATOM 4612 C C . MET A 1 599 ? -7.756 9.079 -5.986 1.00 97.75 599 MET A C 1
ATOM 4614 O O . MET A 1 599 ? -8.870 8.626 -5.739 1.00 97.75 599 MET A O 1
ATOM 4618 N N . VAL A 1 600 ? -7.548 9.981 -6.941 1.00 97.12 600 VAL A N 1
ATOM 4619 C CA . VAL A 1 600 ? -8.592 10.476 -7.846 1.00 97.12 600 VAL A CA 1
ATOM 4620 C C . VAL A 1 600 ? -8.382 9.880 -9.229 1.00 97.12 600 VAL A C 1
ATOM 4622 O O . VAL A 1 600 ? -7.293 9.980 -9.803 1.00 97.12 600 VAL A O 1
ATOM 4625 N N . CYS A 1 601 ? -9.428 9.282 -9.794 1.00 96.25 601 CYS A N 1
ATOM 4626 C CA . CYS A 1 601 ? -9.404 8.826 -11.179 1.00 96.25 601 CYS A CA 1
ATOM 4627 C C . CYS A 1 601 ? -9.921 9.924 -12.109 1.00 96.25 601 CYS A C 1
ATOM 4629 O O . CYS A 1 601 ? -11.006 10.450 -11.910 1.00 96.25 601 CYS A O 1
ATOM 4631 N N . LEU A 1 602 ? -9.136 10.293 -13.123 1.00 95.06 602 LEU A N 1
ATOM 4632 C CA . LEU A 1 602 ? -9.512 11.330 -14.095 1.00 95.06 602 LEU A CA 1
ATOM 4633 C C . LEU A 1 602 ? -9.966 10.740 -15.428 1.00 95.06 602 LEU A C 1
ATOM 4635 O O . LEU A 1 602 ? -10.731 11.361 -16.156 1.00 95.06 602 LEU A O 1
ATOM 4639 N N . CYS A 1 603 ? -9.456 9.561 -15.780 1.00 93.19 603 CYS A N 1
ATOM 4640 C CA . CYS A 1 603 ? -9.735 8.911 -17.051 1.00 93.19 603 CYS A CA 1
ATOM 4641 C C . CYS A 1 603 ? -9.606 7.391 -16.915 1.00 93.19 603 CYS A C 1
ATOM 4643 O O . CYS A 1 603 ? -8.709 6.906 -16.213 1.00 93.19 603 CYS A O 1
ATOM 4645 N N . GLY A 1 604 ? -10.466 6.662 -17.626 1.00 92.44 604 GLY A N 1
ATOM 4646 C CA . GLY A 1 604 ? -10.564 5.206 -17.566 1.00 92.44 604 GLY A CA 1
ATOM 4647 C C . GLY A 1 604 ? -11.276 4.708 -16.312 1.00 92.44 604 GLY A C 1
ATOM 4648 O O . GLY A 1 604 ? -11.937 5.465 -15.605 1.00 92.44 604 GLY A O 1
ATOM 4649 N N . GLN A 1 605 ? -11.132 3.416 -16.036 1.00 93.25 605 GLN A N 1
ATOM 4650 C CA . GLN A 1 605 ? -11.606 2.792 -14.802 1.00 93.25 605 GLN A CA 1
ATOM 4651 C C . GLN A 1 605 ? -10.463 2.069 -14.095 1.00 93.25 605 GLN A C 1
ATOM 4653 O O . GLN A 1 605 ? -9.496 1.611 -14.713 1.00 93.25 605 GLN A O 1
ATOM 4658 N N . LYS A 1 606 ? -10.566 1.975 -12.772 1.00 94.88 606 LYS A N 1
ATOM 4659 C CA . LYS A 1 606 ? -9.612 1.272 -11.919 1.00 94.88 606 LYS A CA 1
ATOM 4660 C C . LYS A 1 606 ? -10.335 0.196 -11.139 1.00 94.88 606 LYS A C 1
ATOM 4662 O O . LYS A 1 606 ? -11.202 0.512 -10.331 1.00 94.88 606 LYS A O 1
ATOM 4667 N N . ARG A 1 607 ? -9.942 -1.058 -11.347 1.00 95.12 607 ARG A N 1
ATOM 4668 C CA . ARG A 1 607 ? -10.303 -2.172 -10.469 1.00 95.12 607 ARG A CA 1
ATOM 4669 C C . ARG A 1 607 ? -9.223 -2.319 -9.411 1.00 95.12 607 ARG A C 1
ATOM 4671 O O . ARG A 1 607 ? -8.041 -2.350 -9.755 1.00 95.12 607 ARG A O 1
ATOM 4678 N N . LEU A 1 608 ? -9.604 -2.420 -8.145 1.00 96.88 608 LEU A N 1
ATOM 4679 C CA . LEU A 1 608 ? -8.669 -2.662 -7.052 1.00 96.88 608 LEU A CA 1
ATOM 4680 C C . LEU A 1 608 ? -9.135 -3.846 -6.219 1.00 96.88 608 LEU A C 1
ATOM 4682 O O . LEU A 1 608 ? -10.329 -4.012 -5.989 1.00 96.88 608 LEU A O 1
ATOM 4686 N N . TRP A 1 609 ? -8.176 -4.637 -5.750 1.00 96.69 609 TRP A N 1
ATOM 4687 C CA . TRP A 1 609 ? -8.373 -5.539 -4.620 1.00 96.69 609 TRP A CA 1
ATOM 4688 C C . TRP A 1 609 ? -7.605 -4.982 -3.437 1.00 96.69 609 TRP A C 1
ATOM 4690 O O . TRP A 1 609 ? -6.408 -4.721 -3.578 1.00 96.69 609 TRP A O 1
ATOM 4700 N N . LEU A 1 610 ? -8.290 -4.812 -2.312 1.00 97.75 610 LEU A N 1
ATOM 4701 C CA . LEU A 1 610 ? -7.734 -4.338 -1.053 1.00 97.75 610 LEU A CA 1
ATOM 4702 C C . LEU A 1 610 ? -7.726 -5.482 -0.035 1.00 97.75 610 LEU A C 1
ATOM 4704 O O . LEU A 1 610 ? -8.718 -6.193 0.085 1.00 97.75 610 LEU A O 1
ATOM 4708 N N . TYR A 1 611 ? -6.642 -5.633 0.715 1.00 96.12 611 TYR A N 1
ATOM 4709 C CA . TYR A 1 611 ? -6.572 -6.515 1.878 1.00 96.12 611 TYR A CA 1
ATOM 4710 C C . TYR A 1 611 ? -6.232 -5.681 3.107 1.00 96.12 611 TYR A C 1
ATOM 4712 O O . TYR A 1 611 ? -5.430 -4.739 3.032 1.00 96.12 611 TYR A O 1
ATOM 4720 N N . ALA A 1 612 ? -6.848 -6.022 4.233 1.00 95.00 612 ALA A N 1
ATOM 4721 C CA . ALA A 1 612 ? -6.634 -5.296 5.473 1.00 95.00 612 ALA A CA 1
ATOM 4722 C C . ALA A 1 612 ? -5.184 -5.479 5.958 1.00 95.00 612 ALA A C 1
ATOM 4724 O O . ALA A 1 612 ? -4.541 -6.470 5.605 1.00 95.00 612 ALA A O 1
ATOM 4725 N N . PRO A 1 613 ? -4.647 -4.577 6.797 1.00 94.50 613 PRO A N 1
ATOM 4726 C CA . PRO A 1 613 ? -3.302 -4.728 7.356 1.00 94.50 613 PRO A CA 1
ATOM 4727 C C . PRO A 1 613 ? -3.054 -6.115 7.976 1.00 94.50 613 PRO A C 1
ATOM 4729 O O . PRO A 1 613 ? -2.032 -6.741 7.691 1.00 94.50 613 PRO A O 1
ATOM 4732 N N . GLY A 1 614 ? -4.027 -6.639 8.734 1.00 91.69 614 GLY A N 1
ATOM 4733 C CA . GLY A 1 614 ? -3.978 -7.974 9.339 1.00 91.69 614 GLY A CA 1
ATOM 4734 C C . GLY A 1 614 ? -3.886 -9.146 8.355 1.00 91.69 614 GLY A C 1
ATOM 4735 O O . GLY A 1 614 ? -3.390 -10.211 8.723 1.00 91.69 614 GLY A O 1
ATOM 4736 N N . ASP A 1 615 ? -4.260 -8.956 7.086 1.00 92.50 615 ASP A N 1
ATOM 4737 C CA . ASP A 1 615 ? -4.111 -9.976 6.040 1.00 92.50 615 ASP A CA 1
ATOM 4738 C C . ASP A 1 615 ? -2.655 -10.165 5.596 1.00 92.50 615 ASP A C 1
ATOM 4740 O O . ASP A 1 615 ? -2.377 -11.065 4.800 1.00 92.50 615 ASP A O 1
ATOM 4744 N N . ALA A 1 616 ? -1.699 -9.398 6.145 1.00 90.50 616 ALA A N 1
ATOM 4745 C CA . ALA A 1 616 ? -0.261 -9.619 5.961 1.00 90.50 616 ALA A CA 1
ATOM 4746 C C . ALA A 1 616 ? 0.133 -11.097 6.156 1.00 90.50 616 ALA A C 1
ATOM 4748 O O . ALA A 1 616 ? 0.982 -11.606 5.430 1.00 90.50 616 ALA A O 1
ATOM 4749 N N . ARG A 1 617 ? -0.534 -11.818 7.068 1.00 87.31 617 ARG A N 1
ATOM 4750 C CA . ARG A 1 617 ? -0.329 -13.259 7.322 1.00 87.31 617 ARG A CA 1
ATOM 4751 C C . ARG A 1 617 ? -0.741 -14.184 6.166 1.00 87.31 617 ARG A C 1
ATOM 4753 O O . ARG A 1 617 ? -0.275 -15.317 6.097 1.00 87.31 617 ARG A O 1
ATOM 4760 N N . TYR A 1 618 ? -1.591 -13.713 5.256 1.00 90.06 618 TYR A N 1
ATOM 4761 C CA . TYR A 1 618 ? -2.124 -14.485 4.128 1.00 90.06 618 TYR A CA 1
ATOM 4762 C C . TYR A 1 618 ? -1.537 -14.067 2.777 1.00 90.06 618 TYR A C 1
ATOM 4764 O O . TYR A 1 618 ? -1.618 -14.821 1.807 1.00 90.06 618 TYR A O 1
ATOM 4772 N N . VAL A 1 619 ? -0.934 -12.876 2.698 1.00 87.62 619 VAL A N 1
ATOM 4773 C CA . VAL A 1 619 ? -0.425 -12.309 1.440 1.00 87.62 619 VAL A CA 1
ATOM 4774 C C . VAL A 1 619 ? 1.089 -12.436 1.272 1.00 87.62 619 VAL A C 1
ATOM 4776 O O . VAL A 1 619 ? 1.639 -11.832 0.365 1.00 87.62 619 VAL A O 1
ATOM 4779 N N . TYR A 1 620 ? 1.786 -13.244 2.071 1.00 85.19 620 TYR A N 1
ATOM 4780 C CA . TYR A 1 620 ? 3.208 -13.588 1.876 1.00 85.19 620 TYR A CA 1
ATOM 4781 C C . TYR A 1 620 ? 4.141 -12.383 1.602 1.00 85.19 620 TYR A C 1
ATOM 4783 O O . TYR A 1 620 ? 4.661 -12.256 0.477 1.00 85.19 620 TYR A O 1
ATOM 4791 N N . PRO A 1 621 ? 4.355 -11.505 2.605 1.00 84.25 621 PRO A N 1
ATOM 4792 C CA . PRO A 1 621 ? 5.259 -10.364 2.520 1.00 84.25 621 PRO A CA 1
ATOM 4793 C C . PRO A 1 621 ? 6.685 -10.802 2.190 1.00 84.25 621 PRO A C 1
ATOM 4795 O O . PRO A 1 621 ? 7.161 -11.823 2.685 1.00 84.25 621 PRO A O 1
ATOM 4798 N N . ILE A 1 622 ? 7.373 -10.014 1.371 1.00 74.44 622 ILE A N 1
ATOM 4799 C CA . ILE A 1 622 ? 8.776 -10.222 1.005 1.00 74.44 622 ILE A CA 1
ATOM 4800 C C . ILE A 1 622 ? 9.583 -8.980 1.344 1.00 74.44 622 ILE A C 1
ATOM 4802 O O . ILE A 1 622 ? 9.139 -7.863 1.061 1.00 74.44 622 ILE A O 1
ATOM 4806 N N . SER A 1 623 ? 10.775 -9.166 1.908 1.00 66.81 623 SER A N 1
ATOM 4807 C CA . SER A 1 623 ? 11.669 -8.041 2.148 1.00 66.81 623 SER A CA 1
ATOM 4808 C C . SER A 1 623 ? 12.429 -7.681 0.866 1.00 66.81 623 SER A C 1
ATOM 4810 O O . SER A 1 623 ? 12.839 -8.530 0.066 1.00 66.81 623 SER A O 1
ATOM 4812 N N . LYS A 1 624 ? 12.579 -6.379 0.611 1.00 55.84 624 LYS A N 1
ATOM 4813 C CA . LYS A 1 624 ? 13.514 -5.873 -0.395 1.00 55.84 624 LYS A CA 1
ATOM 4814 C C . LYS A 1 624 ? 14.751 -5.315 0.278 1.00 55.84 624 LYS A C 1
ATOM 4816 O O . LYS A 1 624 ? 14.687 -4.265 0.908 1.00 55.84 624 LYS A O 1
ATOM 4821 N N . ASP A 1 625 ? 15.896 -5.926 -0.005 1.00 46.34 625 ASP A N 1
ATOM 4822 C CA . ASP A 1 625 ? 17.203 -5.355 0.310 1.00 46.34 625 ASP A CA 1
ATOM 4823 C C . ASP A 1 625 ? 17.441 -4.103 -0.559 1.00 46.34 625 ASP A C 1
ATOM 4825 O O . ASP A 1 625 ? 17.968 -4.145 -1.675 1.00 46.34 625 ASP A O 1
ATOM 4829 N N . ARG A 1 626 ? 16.979 -2.948 -0.074 1.00 37.78 626 ARG A N 1
ATOM 4830 C CA . ARG A 1 626 ? 17.263 -1.625 -0.645 1.00 37.78 626 ARG A CA 1
ATOM 4831 C C . ARG A 1 626 ? 18.104 -0.808 0.316 1.00 37.78 626 ARG A C 1
ATOM 4833 O O . ARG A 1 626 ? 17.742 0.305 0.661 1.00 37.78 626 ARG A O 1
ATOM 4840 N N . GLY A 1 627 ? 19.237 -1.363 0.735 1.00 36.12 627 GLY A N 1
ATOM 4841 C CA . GLY A 1 627 ? 20.360 -0.575 1.232 1.00 36.12 627 GLY A CA 1
ATOM 4842 C C . GLY A 1 627 ? 20.043 0.481 2.292 1.00 36.12 627 GLY A C 1
ATOM 4843 O O . GLY A 1 627 ? 20.732 1.482 2.304 1.00 36.12 627 GLY A O 1
ATOM 4844 N N . SER A 1 628 ? 19.057 0.295 3.167 1.00 32.91 628 SER A N 1
ATOM 4845 C CA . SER A 1 628 ? 19.066 0.856 4.520 1.00 32.91 628 SER A CA 1
ATOM 4846 C C . SER A 1 628 ? 17.821 0.568 5.347 1.00 32.91 628 SER A C 1
ATOM 4848 O O . SER A 1 628 ? 17.835 0.868 6.533 1.00 32.91 628 SER A O 1
ATOM 4850 N N . SER A 1 629 ? 16.768 0.010 4.760 1.00 40.12 629 SER A N 1
ATOM 4851 C CA . SER A 1 629 ? 15.555 -0.348 5.483 1.00 40.12 629 SER A CA 1
ATOM 4852 C C . SER A 1 629 ? 15.039 -1.706 5.032 1.00 40.12 629 SER A C 1
ATOM 4854 O O . SER A 1 629 ? 15.115 -2.070 3.856 1.00 40.12 629 SER A O 1
ATOM 4856 N N . THR A 1 630 ? 14.523 -2.460 5.994 1.00 56.88 630 THR A N 1
ATOM 4857 C CA . THR A 1 630 ? 13.787 -3.701 5.774 1.00 56.88 630 THR A CA 1
ATOM 4858 C C . THR A 1 630 ? 12.378 -3.366 5.319 1.00 56.88 630 THR A C 1
ATOM 4860 O O . THR A 1 630 ? 11.505 -3.025 6.114 1.00 56.88 630 THR A O 1
ATOM 4863 N N . ASP A 1 631 ? 12.181 -3.379 4.004 1.00 66.44 631 ASP A N 1
ATOM 4864 C CA . ASP A 1 631 ? 10.923 -3.013 3.363 1.00 66.44 631 ASP A CA 1
ATOM 4865 C C . ASP A 1 631 ? 10.105 -4.269 3.029 1.00 66.44 631 ASP A C 1
ATOM 4867 O O . ASP A 1 631 ? 10.381 -4.933 2.028 1.00 66.44 631 ASP A O 1
ATOM 4871 N N . PHE A 1 632 ? 9.100 -4.571 3.860 1.00 77.38 632 PHE A N 1
ATOM 4872 C CA . PHE A 1 632 ? 8.126 -5.655 3.660 1.00 77.38 632 PHE A CA 1
ATOM 4873 C C . PHE A 1 632 ? 6.870 -5.207 2.894 1.00 77.38 632 PHE A C 1
ATOM 4875 O O . PHE A 1 632 ? 5.865 -5.914 2.883 1.00 77.38 632 PHE A O 1
ATOM 4882 N N . SER A 1 633 ? 6.906 -4.051 2.222 1.00 81.94 633 SER A N 1
ATOM 4883 C CA . SER A 1 633 ? 5.751 -3.475 1.514 1.00 81.94 633 SER A CA 1
ATOM 4884 C C . SER A 1 633 ? 5.223 -4.286 0.339 1.00 81.94 633 SER A C 1
ATOM 4886 O O . SER A 1 633 ? 4.260 -3.874 -0.299 1.00 81.94 633 SER A O 1
ATOM 4888 N N . ARG A 1 634 ? 5.840 -5.416 -0.009 1.00 82.38 634 ARG A N 1
ATOM 4889 C CA . ARG A 1 634 ? 5.516 -6.186 -1.212 1.00 82.38 634 ARG A CA 1
ATOM 4890 C C . ARG A 1 634 ? 5.139 -7.603 -0.873 1.00 82.38 634 ARG A C 1
ATOM 4892 O O . ARG A 1 634 ? 5.657 -8.185 0.067 1.00 82.38 634 ARG A O 1
ATOM 4899 N N . SER A 1 635 ? 4.296 -8.164 -1.721 1.00 83.69 635 SER A N 1
ATOM 4900 C CA . SER A 1 635 ? 3.866 -9.547 -1.647 1.00 83.69 635 SER A CA 1
ATOM 4901 C C . SER A 1 635 ? 4.461 -10.375 -2.787 1.00 83.69 635 SER A C 1
ATOM 4903 O O . SER A 1 635 ? 4.760 -9.862 -3.871 1.00 83.69 635 SER A O 1
ATOM 4905 N N . SER A 1 636 ? 4.624 -11.673 -2.537 1.00 79.69 636 SER A N 1
ATOM 4906 C CA . SER A 1 636 ? 4.986 -12.660 -3.559 1.00 79.69 636 SER A CA 1
ATOM 4907 C C . SER A 1 636 ? 3.791 -13.275 -4.299 1.00 79.69 636 SER A C 1
ATOM 4909 O O . SER A 1 636 ? 4.010 -14.011 -5.263 1.00 79.69 636 SER A O 1
ATOM 4911 N N . ILE A 1 637 ? 2.550 -12.983 -3.890 1.00 81.38 637 ILE A N 1
ATOM 4912 C CA . ILE A 1 637 ? 1.351 -13.536 -4.531 1.00 81.38 637 ILE A CA 1
ATOM 4913 C C . ILE A 1 637 ? 1.034 -12.810 -5.841 1.00 81.38 637 ILE A C 1
ATOM 4915 O O . ILE A 1 637 ? 1.369 -11.639 -6.048 1.00 81.38 637 ILE A O 1
ATOM 4919 N N . LEU A 1 638 ? 0.339 -13.512 -6.735 1.00 81.00 638 LEU A N 1
ATOM 4920 C CA . LEU A 1 638 ? -0.144 -12.925 -7.979 1.00 81.00 638 LEU A CA 1
ATOM 4921 C C . LEU A 1 638 ? -1.338 -11.993 -7.701 1.00 81.00 638 LEU A C 1
ATOM 4923 O O . LEU A 1 638 ? -2.259 -12.386 -6.985 1.00 81.00 638 LEU A O 1
ATOM 4927 N N . PRO A 1 639 ? -1.368 -10.777 -8.277 1.00 86.94 639 PRO A N 1
ATOM 4928 C CA . PRO A 1 639 ? -2.504 -9.877 -8.117 1.00 86.94 639 PRO A CA 1
ATOM 4929 C C . PRO A 1 639 ? -3.751 -10.459 -8.792 1.00 86.94 639 PRO A C 1
ATOM 4931 O O . PRO A 1 639 ? -3.648 -11.123 -9.830 1.00 86.94 639 PRO A O 1
ATOM 4934 N N . PHE A 1 640 ? -4.935 -10.167 -8.239 1.00 89.25 640 PHE A N 1
ATOM 4935 C CA . PHE A 1 640 ? -6.232 -10.560 -8.810 1.00 89.25 640 PHE A CA 1
ATOM 4936 C C . PHE A 1 640 ? -6.312 -12.056 -9.168 1.00 89.25 640 PHE A C 1
ATOM 4938 O O . PHE A 1 640 ? -6.655 -12.431 -10.300 1.00 89.25 640 PHE A O 1
ATOM 4945 N N . ARG A 1 641 ? -5.891 -12.896 -8.222 1.00 87.31 641 ARG A N 1
ATOM 4946 C CA . ARG A 1 641 ? -6.016 -14.349 -8.280 1.00 87.31 641 ARG A CA 1
ATOM 4947 C C . ARG A 1 641 ? -6.492 -14.876 -6.947 1.00 87.31 641 ARG A C 1
ATOM 4949 O O . ARG A 1 641 ? -5.850 -14.637 -5.927 1.00 87.31 641 ARG A O 1
ATOM 4956 N N . ARG A 1 642 ? -7.605 -15.603 -6.963 1.00 88.44 642 ARG A N 1
ATOM 4957 C CA . ARG A 1 642 ? -8.064 -16.347 -5.785 1.00 88.44 642 ARG A CA 1
ATOM 4958 C C . ARG A 1 642 ? -7.280 -17.647 -5.668 1.00 88.44 642 ARG A C 1
ATOM 4960 O O . ARG A 1 642 ? -6.791 -18.167 -6.666 1.00 88.44 642 ARG A O 1
ATOM 4967 N N . PHE A 1 643 ? -7.200 -18.206 -4.463 1.00 87.94 643 PHE A N 1
ATOM 4968 C CA . PHE A 1 643 ? -6.461 -19.447 -4.211 1.00 87.94 643 PHE A CA 1
ATOM 4969 C C . PHE A 1 643 ? -6.843 -20.591 -5.171 1.00 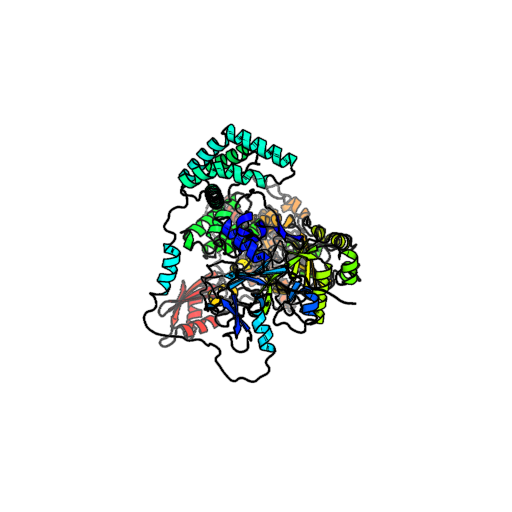87.94 643 PHE A C 1
ATOM 4971 O O . PHE A 1 643 ? -5.967 -21.226 -5.753 1.00 87.94 643 PHE A O 1
ATOM 4978 N N . GLY A 1 644 ? -8.143 -20.791 -5.423 1.00 86.94 644 GLY A N 1
ATOM 4979 C CA . GLY A 1 644 ? -8.637 -21.825 -6.344 1.00 86.94 644 GLY A CA 1
ATOM 4980 C C . GLY A 1 644 ? -8.276 -21.614 -7.823 1.00 86.94 644 GLY A C 1
ATOM 4981 O O . GLY A 1 644 ? -8.389 -22.546 -8.611 1.00 86.94 644 GLY A O 1
ATOM 4982 N N . GLU A 1 645 ? -7.818 -20.420 -8.206 1.00 86.50 645 GLU A N 1
ATOM 4983 C CA . GLU A 1 645 ? -7.397 -20.082 -9.576 1.00 86.50 645 GLU A CA 1
ATOM 4984 C C . GLU A 1 645 ? -5.888 -20.285 -9.794 1.00 86.50 645 GLU A C 1
ATOM 4986 O O . GLU A 1 645 ? -5.381 -20.105 -10.904 1.00 86.50 645 GLU A O 1
ATOM 4991 N N . LEU A 1 646 ? -5.147 -20.611 -8.733 1.00 80.88 646 LEU A N 1
ATOM 4992 C CA . LEU A 1 646 ? -3.706 -20.827 -8.788 1.00 80.88 646 LEU A CA 1
ATOM 4993 C C . LEU A 1 646 ? -3.365 -22.221 -9.317 1.00 80.88 646 LEU A C 1
ATOM 4995 O O . LEU A 1 646 ? -4.132 -23.171 -9.162 1.00 80.88 646 LEU A O 1
ATOM 4999 N N . SER A 1 647 ? -2.167 -22.360 -9.892 1.00 81.75 647 SER A N 1
ATOM 5000 C CA . SER A 1 647 ? -1.637 -23.674 -10.264 1.00 81.75 647 SER A CA 1
ATOM 5001 C C . SER A 1 647 ? -1.433 -24.550 -9.014 1.00 81.75 647 SER A C 1
ATOM 5003 O O . SER A 1 647 ? -1.142 -24.005 -7.950 1.00 81.75 647 SER A O 1
ATOM 5005 N N . PRO A 1 648 ? -1.485 -25.894 -9.100 1.00 81.44 648 PRO A N 1
ATOM 5006 C CA . PRO A 1 648 ? -1.242 -26.763 -7.939 1.00 81.44 648 PRO A CA 1
ATOM 5007 C C . PRO A 1 648 ? 0.102 -26.497 -7.243 1.00 81.44 648 PRO A C 1
ATOM 5009 O O . PRO A 1 648 ? 0.216 -26.577 -6.022 1.00 81.44 648 PRO A O 1
ATOM 5012 N N . LYS A 1 649 ? 1.123 -26.119 -8.023 1.00 77.88 649 LYS A N 1
ATOM 5013 C CA . LYS A 1 649 ? 2.437 -25.720 -7.510 1.00 77.88 649 LYS A CA 1
ATOM 5014 C C . LYS A 1 649 ? 2.359 -24.437 -6.678 1.00 77.88 649 LYS A C 1
ATOM 5016 O O . LYS A 1 649 ? 3.004 -24.353 -5.638 1.00 77.88 649 LYS A O 1
ATOM 5021 N N . ASP A 1 650 ? 1.593 -23.451 -7.135 1.00 75.94 650 ASP A N 1
ATOM 5022 C CA . ASP A 1 650 ? 1.424 -22.180 -6.429 1.00 75.94 650 ASP A CA 1
ATOM 5023 C C . ASP A 1 650 ? 0.478 -22.319 -5.232 1.00 75.94 650 ASP A C 1
ATOM 5025 O O . ASP A 1 650 ? 0.732 -21.703 -4.206 1.00 75.94 650 ASP A O 1
ATOM 5029 N N . GLN A 1 651 ? -0.543 -23.179 -5.296 1.00 81.44 651 GLN A N 1
ATOM 5030 C CA . GLN A 1 651 ? -1.381 -23.518 -4.138 1.00 81.44 651 GLN A CA 1
ATOM 5031 C C . GLN A 1 651 ? -0.554 -24.157 -3.016 1.00 81.44 651 GLN A C 1
ATOM 5033 O O . GLN A 1 651 ? -0.678 -23.767 -1.859 1.00 81.44 651 GLN A O 1
ATOM 5038 N N . ALA A 1 652 ? 0.347 -25.083 -3.360 1.00 75.19 652 ALA A N 1
ATOM 5039 C CA . ALA A 1 652 ? 1.275 -25.677 -2.398 1.00 75.19 652 ALA A CA 1
ATOM 5040 C C . ALA A 1 652 ? 2.278 -24.656 -1.832 1.00 75.19 652 ALA A C 1
ATOM 5042 O O . ALA A 1 652 ? 2.738 -24.799 -0.701 1.00 75.19 652 ALA A O 1
ATOM 5043 N N . ARG A 1 653 ? 2.625 -23.625 -2.612 1.00 76.19 653 ARG A N 1
ATOM 5044 C CA . ARG A 1 653 ? 3.538 -22.555 -2.192 1.00 76.19 653 ARG A CA 1
ATOM 5045 C C . ARG A 1 653 ? 2.853 -21.492 -1.331 1.00 76.19 653 ARG A C 1
ATOM 5047 O O . ARG A 1 653 ? 3.496 -20.945 -0.439 1.00 76.19 653 ARG A O 1
ATOM 5054 N N . TYR A 1 654 ? 1.578 -21.212 -1.593 1.00 83.38 654 TYR A N 1
ATOM 5055 C CA . TYR A 1 654 ? 0.798 -20.152 -0.955 1.00 83.38 654 TYR A CA 1
ATOM 5056 C C . TYR A 1 654 ? -0.493 -20.673 -0.286 1.00 83.38 654 TYR A C 1
ATOM 5058 O O . TYR A 1 654 ? -1.570 -20.139 -0.559 1.00 83.38 654 TYR A O 1
ATOM 5066 N N . PRO A 1 655 ? -0.434 -21.705 0.581 1.00 82.94 655 PRO A N 1
ATOM 5067 C CA . PRO A 1 655 ? -1.627 -22.332 1.159 1.00 82.94 655 PRO A CA 1
ATOM 5068 C C . PRO A 1 655 ? -2.502 -21.373 1.978 1.00 82.94 655 PRO A C 1
ATOM 5070 O O . PRO A 1 655 ? -3.721 -21.472 1.932 1.00 82.94 655 PRO A O 1
ATOM 5073 N N . LEU A 1 656 ? -1.906 -20.411 2.686 1.00 86.50 656 LEU A N 1
ATOM 5074 C CA . LEU A 1 656 ? -2.624 -19.473 3.557 1.00 86.50 656 LEU A CA 1
ATOM 5075 C C . LEU A 1 656 ? -3.448 -18.439 2.780 1.00 86.50 656 LEU A C 1
ATOM 5077 O O . LEU A 1 656 ? -4.340 -17.811 3.346 1.00 86.50 656 LEU A O 1
ATOM 5081 N N . LEU A 1 657 ? -3.195 -18.284 1.477 1.00 87.50 657 LEU A N 1
ATOM 5082 C CA . LEU A 1 657 ? -3.953 -17.369 0.628 1.00 87.50 657 LEU A CA 1
ATOM 5083 C C . LEU A 1 657 ? -5.426 -17.793 0.494 1.00 87.50 657 LEU A C 1
ATOM 5085 O O . LEU A 1 657 ? -6.266 -16.963 0.157 1.00 87.50 657 LEU A O 1
ATOM 5089 N N . SER A 1 658 ? -5.771 -19.052 0.793 1.00 90.38 658 SER A N 1
ATOM 5090 C CA . SER A 1 658 ? -7.166 -19.510 0.834 1.00 90.38 658 SER A CA 1
ATOM 5091 C C . SER A 1 658 ? -8.012 -18.790 1.886 1.00 90.38 658 SER A C 1
ATOM 5093 O O . SER A 1 658 ? -9.231 -18.758 1.751 1.00 90.38 658 SER A O 1
ATOM 5095 N N . ALA A 1 659 ? -7.377 -18.237 2.924 1.00 88.19 659 ALA A N 1
ATOM 5096 C CA . ALA A 1 659 ? -8.036 -17.489 3.991 1.00 88.19 659 ALA A CA 1
ATOM 5097 C C . ALA A 1 659 ? -8.107 -15.976 3.718 1.00 88.19 659 ALA A C 1
ATOM 5099 O O . ALA A 1 659 ? -8.806 -15.268 4.439 1.00 88.19 659 ALA A O 1
ATOM 5100 N N . ALA A 1 660 ? -7.416 -15.470 2.690 1.00 87.69 660 ALA A N 1
ATOM 5101 C CA . ALA A 1 660 ? -7.487 -14.058 2.333 1.00 87.69 660 ALA A CA 1
ATOM 5102 C C . ALA A 1 660 ? -8.807 -13.746 1.614 1.00 87.69 660 ALA A C 1
ATOM 5104 O O . ALA A 1 660 ? -9.154 -14.392 0.621 1.00 87.69 660 ALA A O 1
ATOM 5105 N N . ALA A 1 661 ? -9.500 -12.703 2.065 1.00 84.81 661 ALA A N 1
ATOM 5106 C CA . ALA A 1 661 ? -10.733 -12.219 1.454 1.00 84.81 661 ALA A CA 1
ATOM 5107 C C . ALA A 1 661 ? -10.547 -10.763 0.990 1.00 84.81 661 ALA A C 1
ATOM 5109 O O . ALA A 1 661 ? -10.797 -9.841 1.764 1.00 84.81 661 ALA A O 1
ATOM 5110 N N . PRO A 1 662 ? -10.083 -10.528 -0.254 1.00 93.81 662 PRO A N 1
ATOM 5111 C CA . PRO A 1 662 ? -9.898 -9.170 -0.748 1.00 93.81 662 PRO A CA 1
ATOM 5112 C C . PRO A 1 662 ? -11.235 -8.443 -0.910 1.00 93.81 662 PRO A C 1
ATOM 5114 O O . PRO A 1 662 ? -12.183 -8.993 -1.474 1.00 93.81 662 PRO A O 1
ATOM 5117 N N . LEU A 1 663 ? -11.267 -7.171 -0.518 1.00 95.56 663 LEU A N 1
ATOM 5118 C CA . LEU A 1 663 ? -12.335 -6.242 -0.872 1.00 95.56 663 LEU A CA 1
ATOM 5119 C C . LEU A 1 663 ? -12.117 -5.759 -2.306 1.00 95.56 663 LEU A C 1
ATOM 5121 O O . LEU A 1 663 ? -11.083 -5.165 -2.620 1.00 95.56 663 LEU A O 1
ATOM 5125 N N . GLU A 1 664 ? -13.083 -6.006 -3.185 1.00 95.38 664 GLU A N 1
ATOM 5126 C CA . GLU A 1 664 ? -13.022 -5.567 -4.577 1.00 95.38 664 GLU A CA 1
ATOM 5127 C C . GLU A 1 664 ? -13.761 -4.242 -4.768 1.00 95.38 664 GLU A C 1
ATOM 5129 O O . GLU A 1 664 ? -14.911 -4.097 -4.359 1.00 95.38 664 GLU A O 1
ATOM 5134 N N . ILE A 1 665 ? -13.106 -3.277 -5.419 1.00 95.81 665 ILE A N 1
ATOM 5135 C CA . ILE A 1 665 ? -13.696 -1.971 -5.730 1.00 95.81 665 ILE A CA 1
ATOM 5136 C C . ILE A 1 665 ? -13.424 -1.541 -7.166 1.00 95.81 665 ILE A C 1
ATOM 5138 O O . ILE A 1 665 ? -12.409 -1.896 -7.773 1.00 95.81 665 ILE A O 1
ATOM 5142 N N . GLN A 1 666 ? -14.325 -0.704 -7.677 1.00 95.69 666 GLN A N 1
ATOM 5143 C CA . GLN A 1 666 ? -14.155 0.012 -8.935 1.00 95.69 666 GLN A CA 1
ATOM 5144 C C . GLN A 1 666 ? -14.235 1.521 -8.713 1.00 95.69 666 GLN A C 1
ATOM 5146 O O . GLN A 1 666 ? -15.178 2.014 -8.086 1.00 95.69 666 GLN A O 1
ATOM 5151 N N . VAL A 1 667 ? -13.259 2.242 -9.259 1.00 96.44 667 VAL A N 1
ATOM 5152 C CA . VAL A 1 667 ? -13.139 3.705 -9.201 1.00 96.44 667 VAL A CA 1
ATOM 5153 C C . VAL A 1 667 ? -13.134 4.235 -10.634 1.00 96.44 667 VAL A C 1
ATOM 5155 O O . VAL A 1 667 ? -12.311 3.801 -11.447 1.00 96.44 667 VAL A O 1
ATOM 5158 N N . GLY A 1 668 ? -14.082 5.115 -10.954 1.00 95.81 668 GLY A N 1
ATOM 5159 C CA . GLY A 1 668 ? -14.242 5.718 -12.277 1.00 95.81 668 GLY A CA 1
ATOM 5160 C C . GLY A 1 668 ? -13.874 7.204 -12.309 1.00 95.81 668 GLY A C 1
ATOM 5161 O O . GLY A 1 668 ? -13.475 7.764 -11.287 1.00 95.81 668 GLY A O 1
ATOM 5162 N N . PRO A 1 669 ? -14.000 7.863 -13.474 1.00 95.19 669 PRO A N 1
ATOM 5163 C CA . PRO A 1 669 ? -13.646 9.270 -13.621 1.00 95.19 669 PRO A CA 1
ATOM 5164 C C . PRO A 1 669 ? -14.426 10.172 -12.653 1.00 95.19 669 PRO A C 1
ATOM 5166 O O . PRO A 1 669 ? -15.650 10.114 -12.589 1.00 95.19 669 PRO A O 1
ATOM 5169 N N . GLY A 1 670 ? -13.707 11.017 -11.917 1.00 93.94 670 GLY A N 1
ATOM 5170 C CA . GLY A 1 670 ? -14.232 11.920 -10.893 1.00 93.94 670 GLY A CA 1
ATOM 5171 C C . GLY A 1 670 ? -14.344 11.319 -9.493 1.00 93.94 670 GLY A C 1
ATOM 5172 O O . GLY A 1 670 ? -14.515 12.070 -8.532 1.00 93.94 670 GLY A O 1
ATOM 5173 N N . ASP A 1 671 ? -14.223 10.000 -9.345 1.00 96.88 671 ASP A N 1
ATOM 5174 C CA . ASP A 1 671 ? -14.291 9.348 -8.040 1.00 96.88 671 ASP A CA 1
ATOM 5175 C C . ASP A 1 671 ? -12.994 9.547 -7.247 1.00 96.88 671 ASP A C 1
ATOM 5177 O O . ASP A 1 671 ? -11.883 9.473 -7.789 1.00 96.88 671 ASP A O 1
ATOM 5181 N N . LEU A 1 672 ? -13.153 9.738 -5.938 1.00 97.12 672 LEU A N 1
ATOM 5182 C CA . LEU A 1 672 ? -12.085 9.745 -4.944 1.00 97.12 672 LEU A CA 1
ATOM 5183 C C . LEU A 1 672 ? -12.092 8.417 -4.186 1.00 97.12 672 LEU A C 1
ATOM 5185 O O . LEU A 1 672 ? -13.123 8.004 -3.668 1.00 97.12 672 LEU A O 1
ATOM 5189 N N . LEU A 1 673 ? -10.935 7.785 -4.043 1.00 98.19 673 LEU A N 1
ATOM 5190 C CA . LEU A 1 673 ? -10.704 6.717 -3.078 1.00 98.19 673 LEU A CA 1
ATOM 5191 C C . LEU A 1 673 ? -9.775 7.237 -1.985 1.00 98.19 673 LEU A C 1
ATOM 5193 O O . LEU A 1 673 ? -8.637 7.611 -2.274 1.00 98.19 673 LEU A O 1
ATOM 5197 N N . TYR A 1 674 ? -10.225 7.186 -0.735 1.00 98.12 674 TYR A N 1
ATOM 5198 C CA . TYR A 1 674 ? -9.309 7.177 0.397 1.00 98.12 674 TYR A CA 1
ATOM 5199 C C . TYR A 1 674 ? -8.805 5.749 0.612 1.00 98.12 674 TYR A C 1
ATOM 5201 O O . TYR A 1 674 ? -9.569 4.844 0.954 1.00 98.12 674 TYR A O 1
ATOM 5209 N N . LEU A 1 675 ? -7.509 5.559 0.384 1.00 97.81 675 LEU A N 1
ATOM 5210 C CA . LEU A 1 675 ? -6.780 4.326 0.633 1.00 97.81 675 LEU A CA 1
ATOM 5211 C C . LEU A 1 675 ? -5.881 4.537 1.866 1.00 97.81 675 LEU A C 1
ATOM 5213 O O . LEU A 1 675 ? -4.890 5.272 1.774 1.00 97.81 675 LEU A O 1
ATOM 5217 N N . PRO A 1 676 ? -6.214 3.928 3.018 1.00 96.62 676 PRO A N 1
ATOM 5218 C CA . PRO A 1 676 ? -5.470 4.147 4.249 1.00 96.62 676 PRO A CA 1
ATOM 5219 C C . PRO A 1 676 ? -4.052 3.583 4.177 1.00 96.62 676 PRO A C 1
ATOM 5221 O O . PRO A 1 676 ? -3.787 2.592 3.487 1.00 96.62 676 PRO A O 1
ATOM 5224 N N . ALA A 1 677 ? -3.148 4.172 4.959 1.00 94.56 677 ALA A N 1
ATOM 5225 C CA . ALA A 1 677 ? -1.804 3.632 5.131 1.00 94.56 677 ALA A CA 1
ATOM 5226 C C . ALA A 1 677 ? -1.841 2.148 5.557 1.00 94.56 677 ALA A C 1
ATOM 5228 O O . ALA A 1 677 ? -2.678 1.730 6.358 1.00 94.56 677 ALA A O 1
ATOM 5229 N N . CYS A 1 678 ? -0.892 1.364 5.046 1.00 94.75 678 CYS A N 1
ATOM 5230 C CA . CYS A 1 678 ? -0.696 -0.066 5.316 1.00 94.75 678 CYS A CA 1
ATOM 5231 C C . CYS A 1 678 ? -1.781 -1.022 4.790 1.00 94.75 678 CYS A C 1
ATOM 5233 O O . CYS A 1 678 ? -1.668 -2.227 5.012 1.00 94.75 678 CYS A O 1
ATOM 5235 N N . TRP A 1 679 ? -2.779 -0.540 4.043 1.00 96.81 679 TRP A N 1
ATOM 5236 C CA . TRP A 1 679 ? -3.674 -1.431 3.304 1.00 96.81 679 TRP A CA 1
ATOM 5237 C C . TRP A 1 679 ? -2.968 -2.027 2.090 1.00 96.81 679 TRP A C 1
ATOM 5239 O O . TRP A 1 679 ? -2.445 -1.317 1.219 1.00 96.81 679 TRP A O 1
ATOM 5249 N N . TRP A 1 680 ? -2.971 -3.354 2.021 1.00 96.81 680 TRP A N 1
ATOM 5250 C CA . TRP A 1 680 ? -2.458 -4.071 0.867 1.00 96.81 680 TRP A CA 1
ATOM 5251 C C . TRP A 1 680 ? -3.400 -3.863 -0.301 1.00 96.81 680 TRP A C 1
ATOM 5253 O O . TRP A 1 680 ? -4.615 -3.942 -0.155 1.00 96.81 680 TRP A O 1
ATOM 5263 N N . HIS A 1 681 ? -2.850 -3.632 -1.478 1.00 96.56 681 HIS A N 1
ATOM 5264 C CA . HIS A 1 681 ? -3.641 -3.381 -2.655 1.00 96.56 681 HIS A CA 1
ATOM 5265 C C . HIS A 1 681 ? -2.924 -3.812 -3.932 1.00 96.56 681 HIS A C 1
ATOM 5267 O O . HIS A 1 681 ? -1.694 -3.821 -4.046 1.00 96.56 681 HIS A O 1
ATOM 5273 N N . CYS A 1 682 ? -3.726 -4.164 -4.928 1.00 93.31 682 CYS A N 1
ATOM 5274 C CA . CYS A 1 682 ? -3.307 -4.223 -6.321 1.00 93.31 682 CYS A CA 1
ATOM 5275 C C . CYS A 1 682 ? -4.349 -3.514 -7.184 1.00 93.31 682 CYS A C 1
ATOM 5277 O O . CYS A 1 682 ? -5.530 -3.485 -6.842 1.00 93.31 682 CYS A O 1
ATOM 5279 N N . VAL A 1 683 ? -3.891 -2.895 -8.269 1.00 92.88 683 VAL A N 1
ATOM 5280 C CA . VAL A 1 683 ? -4.687 -1.993 -9.107 1.00 92.88 683 VAL A CA 1
ATOM 5281 C C . VAL A 1 683 ? -4.538 -2.412 -10.557 1.00 92.88 683 VAL A C 1
ATOM 5283 O O . VAL A 1 683 ? -3.415 -2.599 -11.021 1.00 92.88 683 VAL A O 1
ATOM 5286 N N . GLU A 1 684 ? -5.655 -2.515 -11.264 1.00 90.69 684 GLU A N 1
ATOM 5287 C CA . GLU A 1 684 ? -5.742 -2.804 -12.694 1.00 90.69 684 GLU A CA 1
ATOM 5288 C C . GLU A 1 684 ? -6.515 -1.675 -13.388 1.00 90.69 684 GLU A C 1
ATOM 5290 O O . GLU A 1 684 ? -7.538 -1.206 -12.887 1.00 90.69 684 GLU A O 1
ATOM 5295 N N . GLY A 1 685 ? -5.995 -1.179 -14.512 1.00 89.75 685 GLY A N 1
ATOM 5296 C CA . GLY A 1 685 ? -6.702 -0.217 -15.364 1.00 89.75 685 GLY A CA 1
ATOM 5297 C C . GLY A 1 685 ? -7.645 -0.864 -16.377 1.00 89.75 685 GLY A C 1
ATOM 5298 O O . GLY A 1 685 ? -7.525 -2.053 -16.658 1.00 89.75 685 GLY A O 1
ATOM 5299 N N . SER A 1 686 ? -8.533 -0.061 -16.965 1.00 89.31 686 SER A N 1
ATOM 5300 C CA . SER A 1 686 ? -9.340 -0.436 -18.134 1.00 89.31 686 SER A CA 1
ATOM 5301 C C . SER A 1 686 ? -8.483 -0.622 -19.393 1.00 89.31 686 SER A C 1
ATOM 5303 O O . SER A 1 686 ? -7.305 -0.273 -19.402 1.00 89.31 686 SER A O 1
ATOM 5305 N N . ASP A 1 687 ? -9.070 -1.151 -20.467 1.00 83.12 687 ASP A N 1
ATOM 5306 C CA . ASP A 1 687 ? -8.374 -1.342 -21.749 1.00 83.12 687 ASP A CA 1
ATOM 5307 C C . ASP A 1 687 ? -7.952 -0.012 -22.406 1.00 83.12 687 ASP A C 1
ATOM 5309 O O . ASP A 1 687 ? -6.881 0.074 -23.004 1.00 83.12 687 ASP A O 1
ATOM 5313 N N . ASP A 1 688 ? -8.742 1.045 -22.223 1.00 84.94 688 ASP A N 1
ATOM 5314 C CA . ASP A 1 688 ? -8.492 2.353 -22.834 1.00 84.94 688 ASP A CA 1
ATOM 5315 C C . ASP A 1 688 ? -7.475 3.203 -22.051 1.00 84.94 688 ASP A C 1
ATOM 5317 O O . ASP A 1 688 ? -6.687 2.716 -21.230 1.00 84.94 688 ASP A O 1
ATOM 5321 N N . ARG A 1 689 ? -7.481 4.513 -22.307 1.00 89.25 689 ARG A N 1
ATOM 5322 C CA . ARG A 1 689 ? -6.729 5.503 -21.542 1.00 89.25 689 ARG A CA 1
ATOM 5323 C C . ARG A 1 689 ? -7.017 5.399 -20.055 1.00 89.25 689 ARG A C 1
ATOM 5325 O O . ARG A 1 689 ? -8.152 5.227 -19.624 1.00 89.25 689 ARG A O 1
ATOM 5332 N N . ASN A 1 690 ? -5.976 5.582 -19.261 1.00 91.06 690 ASN A N 1
ATOM 5333 C CA . ASN A 1 690 ? -6.046 5.520 -17.817 1.00 91.06 690 ASN A CA 1
ATOM 5334 C C . ASN A 1 690 ? -5.198 6.629 -17.201 1.00 91.06 690 ASN A C 1
ATOM 5336 O O . ASN A 1 690 ? -3.984 6.642 -17.409 1.00 91.06 690 ASN A O 1
ATOM 5340 N N . ILE A 1 691 ? -5.813 7.508 -16.406 1.00 94.62 691 ILE A N 1
ATOM 5341 C CA . ILE A 1 691 ? -5.120 8.585 -15.683 1.00 94.62 691 ILE A CA 1
ATOM 5342 C C . ILE A 1 691 ? -5.643 8.642 -14.249 1.00 94.62 691 ILE A C 1
ATOM 5344 O O . ILE A 1 691 ? -6.844 8.801 -14.028 1.00 94.62 691 ILE A O 1
ATOM 5348 N N . ILE A 1 692 ? -4.734 8.533 -13.281 1.00 96.00 692 ILE A N 1
ATOM 5349 C CA . ILE A 1 692 ? -5.019 8.765 -11.859 1.00 96.00 692 ILE A CA 1
ATOM 5350 C C . ILE A 1 692 ? -4.024 9.761 -11.268 1.00 96.00 692 ILE A C 1
ATOM 5352 O O . ILE A 1 692 ? -2.870 9.850 -11.712 1.00 96.00 692 ILE A O 1
ATOM 5356 N N . LEU A 1 693 ? -4.480 10.479 -10.249 1.00 97.00 693 LEU A N 1
ATOM 5357 C CA . LEU A 1 693 ? -3.675 11.342 -9.398 1.00 97.00 693 LEU A CA 1
ATOM 5358 C C . LEU A 1 693 ? -3.749 10.841 -7.958 1.00 97.00 693 LEU A C 1
ATOM 5360 O O . LEU A 1 693 ? -4.835 10.552 -7.466 1.00 97.00 693 LEU A O 1
ATOM 5364 N N . ASN A 1 694 ? -2.598 10.767 -7.297 1.00 97.06 694 ASN A N 1
ATOM 5365 C CA . ASN A 1 694 ? -2.473 10.345 -5.910 1.00 97.06 694 ASN A CA 1
ATOM 5366 C C . ASN A 1 694 ? -1.848 11.461 -5.078 1.00 97.06 694 ASN A C 1
ATOM 5368 O O . ASN A 1 694 ? -0.776 11.970 -5.424 1.00 97.06 694 ASN A O 1
ATOM 5372 N N . TRP A 1 695 ? -2.473 11.771 -3.949 1.00 97.31 695 TRP A N 1
ATOM 5373 C CA . TRP A 1 695 ? -1.909 12.610 -2.902 1.00 97.31 695 TRP A CA 1
ATOM 5374 C C . TRP A 1 695 ? -1.514 11.719 -1.739 1.00 97.31 695 TRP A C 1
ATOM 5376 O O . TRP A 1 695 ? -2.370 11.081 -1.127 1.00 97.31 695 TRP A O 1
ATOM 5386 N N . TRP A 1 696 ? -0.217 11.681 -1.450 1.00 96.25 696 TRP A N 1
ATOM 5387 C CA . TRP A 1 696 ? 0.307 10.969 -0.296 1.00 96.25 696 TRP A CA 1
ATOM 5388 C C . TRP A 1 696 ? 0.586 11.933 0.841 1.00 96.25 696 TRP A C 1
ATOM 5390 O O . TRP A 1 696 ? 1.344 12.892 0.684 1.00 96.25 696 TRP A O 1
ATOM 5400 N N . PHE A 1 697 ? -0.003 11.634 1.989 1.00 95.62 697 PHE A N 1
ATOM 5401 C CA . PHE A 1 697 ? 0.188 12.368 3.226 1.00 95.62 697 PHE A CA 1
ATOM 5402 C C . PHE A 1 697 ? 0.883 11.482 4.258 1.00 95.62 697 PHE A C 1
ATOM 5404 O O . PHE A 1 697 ? 0.735 10.253 4.268 1.00 95.62 697 PHE A O 1
ATOM 5411 N N . ALA A 1 698 ? 1.625 12.115 5.158 1.00 92.25 698 ALA A N 1
ATOM 5412 C CA . ALA A 1 698 ? 2.028 11.489 6.404 1.00 92.25 698 ALA A CA 1
ATOM 5413 C C . ALA A 1 698 ? 0.787 11.065 7.211 1.00 92.25 698 ALA A C 1
ATOM 5415 O O . ALA A 1 698 ? -0.306 11.621 7.059 1.00 92.25 698 ALA A O 1
ATOM 5416 N N . LEU A 1 699 ? 0.963 10.078 8.092 1.00 90.31 699 LEU A N 1
ATOM 5417 C CA . LEU A 1 699 ? -0.111 9.630 8.973 1.00 90.31 699 LEU A CA 1
ATOM 5418 C C . LEU A 1 699 ? -0.607 10.787 9.845 1.00 90.31 699 LEU A C 1
ATOM 5420 O O . LEU A 1 699 ? 0.180 11.602 10.334 1.00 90.31 699 LEU A O 1
ATOM 5424 N N . HIS A 1 700 ? -1.918 10.821 10.080 1.00 89.06 700 HIS A N 1
ATOM 5425 C CA . HIS A 1 700 ? -2.509 11.790 10.994 1.00 89.06 700 HIS A CA 1
ATOM 5426 C C . HIS A 1 700 ? -1.922 11.599 12.413 1.00 89.06 700 HIS A C 1
ATOM 5428 O O . HIS A 1 700 ? -1.872 10.459 12.892 1.00 89.06 700 HIS A O 1
ATOM 5434 N N . PRO A 1 701 ? -1.520 12.671 13.128 1.00 83.00 701 PRO A N 1
ATOM 5435 C CA . PRO A 1 701 ? -0.874 12.568 14.444 1.00 83.00 701 PRO A CA 1
ATOM 5436 C C . PRO A 1 701 ? -1.662 11.750 15.481 1.00 83.00 701 PRO A C 1
ATOM 5438 O O . PRO A 1 701 ? -1.080 11.061 16.319 1.00 83.00 701 PRO A O 1
ATOM 5441 N N . ASP A 1 702 ? -2.994 11.788 15.403 1.00 82.81 702 ASP A N 1
ATOM 5442 C CA . ASP A 1 702 ? -3.871 11.049 16.321 1.00 82.81 702 ASP A CA 1
ATOM 5443 C C . ASP A 1 702 ? -3.884 9.532 16.113 1.00 82.81 702 ASP A C 1
ATOM 5445 O O . ASP A 1 702 ? -4.274 8.830 17.040 1.00 82.81 702 ASP A O 1
ATOM 5449 N N . LYS A 1 703 ? -3.424 8.998 14.971 1.00 83.00 703 LYS A N 1
ATOM 5450 C CA . LYS A 1 703 ? -3.385 7.538 14.754 1.00 83.00 703 LYS A CA 1
ATOM 5451 C C . LYS A 1 703 ? -2.469 6.840 15.749 1.00 83.00 703 LYS A C 1
ATOM 5453 O O . LYS A 1 703 ? -2.884 5.910 16.430 1.00 83.00 703 LYS A O 1
ATOM 5458 N N . LYS A 1 704 ? -1.245 7.357 15.912 1.00 76.19 704 LYS A N 1
ATOM 5459 C CA . LYS A 1 704 ? -0.327 6.855 16.941 1.00 76.19 704 LYS A CA 1
ATOM 5460 C C . LYS A 1 704 ? -0.931 7.035 18.331 1.00 76.19 704 LYS A C 1
ATOM 5462 O O . LYS A 1 704 ? -0.949 6.086 19.100 1.00 76.19 704 LYS A O 1
ATOM 5467 N N . ARG A 1 705 ? -1.488 8.212 18.643 1.00 76.00 705 ARG A N 1
ATOM 5468 C CA . ARG A 1 705 ? -2.107 8.453 19.959 1.00 76.00 705 ARG A CA 1
ATOM 5469 C C . ARG A 1 705 ? -3.202 7.434 20.285 1.00 76.00 705 ARG A C 1
ATOM 5471 O O . ARG A 1 705 ? -3.179 6.897 21.385 1.00 76.00 705 ARG A O 1
ATOM 5478 N N . ARG A 1 706 ? -4.094 7.128 19.341 1.00 71.81 706 ARG A N 1
ATOM 5479 C CA . ARG A 1 706 ? -5.158 6.124 19.506 1.00 71.81 706 ARG A CA 1
ATOM 5480 C C . ARG A 1 706 ? -4.610 4.712 19.687 1.00 71.81 706 ARG A C 1
ATOM 5482 O O . ARG A 1 706 ? -4.982 4.054 20.651 1.00 71.81 706 ARG A O 1
ATOM 5489 N N . ALA A 1 707 ? -3.660 4.293 18.850 1.00 67.25 707 ALA A N 1
ATOM 5490 C CA . ALA A 1 707 ? -3.036 2.972 18.961 1.00 67.25 707 ALA A CA 1
ATOM 5491 C C . ALA A 1 707 ? -2.357 2.744 20.329 1.00 67.25 707 ALA A C 1
ATOM 5493 O O . ALA A 1 707 ? -2.411 1.643 20.863 1.00 67.25 707 ALA A O 1
ATOM 5494 N N . PHE A 1 708 ? -1.757 3.781 20.927 1.00 62.28 708 PHE A N 1
ATOM 5495 C CA . PHE A 1 708 ? -1.186 3.712 22.281 1.00 62.28 708 PHE A CA 1
ATOM 5496 C C . PHE A 1 708 ? -2.220 3.935 23.405 1.00 62.28 708 PHE A C 1
ATOM 5498 O O . PHE A 1 708 ? -1.969 3.557 24.545 1.00 62.28 708 PHE A O 1
ATOM 5505 N N . GLN A 1 709 ? -3.384 4.530 23.123 1.00 57.09 709 GLN A N 1
ATOM 5506 C CA . GLN A 1 709 ? -4.503 4.618 24.073 1.00 57.09 709 GLN A CA 1
ATOM 5507 C C . GLN A 1 709 ? -5.256 3.285 24.209 1.00 57.09 709 GLN A C 1
ATOM 5509 O O . GLN A 1 709 ? -5.779 3.009 25.285 1.00 57.09 709 GLN A O 1
ATOM 5514 N N . GLU A 1 710 ? -5.244 2.414 23.192 1.00 52.78 710 GLU A N 1
ATOM 5515 C CA . GLU A 1 710 ? -5.711 1.019 23.326 1.00 52.78 710 GLU A CA 1
ATOM 5516 C C . GLU A 1 710 ? -4.945 0.251 24.434 1.00 52.78 710 GLU A C 1
ATOM 5518 O O . GLU A 1 710 ? -5.460 -0.712 24.994 1.00 52.78 710 GLU A O 1
ATOM 5523 N N . ASP A 1 711 ? -3.736 0.687 24.817 1.00 39.50 711 ASP A N 1
ATOM 5524 C CA . ASP A 1 711 ? -2.902 0.021 25.832 1.00 39.50 711 ASP A CA 1
ATOM 5525 C C . ASP A 1 711 ? -3.186 0.404 27.278 1.00 39.50 711 ASP A C 1
ATOM 5527 O O . ASP A 1 711 ? -2.754 -0.305 28.194 1.00 39.50 711 ASP A O 1
ATOM 5531 N N . SER A 1 712 ? -3.865 1.526 27.514 1.00 37.31 712 SER A N 1
ATOM 5532 C CA . SER A 1 712 ? -4.248 1.941 28.866 1.00 37.31 712 SER A CA 1
ATOM 5533 C C . SER A 1 712 ? -5.494 1.206 29.372 1.00 37.31 712 SER A C 1
ATOM 5535 O O . SER A 1 712 ? -5.970 1.497 30.468 1.00 37.31 712 SER A O 1
ATOM 5537 N N . THR A 1 713 ? -5.979 0.215 28.615 1.00 33.22 713 THR A N 1
ATOM 5538 C CA . THR A 1 713 ? -7.106 -0.651 28.966 1.00 33.22 713 THR A CA 1
ATOM 5539 C C . THR A 1 713 ? -6.714 -2.135 28.904 1.00 33.22 713 THR A C 1
ATOM 5541 O O . THR A 1 713 ? -6.403 -2.681 27.843 1.00 33.22 713 THR A O 1
ATOM 5544 N N . PRO A 1 714 ? -6.743 -2.865 30.029 1.00 30.34 714 PRO A N 1
ATOM 5545 C CA . PRO A 1 714 ? -6.923 -4.305 30.000 1.00 30.34 714 PRO A CA 1
ATOM 5546 C C . PRO A 1 714 ? -8.403 -4.582 29.684 1.00 30.34 714 PRO A C 1
ATOM 5548 O O . PRO A 1 714 ? -9.257 -4.434 30.547 1.00 30.34 714 PRO A O 1
ATOM 5551 N N . GLY A 1 715 ? -8.708 -4.969 28.442 1.00 37.16 715 GLY A N 1
ATOM 5552 C CA . GLY A 1 715 ? -9.984 -5.612 28.098 1.00 37.16 715 GLY A CA 1
ATOM 5553 C C . GLY A 1 715 ? -11.204 -4.703 27.906 1.00 37.16 715 GLY A C 1
ATOM 5554 O O . GLY A 1 715 ? -12.284 -5.063 28.362 1.00 37.16 715 GLY A O 1
ATOM 5555 N N . ALA A 1 716 ? -11.080 -3.570 27.210 1.00 30.02 716 ALA A N 1
ATOM 5556 C CA . ALA A 1 716 ? -12.261 -2.808 26.794 1.00 30.02 716 ALA A CA 1
ATOM 5557 C C . ALA A 1 716 ? -12.910 -3.438 25.536 1.00 30.02 716 ALA A C 1
ATOM 5559 O O . ALA A 1 716 ? -12.223 -3.595 24.523 1.00 30.02 716 ALA A O 1
ATOM 5560 N N . PRO A 1 717 ? -14.206 -3.803 25.562 1.00 33.88 717 PRO A N 1
ATOM 5561 C CA . PRO A 1 717 ? -14.956 -4.150 24.359 1.00 33.88 717 PRO A CA 1
ATOM 5562 C C . PRO A 1 717 ? -15.107 -2.920 23.451 1.00 33.88 717 PRO A C 1
ATOM 5564 O O . PRO A 1 717 ? -15.357 -1.814 23.930 1.00 33.88 717 PRO A O 1
ATOM 5567 N N . GLU A 1 718 ? -14.978 -3.126 22.137 1.00 32.25 718 GLU A N 1
ATOM 5568 C CA . GLU A 1 718 ? -15.349 -2.155 21.101 1.00 32.25 718 GLU A CA 1
ATOM 5569 C C . GLU A 1 718 ? -16.770 -1.619 21.364 1.00 32.25 718 GLU A C 1
ATOM 5571 O O . GLU A 1 718 ? -17.676 -2.405 21.619 1.00 32.25 718 GLU A O 1
ATOM 5576 N N . HIS A 1 719 ? -16.944 -0.290 21.320 1.00 37.59 719 HIS A N 1
ATOM 5577 C CA . HIS A 1 719 ? -18.202 0.464 21.449 1.00 37.59 719 HIS A CA 1
ATOM 5578 C C . HIS A 1 719 ? -19.501 -0.369 21.525 1.00 37.59 719 HIS A C 1
ATOM 5580 O O . HIS A 1 719 ? -20.121 -0.670 20.506 1.00 37.59 719 HIS A O 1
ATOM 5586 N N . THR A 1 720 ? -19.987 -0.635 22.739 1.00 40.12 720 THR A N 1
ATOM 5587 C CA . THR A 1 720 ? -21.373 -1.069 22.968 1.00 40.12 720 THR A CA 1
ATOM 5588 C C . THR A 1 720 ? -22.013 -0.170 24.012 1.00 40.12 720 THR A C 1
ATOM 5590 O O . THR A 1 720 ? -21.455 0.002 25.093 1.00 40.12 720 THR A O 1
ATOM 5593 N N . GLY A 1 721 ? -23.173 0.407 23.701 1.00 51.78 721 GLY A N 1
ATOM 5594 C CA . GLY A 1 721 ? -23.968 1.170 24.656 1.00 51.78 721 GLY A CA 1
ATOM 5595 C C . GLY A 1 721 ? -24.476 0.299 25.809 1.00 51.78 721 GLY A C 1
ATOM 5596 O O . GLY A 1 721 ? -25.548 -0.303 25.725 1.00 51.78 721 GLY A O 1
ATOM 5597 N N . GLY A 1 722 ? -23.655 0.172 26.855 1.00 66.19 722 GLY A N 1
ATOM 5598 C CA . GLY A 1 722 ? -23.852 -0.802 27.925 1.00 66.19 722 GLY A CA 1
ATOM 5599 C C . GLY A 1 722 ? -24.724 -0.307 29.081 1.00 66.19 722 GLY A C 1
ATOM 5600 O O . GLY A 1 722 ? -24.781 0.885 29.389 1.00 66.19 722 GLY A O 1
ATOM 5601 N N . PHE A 1 723 ? -25.383 -1.248 29.750 1.00 82.19 723 PHE A N 1
ATOM 5602 C CA . PHE A 1 723 ? -26.180 -1.034 30.960 1.00 82.19 723 PHE A CA 1
ATOM 5603 C C . PHE A 1 723 ? -25.466 -1.622 32.185 1.00 82.19 723 PHE A C 1
ATOM 5605 O O . PHE A 1 723 ? -25.122 -2.802 32.182 1.00 82.19 723 PHE A O 1
ATOM 5612 N N . TYR A 1 724 ? -25.226 -0.827 33.233 1.00 85.75 724 TYR A N 1
ATOM 5613 C CA . TYR A 1 724 ? -24.353 -1.216 34.352 1.00 85.75 724 TYR A CA 1
ATOM 5614 C C . TYR A 1 724 ? -24.970 -0.945 35.734 1.00 85.75 724 TYR A C 1
ATOM 5616 O O . TYR A 1 724 ? -25.751 -0.008 35.898 1.00 85.75 724 TYR A O 1
ATOM 5624 N N . ILE A 1 725 ? -24.571 -1.726 36.750 1.00 86.19 725 ILE A N 1
ATOM 5625 C CA . ILE A 1 725 ? -24.986 -1.557 38.159 1.00 86.19 725 ILE A CA 1
ATOM 5626 C C . ILE A 1 725 ? -23.782 -1.506 39.116 1.00 86.19 725 ILE A C 1
ATOM 5628 O O . ILE A 1 725 ? -22.889 -2.353 39.040 1.00 86.19 725 ILE A O 1
ATOM 5632 N N . CYS A 1 726 ? -23.763 -0.550 40.056 1.00 84.19 726 CYS A N 1
ATOM 5633 C CA . CYS A 1 726 ? -22.686 -0.424 41.054 1.00 84.19 726 CYS A CA 1
ATOM 5634 C C . CYS A 1 726 ? -23.108 0.268 42.373 1.00 84.19 726 CYS A C 1
ATOM 5636 O O . CYS A 1 726 ? -24.234 0.757 42.518 1.00 84.19 726 CYS A O 1
ATOM 5638 N N . GLY A 1 727 ? -22.202 0.280 43.361 1.00 82.44 727 GLY A N 1
ATOM 5639 C CA . GLY A 1 727 ? -22.243 1.182 44.523 1.00 82.44 727 GLY A CA 1
ATOM 5640 C C . GLY A 1 727 ? -21.644 2.561 44.214 1.00 82.44 727 GLY A C 1
ATOM 5641 O O . GLY A 1 727 ? -21.111 2.776 43.126 1.00 82.44 727 GLY A O 1
ATOM 5642 N N . VAL A 1 728 ? -21.737 3.502 45.160 1.00 81.94 728 VAL A N 1
ATOM 5643 C CA . VAL A 1 728 ? -21.230 4.878 44.972 1.00 81.94 728 VAL A CA 1
ATOM 5644 C C . VAL A 1 728 ? -19.705 4.930 44.838 1.00 81.94 728 VAL A C 1
ATOM 5646 O O . VAL A 1 728 ? -19.190 5.733 44.066 1.00 81.94 728 VAL A O 1
ATOM 5649 N N . ASP A 1 729 ? -18.989 4.036 45.523 1.00 73.69 729 ASP A N 1
ATOM 5650 C CA . ASP A 1 729 ? -17.523 4.034 45.561 1.00 73.69 729 ASP A CA 1
ATOM 5651 C C . ASP A 1 729 ? -16.894 3.788 44.178 1.00 73.69 729 ASP A C 1
ATOM 5653 O O . ASP A 1 729 ? -15.829 4.324 43.871 1.00 73.69 729 ASP A O 1
ATOM 5657 N N . ALA A 1 730 ? -17.588 3.047 43.307 1.00 74.06 730 ALA A N 1
ATOM 5658 C CA . ALA A 1 730 ? -17.148 2.759 41.942 1.00 74.06 730 ALA A CA 1
ATOM 5659 C C . ALA A 1 730 ? -17.163 3.993 41.015 1.00 74.06 730 ALA A C 1
ATOM 5661 O O . ALA A 1 730 ? -16.628 3.938 39.910 1.00 74.06 730 ALA A O 1
ATOM 5662 N N . LEU A 1 731 ? -17.769 5.110 41.442 1.00 81.50 731 LEU A N 1
ATOM 5663 C CA . LEU A 1 731 ? -17.876 6.329 40.634 1.00 81.50 731 LEU A CA 1
ATOM 5664 C C . LEU A 1 731 ? -16.683 7.281 40.770 1.00 81.50 731 LEU A C 1
ATOM 5666 O O . LEU A 1 731 ? -16.627 8.287 40.066 1.00 81.50 731 LEU A O 1
ATOM 5670 N N . HIS A 1 732 ? -15.740 6.994 41.668 1.00 75.19 732 HIS A N 1
ATOM 5671 C CA . HIS A 1 732 ? -14.565 7.842 41.868 1.00 75.19 732 HIS A CA 1
ATOM 5672 C C . HIS A 1 732 ? -13.519 7.728 40.746 1.00 75.19 732 HIS A C 1
ATOM 5674 O O . HIS A 1 732 ? -12.669 8.610 40.634 1.00 75.19 732 HIS A O 1
ATOM 5680 N N . ASP A 1 733 ? -13.578 6.687 39.911 1.00 71.31 733 ASP A N 1
ATOM 5681 C CA . ASP A 1 733 ? -12.641 6.455 38.805 1.00 71.31 733 ASP A CA 1
ATOM 5682 C C . ASP A 1 733 ? -13.219 6.975 37.470 1.00 71.31 733 ASP A C 1
ATOM 5684 O O . ASP A 1 733 ? -13.862 6.241 36.715 1.00 71.31 733 ASP A O 1
ATOM 5688 N N . ASP A 1 734 ? -13.013 8.267 37.175 1.00 69.56 734 ASP A N 1
ATOM 5689 C CA . ASP A 1 734 ? -13.466 8.909 35.925 1.00 69.56 734 ASP A CA 1
ATOM 5690 C C . ASP A 1 734 ? -12.907 8.220 34.685 1.00 69.56 734 ASP A C 1
ATOM 5692 O O . ASP A 1 734 ? -13.610 8.052 33.686 1.00 69.56 734 ASP A O 1
ATOM 5696 N N . LYS A 1 735 ? -11.635 7.820 34.742 1.00 68.06 735 LYS A N 1
ATOM 5697 C CA . LYS A 1 735 ? -10.955 7.166 33.627 1.00 68.06 735 LYS A CA 1
ATOM 5698 C C . LYS A 1 735 ? -11.635 5.846 33.311 1.00 68.06 735 LYS A C 1
ATOM 5700 O O . LYS A 1 735 ? -11.930 5.601 32.144 1.00 68.06 735 LYS A O 1
ATOM 5705 N N . TYR A 1 736 ? -11.938 5.041 34.322 1.00 67.31 736 TYR A N 1
ATOM 5706 C CA . TYR A 1 736 ? -12.635 3.773 34.150 1.00 67.31 736 TYR A CA 1
ATOM 5707 C C . TYR A 1 736 ? -14.080 3.953 33.655 1.00 67.31 736 TYR A C 1
ATOM 5709 O O . TYR A 1 736 ? -14.501 3.267 32.723 1.00 67.31 736 TYR A O 1
ATOM 5717 N N . LEU A 1 737 ? -14.828 4.938 34.166 1.00 70.25 737 LEU A N 1
ATOM 5718 C CA . LEU A 1 737 ? -16.170 5.258 33.652 1.00 70.25 737 LEU A CA 1
ATOM 5719 C C . LEU A 1 737 ? -16.141 5.703 32.180 1.00 70.25 737 LEU A C 1
ATOM 5721 O O . LEU A 1 737 ? -16.970 5.268 31.376 1.00 70.25 737 LEU A O 1
ATOM 5725 N N . HIS A 1 738 ? -15.172 6.534 31.792 1.00 73.06 738 HIS A N 1
ATOM 5726 C CA . HIS A 1 738 ? -14.988 6.932 30.397 1.00 73.06 738 HIS A CA 1
ATOM 5727 C C . HIS A 1 738 ? -14.532 5.767 29.507 1.00 73.06 738 HIS A C 1
ATOM 5729 O O . HIS A 1 738 ? -14.976 5.687 28.360 1.00 73.06 738 HIS A O 1
ATOM 5735 N N . GLN A 1 739 ? -13.709 4.847 30.022 1.00 60.16 739 GLN A N 1
ATOM 5736 C CA . GLN A 1 739 ? -13.301 3.617 29.326 1.00 60.16 739 GLN A CA 1
ATOM 5737 C C . GLN A 1 739 ? -14.482 2.682 29.057 1.00 60.16 739 GLN A C 1
ATOM 5739 O O . GLN A 1 739 ? -14.575 2.118 27.971 1.00 60.16 739 GLN A O 1
ATOM 5744 N N . LEU A 1 740 ? -15.418 2.569 30.001 1.00 56.84 740 LEU A N 1
ATOM 5745 C CA . LEU A 1 740 ? -16.674 1.833 29.818 1.00 56.84 740 LEU A CA 1
ATOM 5746 C C . LEU A 1 740 ? -17.657 2.535 28.864 1.00 56.84 740 LEU A C 1
ATOM 5748 O O . LEU A 1 740 ? -18.751 2.034 28.616 1.00 56.84 740 LEU A O 1
ATOM 5752 N N . GLY A 1 741 ? -17.296 3.707 28.332 1.00 68.44 741 GLY A N 1
ATOM 5753 C CA . GLY A 1 741 ? -18.144 4.479 27.432 1.00 68.44 741 GLY A CA 1
ATOM 5754 C C . GLY A 1 741 ? -19.345 5.119 28.126 1.00 68.44 741 GLY A C 1
ATOM 5755 O O . GLY A 1 741 ? -20.290 5.512 27.440 1.00 68.44 741 GLY A O 1
ATOM 5756 N N . ILE A 1 742 ? -19.331 5.242 29.459 1.00 82.00 742 ILE A N 1
ATOM 5757 C CA . ILE A 1 742 ? -20.442 5.813 30.224 1.00 82.00 742 ILE A CA 1
ATOM 5758 C C . ILE A 1 742 ? -20.627 7.286 29.857 1.00 82.00 742 ILE A C 1
ATOM 5760 O O . ILE A 1 742 ? -19.677 8.072 29.825 1.00 82.00 742 ILE A O 1
ATOM 5764 N N . LYS A 1 743 ? -21.875 7.653 29.570 1.00 88.12 743 LYS A N 1
ATOM 5765 C CA . LYS A 1 743 ? -22.312 9.031 29.301 1.00 88.12 743 LYS A CA 1
ATOM 5766 C C . LYS A 1 743 ? -23.366 9.507 30.290 1.00 88.12 743 LYS A C 1
ATOM 5768 O O . LYS A 1 743 ? -23.451 10.706 30.551 1.00 88.12 743 LYS A O 1
ATOM 5773 N N . CYS A 1 744 ? -24.128 8.573 30.855 1.00 91.44 744 CYS A N 1
ATOM 5774 C CA . CYS A 1 744 ? -25.244 8.865 31.741 1.00 91.44 744 CYS A CA 1
ATOM 5775 C C . CYS A 1 744 ? -25.097 8.118 33.073 1.00 91.44 744 CYS A C 1
ATOM 5777 O O . CYS A 1 744 ? -24.690 6.956 33.104 1.00 91.44 744 CYS A O 1
ATOM 5779 N N . ILE A 1 745 ? -25.470 8.769 34.173 1.00 93.69 745 ILE A N 1
ATOM 5780 C CA . ILE A 1 745 ? -25.472 8.180 35.517 1.00 93.69 745 ILE A CA 1
ATOM 5781 C C . ILE A 1 745 ? -26.854 8.374 36.139 1.00 93.69 745 ILE A C 1
ATOM 5783 O O . ILE A 1 745 ? -27.354 9.491 36.254 1.00 93.69 745 ILE A O 1
ATOM 5787 N N . LEU A 1 746 ? -27.477 7.280 36.565 1.00 94.56 746 LEU A N 1
ATOM 5788 C CA . LEU A 1 746 ? -28.719 7.288 37.326 1.00 94.56 746 LEU A CA 1
ATOM 5789 C C . LEU A 1 746 ? -28.406 7.056 38.809 1.00 94.56 746 LEU A C 1
ATOM 5791 O O . LEU A 1 746 ? -28.020 5.954 39.206 1.00 94.56 746 LEU A O 1
ATOM 5795 N N . ASN A 1 747 ? -28.623 8.079 39.632 1.00 93.56 747 ASN A N 1
ATOM 5796 C CA . ASN A 1 747 ? -28.556 7.986 41.086 1.00 93.56 747 ASN A CA 1
ATOM 5797 C C . ASN A 1 747 ? -29.938 7.649 41.653 1.00 93.56 747 ASN A C 1
ATOM 5799 O O . ASN A 1 747 ? -30.839 8.489 41.692 1.00 93.56 747 ASN A O 1
ATOM 5803 N N . ALA A 1 748 ? -30.104 6.417 42.128 1.00 90.94 748 ALA A N 1
ATOM 5804 C CA . ALA A 1 748 ? -31.346 5.941 42.730 1.00 90.94 748 ALA A CA 1
ATOM 5805 C C . ALA A 1 748 ? -31.503 6.331 44.217 1.00 90.94 748 ALA A C 1
ATOM 5807 O O . ALA A 1 748 ? -32.434 5.867 44.868 1.00 90.94 748 ALA A O 1
ATOM 5808 N N . ALA A 1 749 ? -30.600 7.134 44.785 1.00 88.25 749 ALA A N 1
ATOM 5809 C CA . ALA A 1 749 ? -30.617 7.568 46.183 1.00 88.25 749 ALA A CA 1
ATOM 5810 C C . ALA A 1 749 ? -30.653 9.107 46.312 1.00 88.25 749 ALA A C 1
ATOM 5812 O O . ALA A 1 749 ? -30.748 9.814 45.309 1.00 88.25 749 ALA A O 1
ATOM 5813 N N . GLN A 1 750 ? -30.626 9.624 47.548 1.00 83.81 750 GLN A N 1
ATOM 5814 C CA . GLN A 1 750 ? -30.581 11.068 47.815 1.00 83.81 750 GLN A CA 1
ATOM 5815 C C . GLN A 1 750 ? -29.296 11.718 47.266 1.00 83.81 750 GLN A C 1
ATOM 5817 O O . GLN A 1 750 ? -28.220 11.114 47.273 1.00 83.81 750 GLN A O 1
ATOM 5822 N N . ASP A 1 751 ? -29.406 12.979 46.851 1.00 77.56 751 ASP A N 1
ATOM 5823 C CA . ASP A 1 751 ? -28.310 13.823 46.350 1.00 77.56 751 ASP A CA 1
ATOM 5824 C C . ASP A 1 751 ? -27.172 14.017 47.368 1.00 77.56 751 ASP A C 1
ATOM 5826 O O . ASP A 1 751 ? -26.006 14.103 46.986 1.00 77.56 751 ASP A O 1
ATOM 5830 N N . ARG A 1 752 ? -27.493 13.986 48.669 1.00 74.94 752 ARG A N 1
ATOM 5831 C CA . ARG A 1 752 ? -26.543 14.098 49.792 1.00 74.94 752 ARG A CA 1
ATOM 5832 C C . ARG A 1 752 ? -25.394 13.088 49.747 1.00 74.94 752 ARG A C 1
ATOM 5834 O O . ARG A 1 752 ? -24.359 13.338 50.360 1.00 74.94 752 ARG A O 1
ATOM 5841 N N . LEU A 1 753 ? -25.534 11.977 49.016 1.00 70.88 753 LEU A N 1
ATOM 5842 C CA . LEU A 1 753 ? -24.437 11.032 48.761 1.00 70.88 753 LEU A CA 1
ATOM 5843 C C . LEU A 1 753 ? -23.254 11.674 48.026 1.00 70.88 753 LEU A C 1
ATOM 5845 O O . LEU A 1 753 ? -22.123 11.247 48.228 1.00 70.88 753 LEU A O 1
ATOM 5849 N N . TYR A 1 754 ? -23.489 12.714 47.225 1.00 71.44 754 TYR A N 1
ATOM 5850 C CA . TYR A 1 754 ? -22.432 13.472 46.552 1.00 71.44 754 TYR A CA 1
ATOM 5851 C C . TYR A 1 754 ? -21.793 14.546 47.443 1.00 71.44 754 TYR A C 1
ATOM 5853 O O . TYR A 1 754 ? -20.785 15.139 47.064 1.00 71.44 754 TYR A O 1
ATOM 5861 N N . SER A 1 755 ? -22.362 14.798 48.626 1.00 60.25 755 SER A N 1
ATOM 5862 C CA . SER A 1 755 ? -21.937 15.846 49.565 1.00 60.25 755 SER A CA 1
ATOM 5863 C C . SER A 1 755 ? -21.102 15.324 50.741 1.00 60.25 755 SER A C 1
ATOM 5865 O O . SER A 1 755 ? -20.642 16.115 51.565 1.00 60.25 755 SER A O 1
ATOM 5867 N N . LEU A 1 756 ? -20.920 14.005 50.862 1.00 54.62 756 LEU A N 1
ATOM 5868 C CA . LEU A 1 756 ? -20.117 13.396 51.923 1.00 54.62 756 LEU A CA 1
ATOM 5869 C C . LEU A 1 756 ? -18.621 13.556 51.606 1.00 54.62 756 LEU A C 1
ATOM 5871 O O . LEU A 1 756 ? -18.179 13.248 50.501 1.00 54.62 756 LEU A O 1
ATOM 5875 N N . GLN A 1 757 ? -17.837 14.051 52.572 1.00 48.19 757 GLN A N 1
ATOM 5876 C CA . GLN A 1 757 ? -16.383 14.163 52.418 1.00 48.19 757 GLN A CA 1
ATOM 5877 C C . GLN A 1 757 ? -15.754 12.777 52.197 1.00 48.19 757 GLN A C 1
ATOM 5879 O O . GLN A 1 757 ? -16.194 11.811 52.830 1.00 48.19 757 GLN A O 1
ATOM 5884 N N . PRO A 1 758 ? -14.711 12.666 51.351 1.00 49.12 758 PRO A N 1
ATOM 5885 C CA . PRO A 1 758 ? -14.035 11.400 51.114 1.00 49.12 758 PRO A CA 1
ATOM 5886 C C . PRO A 1 758 ? -13.532 10.812 52.435 1.00 49.12 758 PRO A C 1
ATOM 5888 O O . PRO A 1 758 ? -12.846 11.475 53.220 1.00 49.12 758 PRO A O 1
ATOM 5891 N N . HIS A 1 759 ? -13.871 9.547 52.686 1.00 44.78 759 HIS A N 1
ATOM 5892 C CA . HIS A 1 759 ? -13.282 8.795 53.785 1.00 44.78 759 HIS A CA 1
ATOM 5893 C C . HIS A 1 759 ? -11.756 8.746 53.599 1.00 44.78 759 HIS A C 1
ATOM 5895 O O . HIS A 1 759 ? -11.256 8.511 52.500 1.00 44.78 759 HIS A O 1
ATOM 5901 N N . HIS A 1 760 ? -11.024 9.045 54.675 1.00 39.25 760 HIS A N 1
ATOM 5902 C CA . HIS A 1 760 ? -9.579 9.266 54.697 1.00 39.25 760 HIS A CA 1
ATOM 5903 C C . HIS A 1 760 ? -8.779 8.241 53.870 1.00 39.25 760 HIS A C 1
ATOM 5905 O O . HIS A 1 760 ? -8.736 7.067 54.230 1.00 39.25 760 HIS A O 1
ATOM 5911 N N . GLY A 1 761 ? -8.079 8.697 52.816 1.00 43.03 761 GLY A N 1
ATOM 5912 C CA . GLY A 1 761 ? -6.910 7.966 52.305 1.00 43.03 761 GLY A CA 1
ATOM 5913 C C . GLY A 1 761 ? -6.631 7.896 50.798 1.00 43.03 761 GLY A C 1
ATOM 5914 O O . GLY A 1 761 ? -5.645 7.252 50.449 1.00 43.03 761 GLY A O 1
ATOM 5915 N N . ARG A 1 762 ? -7.399 8.507 49.882 1.00 47.22 762 ARG A N 1
ATOM 5916 C CA . ARG A 1 762 ? -7.040 8.514 48.441 1.00 47.22 762 ARG A CA 1
ATOM 5917 C C . ARG A 1 762 ? -7.202 9.897 47.810 1.00 47.22 762 ARG A C 1
ATOM 5919 O O . ARG A 1 762 ? -8.259 10.501 47.923 1.00 47.22 762 ARG A O 1
ATOM 5926 N N . GLN A 1 763 ? -6.132 10.386 47.177 1.00 44.81 763 GLN A N 1
ATOM 5927 C CA . GLN A 1 763 ? -6.053 11.688 46.494 1.00 44.81 763 GLN A CA 1
ATOM 5928 C C . GLN A 1 763 ? -6.255 11.605 44.967 1.00 44.81 763 GLN A C 1
ATOM 5930 O O . GLN A 1 763 ? -6.146 12.624 44.294 1.00 44.81 763 GLN A O 1
ATOM 5935 N N . GLU A 1 764 ? -6.558 10.431 44.406 1.00 46.12 764 GLU A N 1
ATOM 5936 C CA . GLU A 1 764 ? -6.769 10.263 42.962 1.00 46.12 764 GLU A CA 1
ATOM 5937 C C . GLU A 1 764 ? -8.192 9.761 42.686 1.00 46.12 764 GLU A C 1
ATOM 5939 O O . GLU A 1 764 ? -8.544 8.647 43.069 1.00 46.12 764 GLU A O 1
ATOM 5944 N N . GLY A 1 765 ? -9.010 10.616 42.068 1.00 54.44 765 GLY A N 1
ATOM 5945 C CA . GLY A 1 765 ? -10.391 10.338 41.669 1.00 54.44 765 GLY A CA 1
ATOM 5946 C C . GLY A 1 765 ? -11.233 11.614 41.584 1.00 54.44 765 GLY A C 1
ATOM 5947 O O . GLY A 1 765 ? -10.848 12.659 42.114 1.00 54.44 765 GLY A O 1
ATOM 5948 N N . ILE A 1 766 ? -12.383 11.551 40.915 1.00 62.31 766 ILE A N 1
ATOM 5949 C CA . ILE A 1 766 ? -13.332 12.673 40.871 1.00 62.31 766 ILE A CA 1
ATOM 5950 C C . ILE A 1 766 ? -13.996 12.857 42.234 1.00 62.31 766 ILE A C 1
ATOM 5952 O O . ILE A 1 766 ? -14.444 11.898 42.867 1.00 62.31 766 ILE A O 1
ATOM 5956 N N . GLU A 1 767 ? -14.125 14.111 42.668 1.00 70.81 767 GLU A N 1
ATOM 5957 C CA . GLU A 1 767 ? -15.076 14.457 43.722 1.00 70.81 767 GLU A CA 1
ATOM 5958 C C . GLU A 1 767 ? -16.484 14.184 43.190 1.00 70.81 767 GLU A C 1
ATOM 5960 O O . GLU A 1 767 ? -16.844 14.694 42.131 1.00 70.81 767 GLU A O 1
ATOM 5965 N N . LEU A 1 768 ? -17.294 13.407 43.915 1.00 73.31 768 LEU A N 1
ATOM 5966 C CA . LEU A 1 768 ? -18.650 13.049 43.477 1.00 73.31 768 LEU A CA 1
ATOM 5967 C C . LEU A 1 768 ? -19.512 14.284 43.152 1.00 73.31 768 LEU A C 1
ATOM 5969 O O . LEU A 1 768 ? -20.353 14.231 42.260 1.00 73.31 768 LEU A O 1
ATOM 5973 N N . ALA A 1 769 ? -19.250 15.415 43.815 1.00 73.38 769 ALA A N 1
ATOM 5974 C CA . ALA A 1 769 ? -19.877 16.705 43.534 1.00 73.38 769 ALA A CA 1
ATOM 5975 C C . ALA A 1 769 ? -19.646 17.222 42.096 1.00 73.38 769 ALA A C 1
ATOM 5977 O O . ALA A 1 769 ? -20.446 18.016 41.610 1.00 73.38 769 ALA A O 1
ATOM 5978 N N . LYS A 1 770 ? -18.592 16.763 41.408 1.00 78.94 770 LYS A N 1
ATOM 5979 C CA . LYS A 1 770 ? -18.244 17.128 40.023 1.00 78.94 770 LYS A CA 1
ATOM 5980 C C . LYS A 1 770 ? -18.828 16.177 38.974 1.00 78.94 770 LYS A C 1
ATOM 5982 O O . LYS A 1 770 ? -18.736 16.463 37.785 1.00 78.94 770 LYS A O 1
ATOM 5987 N N . LEU A 1 771 ? -19.456 15.064 39.372 1.00 79.31 771 LEU A N 1
ATOM 5988 C CA . LEU A 1 771 ? -20.084 14.126 38.428 1.00 79.31 771 LEU A CA 1
ATOM 5989 C C . LEU A 1 771 ? -21.112 14.790 37.492 1.00 79.31 771 LEU A C 1
ATOM 5991 O O . LEU A 1 771 ? -21.069 14.489 36.299 1.00 79.31 771 LEU A O 1
ATOM 5995 N N . PRO A 1 772 ? -21.984 15.708 37.959 1.00 79.75 772 PRO A N 1
ATOM 5996 C CA . PRO A 1 772 ? -22.933 16.398 37.080 1.00 79.75 772 PRO A CA 1
ATOM 5997 C C . PRO A 1 772 ? -22.284 17.319 36.035 1.00 79.75 772 PRO A C 1
ATOM 5999 O O . PRO A 1 772 ? -22.950 17.709 35.082 1.00 79.75 772 PRO A O 1
ATOM 6002 N N . GLU A 1 773 ? -21.007 17.679 36.199 1.00 80.38 773 GLU A N 1
ATOM 6003 C CA . GLU A 1 773 ? -20.254 18.470 35.214 1.00 80.38 773 GLU A CA 1
ATOM 6004 C C . GLU A 1 773 ? -19.678 17.590 34.090 1.00 80.38 773 GLU A C 1
ATOM 6006 O O . GLU A 1 773 ? -19.395 18.084 32.999 1.00 80.38 773 GLU A O 1
ATOM 6011 N N . LEU A 1 774 ? -19.505 16.288 34.348 1.00 79.94 774 LEU A N 1
ATOM 6012 C CA . LEU A 1 774 ? -18.829 15.338 33.455 1.00 79.94 774 LEU A CA 1
ATOM 6013 C C . LEU A 1 774 ? -19.779 14.339 32.785 1.00 79.94 774 LEU A C 1
ATOM 6015 O O . LEU A 1 774 ? -19.487 13.843 31.695 1.00 79.94 774 LEU A O 1
ATOM 6019 N N . PHE A 1 775 ? -20.908 14.041 33.427 1.00 88.88 775 PHE A N 1
ATOM 6020 C CA . PHE A 1 775 ? -21.903 13.078 32.966 1.00 88.88 775 PHE A CA 1
ATOM 6021 C C . PHE A 1 775 ? -23.303 13.684 33.024 1.00 88.88 775 PHE A C 1
ATOM 6023 O O . PHE A 1 775 ? -23.599 14.550 33.845 1.00 88.88 775 PHE A O 1
ATOM 6030 N N . GLU A 1 776 ? -24.205 13.175 32.190 1.00 91.81 776 GLU A N 1
ATOM 6031 C CA . GLU A 1 776 ? -25.628 13.464 32.347 1.00 91.81 776 GLU A CA 1
ATOM 6032 C C . GLU A 1 776 ? -26.148 12.673 33.553 1.00 91.81 776 GLU A C 1
ATOM 6034 O O . GLU A 1 776 ? -26.252 11.446 33.496 1.00 91.81 776 GLU A O 1
ATOM 6039 N N . VAL A 1 777 ? -26.427 13.359 34.665 1.00 91.81 777 VAL A N 1
ATOM 6040 C CA . VAL A 1 777 ? -26.847 12.723 35.922 1.00 91.81 777 VAL A CA 1
ATOM 6041 C C . VAL A 1 777 ? -28.344 12.924 36.152 1.00 91.81 777 VAL A C 1
ATOM 6043 O O . VAL A 1 777 ? -28.825 14.056 36.177 1.00 91.81 777 VAL A O 1
ATOM 6046 N N . LYS A 1 778 ? -29.079 11.833 36.395 1.00 93.25 778 LYS A N 1
ATOM 6047 C CA . LYS A 1 778 ? -30.468 11.873 36.881 1.00 93.25 778 LYS A CA 1
ATOM 6048 C C . LYS A 1 778 ? -30.531 11.366 38.315 1.00 93.25 778 LYS A C 1
ATOM 6050 O O . LYS A 1 778 ? -30.109 10.247 38.598 1.00 93.25 778 LYS A O 1
ATOM 6055 N N . ILE A 1 779 ? -31.078 12.183 39.212 1.00 92.56 779 ILE A N 1
ATOM 6056 C CA . ILE A 1 779 ? -31.264 11.843 40.626 1.00 92.56 779 ILE A CA 1
ATOM 6057 C C . ILE A 1 779 ? -32.739 11.527 40.855 1.00 92.56 779 ILE A C 1
ATOM 6059 O O . ILE A 1 779 ? -33.598 12.371 40.618 1.00 92.56 779 ILE A O 1
ATOM 6063 N N . VAL A 1 780 ? -33.025 10.307 41.310 1.00 90.81 780 VAL A N 1
ATOM 6064 C CA . VAL A 1 780 ? -34.380 9.883 41.695 1.00 90.81 780 VAL A CA 1
ATOM 6065 C C . VAL A 1 780 ? -34.705 10.338 43.117 1.00 90.81 780 VAL A C 1
ATOM 6067 O O . VAL A 1 780 ? -35.836 10.715 43.393 1.00 90.81 780 VAL A O 1
ATOM 6070 N N . GLY A 1 781 ? -33.714 10.340 44.017 1.00 85.94 781 GLY A N 1
ATOM 6071 C CA . GLY A 1 781 ? -33.894 10.852 45.376 1.00 85.94 781 GLY A CA 1
ATOM 6072 C C . GLY A 1 781 ? -34.679 9.927 46.309 1.00 85.94 781 GLY A C 1
ATOM 6073 O O . GLY A 1 781 ? -35.411 10.420 47.158 1.00 85.94 781 GLY A O 1
ATOM 6074 N N . ALA A 1 782 ? -34.550 8.602 46.168 1.00 86.50 782 ALA A N 1
ATOM 6075 C CA . ALA A 1 782 ? -35.326 7.648 46.964 1.00 86.50 782 ALA A CA 1
ATOM 6076 C C . ALA A 1 782 ? -34.638 7.208 48.273 1.00 86.50 782 ALA A C 1
ATOM 6078 O O . ALA A 1 782 ? -33.427 6.933 48.327 1.00 86.50 782 ALA A O 1
ATOM 6079 N N . ASP A 1 783 ? -35.451 7.069 49.319 1.00 86.12 783 ASP A N 1
ATOM 6080 C CA . ASP A 1 783 ? -35.060 6.512 50.613 1.00 86.12 783 ASP A CA 1
ATOM 6081 C C . ASP A 1 783 ? -35.078 4.987 50.595 1.00 86.12 783 ASP A C 1
ATOM 6083 O O . ASP A 1 783 ? -35.914 4.370 49.949 1.00 86.12 783 ASP A O 1
ATOM 6087 N N . ASP A 1 784 ? -34.157 4.354 51.323 1.00 87.62 784 ASP A N 1
ATOM 6088 C CA . ASP A 1 784 ? -34.111 2.888 51.437 1.00 87.62 784 ASP A CA 1
ATOM 6089 C C . ASP A 1 784 ? -34.988 2.381 52.587 1.00 87.62 784 ASP A C 1
ATOM 6091 O O . ASP A 1 784 ? -34.513 1.712 53.504 1.00 87.62 784 ASP A O 1
ATOM 6095 N N . CYS A 1 785 ? -36.266 2.744 52.575 1.00 85.50 785 CYS A N 1
ATOM 6096 C CA . CYS A 1 785 ? -37.250 2.261 53.538 1.00 85.50 785 CYS A CA 1
ATOM 6097 C C . CYS A 1 785 ? -38.432 1.606 52.821 1.00 85.50 785 CYS A C 1
ATOM 6099 O O . CYS A 1 785 ? -38.701 1.876 51.651 1.00 85.50 785 CYS A O 1
ATOM 6101 N N . GLU A 1 786 ? -39.141 0.730 53.530 1.00 78.94 786 GLU A N 1
ATOM 6102 C CA . GLU A 1 786 ? -40.258 -0.034 52.960 1.00 78.94 786 GLU A CA 1
ATOM 6103 C C . GLU A 1 786 ? -41.461 0.848 52.583 1.00 78.94 786 GLU A C 1
ATOM 6105 O O . GLU A 1 786 ? -42.262 0.458 51.733 1.00 78.94 786 GLU A O 1
ATOM 6110 N N . ASP A 1 787 ? -41.555 2.041 53.180 1.00 83.00 787 ASP A N 1
ATOM 6111 C CA . ASP A 1 787 ? -42.605 3.031 52.921 1.00 83.00 787 ASP A CA 1
ATOM 6112 C C . ASP A 1 787 ? -42.283 3.954 51.731 1.00 83.00 787 ASP A C 1
ATOM 6114 O O . ASP A 1 787 ? -43.155 4.687 51.259 1.00 83.00 787 ASP A O 1
ATOM 6118 N N . CYS A 1 788 ? -41.043 3.946 51.222 1.00 89.56 788 CYS A N 1
ATOM 6119 C CA . CYS A 1 788 ? -40.657 4.790 50.095 1.00 89.56 788 CYS A CA 1
ATOM 6120 C C . CYS A 1 788 ? -41.302 4.282 48.800 1.00 89.56 788 CYS A C 1
ATOM 6122 O O . CYS A 1 788 ? -41.109 3.133 48.402 1.00 89.56 788 CYS A O 1
ATOM 6124 N N . ASN A 1 789 ? -42.041 5.149 48.106 1.00 89.81 789 ASN A N 1
ATOM 6125 C CA . ASN A 1 789 ? -42.688 4.810 46.843 1.00 89.81 789 ASN A CA 1
ATOM 6126 C C . ASN A 1 789 ? -41.766 5.097 45.645 1.00 89.81 789 ASN A C 1
ATOM 6128 O O . ASN A 1 789 ? -41.839 6.161 45.041 1.00 89.81 789 ASN A O 1
ATOM 6132 N N . LEU A 1 790 ? -40.912 4.141 45.278 1.00 92.31 790 LEU A N 1
ATOM 6133 C CA . LEU A 1 790 ? -40.052 4.229 44.093 1.00 92.31 790 LEU A CA 1
ATOM 6134 C C . LEU A 1 790 ? -40.825 3.996 42.779 1.00 92.31 790 LEU A C 1
ATOM 6136 O O . LEU A 1 790 ? -40.385 4.448 41.722 1.00 92.31 790 LEU A O 1
ATOM 6140 N N . SER A 1 791 ? -41.987 3.336 42.834 1.00 91.00 791 SER A N 1
ATOM 6141 C CA . SER A 1 791 ? -42.773 2.956 41.650 1.00 91.00 791 SER A CA 1
ATOM 6142 C C . SER A 1 791 ? -43.230 4.142 40.806 1.00 91.00 791 SER A C 1
ATOM 6144 O O . SER A 1 791 ? -43.296 4.039 39.581 1.00 91.00 791 SER A O 1
ATOM 6146 N N . MET A 1 792 ? -43.451 5.300 41.438 1.00 93.25 792 MET A N 1
ATOM 6147 C CA . MET A 1 792 ? -43.798 6.540 40.739 1.00 93.25 792 MET A CA 1
ATOM 6148 C C . MET A 1 792 ? -42.703 7.014 39.772 1.00 93.25 792 MET A C 1
ATOM 6150 O O . MET A 1 792 ? -42.986 7.803 38.877 1.00 93.25 792 MET A O 1
ATOM 6154 N N . HIS A 1 793 ? -41.472 6.514 39.923 1.00 95.31 793 HIS A N 1
ATOM 6155 C CA . HIS A 1 793 ? -40.323 6.862 39.091 1.00 95.31 793 HIS A CA 1
ATOM 6156 C C . HIS A 1 793 ? -39.933 5.770 38.088 1.00 95.31 793 HIS A C 1
ATOM 6158 O O . HIS A 1 793 ? -38.983 5.965 37.334 1.00 95.31 793 HIS A O 1
ATOM 6164 N N . PHE A 1 794 ? -40.616 4.621 38.038 1.00 95.81 794 PHE A N 1
ATOM 6165 C CA . PHE A 1 794 ? -40.192 3.503 37.181 1.00 95.81 794 PHE A CA 1
ATOM 6166 C C . PHE A 1 794 ? -40.138 3.861 35.693 1.00 95.81 794 PHE A C 1
ATOM 6168 O O . PHE A 1 794 ? -39.161 3.525 35.026 1.00 95.81 794 PHE A O 1
ATOM 6175 N N . GLN A 1 795 ? -41.126 4.601 35.186 1.00 91.94 795 GLN A N 1
ATOM 6176 C CA . GLN A 1 795 ? -41.122 5.063 33.796 1.00 91.94 795 GLN A CA 1
ATOM 6177 C C . GLN A 1 795 ? -39.948 6.016 33.526 1.00 91.94 795 GLN A C 1
ATOM 6179 O O . GLN A 1 795 ? -39.175 5.811 32.594 1.00 91.94 795 GLN A O 1
ATOM 6184 N N . ASP A 1 796 ? -39.759 6.995 34.411 1.00 92.75 796 ASP A N 1
ATOM 6185 C CA . ASP A 1 796 ? -38.673 7.975 34.349 1.00 92.75 796 ASP A CA 1
ATOM 6186 C C . ASP A 1 796 ? -37.278 7.345 34.388 1.00 92.75 796 ASP A C 1
ATOM 6188 O O . ASP A 1 796 ? -36.346 7.849 33.752 1.00 92.75 796 ASP A O 1
ATOM 6192 N N . ILE A 1 797 ? -37.128 6.285 35.181 1.00 95.50 797 ILE A N 1
ATOM 6193 C CA . ILE A 1 797 ? -35.920 5.469 35.295 1.00 95.50 797 ILE A CA 1
ATOM 6194 C C . ILE A 1 797 ? -35.695 4.708 33.992 1.00 95.50 797 ILE A C 1
ATOM 6196 O O . ILE A 1 797 ? -34.600 4.759 33.433 1.00 95.50 797 ILE A O 1
ATOM 6200 N N . ALA A 1 798 ? -36.729 4.026 33.498 1.00 92.56 798 ALA A N 1
ATOM 6201 C CA . ALA A 1 798 ? -36.623 3.185 32.320 1.00 92.56 798 ALA A CA 1
ATOM 6202 C C . ALA A 1 798 ? -36.281 3.996 31.063 1.00 92.56 798 ALA A C 1
ATOM 6204 O O . ALA A 1 798 ? -35.426 3.584 30.281 1.00 92.56 798 ALA A O 1
ATOM 6205 N N . ASP A 1 799 ? -36.897 5.166 30.894 1.00 90.94 799 ASP A N 1
ATOM 6206 C CA . ASP A 1 799 ? -36.628 6.055 29.761 1.00 90.94 799 ASP A CA 1
ATOM 6207 C C . ASP A 1 799 ? -35.224 6.664 29.828 1.00 90.94 799 ASP A C 1
ATOM 6209 O O . ASP A 1 799 ? -34.557 6.792 28.803 1.00 90.94 799 ASP A O 1
ATOM 6213 N N . PHE A 1 800 ? -34.737 6.988 31.029 1.00 93.81 800 PHE A N 1
ATOM 6214 C CA . PHE A 1 800 ? -33.376 7.494 31.201 1.00 93.81 800 PHE A CA 1
ATOM 6215 C C . PHE A 1 800 ? -32.317 6.430 30.901 1.00 93.81 800 PHE A C 1
ATOM 6217 O O . PHE A 1 800 ? -31.322 6.729 30.242 1.00 93.81 800 PHE A O 1
ATOM 6224 N N . ILE A 1 801 ? -32.533 5.187 31.347 1.00 91.44 801 ILE A N 1
ATOM 6225 C CA . ILE A 1 801 ? -31.641 4.065 31.030 1.00 91.44 801 ILE A CA 1
ATOM 6226 C C . ILE A 1 801 ? -31.610 3.845 29.514 1.00 91.44 801 ILE A C 1
ATOM 6228 O O . ILE A 1 801 ? -30.529 3.816 28.934 1.00 91.44 801 ILE A O 1
ATOM 6232 N N . GLU A 1 802 ? -32.767 3.776 28.856 1.00 86.12 802 GLU A N 1
ATOM 6233 C CA . GLU A 1 802 ? -32.853 3.575 27.404 1.00 86.12 802 GLU A CA 1
ATOM 6234 C C . GLU A 1 802 ? -32.153 4.700 26.619 1.00 86.12 802 GLU A C 1
ATOM 6236 O O . GLU A 1 802 ? -31.330 4.445 25.738 1.00 86.12 802 GLU A O 1
ATOM 6241 N N . ALA A 1 803 ? -32.405 5.960 26.988 1.00 83.56 803 ALA A N 1
ATOM 6242 C CA . ALA A 1 803 ? -31.757 7.113 26.366 1.00 83.56 803 ALA A CA 1
ATOM 6243 C C . ALA A 1 803 ? -30.239 7.130 26.608 1.00 83.56 803 ALA A C 1
ATOM 6245 O O . ALA A 1 803 ? -29.471 7.484 25.711 1.00 83.56 803 ALA A O 1
ATOM 6246 N N . GLY A 1 804 ? -29.796 6.735 27.803 1.00 83.00 804 GLY A N 1
ATOM 6247 C CA . GLY A 1 804 ? -28.381 6.641 28.144 1.00 83.00 804 GLY A CA 1
ATOM 6248 C C . GLY A 1 804 ? -27.658 5.560 27.344 1.00 83.00 804 GLY A C 1
ATOM 6249 O O . GLY A 1 804 ? -26.591 5.837 26.797 1.00 83.00 804 GLY A O 1
ATOM 6250 N N . ARG A 1 805 ? -28.277 4.381 27.182 1.00 79.12 805 ARG A N 1
ATOM 6251 C CA . ARG A 1 805 ? -27.776 3.289 26.322 1.00 79.12 805 ARG A CA 1
ATOM 6252 C C . ARG A 1 805 ? -27.639 3.712 24.856 1.00 79.12 805 ARG A C 1
ATOM 6254 O O . ARG A 1 805 ? -26.718 3.281 24.170 1.00 79.12 805 ARG A O 1
ATOM 6261 N N . ALA A 1 806 ? -28.527 4.577 24.367 1.00 72.81 806 ALA A N 1
ATOM 6262 C CA . ALA A 1 806 ? -28.451 5.101 23.002 1.00 72.81 806 ALA A CA 1
ATOM 6263 C C . ALA A 1 806 ? -27.320 6.134 22.806 1.00 72.81 806 ALA A C 1
ATOM 6265 O O . ALA A 1 806 ? -26.776 6.254 21.710 1.00 72.81 806 ALA A O 1
ATOM 6266 N N . LYS A 1 807 ? -26.953 6.881 23.856 1.00 75.56 807 LYS A N 1
ATOM 6267 C CA . LYS A 1 807 ? -25.867 7.884 23.835 1.00 75.56 807 LYS A CA 1
ATOM 6268 C C . LYS A 1 807 ? -24.479 7.276 24.082 1.00 75.56 807 LYS A C 1
ATOM 6270 O O . LYS A 1 807 ? -23.467 7.910 23.781 1.00 75.56 807 LYS A O 1
ATOM 6275 N N . GLY A 1 808 ? -24.429 6.082 24.663 1.00 79.25 808 GLY A N 1
ATOM 6276 C CA . GLY A 1 808 ? -23.226 5.412 25.141 1.00 79.25 808 GLY A CA 1
ATOM 6277 C C . GLY A 1 808 ? -23.607 4.422 26.236 1.00 79.25 808 GLY A C 1
ATOM 6278 O O . GLY A 1 808 ? -24.564 3.679 26.085 1.00 79.25 808 GLY A O 1
ATOM 6279 N N . GLY A 1 809 ? -22.878 4.397 27.346 1.00 82.06 809 GLY A N 1
ATOM 6280 C CA . GLY A 1 809 ? -23.225 3.578 28.505 1.00 82.06 809 GLY A CA 1
ATOM 6281 C C . GLY A 1 809 ? -24.006 4.343 29.575 1.00 82.06 809 GLY A C 1
ATOM 6282 O O . GLY A 1 809 ? -23.825 5.554 29.756 1.00 82.06 809 GLY A O 1
ATOM 6283 N N . VAL A 1 810 ? -24.829 3.619 30.332 1.00 88.94 810 VAL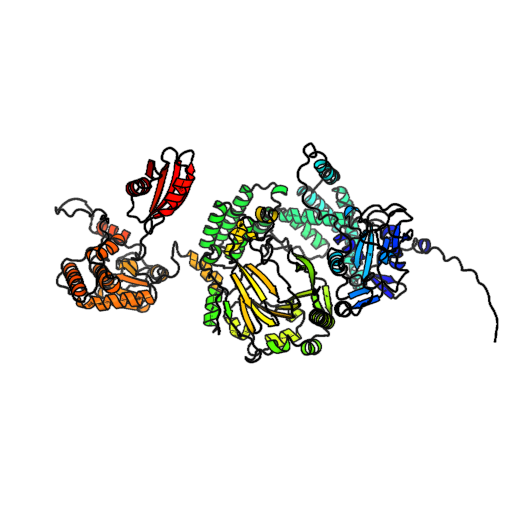 A N 1
ATOM 6284 C CA . VAL A 1 810 ? -25.520 4.133 31.520 1.00 88.94 810 VAL A CA 1
ATOM 6285 C C . VAL A 1 810 ? -25.187 3.305 32.755 1.00 88.94 810 VAL A C 1
ATOM 6287 O O . VAL A 1 810 ? -25.304 2.078 32.755 1.00 88.94 810 VAL A O 1
ATOM 6290 N N . VAL A 1 811 ? -24.796 3.990 33.826 1.00 92.00 811 VAL A N 1
ATOM 6291 C CA . VAL A 1 811 ? -24.572 3.384 35.144 1.00 92.00 811 VAL A CA 1
ATOM 6292 C C . VAL A 1 811 ? -25.750 3.690 36.051 1.00 92.00 811 VAL A C 1
ATOM 6294 O O . VAL A 1 811 ? -26.142 4.846 36.192 1.00 92.00 811 VAL A O 1
ATOM 6297 N N . VAL A 1 812 ? -26.282 2.667 36.713 1.00 93.75 812 VAL A N 1
ATOM 6298 C CA . VAL A 1 812 ? -27.278 2.804 37.776 1.00 93.75 812 VAL A CA 1
ATOM 6299 C C . VAL A 1 812 ? -26.624 2.513 39.118 1.00 93.75 812 VAL A C 1
ATOM 6301 O O . VAL A 1 812 ? -26.110 1.416 39.349 1.00 93.75 812 VAL A O 1
ATOM 6304 N N . HIS A 1 813 ? -26.670 3.482 40.029 1.00 92.19 813 HIS A N 1
ATOM 6305 C CA . HIS A 1 813 ? -26.073 3.340 41.353 1.00 92.19 813 HIS A CA 1
ATOM 6306 C C . HIS A 1 813 ? -27.001 3.818 42.474 1.00 92.19 813 HIS A C 1
ATOM 6308 O O . HIS A 1 813 ? -27.985 4.526 42.266 1.00 92.19 813 HIS A O 1
ATOM 6314 N N . CYS A 1 814 ? -26.679 3.407 43.696 1.00 89.75 814 CYS A N 1
ATOM 6315 C CA . CYS A 1 814 ? -27.190 4.006 44.929 1.00 89.75 814 CYS A CA 1
ATOM 6316 C C . CYS A 1 814 ? -26.030 4.084 45.933 1.00 89.75 814 CYS A C 1
ATOM 6318 O O . CYS A 1 814 ? -24.891 4.256 45.506 1.00 89.75 814 CYS A O 1
ATOM 6320 N N . ALA A 1 815 ? -26.276 3.930 47.238 1.00 81.06 815 ALA A N 1
ATOM 6321 C CA . ALA A 1 815 ? -25.192 3.835 48.218 1.00 81.06 815 ALA A CA 1
ATOM 6322 C C . ALA A 1 815 ? -24.321 2.582 47.980 1.00 81.06 815 ALA A C 1
ATOM 6324 O O . ALA A 1 815 ? -23.146 2.698 47.661 1.00 81.06 815 ALA A O 1
ATOM 6325 N N . ALA A 1 816 ? -24.918 1.387 48.051 1.00 74.69 816 ALA A N 1
ATOM 6326 C CA . ALA A 1 816 ? -24.198 0.109 47.949 1.00 74.69 816 ALA A CA 1
ATOM 6327 C C . ALA A 1 816 ? -24.556 -0.719 46.700 1.00 74.69 816 ALA A C 1
ATOM 6329 O O . ALA A 1 816 ? -24.140 -1.866 46.572 1.00 74.69 816 ALA A O 1
ATOM 6330 N N . GLY A 1 817 ? -25.408 -0.214 45.805 1.00 82.31 817 GLY A N 1
ATOM 6331 C CA . GLY A 1 817 ? -25.881 -0.984 44.647 1.00 82.31 817 GLY A CA 1
ATOM 6332 C C . GLY A 1 817 ? -26.719 -2.226 45.005 1.00 82.31 817 GLY A C 1
ATOM 6333 O O . GLY A 1 817 ? -26.782 -3.158 44.211 1.00 82.31 817 GLY A O 1
ATOM 6334 N N . VAL A 1 818 ? -27.309 -2.276 46.210 1.00 79.31 818 VAL A N 1
ATOM 6335 C CA . VAL A 1 818 ? -28.001 -3.464 46.761 1.00 79.31 818 VAL A CA 1
ATOM 6336 C C . VAL A 1 818 ? -29.518 -3.416 46.569 1.00 79.31 818 VAL A C 1
ATOM 6338 O O . VAL A 1 818 ? -30.073 -4.352 46.003 1.00 79.31 818 VAL A O 1
ATOM 6341 N N . SER A 1 819 ? -30.184 -2.350 47.031 1.00 85.94 819 SER A N 1
ATOM 6342 C CA . SER A 1 819 ? -31.656 -2.271 47.113 1.00 85.94 819 SER A CA 1
ATOM 6343 C C . SER A 1 819 ? -32.251 -1.314 46.068 1.00 85.94 819 SER A C 1
ATOM 6345 O O . SER A 1 819 ? -32.868 -1.756 45.103 1.00 85.94 819 SER A O 1
ATOM 6347 N N . ARG A 1 820 ? -31.994 -0.002 46.172 1.00 93.06 820 ARG A N 1
ATOM 6348 C CA . ARG A 1 820 ? -32.528 1.011 45.229 1.00 93.06 820 ARG A CA 1
ATOM 6349 C C . ARG A 1 820 ? -32.076 0.810 43.780 1.00 93.06 820 ARG A C 1
ATOM 6351 O O . ARG A 1 820 ? -32.907 0.709 42.888 1.00 93.06 820 ARG A O 1
ATOM 6358 N N . ALA A 1 821 ? -30.764 0.702 43.549 1.00 92.19 821 ALA A N 1
ATOM 6359 C CA . ALA A 1 821 ? -30.211 0.525 42.204 1.00 92.19 821 ALA A CA 1
ATOM 6360 C C . ALA A 1 821 ? -30.690 -0.777 41.544 1.00 92.19 821 ALA A C 1
ATOM 6362 O O . ALA A 1 821 ? -31.058 -0.779 40.375 1.00 92.19 821 ALA A O 1
ATOM 6363 N N . SER A 1 822 ? -30.737 -1.874 42.305 1.00 90.06 822 SER A N 1
ATOM 6364 C CA . SER A 1 822 ? -31.206 -3.163 41.795 1.00 90.06 822 SER A CA 1
ATOM 6365 C C . SER A 1 822 ? -32.700 -3.128 41.468 1.00 90.06 822 SER A C 1
ATOM 6367 O O . SER A 1 822 ? -33.089 -3.635 40.420 1.00 90.06 822 SER A O 1
ATOM 6369 N N . THR A 1 823 ? -33.512 -2.449 42.286 1.00 93.69 823 THR A N 1
ATOM 6370 C CA . THR A 1 823 ? -34.939 -2.210 42.012 1.00 93.69 823 THR A CA 1
ATOM 6371 C C . THR A 1 823 ? -35.128 -1.422 40.716 1.00 93.69 823 THR A C 1
ATOM 6373 O O . THR A 1 823 ? -35.899 -1.844 39.857 1.00 93.69 823 THR A O 1
ATOM 6376 N N . SER A 1 824 ? -34.379 -0.330 40.527 1.00 96.44 824 SER A N 1
ATOM 6377 C CA . SER A 1 824 ? -34.397 0.467 39.292 1.00 96.44 824 SER A CA 1
ATOM 6378 C C . SER A 1 824 ? -34.030 -0.365 38.061 1.00 96.44 824 SER A C 1
ATOM 6380 O O . SER A 1 824 ? -34.701 -0.281 37.031 1.00 96.44 824 SER A O 1
ATOM 6382 N N . CYS A 1 825 ? -33.002 -1.212 38.169 1.00 94.19 825 CYS A N 1
ATOM 6383 C CA . CYS A 1 825 ? -32.606 -2.091 37.075 1.00 94.19 825 CYS A CA 1
ATOM 6384 C C . CYS A 1 825 ? -33.663 -3.166 36.774 1.00 94.19 825 CYS A C 1
ATOM 6386 O O . CYS A 1 825 ? -33.922 -3.448 35.606 1.00 94.19 825 CYS A O 1
ATOM 6388 N N . MET A 1 826 ? -34.292 -3.755 37.798 1.00 92.38 826 MET A N 1
ATOM 6389 C CA . MET A 1 826 ? -35.360 -4.749 37.613 1.00 92.38 826 MET A CA 1
ATOM 6390 C C . MET A 1 826 ? -36.570 -4.122 36.923 1.00 92.38 826 MET A C 1
ATOM 6392 O O . MET A 1 826 ? -37.075 -4.697 35.964 1.00 92.38 826 MET A O 1
ATOM 6396 N N . ALA A 1 827 ? -36.978 -2.922 37.346 1.00 94.38 827 ALA A N 1
ATOM 6397 C CA . ALA A 1 827 ? -38.071 -2.188 36.716 1.00 94.38 827 ALA A CA 1
ATOM 6398 C C . ALA A 1 827 ? -37.802 -1.940 35.222 1.00 94.38 827 ALA A C 1
ATOM 6400 O O . ALA A 1 827 ? -38.666 -2.217 34.392 1.00 94.38 827 ALA A O 1
ATOM 6401 N N . TYR A 1 828 ? -36.586 -1.516 34.857 1.00 95.06 828 TYR A N 1
ATOM 6402 C CA . TYR A 1 828 ? -36.187 -1.369 33.452 1.00 95.06 828 TYR A CA 1
ATOM 6403 C C . TYR A 1 828 ? -36.306 -2.684 32.665 1.00 95.06 828 TYR A C 1
ATOM 6405 O O . TYR A 1 828 ? -36.956 -2.715 31.618 1.00 95.06 828 TYR A O 1
ATOM 6413 N N . LEU A 1 829 ? -35.748 -3.786 33.183 1.00 89.56 829 LEU A N 1
ATOM 6414 C CA . LEU A 1 829 ? -35.814 -5.100 32.528 1.00 89.56 829 LEU A CA 1
ATOM 6415 C C . LEU A 1 829 ? -37.259 -5.593 32.345 1.00 89.56 829 LEU A C 1
ATOM 6417 O O . LEU A 1 829 ? -37.567 -6.257 31.356 1.00 89.56 829 LEU A O 1
ATOM 6421 N N . MET A 1 830 ? -38.158 -5.272 33.273 1.00 90.94 830 MET A N 1
ATOM 6422 C CA . MET A 1 830 ? -39.575 -5.626 33.166 1.00 90.94 830 MET A CA 1
ATOM 6423 C C . MET A 1 830 ? -40.304 -4.751 32.138 1.00 90.94 830 MET A C 1
ATOM 6425 O O . MET A 1 830 ? -41.051 -5.261 31.307 1.00 90.94 830 MET A O 1
ATOM 6429 N N . MET A 1 831 ? -40.066 -3.438 32.149 1.00 89.31 831 MET A N 1
ATOM 6430 C CA . MET A 1 831 ? -40.794 -2.483 31.305 1.00 89.31 831 MET A CA 1
ATOM 6431 C C . MET A 1 831 ? -40.307 -2.453 29.854 1.00 89.31 831 MET A C 1
ATOM 6433 O O . MET A 1 831 ? -41.128 -2.340 28.946 1.00 89.31 831 MET A O 1
ATOM 6437 N N . LYS A 1 832 ? -38.990 -2.531 29.629 1.00 87.44 832 LYS A N 1
ATOM 6438 C CA . LYS A 1 832 ? -38.367 -2.376 28.301 1.00 87.44 832 LYS A CA 1
ATOM 6439 C C . LYS A 1 832 ? -37.931 -3.700 27.686 1.00 87.44 832 LYS A C 1
ATOM 6441 O O . LYS A 1 832 ? -38.023 -3.865 26.476 1.00 87.44 832 LYS A O 1
ATOM 6446 N N . GLU A 1 833 ? -37.513 -4.663 28.508 1.00 81.50 833 GLU A N 1
ATOM 6447 C CA . GLU A 1 833 ? -37.134 -6.002 28.037 1.00 81.50 833 GLU A CA 1
ATOM 6448 C C . GLU A 1 833 ? -38.195 -7.081 28.319 1.00 81.50 833 GLU A C 1
ATOM 6450 O O . GLU A 1 833 ? -37.997 -8.245 27.964 1.00 81.50 833 GLU A O 1
ATOM 6455 N N . HIS A 1 834 ? -39.334 -6.728 28.919 1.00 89.12 834 HIS A N 1
ATOM 6456 C CA . HIS A 1 834 ? -40.469 -7.631 29.142 1.00 89.12 834 HIS A CA 1
ATOM 6457 C C . HIS A 1 834 ? -40.107 -8.925 29.887 1.00 89.12 834 HIS A C 1
ATOM 6459 O O . HIS A 1 834 ? -40.602 -10.007 29.563 1.00 89.12 834 HIS A O 1
ATOM 6465 N N . TRP A 1 835 ? -39.211 -8.844 30.870 1.00 86.56 835 TRP A N 1
ATOM 6466 C CA . TRP A 1 835 ? -38.928 -9.956 31.779 1.00 86.56 835 TRP A CA 1
ATOM 6467 C C . TRP A 1 835 ? -39.941 -10.006 32.920 1.00 86.56 835 TRP A C 1
ATOM 6469 O O . TRP A 1 835 ? -40.367 -8.968 33.417 1.00 86.56 835 TRP A O 1
ATOM 6479 N N . LYS A 1 836 ? -40.281 -11.212 33.385 1.00 84.25 836 LYS A N 1
ATOM 6480 C CA . LYS A 1 836 ? -40.937 -11.381 34.689 1.00 84.25 836 LYS A CA 1
ATOM 6481 C C . LYS A 1 836 ? -40.026 -10.925 35.826 1.00 84.25 836 LYS A C 1
ATOM 6483 O O . LYS A 1 836 ? -38.799 -10.982 35.694 1.00 84.25 836 LYS A O 1
ATOM 6488 N N . LEU A 1 837 ? -40.604 -10.531 36.958 1.00 82.88 837 LEU A N 1
ATOM 6489 C CA . LEU A 1 837 ? -39.871 -10.042 38.131 1.00 82.88 837 LEU A CA 1
ATOM 6490 C C . LEU A 1 837 ? -38.797 -11.040 38.582 1.00 82.88 837 LEU A C 1
ATOM 6492 O O . LEU A 1 837 ? -37.637 -10.678 38.776 1.00 82.88 837 LEU A O 1
ATOM 6496 N N . GLU A 1 838 ? -39.156 -12.319 38.678 1.00 76.56 838 GLU A N 1
ATOM 6497 C CA . GLU A 1 838 ? -38.221 -13.387 39.042 1.00 76.56 838 GLU A CA 1
ATOM 6498 C C . GLU A 1 838 ? -37.024 -13.466 38.074 1.00 76.56 838 GLU A C 1
ATOM 6500 O O . GLU A 1 838 ? -35.874 -13.607 38.503 1.00 76.56 838 GLU A O 1
ATOM 6505 N N . ALA A 1 839 ? -37.280 -13.324 36.770 1.00 74.00 839 ALA A N 1
ATOM 6506 C CA . ALA A 1 839 ? -36.263 -13.362 35.724 1.00 74.00 839 ALA A CA 1
ATOM 6507 C C . ALA A 1 839 ? -35.347 -12.130 35.767 1.00 74.00 839 ALA A C 1
ATOM 6509 O O . ALA A 1 839 ? -34.122 -12.262 35.698 1.00 74.00 839 ALA A O 1
ATOM 6510 N N . ALA A 1 840 ? -35.933 -10.943 35.937 1.00 81.12 840 ALA A N 1
ATOM 6511 C CA . ALA A 1 840 ? -35.210 -9.685 36.081 1.00 81.12 840 ALA A CA 1
ATOM 6512 C C . ALA A 1 840 ? -34.294 -9.702 37.315 1.00 81.12 840 ALA A C 1
ATOM 6514 O O . ALA A 1 840 ? -33.109 -9.374 37.214 1.00 81.12 840 ALA A O 1
ATOM 6515 N N . HIS A 1 841 ? -34.804 -10.168 38.461 1.00 79.50 841 HIS A N 1
ATOM 6516 C CA . HIS A 1 841 ? -34.018 -10.308 39.686 1.00 79.50 841 HIS A CA 1
ATOM 6517 C C . HIS A 1 841 ? -32.816 -11.235 39.486 1.00 79.50 841 HIS A C 1
ATOM 6519 O O . HIS A 1 841 ? -31.691 -10.881 39.831 1.00 79.50 841 HIS A O 1
ATOM 6525 N N . ARG A 1 842 ? -33.028 -12.409 38.883 1.00 66.25 842 ARG A N 1
ATOM 6526 C CA . ARG A 1 842 ? -31.965 -13.398 38.650 1.00 66.25 842 ARG A CA 1
ATOM 6527 C C . ARG A 1 842 ? -30.894 -12.902 37.682 1.00 66.25 842 ARG A C 1
ATOM 6529 O O . ARG A 1 842 ? -29.715 -13.141 37.932 1.00 66.25 842 ARG A O 1
ATOM 6536 N N . LYS A 1 843 ? -31.277 -12.173 36.629 1.00 66.56 843 LYS A N 1
ATOM 6537 C CA . LYS A 1 843 ? -30.334 -11.516 35.706 1.00 66.56 843 LYS A CA 1
ATOM 6538 C C . LYS A 1 843 ? -29.418 -10.538 36.433 1.00 66.56 843 LYS A C 1
ATOM 6540 O O . LYS A 1 843 ? -28.203 -10.594 36.273 1.00 66.56 843 LYS A O 1
ATOM 6545 N N . ILE A 1 844 ? -29.991 -9.688 37.277 1.00 74.75 844 ILE A N 1
ATOM 6546 C CA . ILE A 1 844 ? -29.225 -8.689 38.025 1.00 74.75 844 ILE A CA 1
ATOM 6547 C C . ILE A 1 844 ? -28.384 -9.345 39.126 1.00 74.75 844 ILE A C 1
ATOM 6549 O O . ILE A 1 844 ? -27.232 -8.966 39.314 1.00 74.75 844 ILE A O 1
ATOM 6553 N N . HIS A 1 845 ? -28.903 -10.376 39.794 1.00 67.06 845 HIS A N 1
ATOM 6554 C CA . HIS A 1 845 ? -28.169 -11.137 40.806 1.00 67.06 845 HIS A CA 1
ATOM 6555 C C . HIS A 1 845 ? -26.970 -11.900 40.223 1.00 67.06 845 HIS A C 1
ATOM 6557 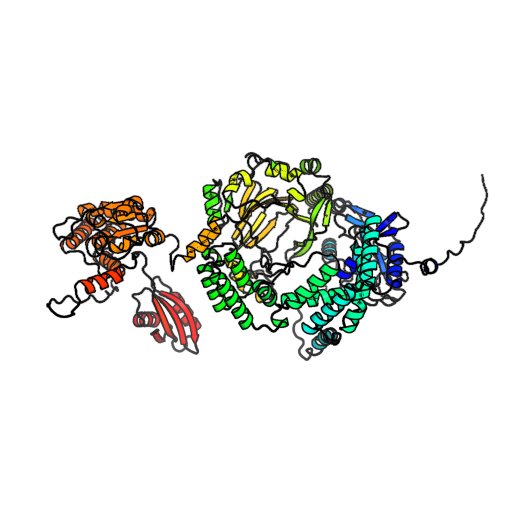O O . HIS A 1 845 ? -25.930 -11.995 40.871 1.00 67.06 845 HIS A O 1
ATOM 6563 N N . ALA A 1 846 ? -27.073 -12.425 38.999 1.00 54.91 846 ALA A N 1
ATOM 6564 C CA . ALA A 1 846 ? -25.953 -13.086 38.320 1.00 54.91 846 ALA A CA 1
ATOM 6565 C C . ALA A 1 846 ? -24.779 -12.126 38.056 1.00 54.91 846 ALA A C 1
ATOM 6567 O O . ALA A 1 846 ? -23.621 -12.533 38.086 1.00 54.91 846 ALA A O 1
ATOM 6568 N N . VAL A 1 847 ? -25.083 -10.845 37.844 1.00 59.47 847 VAL A N 1
ATOM 6569 C CA . VAL A 1 847 ? -24.098 -9.784 37.608 1.00 59.47 847 VAL A CA 1
ATOM 6570 C C . VAL A 1 847 ? -23.587 -9.230 38.945 1.00 59.47 847 VAL A C 1
ATOM 6572 O O . VAL A 1 847 ? -22.382 -9.097 39.155 1.00 59.47 847 VAL A O 1
ATOM 6575 N N . ARG A 1 848 ? -24.483 -8.975 39.906 1.00 68.38 848 ARG A N 1
ATOM 6576 C CA . ARG A 1 848 ? -24.179 -8.480 41.257 1.00 68.38 848 ARG A CA 1
ATOM 6577 C C . ARG A 1 848 ? -24.907 -9.330 42.306 1.00 68.38 848 ARG A C 1
ATOM 6579 O O . ARG A 1 848 ? -26.052 -9.075 42.647 1.00 68.38 848 ARG A O 1
ATOM 6586 N N . ASN A 1 849 ? -24.212 -10.314 42.870 1.00 59.25 849 ASN A N 1
ATOM 6587 C CA . ASN A 1 849 ? -24.761 -11.330 43.786 1.00 59.25 849 ASN A CA 1
ATOM 6588 C C . ASN A 1 849 ? -25.185 -10.830 45.182 1.00 59.25 849 ASN A C 1
ATOM 6590 O O . ASN A 1 849 ? -25.663 -11.619 45.988 1.00 59.25 849 ASN A O 1
ATOM 6594 N N . ILE A 1 850 ? -24.991 -9.547 45.491 1.00 65.88 850 ILE A N 1
ATOM 6595 C CA . ILE A 1 850 ? -25.417 -8.939 46.761 1.00 65.88 850 ILE A CA 1
ATOM 6596 C C . ILE A 1 850 ? -26.752 -8.194 46.650 1.00 65.88 850 ILE A C 1
ATOM 6598 O O . ILE A 1 850 ? -27.188 -7.579 47.620 1.00 65.88 850 ILE A O 1
ATOM 6602 N N . VAL A 1 851 ? -27.376 -8.172 45.468 1.00 75.44 851 VAL A N 1
ATOM 6603 C CA . VAL A 1 851 ? -28.633 -7.444 45.263 1.00 75.44 851 VAL A CA 1
ATOM 6604 C C . VAL A 1 851 ? -29.746 -8.019 46.125 1.00 75.44 851 VAL A C 1
ATOM 6606 O O . VAL A 1 851 ? -29.944 -9.228 46.206 1.00 75.44 851 VAL A O 1
ATOM 6609 N N . CYS A 1 852 ? -30.456 -7.122 46.795 1.00 76.31 852 CYS A N 1
ATOM 6610 C CA . CYS A 1 852 ? -31.506 -7.449 47.742 1.00 76.31 852 CYS A CA 1
ATOM 6611 C C . CYS A 1 852 ? -32.406 -6.213 47.901 1.00 76.31 852 CYS A C 1
ATOM 6613 O O . CYS A 1 852 ? -32.147 -5.379 48.773 1.00 76.31 852 CYS A O 1
ATOM 6615 N N . PRO A 1 853 ? -33.409 -6.024 47.020 1.00 84.31 853 PRO A N 1
ATOM 6616 C CA . PRO A 1 853 ? -34.443 -5.011 47.220 1.00 84.31 853 PRO A CA 1
ATOM 6617 C C . PRO A 1 853 ? -35.101 -5.160 48.595 1.00 84.31 853 PRO A C 1
ATOM 6619 O O . PRO A 1 853 ? -35.352 -6.279 49.047 1.00 84.31 853 PRO A O 1
ATOM 6622 N N . ASN A 1 854 ? -35.417 -4.044 49.255 1.00 83.38 854 ASN A N 1
ATOM 6623 C CA . ASN A 1 854 ? -36.219 -4.096 50.477 1.00 83.38 854 ASN A CA 1
ATOM 6624 C C . ASN A 1 854 ? -37.648 -4.613 50.189 1.00 83.38 854 ASN A C 1
ATOM 6626 O O . ASN A 1 854 ? -38.095 -4.662 49.038 1.00 83.38 854 ASN A O 1
ATOM 6630 N N . SER A 1 855 ? -38.383 -5.004 51.234 1.00 70.88 855 SER A N 1
ATOM 6631 C CA . SER A 1 855 ? -39.684 -5.660 51.053 1.00 70.88 855 SER A CA 1
ATOM 6632 C C . SER A 1 855 ? -40.750 -4.740 50.429 1.00 70.88 855 SER A C 1
ATOM 6634 O O . SER A 1 855 ? -41.615 -5.215 49.688 1.00 70.88 855 SER A O 1
ATOM 6636 N N . GLY A 1 856 ? -40.658 -3.426 50.661 1.00 76.06 856 GLY A N 1
ATOM 6637 C CA . GLY A 1 856 ? -41.523 -2.413 50.055 1.00 76.06 856 GLY A CA 1
ATOM 6638 C C . GLY A 1 856 ? -41.288 -2.258 48.553 1.00 76.06 856 GLY A C 1
ATOM 6639 O O . GLY A 1 856 ? -42.240 -2.278 47.772 1.00 76.06 856 GLY A O 1
ATOM 6640 N N . PHE A 1 857 ? -40.029 -2.192 48.125 1.00 88.50 857 PHE A N 1
ATOM 6641 C CA . PHE A 1 857 ? -39.649 -2.157 46.711 1.00 88.50 857 PHE A CA 1
ATOM 6642 C C . PHE A 1 857 ? -39.983 -3.453 45.982 1.00 88.50 857 PHE A C 1
ATOM 6644 O O . PHE A 1 857 ? -40.466 -3.417 44.852 1.00 88.50 857 PHE A O 1
ATOM 6651 N N . TRP A 1 858 ? -39.799 -4.600 46.635 1.00 83.06 858 TRP A N 1
ATOM 6652 C CA . TRP A 1 858 ? -40.212 -5.883 46.074 1.00 83.06 858 TRP A CA 1
ATOM 6653 C C . TRP A 1 858 ? -41.722 -5.935 45.820 1.00 83.06 858 TRP A C 1
ATOM 6655 O O . TRP A 1 858 ? -42.166 -6.400 44.770 1.00 83.06 858 TRP A O 1
ATOM 6665 N N . ARG A 1 859 ? -42.522 -5.405 46.757 1.00 78.44 859 ARG A N 1
ATOM 6666 C CA . ARG A 1 859 ? -43.977 -5.265 46.598 1.00 78.44 859 ARG A CA 1
ATOM 6667 C C . ARG A 1 859 ? -44.317 -4.400 45.385 1.00 78.44 859 ARG A C 1
ATOM 6669 O O . ARG A 1 859 ? -45.109 -4.822 44.555 1.00 78.44 859 ARG A O 1
ATOM 6676 N N . GLN A 1 860 ? -43.647 -3.259 45.241 1.00 91.25 860 GLN A N 1
ATOM 6677 C CA . GLN A 1 860 ? -43.832 -2.345 44.110 1.00 91.25 860 GLN A CA 1
ATOM 6678 C C . GLN A 1 860 ? -43.463 -2.970 42.758 1.00 91.25 860 GLN A C 1
ATOM 6680 O O . GLN A 1 860 ? -44.172 -2.761 41.779 1.00 91.25 860 GLN A O 1
ATOM 6685 N N . LEU A 1 861 ? -42.390 -3.764 42.685 1.00 89.31 861 LEU A N 1
ATOM 6686 C CA . LEU A 1 861 ? -42.032 -4.501 41.467 1.00 89.31 861 LEU A CA 1
ATOM 6687 C C . LEU A 1 861 ? -43.069 -5.575 41.121 1.00 89.31 861 LEU A C 1
ATOM 6689 O O . LEU A 1 861 ? -43.401 -5.762 39.956 1.00 89.31 861 LEU A O 1
ATOM 6693 N N . ARG A 1 862 ? -43.620 -6.271 42.117 1.00 83.31 862 ARG A N 1
ATOM 6694 C CA . ARG A 1 862 ? -44.702 -7.239 41.891 1.00 83.31 862 ARG A CA 1
ATOM 6695 C C . ARG A 1 862 ? -45.972 -6.546 41.391 1.00 83.31 862 ARG A C 1
ATOM 6697 O O . ARG A 1 862 ? -46.637 -7.050 40.493 1.00 83.31 862 ARG A O 1
ATOM 6704 N N . ASP A 1 863 ? -46.293 -5.385 41.951 1.00 86.62 863 ASP A N 1
ATOM 6705 C CA . ASP A 1 863 ? -47.440 -4.591 41.513 1.00 86.62 863 ASP A CA 1
ATOM 6706 C C . ASP A 1 863 ? -47.215 -4.048 40.080 1.00 86.62 863 ASP A C 1
ATOM 6708 O O . ASP A 1 863 ? -48.154 -3.999 39.284 1.00 86.62 863 ASP A O 1
ATOM 6712 N N . LEU A 1 864 ? -45.964 -3.736 39.703 1.00 91.75 864 LEU A N 1
ATOM 6713 C CA . LEU A 1 864 ? -45.572 -3.425 38.322 1.00 91.75 864 LEU A CA 1
ATOM 6714 C C . LEU A 1 864 ? -45.778 -4.622 37.383 1.00 91.75 864 LEU A C 1
ATOM 6716 O O . LEU A 1 864 ? -46.348 -4.440 36.313 1.00 91.75 864 LEU A O 1
ATOM 6720 N N . GLU A 1 865 ? -45.350 -5.829 37.768 1.00 90.69 865 GLU A N 1
ATOM 6721 C CA . GLU A 1 865 ? -45.566 -7.056 36.982 1.00 90.69 865 GLU A CA 1
ATOM 6722 C C . GLU A 1 865 ? -47.055 -7.253 36.665 1.00 90.69 865 GLU A C 1
ATOM 6724 O O . GLU A 1 865 ? -47.430 -7.366 35.498 1.00 90.69 865 GLU A O 1
ATOM 6729 N N . ALA A 1 866 ? -47.907 -7.178 37.694 1.00 83.44 866 ALA A N 1
ATOM 6730 C CA . ALA A 1 866 ? -49.356 -7.296 37.551 1.00 83.44 866 ALA A CA 1
ATOM 6731 C C . ALA A 1 866 ? -49.956 -6.182 36.674 1.00 83.44 866 ALA A C 1
ATOM 6733 O O . ALA A 1 866 ? -50.857 -6.433 35.875 1.00 83.44 866 ALA A O 1
ATOM 6734 N N . SER A 1 867 ? -49.453 -4.950 36.799 1.00 92.81 867 SER A N 1
ATOM 6735 C CA . SER A 1 867 ? -49.889 -3.812 35.984 1.00 92.81 867 SER A CA 1
ATOM 6736 C C . SER A 1 867 ? -49.519 -3.976 34.505 1.00 92.81 867 SER A C 1
ATOM 6738 O O . SER A 1 867 ? -50.356 -3.725 33.640 1.00 92.81 867 SER A O 1
ATOM 6740 N N . LEU A 1 868 ? -48.301 -4.435 34.196 1.00 90.62 868 LEU A N 1
ATOM 6741 C CA . LEU A 1 868 ? -47.856 -4.693 32.821 1.00 90.62 868 LEU A CA 1
ATOM 6742 C C . LEU A 1 868 ? -48.682 -5.818 32.177 1.00 90.62 868 LEU A C 1
ATOM 6744 O O . LEU A 1 868 ? -49.144 -5.669 31.045 1.00 90.62 868 LEU A O 1
ATOM 6748 N N . GLU A 1 869 ? -48.943 -6.903 32.911 1.00 88.12 869 GLU A N 1
ATOM 6749 C CA . GLU A 1 869 ? -49.810 -7.992 32.441 1.00 88.12 869 GLU A CA 1
ATOM 6750 C C . GLU A 1 869 ? -51.256 -7.509 32.213 1.00 88.12 869 GLU A C 1
ATOM 6752 O O . GLU A 1 869 ? -51.858 -7.828 31.187 1.00 88.12 869 GLU A O 1
ATOM 6757 N N . ALA A 1 870 ? -51.800 -6.670 33.104 1.00 88.50 870 ALA A N 1
ATOM 6758 C CA . ALA A 1 870 ? -53.127 -6.068 32.940 1.00 88.50 870 ALA A CA 1
ATOM 6759 C C . ALA A 1 870 ? -53.219 -5.117 31.729 1.00 88.50 870 ALA A C 1
ATOM 6761 O O . ALA A 1 870 ? -54.287 -4.975 31.135 1.00 88.50 870 ALA A O 1
ATOM 6762 N N . GLN A 1 871 ? -52.103 -4.498 31.335 1.00 89.06 871 GLN A N 1
ATOM 6763 C CA . GLN A 1 871 ? -51.979 -3.687 30.116 1.00 89.06 871 GLN A CA 1
ATOM 6764 C C . GLN A 1 871 ? -51.796 -4.534 28.842 1.00 89.06 871 GLN A C 1
ATOM 6766 O O . GLN A 1 871 ? -51.687 -3.982 27.748 1.00 89.06 871 GLN A O 1
ATOM 6771 N N . GLY A 1 872 ? -51.775 -5.866 28.959 1.00 85.31 872 GLY A N 1
ATOM 6772 C CA . GLY A 1 872 ? -51.614 -6.790 27.836 1.00 85.31 872 GLY A CA 1
ATOM 6773 C C . GLY A 1 872 ? -50.162 -7.019 27.405 1.00 85.31 872 GLY A C 1
ATOM 6774 O O . GLY A 1 872 ? -49.931 -7.591 26.340 1.00 85.31 872 GLY A O 1
ATOM 6775 N N . ILE A 1 873 ? -49.176 -6.596 28.203 1.00 85.50 873 ILE A N 1
ATOM 6776 C CA . ILE A 1 873 ? -47.758 -6.862 27.935 1.00 85.50 873 ILE A CA 1
ATOM 6777 C C . ILE A 1 873 ? -47.442 -8.299 28.354 1.00 85.50 873 ILE A C 1
ATOM 6779 O O . ILE A 1 873 ? -47.588 -8.677 29.515 1.00 85.50 873 ILE A O 1
ATOM 6783 N N . VAL A 1 874 ? -46.980 -9.111 27.402 1.00 85.81 874 VAL A N 1
ATOM 6784 C CA . VAL A 1 874 ? -46.608 -10.508 27.657 1.00 85.81 874 VAL A CA 1
ATOM 6785 C C . VAL A 1 874 ? -45.201 -10.566 28.252 1.00 85.81 874 VAL A C 1
ATOM 6787 O O . VAL A 1 874 ? -44.211 -10.379 27.543 1.00 85.81 874 VAL A O 1
ATOM 6790 N N . LEU A 1 875 ? -45.108 -10.848 29.553 1.00 82.12 875 LEU A N 1
ATOM 6791 C CA . LEU A 1 875 ? -43.833 -10.970 30.260 1.00 82.12 875 LEU A CA 1
ATOM 6792 C C . LEU A 1 875 ? -43.252 -12.385 30.168 1.00 82.12 875 LEU A C 1
ATOM 6794 O O . LEU A 1 875 ? -43.938 -13.392 30.362 1.00 82.12 875 LEU A O 1
ATOM 6798 N N . ARG A 1 876 ? -41.947 -12.460 29.905 1.00 80.06 876 ARG A N 1
ATOM 6799 C CA . ARG A 1 876 ? -41.205 -13.705 29.684 1.00 80.06 876 ARG A CA 1
ATOM 6800 C C . ARG A 1 876 ? -40.740 -14.321 31.013 1.00 80.06 876 ARG A C 1
ATOM 6802 O O . ARG A 1 876 ? -39.993 -13.655 31.741 1.00 80.06 876 ARG A O 1
ATOM 6809 N N . PRO A 1 877 ? -41.134 -15.569 31.344 1.00 73.94 877 PRO A N 1
ATOM 6810 C CA . PRO A 1 877 ? -40.539 -16.314 32.451 1.00 73.94 877 PRO A CA 1
ATOM 6811 C C . PRO A 1 877 ? -39.119 -16.786 32.094 1.00 73.94 877 PRO A C 1
ATOM 6813 O O . PRO A 1 877 ? -38.685 -16.696 30.943 1.00 73.94 877 PRO A O 1
ATOM 6816 N N . LEU A 1 878 ? -38.394 -17.313 33.082 1.00 56.97 878 LEU A N 1
ATOM 6817 C CA . LEU A 1 878 ? -37.183 -18.089 32.806 1.00 56.97 878 LEU A CA 1
ATOM 6818 C C . LEU A 1 878 ? -37.554 -19.473 32.240 1.00 56.97 878 LEU A C 1
ATOM 6820 O O . LEU A 1 878 ? -38.618 -19.989 32.583 1.00 56.97 878 LEU A O 1
ATOM 6824 N N . PRO A 1 879 ? -36.695 -20.079 31.401 1.00 59.22 879 PRO A N 1
ATOM 6825 C CA . PRO A 1 879 ? -36.855 -21.464 30.956 1.00 59.22 879 PRO A CA 1
ATOM 6826 C C . PRO A 1 879 ? -37.031 -22.442 32.137 1.00 59.22 879 PRO A C 1
ATOM 6828 O O . PRO A 1 879 ? -36.399 -22.262 33.179 1.00 59.22 879 PRO A O 1
ATOM 6831 N N . GLU A 1 880 ? -37.883 -23.465 31.986 1.00 40.38 880 GLU A N 1
ATOM 6832 C CA . GLU A 1 880 ? -38.230 -24.436 33.049 1.00 40.38 880 GLU A CA 1
ATOM 6833 C C . GLU A 1 880 ? -37.028 -25.253 33.572 1.00 40.38 880 GLU A C 1
ATOM 6835 O O . GLU A 1 880 ? -37.088 -25.822 34.659 1.00 40.38 880 GLU A O 1
ATOM 6840 N N . ASP A 1 881 ? -35.925 -25.290 32.825 1.00 38.75 881 ASP A N 1
ATOM 6841 C CA . ASP A 1 881 ? -34.666 -25.975 33.133 1.00 38.75 881 ASP A CA 1
ATOM 6842 C C . ASP A 1 881 ? -33.627 -25.082 33.837 1.00 38.75 881 ASP A C 1
ATOM 6844 O O . ASP A 1 881 ? -32.488 -25.491 34.077 1.00 38.75 881 ASP A O 1
ATOM 6848 N N . TRP A 1 882 ? -34.004 -23.857 34.199 1.00 40.22 882 TRP A N 1
ATOM 6849 C CA . TRP A 1 882 ? -33.128 -22.935 34.907 1.00 40.22 882 TRP A CA 1
ATOM 6850 C C . TRP A 1 882 ? -32.989 -23.323 36.391 1.00 40.22 882 TRP A C 1
ATOM 6852 O O . TRP A 1 882 ? -33.970 -23.365 37.133 1.00 40.22 882 TRP A O 1
ATOM 6862 N N . VAL A 1 883 ? -31.753 -23.554 36.852 1.00 35.66 883 VAL A N 1
ATOM 6863 C CA . VAL A 1 883 ? -31.436 -23.859 38.260 1.00 35.66 883 VAL A CA 1
ATOM 6864 C C . VAL A 1 883 ? -30.737 -22.655 38.911 1.00 35.66 883 VAL A C 1
ATOM 6866 O O . VAL A 1 883 ? -29.736 -22.178 38.370 1.00 35.66 883 VAL A O 1
ATOM 6869 N N . PRO A 1 884 ? -31.215 -22.148 40.065 1.00 34.72 884 PRO A N 1
ATOM 6870 C CA . PRO A 1 884 ? -30.561 -21.043 40.759 1.00 34.72 884 PRO A CA 1
ATOM 6871 C C . PRO A 1 884 ? -29.177 -21.431 41.288 1.00 34.72 884 PRO A C 1
ATOM 6873 O O . PRO A 1 884 ? -29.024 -22.535 41.813 1.00 34.72 884 PRO A O 1
ATOM 6876 N N . PRO A 1 885 ? -28.181 -20.521 41.260 1.00 34.25 885 PRO A N 1
ATOM 6877 C CA . PRO A 1 885 ? -27.017 -20.674 42.120 1.00 34.25 885 PRO A CA 1
ATOM 6878 C C . PRO A 1 885 ? -27.481 -20.693 43.588 1.00 34.25 885 PRO A C 1
ATOM 6880 O O . PRO A 1 885 ? -28.458 -20.013 43.929 1.00 34.25 885 PRO A O 1
ATOM 6883 N N . PRO A 1 886 ? -26.827 -21.481 44.459 1.00 28.22 886 PRO A N 1
ATOM 6884 C CA . PRO A 1 886 ? -27.267 -21.664 45.835 1.00 28.22 886 PRO A CA 1
ATOM 6885 C C . PRO A 1 886 ? -27.368 -20.309 46.539 1.00 28.22 886 PRO A C 1
ATOM 6887 O O . PRO A 1 886 ? -26.411 -19.535 46.556 1.00 28.22 886 PRO A O 1
ATOM 6890 N N . GLN A 1 887 ? -28.533 -20.016 47.121 1.00 30.58 887 GLN A N 1
ATOM 6891 C CA . GLN A 1 887 ? -28.648 -18.874 48.020 1.00 30.58 887 GLN A CA 1
ATOM 6892 C C . GLN A 1 887 ? -27.817 -19.153 49.280 1.00 30.58 887 GLN A C 1
ATOM 6894 O O . GLN A 1 887 ? -27.879 -20.273 49.798 1.00 30.58 887 GLN A O 1
ATOM 6899 N N . PRO A 1 888 ? -27.098 -18.166 49.840 1.00 28.25 888 PRO A N 1
ATOM 6900 C CA . PRO A 1 888 ? -26.710 -18.254 51.236 1.00 28.25 888 PRO A CA 1
ATOM 6901 C C . PRO A 1 888 ? -27.996 -18.362 52.061 1.00 28.25 888 PRO A C 1
ATOM 6903 O O . PRO A 1 888 ? -28.870 -17.495 52.019 1.00 28.25 888 PRO A O 1
ATOM 6906 N N . THR A 1 889 ? -28.145 -19.478 52.765 1.00 27.86 889 THR A N 1
ATOM 6907 C CA . THR A 1 889 ? -29.295 -19.740 53.625 1.00 27.86 889 THR A CA 1
ATOM 6908 C C . THR A 1 889 ? -29.419 -18.630 54.661 1.00 27.86 889 THR A C 1
ATOM 6910 O O . THR A 1 889 ? -28.575 -18.517 55.548 1.00 27.86 889 THR A O 1
ATOM 6913 N N . ARG A 1 890 ? -30.504 -17.851 54.624 1.00 32.00 890 ARG A N 1
ATOM 6914 C CA . ARG A 1 890 ? -30.978 -17.179 55.835 1.00 32.00 890 ARG A CA 1
ATOM 6915 C C . ARG A 1 890 ? -31.628 -18.236 56.723 1.00 32.00 890 ARG A C 1
ATOM 6917 O O . ARG A 1 890 ? -32.789 -18.587 56.533 1.00 32.00 890 ARG A O 1
ATOM 6924 N N . LYS A 1 891 ? -30.890 -18.717 57.718 1.00 29.23 891 LYS A N 1
ATOM 6925 C CA . LYS A 1 891 ? -31.492 -19.056 59.006 1.00 29.23 891 LYS A CA 1
ATOM 6926 C C . LYS A 1 891 ? -30.956 -18.057 60.011 1.00 29.23 891 LYS A C 1
ATOM 6928 O O . LYS A 1 891 ? -29.748 -17.935 60.169 1.00 29.23 891 LYS A O 1
ATOM 6933 N N . GLY A 1 892 ? -31.872 -17.282 60.583 1.00 41.72 892 GLY A N 1
ATOM 6934 C CA . GLY A 1 892 ? -31.550 -16.390 61.679 1.00 41.72 892 GLY A CA 1
ATOM 6935 C C . GLY A 1 892 ? -31.003 -17.199 62.842 1.00 41.72 892 GLY A C 1
ATOM 6936 O O . GLY A 1 892 ? -31.604 -18.195 63.219 1.00 41.72 892 GLY A O 1
ATOM 6937 N N . GLU A 1 893 ? -29.866 -16.760 63.349 1.00 29.55 893 GLU A N 1
ATOM 6938 C CA . GLU A 1 893 ? -29.429 -16.876 64.730 1.00 29.55 893 GLU A CA 1
ATOM 6939 C C . GLU A 1 893 ? -28.232 -15.933 64.857 1.00 29.55 893 GLU A C 1
ATOM 6941 O O . GLU A 1 893 ? -27.377 -15.842 63.972 1.00 29.55 893 GLU A O 1
ATOM 6946 N N . GLU A 1 894 ? -28.255 -15.130 65.911 1.00 39.12 894 GLU A N 1
ATOM 6947 C CA . GLU A 1 894 ? -27.106 -14.365 66.353 1.00 39.12 894 GLU A CA 1
ATOM 6948 C C . GLU A 1 894 ? -25.902 -15.303 66.551 1.00 39.12 894 GLU A C 1
ATOM 6950 O O . GLU A 1 894 ? -26.052 -16.466 66.912 1.00 39.12 894 GLU A O 1
ATOM 6955 N N . GLU A 1 895 ? -24.711 -14.731 66.377 1.00 34.69 895 GLU A N 1
ATOM 6956 C CA . GLU A 1 895 ? -23.394 -15.255 66.757 1.00 34.69 895 GLU A CA 1
ATOM 6957 C C . GLU A 1 895 ? -22.547 -16.042 65.732 1.00 34.69 895 GLU A C 1
ATOM 6959 O O . GLU A 1 895 ? -22.760 -17.206 65.411 1.00 34.69 895 GLU A O 1
ATOM 6964 N N . LYS A 1 896 ? -21.410 -15.385 65.434 1.00 32.53 896 LYS A N 1
ATOM 6965 C CA . LYS A 1 896 ? -20.063 -15.923 65.161 1.00 32.53 896 LYS A CA 1
ATOM 6966 C C . LYS A 1 896 ? -19.722 -16.305 63.719 1.00 32.53 896 LYS A C 1
ATOM 6968 O O . LYS A 1 896 ? -19.392 -17.442 63.416 1.00 32.53 896 LYS A O 1
ATOM 6973 N N . PHE A 1 897 ? -19.509 -15.269 62.910 1.00 26.16 897 PHE A N 1
ATOM 6974 C CA . PHE A 1 897 ? -18.150 -15.012 62.419 1.00 26.16 897 PHE A CA 1
ATOM 6975 C C . PHE A 1 897 ? -17.752 -13.603 62.859 1.00 26.16 897 PHE A C 1
ATOM 6977 O O . PHE A 1 897 ? -18.483 -12.648 62.618 1.00 26.16 897 PHE A O 1
ATOM 6984 N N . GLY A 1 898 ? -16.646 -13.496 63.597 1.00 32.72 898 GLY A N 1
ATOM 6985 C CA . GLY A 1 898 ? -16.142 -12.261 64.196 1.00 32.72 898 GLY A CA 1
ATOM 6986 C C . GLY A 1 898 ? -15.568 -11.288 63.172 1.00 32.72 898 GLY A C 1
ATOM 6987 O O . GLY A 1 898 ? -14.393 -10.959 63.264 1.00 32.72 898 GLY A O 1
ATOM 6988 N N . ALA A 1 899 ? -16.391 -10.843 62.226 1.00 33.09 899 ALA A N 1
ATOM 6989 C CA . ALA A 1 899 ? -16.045 -9.785 61.300 1.00 33.09 899 ALA A CA 1
ATOM 6990 C C . ALA A 1 899 ? -16.525 -8.444 61.851 1.00 33.09 899 ALA A C 1
ATOM 6992 O O . ALA A 1 899 ? -17.714 -8.239 62.104 1.00 33.09 899 ALA A O 1
ATOM 6993 N N . THR A 1 900 ? -15.593 -7.522 62.071 1.00 36.84 900 THR A N 1
ATOM 6994 C CA . THR A 1 900 ? -15.916 -6.143 62.451 1.00 36.84 900 THR A CA 1
ATOM 6995 C C . THR A 1 900 ? -16.737 -5.463 61.340 1.00 36.84 900 THR A C 1
ATOM 6997 O O . THR A 1 900 ? -16.742 -5.898 60.184 1.00 36.84 900 THR A O 1
ATOM 7000 N N . ALA A 1 901 ? -17.434 -4.364 61.654 1.00 38.12 901 ALA A N 1
ATOM 7001 C CA . ALA A 1 901 ? -18.094 -3.540 60.631 1.00 38.12 901 ALA A CA 1
ATOM 7002 C C . ALA A 1 901 ? -17.118 -3.119 59.507 1.00 38.12 901 ALA A C 1
ATOM 7004 O O . ALA A 1 901 ? -17.528 -2.963 58.355 1.00 38.12 901 ALA A O 1
ATOM 7005 N N . ASP A 1 902 ? -15.824 -3.023 59.831 1.00 36.06 902 ASP A N 1
ATOM 7006 C CA . ASP A 1 902 ? -14.735 -2.750 58.894 1.00 36.06 902 ASP A CA 1
ATOM 7007 C C . ASP A 1 902 ? -14.424 -3.926 57.960 1.00 36.06 902 ASP A C 1
ATOM 7009 O O . ASP A 1 902 ? -14.140 -3.698 56.788 1.00 36.06 902 ASP A O 1
ATOM 7013 N N . GLU A 1 903 ? -14.551 -5.178 58.407 1.00 33.94 903 GLU A N 1
ATOM 7014 C CA . GLU A 1 903 ? -14.376 -6.370 57.560 1.00 33.94 903 GLU A CA 1
ATOM 7015 C C . GLU A 1 903 ? -15.564 -6.591 56.613 1.00 33.94 903 GLU A C 1
ATOM 7017 O O . GLU A 1 903 ? -15.385 -6.931 55.440 1.00 33.94 903 GLU A O 1
ATOM 7022 N N . THR A 1 904 ? -16.785 -6.302 57.077 1.00 38.91 904 THR A N 1
ATOM 7023 C CA . THR A 1 904 ? -17.983 -6.316 56.216 1.00 38.91 904 THR A CA 1
ATOM 7024 C C . THR A 1 904 ? -17.902 -5.204 55.172 1.00 38.91 904 THR A C 1
ATOM 7026 O O . THR A 1 904 ? -18.135 -5.455 53.987 1.00 38.91 904 THR A O 1
ATOM 7029 N N . ARG A 1 905 ? -17.469 -3.996 55.573 1.00 40.41 905 ARG A N 1
ATOM 7030 C CA . ARG A 1 905 ? -17.104 -2.932 54.631 1.00 40.41 905 ARG A CA 1
ATOM 7031 C C . ARG A 1 905 ? -16.034 -3.437 53.667 1.00 40.41 905 ARG A C 1
ATOM 7033 O O . ARG A 1 905 ? -16.258 -3.341 52.470 1.00 40.41 905 ARG A O 1
ATOM 7040 N N . ALA A 1 906 ? -14.912 -3.999 54.129 1.00 36.31 906 ALA A N 1
ATOM 7041 C CA . ALA A 1 906 ? -13.795 -4.470 53.287 1.00 36.31 906 ALA A CA 1
ATOM 7042 C C . ALA A 1 906 ? -14.230 -5.477 52.210 1.00 36.31 906 ALA A C 1
ATOM 7044 O O . ALA A 1 906 ? -13.752 -5.410 51.077 1.00 36.31 906 ALA A O 1
ATOM 7045 N N . SER A 1 907 ? -15.179 -6.360 52.534 1.00 36.59 907 SER A N 1
ATOM 7046 C CA . SER A 1 907 ? -15.765 -7.305 51.576 1.00 36.59 907 SER A CA 1
ATOM 7047 C C . SER A 1 907 ? -16.622 -6.625 50.495 1.00 36.59 907 SER A C 1
ATOM 7049 O O . SER A 1 907 ? -16.534 -6.995 49.324 1.00 36.59 907 SER A O 1
ATOM 7051 N N . LEU A 1 908 ? -17.377 -5.577 50.854 1.00 38.66 908 LEU A N 1
ATOM 7052 C CA . LEU A 1 908 ? -18.114 -4.725 49.911 1.00 38.66 908 LEU A CA 1
ATOM 7053 C C . LEU A 1 908 ? -17.149 -3.890 49.048 1.00 38.66 908 LEU A C 1
ATOM 7055 O O . LEU A 1 908 ? -17.307 -3.851 47.830 1.00 38.66 908 LEU A O 1
ATOM 7059 N N . TRP A 1 909 ? -16.079 -3.341 49.640 1.00 43.12 909 TRP A N 1
ATOM 7060 C CA . TRP A 1 909 ? -15.017 -2.612 48.925 1.00 43.12 909 TRP A CA 1
ATOM 7061 C C . TRP A 1 909 ? -14.294 -3.482 47.883 1.00 43.12 909 TRP A C 1
ATOM 7063 O O . TRP A 1 909 ? -13.832 -2.970 46.865 1.00 43.12 909 TRP A O 1
ATOM 7073 N N . GLY A 1 910 ? -14.168 -4.793 48.120 1.00 39.31 910 GLY A N 1
ATOM 7074 C CA . GLY A 1 910 ? -13.597 -5.739 47.155 1.00 39.31 910 GLY A CA 1
ATOM 7075 C C . GLY A 1 910 ? -14.504 -6.010 45.950 1.00 39.31 910 GLY A C 1
ATOM 7076 O O . GLY A 1 910 ? -14.001 -6.258 44.857 1.00 39.31 910 GLY A O 1
ATOM 7077 N N . LEU A 1 911 ? -15.826 -5.927 46.135 1.00 41.97 911 LEU A N 1
ATOM 7078 C CA . LEU A 1 911 ? -16.840 -6.130 45.092 1.00 41.97 911 LEU A CA 1
ATOM 7079 C C . LEU A 1 911 ? -17.091 -4.878 44.234 1.00 41.97 911 LEU A C 1
ATOM 7081 O O . LEU A 1 911 ? -17.568 -5.016 43.109 1.00 41.97 911 LEU A O 1
ATOM 7085 N N . ASP A 1 912 ? -16.765 -3.689 44.751 1.00 51.47 912 ASP A N 1
ATOM 7086 C CA . ASP A 1 912 ? -16.943 -2.386 44.088 1.00 51.47 912 ASP A CA 1
ATOM 7087 C C . ASP A 1 912 ? -15.699 -1.898 43.322 1.00 51.47 912 ASP A C 1
ATOM 7089 O O . ASP A 1 912 ? -15.652 -0.752 42.878 1.00 51.47 912 ASP A O 1
ATOM 7093 N N . ARG A 1 913 ? -14.702 -2.771 43.110 1.00 42.34 913 ARG A N 1
ATOM 7094 C CA . ARG A 1 913 ? -13.550 -2.473 42.240 1.00 42.34 913 ARG A CA 1
ATOM 7095 C C . ARG A 1 913 ? -13.885 -2.438 40.743 1.00 42.34 913 ARG A C 1
ATOM 7097 O O . ARG A 1 913 ? -13.087 -1.883 40.003 1.00 42.34 913 ARG A O 1
ATOM 7104 N N . ASP A 1 914 ? -15.041 -2.967 40.325 1.00 47.94 914 ASP A N 1
ATOM 7105 C CA . ASP A 1 914 ? -15.460 -3.028 38.919 1.00 47.94 914 ASP A CA 1
ATOM 7106 C C . ASP A 1 914 ? -16.950 -2.671 38.753 1.00 47.94 914 ASP A C 1
ATOM 7108 O O . ASP A 1 914 ? -17.828 -3.202 39.441 1.00 47.94 914 ASP A O 1
ATOM 7112 N N . VAL A 1 915 ? -17.255 -1.797 37.792 1.00 53.56 915 VAL A N 1
ATOM 7113 C CA . VAL A 1 915 ? -18.622 -1.478 37.354 1.00 53.56 915 VAL A CA 1
ATOM 7114 C C . VAL A 1 915 ? -19.086 -2.640 36.483 1.00 53.56 915 VAL A C 1
ATOM 7116 O O . VAL A 1 915 ? -18.507 -2.924 35.435 1.00 53.56 915 VAL A O 1
ATOM 7119 N N . LYS A 1 916 ? -20.124 -3.355 36.923 1.00 55.06 916 LYS A N 1
ATOM 7120 C CA . LYS A 1 916 ? -20.501 -4.622 36.293 1.00 55.06 916 LYS A CA 1
ATOM 7121 C C . LYS A 1 916 ? -21.535 -4.412 35.199 1.00 55.06 916 LYS A C 1
ATOM 7123 O O . LYS A 1 916 ? -22.616 -3.878 35.458 1.00 55.06 916 LYS A O 1
ATOM 7128 N N . SER A 1 917 ? -21.192 -4.845 33.986 1.00 50.81 917 SER A N 1
ATOM 7129 C CA . SER A 1 917 ? -22.117 -4.832 32.856 1.00 50.81 917 SER A CA 1
ATOM 7130 C C . SER A 1 917 ? -23.229 -5.842 33.092 1.00 50.81 917 SER A C 1
ATOM 7132 O O . SER A 1 917 ? -22.982 -7.015 33.361 1.00 50.81 917 SER A O 1
ATOM 7134 N N . VAL A 1 918 ? -24.468 -5.386 32.963 1.00 51.25 918 VAL A N 1
ATOM 7135 C CA . VAL A 1 918 ? -25.645 -6.254 32.934 1.00 51.25 918 VAL A CA 1
ATOM 7136 C C . VAL A 1 918 ? -25.727 -7.008 31.594 1.00 51.25 918 VAL A C 1
ATOM 7138 O O . VAL A 1 918 ? -26.387 -8.043 31.514 1.00 51.25 918 VAL A O 1
ATOM 7141 N N . ASP A 1 919 ? -24.988 -6.553 30.573 1.00 42.44 919 ASP A N 1
ATOM 7142 C CA . ASP A 1 919 ? -24.945 -7.136 29.227 1.00 42.44 919 ASP A CA 1
ATOM 7143 C C . ASP A 1 919 ? -23.926 -8.299 29.078 1.00 42.44 919 ASP A C 1
ATOM 7145 O O . ASP A 1 919 ? -23.980 -9.043 28.099 1.00 42.44 919 ASP A O 1
ATOM 7149 N N . SER A 1 920 ? -23.010 -8.521 30.035 1.00 46.88 920 SER A N 1
ATOM 7150 C CA . SER A 1 920 ? -21.865 -9.453 29.908 1.00 46.88 920 SER A CA 1
ATOM 7151 C C . SER A 1 920 ? -22.125 -10.915 30.330 1.00 46.88 920 SER A C 1
ATOM 7153 O O . SER A 1 920 ? -21.356 -11.500 31.094 1.00 46.88 920 SER A O 1
ATOM 7155 N N . PHE A 1 921 ? -23.188 -11.551 29.840 1.00 45.19 921 PHE A N 1
ATOM 7156 C CA . PHE A 1 921 ? -23.448 -12.986 30.062 1.00 45.19 921 PHE A CA 1
ATOM 7157 C C . PHE A 1 921 ? -22.388 -13.859 29.316 1.00 45.19 921 PHE A C 1
ATOM 7159 O O . PHE A 1 921 ? -22.554 -14.156 28.137 1.00 45.19 921 PHE A O 1
ATOM 7166 N N . LEU A 1 922 ? -21.261 -14.214 29.962 1.00 41.56 922 LEU A N 1
ATOM 7167 C CA . LEU A 1 922 ? -20.085 -14.919 29.384 1.00 41.56 922 LEU A CA 1
ATOM 7168 C C . LEU A 1 922 ? -20.229 -16.455 29.338 1.00 41.56 922 LEU A C 1
ATOM 7170 O O . LEU A 1 922 ? -20.808 -17.018 30.244 1.00 41.56 922 LEU A O 1
ATOM 7174 N N . THR A 1 923 ? -19.664 -17.124 28.326 1.00 54.25 923 THR A N 1
ATOM 7175 C CA . THR A 1 923 ? -19.681 -18.575 27.987 1.00 54.25 923 THR A CA 1
ATOM 7176 C C . THR A 1 923 ? -18.661 -19.417 28.807 1.00 54.25 923 THR A C 1
ATOM 7178 O O . THR A 1 923 ? -17.572 -18.929 29.088 1.00 54.25 923 THR A O 1
ATOM 7181 N N . GLN A 1 924 ? -18.952 -20.682 29.163 1.00 54.41 924 GLN A N 1
ATOM 7182 C CA . GLN A 1 924 ? -18.008 -21.670 29.749 1.00 54.41 924 GLN A CA 1
ATOM 7183 C C . GLN A 1 924 ? -17.500 -22.669 28.687 1.00 54.41 924 GLN A C 1
ATOM 7185 O O . GLN A 1 924 ? -18.164 -22.846 27.677 1.00 54.41 924 GLN A O 1
ATOM 7190 N N . HIS A 1 925 ? -16.376 -23.366 28.891 1.00 72.56 925 HIS A N 1
ATOM 7191 C CA . HIS A 1 925 ? -15.861 -24.359 27.927 1.00 72.56 925 HIS A CA 1
ATOM 7192 C C . HIS A 1 925 ? -15.653 -25.717 28.599 1.00 72.56 925 HIS A C 1
ATOM 7194 O O . HIS A 1 925 ? -15.011 -25.767 29.644 1.00 72.56 925 HIS A O 1
ATOM 7200 N N . LEU A 1 926 ? -16.148 -26.800 27.993 1.00 76.69 926 LEU A N 1
ATOM 7201 C CA . LEU A 1 926 ? -15.978 -28.174 28.485 1.00 76.69 926 LEU A CA 1
ATOM 7202 C C . LEU A 1 926 ? -15.478 -29.101 27.379 1.00 76.69 926 LEU A C 1
ATOM 7204 O O . LEU A 1 926 ? -15.639 -28.819 26.184 1.00 76.69 926 LEU A O 1
ATOM 7208 N N . THR A 1 927 ? -14.889 -30.219 27.786 1.00 83.38 927 THR A N 1
ATOM 7209 C CA . THR A 1 927 ? -14.396 -31.256 26.881 1.00 83.38 927 THR A CA 1
ATOM 7210 C C . THR A 1 927 ? -15.166 -32.561 27.044 1.00 83.38 927 THR A C 1
ATOM 7212 O O . THR A 1 927 ? -15.707 -32.853 28.106 1.00 83.38 927 THR A O 1
ATOM 7215 N N . ALA A 1 928 ? -15.275 -33.344 25.972 1.00 88.12 928 ALA A N 1
ATOM 7216 C CA . ALA A 1 928 ? -15.958 -34.629 25.996 1.00 88.12 928 ALA A CA 1
ATOM 7217 C C . ALA A 1 928 ? -15.292 -35.659 25.086 1.00 88.12 928 ALA A C 1
ATOM 7219 O O . ALA A 1 928 ? -14.962 -35.386 23.937 1.00 88.12 928 ALA A O 1
ATOM 7220 N N . LYS A 1 929 ? -15.161 -36.880 25.586 1.00 92.31 929 LYS A N 1
ATOM 7221 C CA . LYS A 1 929 ? -14.732 -38.065 24.859 1.00 92.31 929 LYS A CA 1
ATOM 7222 C C . LYS A 1 929 ? -15.952 -38.889 24.468 1.00 92.31 929 LYS A C 1
ATOM 7224 O O . LYS A 1 929 ? -16.704 -39.352 25.322 1.00 92.31 929 LYS A O 1
ATOM 7229 N N . VAL A 1 930 ? -16.146 -39.096 23.172 1.00 92.00 930 VAL A N 1
ATOM 7230 C CA . VAL A 1 930 ? -17.333 -39.718 22.577 1.00 92.00 930 VAL A CA 1
ATOM 7231 C C . VAL A 1 930 ? -16.950 -41.027 21.887 1.00 92.00 930 VAL A C 1
ATOM 7233 O O . VAL A 1 930 ? -16.108 -41.053 20.993 1.00 92.00 930 VAL A O 1
ATOM 7236 N N . THR A 1 931 ? -17.598 -42.123 22.274 1.00 92.38 931 THR A N 1
ATOM 7237 C CA . THR A 1 931 ? -17.395 -43.462 21.698 1.00 92.38 931 THR A CA 1
ATOM 7238 C C . THR A 1 931 ? -18.547 -43.813 20.745 1.00 92.38 931 THR A C 1
ATOM 7240 O O . THR A 1 931 ? -19.704 -43.755 21.173 1.00 92.38 931 THR A O 1
ATOM 7243 N N . PRO A 1 932 ? -18.285 -44.189 19.478 1.00 89.44 932 PRO A N 1
ATOM 7244 C CA . PRO A 1 932 ? -19.310 -44.615 18.516 1.00 89.44 932 PRO A CA 1
ATOM 7245 C C . PRO A 1 932 ? -20.023 -45.924 18.896 1.00 89.44 932 PRO A C 1
ATOM 7247 O O . PRO A 1 932 ? -19.450 -46.787 19.561 1.00 89.44 932 PRO A O 1
ATOM 7250 N N . LYS A 1 933 ? -21.258 -46.131 18.410 1.00 88.81 933 LYS A N 1
ATOM 7251 C CA . LYS A 1 933 ? -21.902 -47.463 18.433 1.00 88.81 933 LYS A CA 1
ATOM 7252 C C . LYS A 1 933 ? -21.215 -48.446 17.490 1.00 88.81 933 LYS A C 1
ATOM 7254 O O . LYS A 1 933 ? -20.735 -48.074 16.423 1.00 88.81 933 LYS A O 1
ATOM 7259 N N . ALA A 1 934 ? -21.227 -49.724 17.878 1.00 83.38 934 ALA A N 1
ATOM 7260 C CA . ALA A 1 934 ? -20.620 -50.808 17.114 1.00 83.38 934 ALA A CA 1
ATOM 7261 C C . ALA A 1 934 ? -21.090 -50.799 15.646 1.00 83.38 934 ALA A C 1
ATOM 7263 O O . ALA A 1 934 ? -22.289 -50.825 15.368 1.00 83.38 934 ALA A O 1
ATOM 7264 N N . GLY A 1 935 ? -20.135 -50.752 14.714 1.00 78.31 935 GLY A N 1
ATOM 7265 C CA . GLY A 1 935 ? -20.395 -50.712 13.271 1.00 78.31 935 GLY A CA 1
ATOM 7266 C C . GLY A 1 935 ? -20.596 -49.313 12.670 1.00 78.31 935 GLY A C 1
ATOM 7267 O O . GLY A 1 935 ? -20.722 -49.211 11.450 1.00 78.31 935 GLY A O 1
ATOM 7268 N N . ILE A 1 936 ? -20.586 -48.238 13.470 1.00 85.06 936 ILE A N 1
ATOM 7269 C CA . ILE A 1 936 ? -20.664 -46.849 12.986 1.00 85.06 936 ILE A CA 1
ATOM 7270 C C . ILE A 1 936 ? -19.267 -46.218 12.975 1.00 85.06 936 ILE A C 1
ATOM 7272 O O . ILE A 1 936 ? -18.556 -46.243 13.975 1.00 85.06 936 ILE A O 1
ATOM 7276 N N . LYS A 1 937 ? -18.876 -45.625 11.839 1.00 84.12 937 LYS A N 1
ATOM 7277 C CA . LYS A 1 937 ? -17.591 -44.922 11.693 1.00 84.12 937 LYS A CA 1
ATOM 7278 C C . LYS A 1 937 ? -17.605 -43.565 12.407 1.00 84.12 937 LYS A C 1
ATOM 7280 O O . LYS A 1 937 ? -18.616 -42.865 12.374 1.00 84.12 937 LYS A O 1
ATOM 7285 N N . THR A 1 938 ? -16.461 -43.163 12.960 1.00 82.88 938 THR A N 1
ATOM 7286 C CA . THR A 1 938 ? -16.234 -41.870 13.639 1.00 82.88 938 THR A CA 1
ATOM 7287 C C . THR A 1 938 ? -16.651 -40.663 12.796 1.00 82.88 938 THR A C 1
ATOM 7289 O O . THR A 1 938 ? -17.288 -39.758 13.325 1.00 82.88 938 THR A O 1
ATOM 7292 N N . ASP A 1 939 ? -16.421 -40.684 11.480 1.00 81.44 939 ASP A N 1
ATOM 7293 C CA . ASP A 1 939 ? -16.830 -39.602 10.564 1.00 81.44 939 ASP A CA 1
ATOM 7294 C C . ASP A 1 939 ? -18.351 -39.375 10.521 1.00 81.44 939 ASP A C 1
ATOM 7296 O O . ASP A 1 939 ? -18.824 -38.259 10.305 1.00 81.44 939 ASP A O 1
ATOM 7300 N N . VAL A 1 940 ? -19.138 -40.441 10.701 1.00 83.62 940 VAL A N 1
ATOM 7301 C CA . VAL A 1 940 ? -20.606 -40.359 10.727 1.00 83.62 940 VAL A CA 1
ATOM 7302 C C . VAL A 1 940 ? -21.064 -39.759 12.052 1.00 83.62 940 VAL A C 1
ATOM 7304 O O . VAL A 1 940 ? -21.931 -38.889 12.056 1.00 83.62 940 VAL A O 1
ATOM 7307 N N . VAL A 1 941 ? -20.432 -40.164 13.159 1.00 83.44 941 VAL A N 1
ATOM 7308 C CA . VAL A 1 941 ? -20.689 -39.592 14.487 1.00 83.44 941 VAL A CA 1
ATOM 7309 C C . VAL A 1 941 ? -20.335 -38.105 14.507 1.00 83.44 941 VAL A C 1
ATOM 7311 O O . VAL A 1 941 ? -21.158 -37.307 14.934 1.00 83.44 941 VAL A O 1
ATOM 7314 N N . ALA A 1 942 ? -19.176 -37.706 13.976 1.00 81.94 942 ALA A N 1
ATOM 7315 C CA . ALA A 1 942 ? -18.763 -36.303 13.904 1.00 81.94 942 ALA A CA 1
ATOM 7316 C C . ALA A 1 942 ? -19.789 -35.438 13.147 1.00 81.94 942 ALA A C 1
ATOM 7318 O O . ALA A 1 942 ? -20.210 -34.400 13.652 1.00 81.94 942 ALA A O 1
ATOM 7319 N N . LYS A 1 943 ? -20.288 -35.914 11.997 1.00 83.19 943 LYS A N 1
ATOM 7320 C CA . LYS A 1 943 ? -21.354 -35.231 11.240 1.00 83.19 943 LYS A CA 1
ATOM 7321 C C . LYS A 1 943 ? -22.683 -35.148 11.986 1.00 83.19 943 LYS A C 1
ATOM 7323 O O . LYS A 1 943 ? -23.443 -34.209 11.768 1.00 83.19 943 LYS A O 1
ATOM 7328 N N . ASP A 1 944 ? -23.011 -36.135 12.814 1.00 81.69 944 ASP A N 1
ATOM 7329 C CA . ASP A 1 944 ? -24.215 -36.088 13.647 1.00 81.69 944 ASP A CA 1
ATOM 7330 C C . ASP A 1 944 ? -24.051 -35.134 14.837 1.00 81.69 944 ASP A C 1
ATOM 7332 O O . ASP A 1 944 ? -25.005 -34.446 15.194 1.00 81.69 944 ASP A O 1
ATOM 7336 N N . LEU A 1 945 ? -22.845 -35.036 15.404 1.00 78.44 945 LEU A N 1
ATOM 7337 C CA . LEU A 1 945 ? -22.505 -34.080 16.461 1.00 78.44 945 LEU A CA 1
ATOM 7338 C C . LEU A 1 945 ? -22.503 -32.636 15.952 1.00 78.44 945 LEU A C 1
ATOM 7340 O O . LEU A 1 945 ? -23.010 -31.756 16.639 1.00 78.44 945 LEU A O 1
ATOM 7344 N N . GLU A 1 946 ? -22.020 -32.377 14.735 1.00 73.38 946 GLU A N 1
ATOM 7345 C CA . GLU A 1 946 ? -22.069 -31.041 14.116 1.00 73.38 946 GLU A CA 1
ATOM 7346 C C . GLU A 1 946 ? -23.500 -30.493 14.003 1.00 73.38 946 GLU A C 1
ATOM 7348 O O . GLU A 1 946 ? -23.713 -29.284 14.114 1.00 73.38 946 GLU A O 1
ATOM 7353 N N . LYS A 1 947 ? -24.499 -31.375 13.851 1.00 74.12 947 LYS A N 1
ATOM 7354 C CA . LYS A 1 947 ? -25.924 -30.997 13.822 1.00 74.12 947 LYS A CA 1
ATOM 7355 C C . LYS A 1 947 ? -26.444 -30.516 15.181 1.00 74.12 947 LYS A C 1
ATOM 7357 O O . LYS A 1 947 ? -27.524 -29.934 15.226 1.00 74.12 947 LYS A O 1
ATOM 7362 N N . LEU A 1 948 ? -25.707 -30.750 16.271 1.00 62.00 948 LEU A N 1
ATOM 7363 C CA . LEU A 1 948 ? -26.039 -30.272 17.616 1.00 62.00 948 LEU A CA 1
ATOM 7364 C C . LEU A 1 948 ? -25.556 -28.842 17.901 1.00 62.00 948 LEU A C 1
ATOM 7366 O O . LEU A 1 948 ? -25.815 -28.345 18.996 1.00 62.00 948 LEU A O 1
ATOM 7370 N N . ASN A 1 949 ? -24.880 -28.170 16.959 1.00 59.12 949 ASN A N 1
ATOM 7371 C CA . ASN A 1 949 ? -24.567 -26.744 17.084 1.00 59.12 949 ASN A CA 1
ATOM 7372 C C . ASN A 1 949 ? -25.873 -25.933 17.155 1.00 59.12 949 ASN A C 1
ATOM 7374 O O . ASN A 1 949 ? -26.510 -25.649 16.141 1.00 59.12 949 ASN A O 1
ATOM 7378 N N . ALA A 1 950 ? -26.274 -25.570 18.370 1.00 51.16 950 ALA A N 1
ATOM 7379 C CA . ALA A 1 950 ? -27.496 -24.838 18.687 1.00 51.16 950 ALA A CA 1
ATOM 7380 C C . ALA A 1 950 ? -27.183 -23.719 19.693 1.00 51.16 950 ALA A C 1
ATOM 7382 O O . ALA A 1 950 ? -26.097 -23.674 20.260 1.00 51.16 950 ALA A O 1
ATOM 7383 N N . ALA A 1 951 ? -28.133 -22.814 19.946 1.00 39.12 951 ALA A N 1
ATOM 7384 C CA . ALA A 1 951 ? -27.930 -21.565 20.700 1.00 39.12 951 ALA A CA 1
ATOM 7385 C C . ALA A 1 951 ? -27.293 -21.696 22.108 1.00 39.12 951 ALA A C 1
ATOM 7387 O O . ALA A 1 951 ? -26.873 -20.693 22.678 1.00 39.12 951 ALA A O 1
ATOM 7388 N N . CYS A 1 952 ? -27.206 -22.903 22.672 1.00 42.09 952 CYS A N 1
ATOM 7389 C CA . CYS A 1 952 ? -26.689 -23.174 24.016 1.00 42.09 952 CYS A CA 1
ATOM 7390 C C . CYS A 1 952 ? -25.297 -23.842 24.029 1.00 42.09 952 CYS A C 1
ATOM 7392 O O . CYS A 1 952 ? -24.710 -23.992 25.102 1.00 42.09 952 CYS A O 1
ATOM 7394 N N . MET A 1 953 ? -24.785 -24.265 22.866 1.00 64.00 953 MET A N 1
ATOM 7395 C CA . MET A 1 953 ? -23.504 -24.959 22.715 1.00 64.00 953 MET A CA 1
ATOM 7396 C C . MET A 1 953 ? -22.930 -24.763 21.308 1.00 64.00 953 MET A C 1
ATOM 7398 O O . MET A 1 953 ? -23.583 -25.059 20.308 1.00 64.00 953 MET A O 1
ATOM 7402 N N . LYS A 1 954 ? -21.664 -24.361 21.236 1.00 72.12 954 LYS A N 1
ATOM 7403 C CA . LYS A 1 954 ? -20.860 -24.330 20.017 1.00 72.12 954 LYS A CA 1
ATOM 7404 C C . LYS A 1 954 ? -19.705 -25.311 20.155 1.00 72.12 954 LYS A C 1
ATOM 7406 O O . LYS A 1 954 ? -18.864 -25.154 21.035 1.00 72.12 954 LYS A O 1
ATOM 7411 N N . ILE A 1 955 ? -19.642 -26.298 19.271 1.00 76.25 955 ILE A N 1
ATOM 7412 C CA . ILE A 1 955 ? -18.496 -27.203 19.173 1.00 76.25 955 ILE A CA 1
ATOM 7413 C C . ILE A 1 955 ? -17.332 -26.417 18.562 1.00 76.25 955 ILE A C 1
ATOM 7415 O O . ILE A 1 955 ? -17.437 -25.887 17.457 1.00 76.25 955 ILE A O 1
ATOM 7419 N N . GLU A 1 956 ? -16.240 -26.305 19.308 1.00 73.69 956 GLU A N 1
ATOM 7420 C CA . GLU A 1 956 ? -15.035 -25.569 18.916 1.00 73.69 956 GLU A CA 1
ATOM 7421 C C . GLU A 1 956 ? -14.029 -26.480 18.216 1.00 73.69 956 GLU A C 1
ATOM 7423 O O . GLU A 1 956 ? -13.368 -26.057 17.270 1.00 73.69 956 GLU A O 1
ATOM 7428 N N . SER A 1 957 ? -13.936 -27.737 18.653 1.00 81.75 957 SER A N 1
ATOM 7429 C CA . SER A 1 957 ? -13.127 -28.761 17.996 1.00 81.75 957 SER A CA 1
ATOM 7430 C C . SER A 1 957 ? -13.701 -30.163 18.205 1.00 81.75 957 SER A C 1
ATOM 7432 O O . SER A 1 957 ? -14.348 -30.445 19.214 1.00 81.75 957 SER A O 1
ATOM 7434 N N . CYS A 1 958 ? -13.460 -31.047 17.234 1.00 85.50 958 CYS A N 1
ATOM 7435 C CA . CYS A 1 958 ? -13.741 -32.478 17.315 1.00 85.50 958 CYS A CA 1
ATOM 7436 C C . CYS A 1 958 ? -12.610 -33.239 16.608 1.00 85.50 958 CYS A C 1
ATOM 7438 O O . CYS A 1 958 ? -12.456 -33.132 15.392 1.00 85.50 958 CYS A O 1
ATOM 7440 N N . THR A 1 959 ? -11.777 -33.954 17.359 1.00 86.06 959 THR A N 1
ATOM 7441 C CA . THR A 1 959 ? -10.597 -34.670 16.857 1.00 86.06 959 THR A CA 1
ATOM 7442 C C . THR A 1 959 ? -10.738 -36.167 17.096 1.00 86.06 959 THR A C 1
ATOM 7444 O O . THR A 1 959 ? -11.186 -36.601 18.152 1.00 86.06 959 THR A O 1
ATOM 7447 N N . GLN A 1 960 ? -10.360 -36.987 16.115 1.00 85.50 960 GLN A N 1
ATOM 7448 C CA . GLN A 1 960 ? -10.380 -38.439 16.279 1.00 85.50 960 GLN A CA 1
ATOM 7449 C C . GLN A 1 960 ? -9.114 -38.925 16.985 1.00 85.50 960 GLN A C 1
ATOM 7451 O O . GLN A 1 960 ? -8.002 -38.701 16.511 1.00 85.50 960 GLN A O 1
ATOM 7456 N N . GLU A 1 961 ? -9.299 -39.680 18.063 1.00 84.00 961 GLU A N 1
ATOM 7457 C CA . GLU A 1 961 ? -8.234 -40.379 18.771 1.00 84.00 961 GLU A CA 1
ATOM 7458 C C . GLU A 1 961 ? -8.559 -41.872 18.842 1.00 84.00 961 GLU A C 1
ATOM 7460 O O . GLU A 1 961 ? -9.401 -42.321 19.617 1.00 84.00 961 GLU A O 1
ATOM 7465 N N . ARG A 1 962 ? -7.872 -42.679 18.023 1.00 80.69 962 ARG A N 1
ATOM 7466 C CA . ARG A 1 962 ? -8.139 -44.124 17.885 1.00 80.69 962 ARG A CA 1
ATOM 7467 C C . ARG A 1 962 ? -9.609 -44.378 17.489 1.00 80.69 962 ARG A C 1
ATOM 7469 O O . ARG A 1 962 ? -10.041 -43.905 16.441 1.00 80.69 962 ARG A O 1
ATOM 7476 N N . GLU A 1 963 ? -10.351 -45.120 18.311 1.00 80.81 963 GLU A N 1
ATOM 7477 C CA . GLU A 1 963 ? -11.765 -45.480 18.114 1.00 80.81 963 GLU A CA 1
ATOM 7478 C C . GLU A 1 963 ? -12.737 -44.508 18.826 1.00 80.81 963 GLU A C 1
ATOM 7480 O O . GLU A 1 963 ? -13.921 -44.809 18.955 1.00 80.81 963 GLU A O 1
ATOM 7485 N N . VAL A 1 964 ? -12.265 -43.352 19.319 1.00 86.62 964 VAL A N 1
ATOM 7486 C CA . VAL A 1 964 ? -13.092 -42.333 19.999 1.00 86.62 964 VAL A CA 1
ATOM 7487 C C . VAL A 1 964 ? -12.891 -40.935 19.400 1.00 86.62 964 VAL A C 1
ATOM 7489 O O . VAL A 1 964 ? -11.907 -40.670 18.711 1.00 86.62 964 VAL A O 1
ATOM 7492 N N . LEU A 1 965 ? -13.835 -40.029 19.658 1.00 89.06 965 LEU A N 1
ATOM 7493 C CA . LEU A 1 965 ? -13.764 -38.610 19.299 1.00 89.06 965 LEU A CA 1
ATOM 7494 C C . LEU A 1 965 ? -13.552 -37.763 20.558 1.00 89.06 965 LEU A C 1
ATOM 7496 O O . LEU A 1 965 ? -14.302 -37.905 21.517 1.00 89.06 965 LEU A O 1
ATOM 7500 N N . MET A 1 966 ? -12.579 -36.859 20.538 1.00 90.19 966 MET A N 1
ATOM 7501 C CA . MET A 1 966 ? -12.375 -35.832 21.558 1.00 90.19 966 MET A CA 1
ATOM 7502 C C . MET A 1 966 ? -13.006 -34.527 21.085 1.00 90.19 966 MET A C 1
ATOM 7504 O O . MET A 1 966 ? -12.739 -34.063 19.981 1.00 90.19 966 MET A O 1
ATOM 7508 N N . LEU A 1 967 ? -13.858 -33.934 21.906 1.00 87.31 967 LEU A N 1
ATOM 7509 C CA . LEU A 1 967 ? -14.647 -32.754 21.591 1.00 87.31 967 LEU A CA 1
ATOM 7510 C C . LEU A 1 967 ? -14.339 -31.644 22.593 1.00 87.31 967 LEU A C 1
ATOM 7512 O O . LEU A 1 967 ? -14.276 -31.907 23.790 1.00 87.31 967 LEU A O 1
ATOM 7516 N N . ARG A 1 968 ? -14.207 -30.404 22.122 1.00 84.19 968 ARG A N 1
ATOM 7517 C CA . ARG A 1 968 ? -14.225 -29.197 22.959 1.00 84.19 968 ARG A CA 1
ATOM 7518 C C . ARG A 1 968 ? -15.411 -28.338 22.554 1.00 84.19 968 ARG A C 1
ATOM 7520 O O . ARG A 1 968 ? -15.600 -28.081 21.364 1.00 84.19 968 ARG A O 1
ATOM 7527 N N . ALA A 1 969 ? -16.201 -27.890 23.521 1.00 78.12 969 ALA A N 1
ATOM 7528 C CA . ALA A 1 969 ? -17.386 -27.081 23.272 1.00 78.12 969 ALA A CA 1
ATOM 7529 C C . ALA A 1 969 ? -17.449 -25.850 24.181 1.00 78.12 969 ALA A C 1
ATOM 7531 O O . ALA A 1 969 ? -17.235 -25.953 25.388 1.00 78.12 969 ALA A O 1
ATOM 7532 N N . ALA A 1 970 ? -17.799 -24.703 23.594 1.00 68.19 970 ALA A N 1
ATOM 7533 C CA . ALA A 1 970 ? -18.204 -23.490 24.292 1.00 68.19 970 ALA A CA 1
ATOM 7534 C C . ALA A 1 970 ? -19.705 -23.552 24.589 1.00 68.19 970 ALA A C 1
ATOM 7536 O O . ALA A 1 970 ? -20.523 -23.770 23.697 1.00 68.19 970 ALA A O 1
ATOM 7537 N N . LEU A 1 971 ? -20.079 -23.357 25.841 1.00 61.47 971 LEU A N 1
ATOM 7538 C CA . LEU A 1 971 ? -21.399 -23.602 26.397 1.00 61.47 971 LEU A CA 1
ATOM 7539 C C . LEU A 1 971 ? -21.885 -22.382 27.171 1.00 61.47 971 LEU A C 1
ATOM 7541 O O . LEU A 1 971 ? -21.102 -21.654 27.771 1.00 61.47 971 LEU A O 1
ATOM 7545 N N . VAL A 1 972 ? -23.192 -22.189 27.267 1.00 50.75 972 VAL A N 1
ATOM 7546 C CA . VAL A 1 972 ? -23.733 -21.256 28.271 1.00 50.75 972 VAL A CA 1
ATOM 7547 C C . VAL A 1 972 ? -23.335 -21.715 29.690 1.00 50.75 972 VAL A C 1
ATOM 7549 O O . VAL A 1 972 ? -23.308 -22.927 2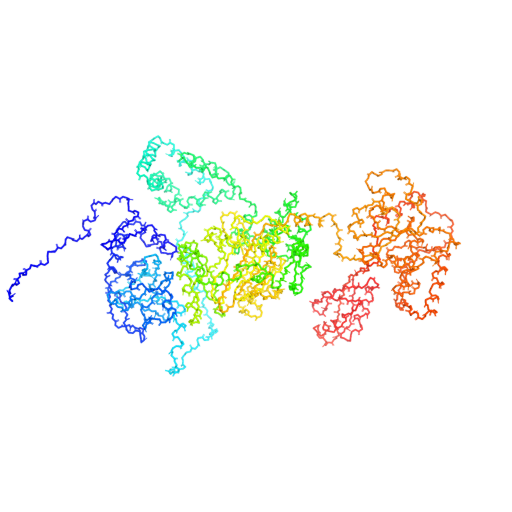9.909 1.00 50.75 972 VAL A O 1
ATOM 7552 N N . PRO A 1 973 ? -23.057 -20.817 30.663 1.00 48.03 973 PRO A N 1
ATOM 7553 C CA . PRO A 1 973 ? -22.556 -21.160 32.012 1.00 48.03 973 PRO A CA 1
ATOM 7554 C C . PRO A 1 973 ? -23.373 -22.149 32.843 1.00 48.03 973 PRO A C 1
ATOM 7556 O O . PRO A 1 973 ? -22.896 -22.638 33.860 1.00 48.03 973 PRO A O 1
ATOM 7559 N N . SER A 1 974 ? -24.618 -22.419 32.455 1.00 45.53 974 SER A N 1
ATOM 7560 C CA . SER A 1 974 ? -25.509 -23.355 33.145 1.00 45.53 974 SER A CA 1
ATOM 7561 C C . SER A 1 974 ? -25.307 -24.825 32.743 1.00 45.53 974 SER A C 1
ATOM 7563 O O . SER A 1 974 ? -25.812 -25.713 33.426 1.00 45.53 974 SER A O 1
ATOM 7565 N N . MET A 1 975 ? -24.591 -25.112 31.650 1.00 55.72 975 MET A N 1
ATOM 7566 C CA . MET A 1 975 ? -24.385 -26.470 31.122 1.00 55.72 975 MET A CA 1
ATOM 7567 C C . MET A 1 975 ? -23.258 -27.232 31.849 1.00 55.72 975 MET A C 1
ATOM 7569 O O . MET A 1 975 ? -22.083 -26.996 31.609 1.00 55.72 975 MET A O 1
ATOM 7573 N N . THR A 1 976 ? -23.570 -28.188 32.717 1.00 70.12 976 THR A N 1
ATOM 7574 C CA . THR A 1 976 ? -22.529 -28.975 33.414 1.00 70.12 976 THR A CA 1
ATOM 7575 C C . THR A 1 976 ? -21.900 -30.048 32.513 1.00 70.12 976 THR A C 1
ATOM 7577 O O . THR A 1 976 ? -22.472 -30.411 31.483 1.00 70.12 976 THR A O 1
ATOM 7580 N N . SER A 1 977 ? -20.765 -30.632 32.921 1.00 69.00 977 SER A N 1
ATOM 7581 C CA . SER A 1 977 ? -20.160 -31.791 32.234 1.00 69.00 977 SER A CA 1
ATOM 7582 C C . SER A 1 977 ? -21.135 -32.970 32.136 1.00 69.00 977 SER A C 1
ATOM 7584 O O . SER A 1 977 ? -21.244 -33.604 31.089 1.00 69.00 977 SER A O 1
ATOM 7586 N N . ALA A 1 978 ? -21.955 -33.191 33.167 1.00 73.56 978 ALA A N 1
ATOM 7587 C CA . ALA A 1 978 ? -23.039 -34.173 33.140 1.00 73.56 978 ALA A CA 1
ATOM 7588 C C . ALA A 1 978 ? -24.138 -33.830 32.112 1.00 73.56 978 ALA A C 1
ATOM 7590 O O . ALA A 1 978 ? -24.640 -34.724 31.426 1.00 73.56 978 ALA A O 1
ATOM 7591 N N . GLY A 1 979 ? -24.495 -32.548 31.971 1.00 68.69 979 GLY A N 1
ATOM 7592 C CA . GLY A 1 979 ? -25.462 -32.072 30.976 1.00 68.69 979 GLY A CA 1
ATOM 7593 C C . GLY A 1 979 ? -24.955 -32.234 29.542 1.00 68.69 979 GLY A C 1
ATOM 7594 O O . GLY A 1 979 ? -25.675 -32.751 28.684 1.00 68.69 979 GLY A O 1
ATOM 7595 N N . LEU A 1 980 ? -23.685 -31.891 29.311 1.00 80.31 980 LEU A N 1
ATOM 7596 C CA . LEU A 1 980 ? -22.996 -32.137 28.045 1.00 80.31 980 LEU A CA 1
ATOM 7597 C C . LEU A 1 980 ? -22.990 -33.636 27.706 1.00 80.31 980 LEU A C 1
ATOM 7599 O O . LEU A 1 980 ? -23.364 -34.027 26.601 1.00 80.31 980 LEU A O 1
ATOM 7603 N N . CYS A 1 981 ? -22.660 -34.488 28.677 1.00 81.00 981 CYS A N 1
ATOM 7604 C CA . CYS A 1 981 ? -22.638 -35.940 28.507 1.00 81.00 981 CYS A CA 1
ATOM 7605 C C . CYS A 1 981 ? -24.011 -36.525 28.173 1.00 81.00 981 CYS A C 1
ATOM 7607 O O . CYS A 1 981 ? -24.128 -37.367 27.281 1.00 81.00 981 CYS A O 1
ATOM 7609 N N . ALA A 1 982 ? -25.068 -36.050 28.832 1.00 74.81 982 ALA A N 1
ATOM 7610 C CA . ALA A 1 982 ? -26.434 -36.482 28.557 1.00 74.81 982 ALA A CA 1
ATOM 7611 C C . ALA A 1 982 ? -26.924 -36.044 27.167 1.00 74.81 982 ALA A C 1
ATOM 7613 O O . ALA A 1 982 ? -27.642 -36.796 26.506 1.00 74.81 982 ALA A O 1
ATOM 7614 N N . LEU A 1 983 ? -26.542 -34.847 26.708 1.00 78.88 983 LEU A N 1
ATOM 7615 C CA . LEU A 1 983 ? -26.897 -34.337 25.382 1.00 78.88 983 LEU A CA 1
ATOM 7616 C C . LEU A 1 983 ? -26.212 -35.145 24.276 1.00 78.88 983 LEU A C 1
ATOM 7618 O O . LEU A 1 983 ? -26.877 -35.645 23.368 1.00 78.88 983 LEU A O 1
ATOM 7622 N N . LEU A 1 984 ? -24.895 -35.319 24.386 1.00 83.94 984 LEU A N 1
ATOM 7623 C CA . LEU A 1 984 ? -24.101 -36.088 23.429 1.00 83.94 984 LEU A CA 1
ATOM 7624 C C . LEU A 1 984 ? -24.518 -37.570 23.424 1.00 83.94 984 LEU A C 1
ATOM 7626 O O . LEU A 1 984 ? -24.587 -38.189 22.365 1.00 83.94 984 LEU A O 1
ATOM 7630 N N . GLY A 1 985 ? -24.887 -38.128 24.582 1.00 81.25 985 GLY A N 1
ATOM 7631 C CA . GLY A 1 985 ? -25.360 -39.509 24.718 1.00 81.25 985 GLY A CA 1
ATOM 7632 C C . GLY A 1 985 ? -26.728 -39.793 24.080 1.00 81.25 985 GLY A C 1
ATOM 7633 O O . GLY A 1 985 ? -27.059 -40.954 23.845 1.00 81.25 985 GLY A O 1
ATOM 7634 N N . LYS A 1 986 ? -27.524 -38.762 23.760 1.00 79.75 986 LYS A N 1
ATOM 7635 C CA . LYS A 1 986 ? -28.806 -38.909 23.039 1.00 79.75 986 LYS A CA 1
ATOM 7636 C C . LYS A 1 986 ? -28.640 -39.011 21.525 1.00 79.75 986 LYS A C 1
ATOM 7638 O O . LYS A 1 986 ? -29.608 -39.321 20.828 1.00 79.75 986 LYS A O 1
ATOM 7643 N N . VAL A 1 987 ? -27.442 -38.758 21.004 1.00 84.75 987 VAL A N 1
ATOM 7644 C CA . VAL A 1 987 ? -27.172 -38.854 19.570 1.00 84.75 987 VAL A CA 1
ATOM 7645 C C . VAL A 1 987 ? -27.230 -40.325 19.156 1.00 84.75 987 VAL A C 1
ATOM 7647 O O . VAL A 1 987 ? -26.506 -41.144 19.721 1.00 84.75 987 VAL A O 1
ATOM 7650 N N . PRO A 1 988 ? -28.067 -40.704 18.170 1.00 84.44 988 PRO A N 1
ATOM 7651 C CA . PRO A 1 988 ? -28.308 -42.110 17.847 1.00 84.44 988 PRO A CA 1
ATOM 7652 C C . PRO A 1 988 ? -27.045 -42.909 17.518 1.00 84.44 988 PRO A C 1
ATOM 7654 O O . PRO A 1 988 ? -27.016 -44.115 17.775 1.00 84.44 988 PRO A O 1
ATOM 7657 N N . SER A 1 989 ? -26.021 -42.246 16.975 1.00 88.50 989 SER A N 1
ATOM 7658 C CA . SER A 1 989 ? -24.745 -42.825 16.558 1.00 88.50 989 SER A CA 1
ATOM 7659 C C . SER A 1 989 ? -23.695 -42.946 17.682 1.00 88.50 989 SER A C 1
ATOM 7661 O O . SER A 1 989 ? -22.663 -43.591 17.482 1.00 88.50 989 SER A O 1
ATOM 7663 N N . VAL A 1 990 ? -23.979 -42.425 18.883 1.00 90.50 990 VAL A N 1
ATOM 7664 C CA . VAL A 1 990 ? -23.093 -42.433 20.063 1.00 90.50 990 VAL A CA 1
ATOM 7665 C C . VAL A 1 990 ? -23.440 -43.585 21.016 1.00 90.50 990 VAL A C 1
ATOM 7667 O O . VAL A 1 990 ? -24.612 -43.854 21.279 1.00 90.50 990 VAL A O 1
ATOM 7670 N N . ALA A 1 991 ? -22.424 -44.290 21.526 1.00 89.19 991 ALA A N 1
ATOM 7671 C CA . ALA A 1 991 ? -22.560 -45.376 22.505 1.00 89.19 991 ALA A CA 1
ATOM 7672 C C . ALA A 1 991 ? -22.231 -44.953 23.939 1.00 89.19 991 ALA A C 1
ATOM 7674 O O . ALA A 1 991 ? -22.927 -45.364 24.863 1.00 89.19 991 ALA A O 1
ATOM 7675 N N . HIS A 1 992 ? -21.169 -44.167 24.125 1.00 89.81 992 HIS A N 1
ATOM 7676 C CA . HIS A 1 992 ? -20.701 -43.731 25.442 1.00 89.81 992 HIS A CA 1
ATOM 7677 C C . HIS A 1 992 ? -20.100 -42.328 25.352 1.00 89.81 992 HIS A C 1
ATOM 7679 O O . HIS A 1 992 ? -19.447 -42.010 24.357 1.00 89.81 992 HIS A O 1
ATOM 7685 N N . VAL A 1 993 ? -20.280 -41.512 26.394 1.00 89.88 993 VAL A N 1
ATOM 7686 C CA . VAL A 1 993 ? -19.664 -40.184 26.522 1.00 89.88 993 VAL A CA 1
ATOM 7687 C C . VAL A 1 993 ? -19.058 -40.017 27.915 1.00 89.88 993 VAL A C 1
ATOM 7689 O O . VAL A 1 993 ? -19.707 -40.350 28.902 1.00 89.88 993 VAL A O 1
ATOM 7692 N N . GLU A 1 994 ? -17.831 -39.513 27.988 1.00 89.44 994 GLU A N 1
ATOM 7693 C CA . GLU A 1 994 ? -17.189 -39.025 29.218 1.00 89.44 994 GLU A CA 1
ATOM 7694 C C . GLU A 1 994 ? -16.888 -37.538 29.042 1.00 89.44 994 GLU A C 1
ATOM 7696 O O . GLU A 1 994 ? -16.419 -37.150 27.979 1.00 89.44 994 GLU A O 1
ATOM 7701 N N . CYS A 1 995 ? -17.169 -36.701 30.038 1.00 85.06 995 CYS A N 1
ATOM 7702 C CA . CYS A 1 995 ? -17.009 -35.251 29.932 1.00 85.06 995 CYS A CA 1
ATOM 7703 C C . CYS A 1 995 ? -16.157 -34.738 31.082 1.00 85.06 995 CYS A C 1
ATOM 7705 O O . CYS A 1 995 ? -16.387 -35.127 32.229 1.00 85.06 995 CYS A O 1
ATOM 7707 N N . GLU A 1 996 ? -15.228 -33.847 30.754 1.00 69.31 996 GLU A N 1
ATOM 7708 C CA . GLU A 1 996 ? -14.308 -33.169 31.670 1.00 69.31 996 GLU A CA 1
ATOM 7709 C C . GLU A 1 996 ? -14.513 -31.657 31.601 1.00 69.31 996 GLU A C 1
ATOM 7711 O O . GLU A 1 996 ? -14.479 -31.091 30.474 1.00 69.31 996 GLU A O 1
#

Sequence (996 aa):
MGANCGRRAPRREPRLEKVFQRDFPKEWSTVSTPDGQHIQVRALQSQLRLQGLAEVSTAHPQGLLHFYLTYLRGDAGGLAVRPSKVPDAGSGLFATRRFAPGELLCVYRGKSIPLAQVLKGNVTERDYLMGGFGLYSIDAADFPEVLARYINDHAEASRHNVKFLKLKRERKALAVALREIVPGEEIYAFYGEGFWRARAGLRGDACGKGPMLGTCGQLSGSDEACKSESRRRVLASQNGRQDLSAEELEAMMGELLERYRNSTFQAALKQAYAACARQRLPLQAALGPLVLQVQKPILEKYGLPGSPQGVELMKHGVQRRICEGARRLQDLANAAREALGIEQLPSREVSAEEQLAKSADDTAARFGATKTQLRDQCLELLDQATAKGTLPKASARFLHELLDDEAAVPSVLCLFRMAQLGVEARLLRGSGVPKEVPVLQEAPCEELRSYVLSGTPVVVRGAFVADKGFGPAKALPDFDFLRKKCSHRRVLVKSLGFQDASGRAQFMTDPELKLPFAAYLDAVEACEEGGRAMPYYMGKVPLRAELPELAEEVEGASTSPQKEYGSCFGELLPEGVFTYFGCGRNSTSVHYDCHENLMVCLCGQKRLWLYAPGDARYVYPISKDRGSSTDFSRSSILPFRRFGELSPKDQARYPLLSAAAPLEIQVGPGDLLYLPACWWHCVEGSDDRNIILNWWFALHPDKKRRAFQEDSTPGAPEHTGGFYICGVDALHDDKYLHQLGIKCILNAAQDRLYSLQPHHGRQEGIELAKLPELFEVKIVGADDCEDCNLSMHFQDIADFIEAGRAKGGVVVHCAAGVSRASTSCMAYLMMKEHWKLEAAHRKIHAVRNIVCPNSGFWRQLRDLEASLEAQGIVLRPLPEDWVPPPQPTRKGEEEKFGATADETRASLWGLDRDVKSVDSFLTQHLTAKVTPKAGIKTDVVAKDLEKLNAACMKIESCTQEREVLMLRAALVPSMTSAGLCALLGKVPSVAHVECE

Secondary structure (DSSP, 8-state):
--------PPP----HHHHHTS---S--S-EE-TTS-EE-HHHHHHHHHHTT-TTSSSS-HHHHHHHHHHHHHSB-S-EEEEE-SSTT--EEEEESS-B-TT-EEEEE--EEEEHHHHHHT--S--TTEE--SSSEEEE-TT-TT-GGGG-B--SSGGG--EEEEEETTTTEEEEEESS-B-TTPBPBB---HHHHHHHHTT--S-S-------------S--TTHHHHHHHHHHGGG-S-----HHHHHHHHHHHHHHHT-HHHHHHHHHHHHHHHHHT--THHHHHHHHHHHHHHHHHHTTS-SSHHHHHHHHHHHHHHHHTT-HHHHHHHHHHHHHTTPPPPP--PPPHHHHHHHHHSS-HHHHT--HHHHHHHHHHHHHHHHHTTSS-HHHHHHHHHHHHTT--HHHHHHHHHHHHHT--HHHHHTTT--SS--EES---HHHHHHHHHHT--EEETTSS-GGGT-THHHHTT-HHHHHHHHTT-EEE-EEEEEE-TT--EEEE--TT-EEEHHHHHHHHHHHHHHT---SEEEEEEEHHHH-HHHHHHHHHSTT-HHHHHGGGSSPEEEEEEEEEEEES-EEPPSB--SSEEEEEEEES-EEEEEE-GGGGGTS-EEEEE-SS-EEEEEESSPTT--GGGS-HHHHHH-GGGGG--PEEEEE-TT-EEEE-TT-EEEEEE-SSEEEEEEEEEPPPHHHHHHHHHGGG-SSPPSS---EEEE-GGGGG-HHHHHHTTEEEEEE-S-GGGGSSPPPSS--SS--GGGHHHHSEEEE----SSTT---GGGHHHHHHHHHHHHHHSEEEEE-SSSSSHHHHHHHHHHHHTS-B-HHHHHHHHHHH-TT----HHHHHHHHHHHHHHHHTT--PBPPPTT--PPPPP------------HHHHHHHHHHHTTSPEETT--PPEEEEEEEEEPTT--HHHHHHHHHTT-BTTEEEEEEEEETTEEEEEEEE-TT--HHHHHHHHHTSTTEEEEEE-

InterPro domains:
  IPR000340 Dual specificity phosphatase, catalytic domain [PF00782] (730-865)
  IPR000387 Tyrosine-specific protein phosphatases domain [PS50056] (792-848)
  IPR001214 SET domain [PF00856] (90-192)
  IPR001214 SET domain [PS50280] (77-192)
  IPR001214 SET domain [SM00317] (79-198)
  IPR003347 JmjC domain [PS51184] (549-712)
  IPR003347 JmjC domain [SM00558] (543-712)
  IPR014710 RmlC-like jelly roll fold [G3DSA:2.60.120.10] (418-706)
  IPR020422 Dual specificity protein phosphatase domain [PS50054] (713-870)
  IPR020422 Dual specificity protein phosphatase domain [SM00195] (715-867)
  IPR029021 Protein-tyrosine phosphatase-like [G3DSA:3.90.190.10] (707-873)
  IPR029021 Protein-tyrosine phosphatase-like [SSF52799] (720-868)
  IPR041667 Cupin-like domain 8 [PF13621] (446-701)
  IPR046341 SET domain superfamily [G3DSA:2.170.270.10] (75-192)
  IPR046341 SET domain superfamily [SSF82199] (78-199)

pLDDT: mean 73.01, std 20.56, range [21.47, 98.25]

Organism: NCBI:txid2562239

Foldseek 3Di:
DDDDDDDDDDDPDDDPVVVPPPDDDPDPQWDAAPVGDIDGLVVVQVLCVVVVNNVQDPDDPVSSVLQVVQANVFANDQKDWDQDPDPPLGIFIFGQAKDAAFRWGGKQAADKDFLLCVLLVVDPDCLQWADDLFRTIGRCPVPPVNSVSRAEADPDPVLAQWEWRAPSVVNMTTTTGRHMHHGGRTHHYDRDPVVVVVVVVVDDDDDDDDDDPDDDDDDDDDDPPPVVVVVCVVVVVPPDDDLDDLVLLLVLLVQLLVLLPDPVLLVVLVVLVVVCVVVVHDSCSSPVVSSLVSNQVSLVVSVAHSDVRSVVSSVVSLVVVVQVPSVSSLVSQQSSCVSNVHDRDPPDHADLLNVLQVCLFPCVVVVVNDLVNSLVSLLVVLVVCVVVVLAAPLLSVVLNVCSVVVFRSLLSSLSRVVRSLQAASCLLQVHPADPAAAEACDAQLVRVLVCQLNLGKHKHPLQQDVVVQNVCLVQVVDVVSCCVQQQQFKFQKWFFPDADPVRATETDHPPPDIGRVNSQSSQQVSCQVSVHDRGIKQFFTQCVVGPVSVLCSQVVTPSHCCVRHVVSFAAWDPSFKGKIWGAAWYKYAWFFAQWWKKKAWSAFKKKKWKFGLNCSSQQAFHFDPPPRDGDSGGGPDGPPDQLVRDDPVVCVVRVSSNVTDTHIDMHHRSMIMGNHGNIIMMMTTDRHITMMMMTTHRGHPCSNVVSNVVNVDDDQDDFALFEWFFAPVLQFAPVQCVSQFFAEEEELAAPCSLVDDDDPDDPRGDRSVCCVVRHHYDYQHFDQDLPTDSLVCLVVLLVRCVVRSVNGYYYFYYHLRAARSLLSQLSNCCPPVQAQSVRSNQLVCVQPVRHDHDPNSVVSSVVVNVVCVVVVRHHDYDPPPDDHDDDPDPDDDDDDDPQDPVNVVVVSVVRSNDTTTSPPQAWDKKKKKFAWDPPDQPVVLVVLVCVVCDPFKDWPDWDDDPRIIMTMIIGRPVQDQVNVQVVSCPRPGTDGMGMD

=== Feature glossary ===
The record interleaves many kinds of information about one protein. Here is each kind framed as the question it answers.

Q: Are the domains correctly placed relative to each other?
A: Predicted aligned error is AlphaFold's pairwise confidence. Unlike pLDDT (per-residue), PAE is per-residue-pair and captures whether two parts of the structure are correctly placed relative to each other. Units are ångströms of expected positional error.

Q: Which residues are in helices, strands, or loops?
A: Eight-state secondary structure (DSSP): H is the canonical α-helix, G the tighter 3₁₀-helix, I the wider π-helix; E/B are β-structure, T and S are turns and bends, and '-' is everything else. DSSP derives these from the pattern of main-chain N–H···O=C hydrogen bonds, not from the sequence.

Q: What if only a Cα trace is available?
A: P-SEA three-state annotation labels each residue as helix, strand, or coil based purely on the geometry of the Cα trace. It serves as a fallback when the full backbone (and thus DSSP) is unavailable.

Q: What are the backbone torsion angles?
A: φ (phi) and ψ (psi) are the two rotatable backbone dihedrals per residue: φ is the C(i-1)–N–Cα–C torsion, ψ is the N–Cα–C–N(i+1) torsion, both in degrees on (−180°, 180°]. α-helical residues cluster near (−60°, −45°); β-strand residues near (−120°, +130°). A Ramachandran plot is simply a scatter of (φ, ψ) for every residue.

Q: What known structures does this most resemble?
A: Structural nearest neighbors (via Foldseek easy-search vs the PDB). Reported per hit: target PDB id, E-value, and alignment TM-score. A TM-score above ~0.5 is the conventional threshold for 'same fold'.

Q: What family and function is it annotated with?
A: Database cross-references. InterPro integrates a dozen domain/family signature databases into unified entries with residue-range hits. GO terms attach function/process/location labels with evidence codes. CATH codes position the fold in a four-level structural taxonomy. Organism is the NCBI-taxonomy species name.

Q: Which residues are buried vs exposed?
A: Solvent accessibility: the surface area of each residue that a 1.4 Å water probe can touch, in Å². When only backbone atoms are present the absolute values are lower than full-atom SASA (side chains contribute most of the area) and are flagged as backbone-only.

Q: What do the diagnostic plots show?
A: Three diagnostic plots accompany the record. The Cα contact map visualizes the tertiary structure as a 2D adjacency matrix (8 Å cutoff, sequence-local contacts suppressed). The Ramachandran plot shows the distribution of backbone (φ, ψ) torsions, with points in the α and β basins reflecting secondary structure content. The PAE plot shows AlphaFold's inter-residue confidence as a color matrix.

Q: What is the amino-acid chain?
A: The amino-acid sequence is the protein's primary structure: the linear order of residues from the N-terminus to the C-terminus, written in one-letter code. Everything else here — the 3D coordinates, the secondary structure, the domain annotations — is ultimately a consequence of this string.

Q: What do the rendered images show?
A: The six renders are orthographic views along the three Cartesian axes in both directions. Representation (cartoon, sticks, or surface) and color scheme (sequence-rainbow or by-chain) vary across proteins so the training set covers all the common visualization conventions.

Q: Where is each backbone atom in 3D?
A: The mmCIF table is the protein's shape written out atom by atom. For each backbone N, Cα, C, and carbonyl O, it records an (x, y, z) coordinate triple in Å plus the residue type, chain letter, and residue number.

Q: How mobile is each atom in the crystal?
A: For experimental (PDB) structures, the B-factor (temperature factor) quantifies the positional spread of each atom in the crystal — a combination of thermal vibration and static disorder — in units of Å². High B-factors mark flexible loops or poorly resolved regions; low B-factors mark the rigid, well-ordered core.

Q: How big and how compact is the whole molecule?
A: Three whole-structure scalars: the radius of gyration (RMS distance of Cα from centroid, in Å), the count of Cα–Cα contacts (pairs closer than 8 Å and separated by more than four residues in sequence — i.e. tertiary, not local, contacts), and the bounding-box dimensions. Together they distinguish compact globular folds from extended fibres or disordered chains.

Q: What does the local fold look like, residue by residue?
A: A 3Di character summarizes, for each residue, the relative orientation of the Cα frame of its nearest spatial neighbor. Because it encodes fold topology rather than chemistry, 3Di alignments detect remote structural similarity that sequence alignment misses.

Q: How confident is the AlphaFold model at each residue?
A: For AlphaFold models, the B-factor field carries pLDDT — the model's own estimate of local accuracy on a 0–100 scale. Regions with pLDDT<50 should be treated as essentially unmodeled; they often correspond to intrinsically disordered segments.